Protein AF-0000000078031972 (afdb_homodimer)

Foldseek 3Di:
DDDDPDDDCPDPPPPPPPPPPPPPDPPPVPVPPAQQKAKEFWFQLLLQQFDALLPDDLVVLLVVLVVLCVVCVVLVVLLVVDVVVDPVPDDDDPLRVVLVVLQVVLQVLVVVCVVVLVVCVVPDDPVVSVVVVVVSVVVLVVSLPSQADPDQKAKDQLVVLPPPPPPLALEAAEEEEDPPDTPVCCRPPVQNLVCLQLVGIYMYGYDRDSHDVVSVVVLSSCLSNLQDDDPSLVVVLVVLVVQLPDPSHQAYEYEYAQSSVSSVQSSLVVCLVVDDLQSQQRYEYEYELYLHQARDHDHHQPPPPPPPPPDPPPPPRPRPPSHYAYEYEYEPSASSSVNHVVCNQPPVLSHHHGHMYMYGHDDDPPPPPDPPDPPDPPDPPCPPPPSPNDDRDPLSVCCQQPVCSNVVDDDDDDHSLQDQHHYDLVSNLSSLVSSLVSSVVVVVVVCVVPDDDDPPDPVCVPPVCDDPVCSSNVSSVVSSVVSVVVRVVSHRDGNCVVDPVNVSSVVSVVVVVVVVVVVVVVPPDPD/DDDDDPDDCPPPDDDPPPPPPPPPPPPPVPVPPAQQKAKEFWFQLLLQQFDALLPDDLVVLLVVLVVLCVVCVVLVVLLVVDVVVDPVPDDDDPLRVVLVVLQVVLQVLVVVCVVVLVVCVVPDDPVVSVVVVVVSVVVLVVSLPSQADPDQKAKDQLVVLPPPPPPLALEAAEEEEDPPDTPVCCRPPVQNLVCLQLVGIYMYGYDRDSHDVVSVVVLSSCLSNLQDDDPSLVVVLVVLVVQLPDPSHQAYEYEYAQSSVSSVQSSLVVCLVVDDLQSQQRYEYEYELYLHQARDHDHHQPPPPPPPPPDPPPPPRPRPPSHYAYEYEYEPSASSSVNHVVCNQPPVLSHHHGHMYMYGHDDDPPPPPDPPDPPDPPDPPVPVPPSPNPDRDPLSVCCQQPVCSNVVDDPPDDHSLQDQHHYDLVSNLSSLVSSLVSSVVVVVVVCVVPDDDDPPDPVCVPPVCDDPVCVSNVSSVVSSVVSVVVRVVSHRDGNCVVDPVNVSSVVSVVVVVVVVVVVVVVPPDPD

Nearest PDB structures (foldseek):
  3dea-assembly2_B  TM=5.973E-01  e=1.521E+00  Colletotrichum gloeosporioides
  3ble-assembly1_A-2  TM=3.979E-01  e=7.284E+00  Leptospira interrogans
  3dea-assembly2_B  TM=5.975E-01  e=1.465E+00  Colletotrichum gloeosporioides
  3ble-assembly1_A-2  TM=3.980E-01  e=7.095E+00  Leptospira interrogans

Radius of gyration: 35.37 Å; Cα contacts (8 Å, |Δi|>4): 1560; chains: 2; bounding box: 96×122×124 Å

pLDDT: mean 73.5, std 25.67, range [17.48, 98.44]

Organism: NCBI:txid1051616

Solvent-accessible surface area (backbone atoms only — not comparable to full-atom values): 57836 Å² total; per-residue (Å²): 142,83,83,84,78,82,86,79,87,74,81,76,81,78,71,74,69,78,71,77,77,67,78,73,67,76,68,74,71,59,76,72,72,74,52,44,25,38,37,31,67,49,64,55,37,32,38,59,21,49,46,61,68,80,69,49,58,50,68,60,42,42,50,52,49,52,51,51,49,61,72,39,41,65,55,47,48,47,39,50,50,34,65,68,53,57,67,94,75,71,77,71,51,72,68,54,48,52,50,50,51,52,41,50,53,42,34,52,52,47,52,53,47,64,68,41,49,60,60,42,37,40,68,31,28,32,51,58,36,50,50,51,49,50,54,51,48,49,51,44,50,57,59,24,51,75,53,38,62,92,61,50,65,45,76,37,74,34,72,84,54,73,78,64,72,79,63,80,64,36,58,46,39,36,37,29,49,29,81,92,56,40,48,63,52,41,65,70,44,52,41,51,50,49,11,63,53,57,69,39,47,31,37,31,39,43,57,81,57,65,27,63,66,53,43,54,52,51,50,51,51,43,70,39,34,54,65,64,76,45,73,47,29,41,52,49,40,54,53,49,51,36,49,52,66,32,68,62,37,65,34,37,39,38,36,25,32,26,54,17,30,43,42,48,29,36,36,46,31,50,47,42,17,51,38,45,50,74,51,36,41,36,32,34,39,42,31,43,23,27,40,31,49,52,31,53,60,55,43,51,80,69,74,71,78,68,74,83,70,84,71,80,67,82,68,72,76,73,68,76,76,50,48,57,46,43,41,37,37,32,38,82,71,13,56,51,13,46,66,0,44,49,32,23,58,74,68,36,39,45,38,32,49,56,33,26,38,40,36,45,51,81,75,74,81,78,77,75,72,77,78,68,87,72,70,81,85,65,85,72,67,75,72,65,71,73,79,72,51,59,56,70,49,69,67,50,54,45,43,45,58,38,33,55,77,66,59,74,66,63,89,74,61,76,31,51,33,74,37,53,36,40,67,43,55,62,55,46,50,51,31,35,51,36,11,37,52,41,33,51,54,41,46,53,61,55,44,60,77,71,63,77,78,79,77,78,60,82,76,61,61,65,66,73,53,43,78,46,76,36,41,44,59,44,29,22,50,51,23,42,49,50,51,51,50,52,46,58,70,50,52,76,37,32,36,49,78,69,40,68,71,51,54,48,41,53,56,45,51,51,51,52,47,44,48,49,47,44,50,59,63,61,60,70,64,87,121,138,88,76,85,77,86,77,79,87,74,80,77,77,81,82,77,76,78,71,76,76,67,79,72,66,76,69,72,73,60,76,71,72,74,54,43,25,37,36,31,69,50,64,54,39,31,36,60,21,50,43,61,68,80,69,49,58,51,69,58,43,43,50,52,48,51,53,51,48,61,70,39,41,67,54,46,48,45,37,50,50,32,64,68,54,57,66,94,77,70,79,71,51,72,68,54,47,51,50,50,52,51,42,50,53,41,33,53,51,49,53,52,47,63,68,41,49,59,59,42,37,41,68,30,28,33,50,56,36,49,51,52,50,51,52,53,49,50,51,45,49,56,58,24,50,76,54,39,61,91,61,49,66,46,75,38,75,34,73,84,54,73,78,66,70,81,64,78,64,36,56,46,39,36,35,29,48,31,80,91,54,41,48,63,50,40,65,71,44,51,40,51,50,48,10,64,53,56,71,40,48,30,37,32,38,43,56,81,58,64,27,61,67,54,42,54,52,50,51,52,50,42,69,38,36,53,67,64,76,47,73,48,30,41,52,49,40,54,52,49,51,35,48,51,66,32,68,63,38,66,35,37,40,39,37,24,32,24,54,18,31,43,44,49,30,35,35,45,32,49,48,41,16,50,39,44,51,73,50,36,41,35,33,34,40,42,32,42,22,28,42,31,50,54,31,54,59,56,44,51,79,66,76,71,78,68,74,83,71,82,70,82,66,81,68,72,74,72,68,75,75,49,48,57,47,43,41,35,38,31,39,81,71,13,57,50,13,46,66,1,42,48,32,22,58,73,67,36,38,46,38,32,50,55,33,26,38,40,36,46,51,80,75,73,80,78,78,75,72,76,79,66,87,72,72,81,88,66,84,74,69,75,71,65,72,75,79,73,51,58,57,70,51,70,67,50,53,44,44,44,59,38,30,56,77,67,60,77,66,62,89,73,62,76,31,49,32,74,36,51,36,39,69,44,54,64,54,46,50,48,31,35,50,36,11,36,51,40,33,53,53,41,45,54,61,56,44,59,77,70,64,77,78,80,79,76,59,83,74,61,62,67,65,73,57,39,80,47,77,40,40,44,57,43,30,22,50,49,26,42,51,50,48,52,50,51,47,58,71,49,53,76,36,32,38,49,78,69,40,68,71,52,54,47,41,52,56,45,53,52,52,52,49,45,47,52,46,44,51,58,62,61,60,70,64,86,124

Sequence (1054 aa):
MPWLSRTPSYQASPLQSPRPSSPRLPSSTGKQACPPVTYIPALIDGACGTLPLAQKPIVDLMRENLEDLWAMAPDLWAALRGGLIRRPGERMSGAQMKDAVVQTCLSVIEVGMLLSVVPIWLFMPGIVFASWAAMSLTVVFGLSWLLNEDSVTISCDGSDSWATDSETHDERWFFVSGIGTTAHHLAHHTLPLMARLFTHPITGIHTPTYGLPFDIILTMLHRAMPSMQTAASRALYMELRAALLDSHITRVAVLSHTTGAIPLSSVLTRLSADLQPEKLSKLEIFTFGAAVREFATPLGETKKASPASSTPRFEEPIVEDRGPHIEHFAFPSDPLAQLGVLRAVQKDHTARFCGSVFLIHVQPPTHAMSASAMPSPSSTSGNRGALRRPPGHLADYLAALFPASMDGTTPGKSSILDYVMSIDRDTAEKRELAAMASYAECKKRSGRFGRDGKRTSWTGLGATVGGGATNGVMDGVVGLEMARRGCRECDGHRGREVSRLADYVRNSNIIIRRDSSVVDALGVGRTMPWLSRTPSYQASPLQSPRPSSPRLPSSTGKQACPPVTYIPALIDGACGTLPLAQKPIVDLMRENLEDLWAMAPDLWAALRGGLIRRPGERMSGAQMKDAVVQTCLSVIEVGMLLSVVPIWLFMPGIVFASWAAMSLTVVFGLSWLLNEDSVTISCDGSDSWATDSETHDERWFFVSGIGTTAHHLAHHTLPLMARLFTHPITGIHTPTYGLPFDIILTMLHRAMPSMQTAASRALYMELRAALLDSHITRVAVLSHTTGAIPLSSVLTRLSADLQPEKLSKLEIFTFGAAVREFATPLGETKKASPASSTPRFEEPIVEDRGPHIEHFAFPSDPLAQLGVLRAVQKDHTARFCGSVFLIHVQPPTHAMSASAMPSPSSTSGNRGALRRPPGHLADYLAALFPASMDGTTPGKSSILDYVMSIDRDTAEKRELAAMASYAECKKRSGRFGRDGKRTSWTGLGATVGGGATNGVMDGVVGLEMARRGCRECDGHRGREVSRLADYVRNSNIIIRRDSSVVDALGVGRT

Secondary structure (DSSP, 8-state):
-----------------------------------SEEEEPPP--TT---B-GGGS-HHHHHHHHHHHHHHHHHHHHHHHHHHHS--TT----HHHHHHHHHHHHHHHHHHHHHHHHHHHHHHSBHHHHHHHHHHHHHHHHHHHHTT--S-SEEEE--TTSS-------SEEEEEE--TT--HHHIIIIIHHHHHHHHTS-EEEEPPP-S-HHHHHHHHHHHHH-TT---HHHHHHHHHHHHHHH-TT--EEEEEEEGGGHHHHHHHHHHHHHHS-HHHHTTEEEEEES---S-B---BS---------SS-----------S-EEEEEE-TT-HHHHHTHHIIIII-TTB-B-SEEEEE----------S-----S-------------S-SHHHHHHHH-HHHHHSS-TTPPPGGGSBPEE-HHHHHHHHHHHHHHHHHHHHHHHTTT-SS----TTTTTTTTSTTHHHHHHHHHHHHHHHHHHHHHHTT-BHHHH-SHHHHHHHHHHHHHHHHHHHHHTT----/-----------------------------------SEEEEPPP--TT---B-GGGS-HHHHHHHHHHHHHHHHHHHHHHHHHHHS--TT----HHHHHHHHHHHHHHHHHHHHHHHHHHHHHHSBHHHHHHHHHHHHHHHHHHHHTT--S-SEEEE--TTSS-------SEEEEEE--TT--HHHIIIIIHHHHHHHHTS-EEEEPPP-S-HHHHHHHHHHHHH-TT---HHHHHHHHHHHHHHH-TT--EEEEEEEGGGHHHHHHHHHHHHHHB-HHHHTTEEEEEES---S-B----S---------SS-----------S-EEEEEE-TT-HHHHHTHHIIIII-TTB-B-SEEEEE----------S-----S-------------S-SHHHHHHHH-HHHHHSS-TTPPPGGGSBPEE-HHHHHHHHHHHHHHHHHHHHHHHTTT-SS----TTTTTTTTSTTHHHHHHHHHHHHHHHHHHHHHHTT-BHHHH-SHHHHHHHHHHHHHHHHHHHHHTT----

Structure (mmCIF, N/CA/C/O backbone):
data_AF-0000000078031972-model_v1
#
loop_
_entity.id
_entity.type
_entity.pdbx_description
1 polymer 'Fungal lipase-like domain-containing protein'
#
loop_
_atom_site.group_PDB
_atom_site.id
_atom_site.type_symbol
_atom_site.label_atom_id
_atom_site.label_alt_id
_atom_site.label_comp_id
_atom_site.label_asym_id
_atom_site.label_entity_id
_atom_site.label_seq_id
_atom_site.pdbx_PDB_ins_code
_atom_site.Cartn_x
_atom_site.Cartn_y
_atom_site.Cartn_z
_atom_site.occupancy
_atom_site.B_iso_or_equiv
_atom_site.auth_seq_id
_atom_site.auth_comp_id
_atom_site.auth_asym_id
_atom_site.auth_atom_id
_atom_site.pdbx_PDB_model_num
ATOM 1 N N . MET A 1 1 ? 47.125 38.25 -44.875 1 17.48 1 MET A N 1
ATOM 2 C CA . MET A 1 1 ? 47.938 37.344 -45.719 1 17.48 1 MET A CA 1
ATOM 3 C C . MET A 1 1 ? 47.062 36.562 -46.688 1 17.48 1 MET A C 1
ATOM 5 O O . MET A 1 1 ? 45.875 36.438 -46.469 1 17.48 1 MET A O 1
ATOM 9 N N . PRO A 1 2 ? 47.719 35.656 -47.656 1 18.17 2 PRO A N 1
ATOM 10 C CA . PRO A 1 2 ? 47.75 34.875 -48.906 1 18.17 2 PRO A CA 1
ATOM 11 C C . PRO A 1 2 ? 47.062 33.5 -48.781 1 18.17 2 PRO A C 1
ATOM 13 O O . PRO A 1 2 ? 47.219 32.656 -49.625 1 18.17 2 PRO A O 1
ATOM 16 N N . TRP A 1 3 ? 46.531 33.094 -47.656 1 20.97 3 TRP A N 1
ATOM 17 C CA . TRP A 1 3 ? 46.406 31.656 -47.438 1 20.97 3 TRP A CA 1
ATOM 18 C C . TRP A 1 3 ? 45.656 30.969 -48.562 1 20.97 3 TRP A C 1
ATOM 20 O O . TRP A 1 3 ? 44.75 31.562 -49.156 1 20.97 3 TRP A O 1
ATOM 30 N N . LEU A 1 4 ? 45.969 29.672 -48.875 1 18.98 4 LEU A N 1
ATOM 31 C CA . LEU A 1 4 ? 46.219 28.734 -49.969 1 18.98 4 LEU A CA 1
ATOM 32 C C . LEU A 1 4 ? 44.906 28.094 -50.469 1 18.98 4 LEU A C 1
ATOM 34 O O . LEU A 1 4 ? 44.156 27.531 -49.656 1 18.98 4 LEU A O 1
ATOM 38 N N . SER A 1 5 ? 44.375 28.297 -51.656 1 19.16 5 SER A N 1
ATOM 39 C CA . SER A 1 5 ? 43.25 28.156 -52.562 1 19.16 5 SER A CA 1
ATOM 40 C C . SER A 1 5 ? 43.156 26.734 -53.094 1 19.16 5 SER A C 1
ATOM 42 O O . SER A 1 5 ? 42.312 26.453 -53.938 1 19.16 5 SER A O 1
ATOM 44 N N . ARG A 1 6 ? 44.125 25.766 -52.688 1 19.45 6 ARG A N 1
ATOM 45 C CA . ARG A 1 6 ? 44.344 24.938 -53.875 1 19.45 6 ARG A CA 1
ATOM 46 C C . ARG A 1 6 ? 43.031 24.25 -54.281 1 19.45 6 ARG A C 1
ATOM 48 O O . ARG A 1 6 ? 42.156 24.062 -53.438 1 19.45 6 ARG A O 1
ATOM 55 N N . THR A 1 7 ? 43.062 23.531 -55.531 1 19.66 7 THR A N 1
ATOM 56 C CA . THR A 1 7 ? 42.375 23.172 -56.781 1 19.66 7 THR A CA 1
ATOM 57 C C . THR A 1 7 ? 41.594 21.875 -56.594 1 19.66 7 THR A C 1
ATOM 59 O O . THR A 1 7 ? 41.906 21.062 -55.719 1 19.66 7 THR A O 1
ATOM 62 N N . PRO A 1 8 ? 40.688 21.391 -57.594 1 21.03 8 PRO A N 1
ATOM 63 C CA . PRO A 1 8 ? 39.406 20.781 -57.906 1 21.03 8 PRO A CA 1
ATOM 64 C C . PRO A 1 8 ? 39.5 19.266 -58.094 1 21.03 8 PRO A C 1
ATOM 66 O O . PRO A 1 8 ? 38.5 18.578 -58.219 1 21.03 8 PRO A O 1
ATOM 69 N N . SER A 1 9 ? 40.688 18.438 -58.094 1 19.91 9 SER A N 1
ATOM 70 C CA . SER A 1 9 ? 40.781 17.453 -59.188 1 19.91 9 SER A CA 1
ATOM 71 C C . SER A 1 9 ? 39.875 16.25 -58.906 1 19.91 9 SER A C 1
ATOM 73 O O . SER A 1 9 ? 40.062 15.555 -57.906 1 19.91 9 SER A O 1
ATOM 75 N N . TYR A 1 10 ? 38.656 16.078 -59.469 1 21 10 TYR A N 1
ATOM 76 C CA . TYR A 1 10 ? 37.5 15.211 -59.375 1 21 10 TYR A CA 1
ATOM 77 C C . TYR A 1 10 ? 37.75 13.867 -60.031 1 21 10 TYR A C 1
ATOM 79 O O . TYR A 1 10 ? 36.938 13.398 -60.844 1 21 10 TYR A O 1
ATOM 87 N N . GLN A 1 11 ? 39 13.305 -60.062 1 19.03 11 GLN A N 1
ATOM 88 C CA . GLN A 1 11 ? 39.219 12.242 -61.031 1 19.03 11 GLN A CA 1
ATOM 89 C C . GLN A 1 11 ? 38.25 11.086 -60.812 1 19.03 11 GLN A C 1
ATOM 91 O O . GLN A 1 11 ? 38.031 10.68 -59.656 1 19.03 11 GLN A O 1
ATOM 96 N N . ALA A 1 12 ? 37.531 10.555 -61.969 1 23.08 12 ALA A N 1
ATOM 97 C CA . ALA A 1 12 ? 36.469 9.68 -62.406 1 23.08 12 ALA A CA 1
ATOM 98 C C . ALA A 1 12 ? 36.844 8.211 -62.25 1 23.08 12 ALA A C 1
ATOM 100 O O . ALA A 1 12 ? 37.125 7.523 -63.25 1 23.08 12 ALA A O 1
ATOM 101 N N . SER A 1 13 ? 37.531 7.758 -61.219 1 20.55 13 SER A N 1
ATOM 102 C CA . SER A 1 13 ? 38.062 6.414 -61.406 1 20.55 13 SER A CA 1
ATOM 103 C C . SER A 1 13 ? 36.969 5.434 -61.812 1 20.55 13 SER A C 1
ATOM 105 O O . SER A 1 13 ? 35.812 5.543 -61.344 1 20.55 13 SER A O 1
ATOM 107 N N . PRO A 1 14 ? 37.188 4.633 -62.906 1 24.23 14 PRO A N 1
ATOM 108 C CA . PRO A 1 14 ? 36.406 3.764 -63.781 1 24.23 14 PRO A CA 1
ATOM 109 C C . PRO A 1 14 ? 35.844 2.535 -63.062 1 24.23 14 PRO A C 1
ATOM 111 O O . PRO A 1 14 ? 35.281 1.652 -63.719 1 24.23 14 PRO A O 1
ATOM 114 N N . LEU A 1 15 ? 36.094 2.352 -61.844 1 21.55 15 LEU A N 1
ATOM 115 C CA . LEU A 1 15 ? 36.344 0.982 -61.406 1 21.55 15 LEU A CA 1
ATOM 116 C C . LEU A 1 15 ? 35.062 0.152 -61.5 1 21.55 15 LEU A C 1
ATOM 118 O O . LEU A 1 15 ? 35.031 -1.023 -61.125 1 21.55 15 LEU A O 1
ATOM 122 N N . GLN A 1 16 ? 33.875 0.688 -61.812 1 20.7 16 GLN A N 1
ATOM 123 C CA . GLN A 1 16 ? 32.812 -0.096 -61.156 1 20.7 16 GLN A CA 1
ATOM 124 C C . GLN A 1 16 ? 32.469 -1.34 -61.969 1 20.7 16 GLN A C 1
ATOM 126 O O . GLN A 1 16 ? 31.875 -1.24 -63.031 1 20.7 16 GLN A O 1
ATOM 131 N N . SER A 1 17 ? 33.438 -2.152 -62.344 1 23.22 17 SER A N 1
ATOM 132 C CA . SER A 1 17 ? 33 -3.234 -63.219 1 23.22 17 SER A CA 1
ATOM 133 C C . SER A 1 17 ? 31.75 -3.93 -62.656 1 23.22 17 SER A C 1
ATOM 135 O O . SER A 1 17 ? 31.625 -4.109 -61.438 1 23.22 17 SER A O 1
ATOM 137 N N . PRO A 1 18 ? 30.688 -3.932 -63.469 1 24.16 18 PRO A N 1
ATOM 138 C CA . PRO A 1 18 ? 29.359 -4.43 -63.094 1 24.16 18 PRO A CA 1
ATOM 139 C C . PRO A 1 18 ? 29.344 -5.934 -62.812 1 24.16 18 PRO A C 1
ATOM 141 O O . PRO A 1 18 ? 29.703 -6.719 -63.688 1 24.16 18 PRO A O 1
ATOM 144 N N . ARG A 1 19 ? 29.984 -6.434 -61.781 1 26.92 19 ARG A N 1
ATOM 145 C CA . ARG A 1 19 ? 29.984 -7.883 -61.656 1 26.92 19 ARG A CA 1
ATOM 146 C C . ARG A 1 19 ? 28.578 -8.461 -61.875 1 26.92 19 ARG A C 1
ATOM 148 O O . ARG A 1 19 ? 27.594 -7.887 -61.406 1 26.92 19 ARG A O 1
ATOM 155 N N . PRO A 1 20 ? 28.469 -9.344 -62.844 1 26 20 PRO A N 1
ATOM 156 C CA . PRO A 1 20 ? 27.203 -9.953 -63.281 1 26 20 PRO A CA 1
ATOM 157 C C . PRO A 1 20 ? 26.375 -10.492 -62.094 1 26 20 PRO A C 1
ATOM 159 O O . PRO A 1 20 ? 26.938 -10.891 -61.062 1 26 20 PRO A O 1
ATOM 162 N N . SER A 1 21 ? 25.219 -9.883 -61.906 1 25.3 21 SER A N 1
ATOM 163 C CA . SER A 1 21 ? 24.219 -10.219 -60.875 1 25.3 21 SER A CA 1
ATOM 164 C C . SER A 1 21 ? 23.844 -11.695 -60.938 1 25.3 21 SER A C 1
ATOM 166 O O . SER A 1 21 ? 23.359 -12.18 -61.938 1 25.3 21 SER A O 1
ATOM 168 N N . SER A 1 22 ? 24.781 -12.602 -60.531 1 27 22 SER A N 1
ATOM 169 C CA . SER A 1 22 ? 24.344 -13.992 -60.531 1 27 22 SER A CA 1
ATOM 170 C C . SER A 1 22 ? 22.906 -14.125 -60.031 1 27 22 SER A C 1
ATOM 172 O O . SER A 1 22 ? 22.469 -13.375 -59.156 1 27 22 SER A O 1
ATOM 174 N N . PRO A 1 23 ? 22.047 -14.68 -60.875 1 28.33 23 PRO A N 1
ATOM 175 C CA . PRO A 1 23 ? 20.641 -14.805 -60.5 1 28.33 23 PRO A CA 1
ATOM 176 C C . PRO A 1 23 ? 20.453 -15.383 -59.094 1 28.33 23 PRO A C 1
ATOM 178 O O . PRO A 1 23 ? 21.094 -16.375 -58.75 1 28.33 23 PRO A O 1
ATOM 181 N N . ARG A 1 24 ? 20.328 -14.508 -58.031 1 28 24 ARG A N 1
ATOM 182 C CA . ARG A 1 24 ? 20 -15 -56.688 1 28 24 ARG A CA 1
ATOM 183 C C . ARG A 1 24 ? 18.875 -16.016 -56.75 1 28 24 ARG A C 1
ATOM 185 O O . ARG A 1 24 ? 17.828 -15.766 -57.344 1 28 24 ARG A O 1
ATOM 192 N N . LEU A 1 25 ? 19.219 -17.281 -56.844 1 30.14 25 LEU A N 1
ATOM 193 C CA . LEU A 1 25 ? 18.219 -18.328 -56.688 1 30.14 25 LEU A CA 1
ATOM 194 C C . LEU A 1 25 ? 17.156 -17.906 -55.656 1 30.14 25 LEU A C 1
ATOM 196 O O . LEU A 1 25 ? 17.484 -17.219 -54.688 1 30.14 25 LEU A O 1
ATOM 200 N N . PRO A 1 26 ? 15.906 -17.828 -56.125 1 29.61 26 PRO A N 1
ATOM 201 C CA . PRO A 1 26 ? 14.859 -17.453 -55.156 1 29.61 26 PRO A CA 1
ATOM 202 C C . PRO A 1 26 ? 15.008 -18.172 -53.812 1 29.61 26 PRO A C 1
ATOM 204 O O . PRO A 1 26 ? 15.172 -19.391 -53.781 1 29.61 26 PRO A O 1
ATOM 207 N N . SER A 1 27 ? 15.867 -17.625 -52.969 1 30.84 27 SER A N 1
ATOM 208 C CA . SER A 1 27 ? 15.828 -18.188 -51.625 1 30.84 27 SER A CA 1
ATOM 209 C C . SER A 1 27 ? 14.406 -18.531 -51.219 1 30.84 27 SER A C 1
ATOM 211 O O . SER A 1 27 ? 13.5 -17.688 -51.312 1 30.84 27 SER A O 1
ATOM 213 N N . SER A 1 28 ? 13.945 -19.688 -51.625 1 31.31 28 SER A N 1
ATOM 214 C CA . SER A 1 28 ? 12.703 -20.125 -51 1 31.31 28 SER A CA 1
ATOM 215 C C . SER A 1 28 ? 12.555 -19.562 -49.594 1 31.31 28 SER A C 1
ATOM 217 O O . SER A 1 28 ? 13.422 -19.766 -48.719 1 31.31 28 SER A O 1
ATOM 219 N N . THR A 1 29 ? 12.164 -18.312 -49.562 1 34.44 29 THR A N 1
ATOM 220 C CA . THR A 1 29 ? 11.742 -17.719 -48.312 1 34.44 29 THR A CA 1
ATOM 221 C C . THR A 1 29 ? 11.055 -18.75 -47.406 1 34.44 29 THR A C 1
ATOM 223 O O . THR A 1 29 ? 9.867 -19.047 -47.594 1 34.44 29 THR A O 1
ATOM 226 N N . GLY A 1 30 ? 11.625 -19.891 -47.281 1 33.94 30 GLY A N 1
ATOM 227 C CA . GLY A 1 30 ? 11.031 -20.672 -46.219 1 33.94 30 GLY A CA 1
ATOM 228 C C . GLY A 1 30 ? 10.5 -19.828 -45.062 1 33.94 30 GLY A C 1
ATOM 229 O O . GLY A 1 30 ? 11.148 -18.859 -44.656 1 33.94 30 GLY A O 1
ATOM 230 N N . LYS A 1 31 ? 9.227 -19.719 -45.031 1 39.16 31 LYS A N 1
ATOM 231 C CA . LYS A 1 31 ? 8.562 -19.078 -43.906 1 39.16 31 LYS A CA 1
ATOM 232 C C . LYS A 1 31 ? 9.352 -19.312 -42.625 1 39.16 31 LYS A C 1
ATOM 234 O O . LYS A 1 31 ? 9.492 -20.453 -42.156 1 39.16 31 LYS A O 1
ATOM 239 N N . GLN A 1 32 ? 10.375 -18.672 -42.469 1 39.59 32 GLN A N 1
ATOM 240 C CA . GLN A 1 32 ? 11.125 -18.688 -41.219 1 39.59 32 GLN A CA 1
ATOM 241 C C . GLN A 1 32 ? 10.188 -18.844 -40.031 1 39.59 32 GLN A C 1
ATOM 243 O O . GLN A 1 32 ? 9.266 -18.047 -39.844 1 39.59 32 GLN A O 1
ATOM 248 N N . ALA A 1 33 ? 9.883 -20.047 -39.594 1 47.66 33 ALA A N 1
ATOM 249 C CA . ALA A 1 33 ? 9.125 -20.5 -38.438 1 47.66 33 ALA A CA 1
ATOM 250 C C . ALA A 1 33 ? 9.305 -19.531 -37.281 1 47.66 33 ALA A C 1
ATOM 252 O O . ALA A 1 33 ? 10.422 -19.078 -36.969 1 47.66 33 ALA A O 1
ATOM 253 N N . CYS A 1 34 ? 8.305 -18.656 -37.062 1 55.09 34 CYS A N 1
ATOM 254 C CA . CYS A 1 34 ? 8.281 -17.734 -35.938 1 55.09 34 CYS A CA 1
ATOM 255 C C . CYS A 1 34 ? 8.977 -18.359 -34.719 1 55.09 34 CYS A C 1
ATOM 257 O O . CYS A 1 34 ? 8.75 -19.531 -34.406 1 55.09 34 CYS A O 1
ATOM 259 N N . PRO A 1 35 ? 10.023 -17.688 -34.25 1 68.38 35 PRO A N 1
ATOM 260 C CA . PRO A 1 35 ? 10.695 -18.219 -33.062 1 68.38 35 PRO A CA 1
ATOM 261 C C . PRO A 1 35 ? 9.734 -18.547 -31.938 1 68.38 35 PRO A C 1
ATOM 263 O O . PRO A 1 35 ? 8.695 -17.891 -31.797 1 68.38 35 PRO A O 1
ATOM 266 N N . PRO A 1 36 ? 9.969 -19.562 -31.375 1 85.31 36 PRO A N 1
ATOM 267 C CA . PRO A 1 36 ? 9.055 -20.094 -30.344 1 85.31 36 PRO A CA 1
ATOM 268 C C . PRO A 1 36 ? 8.953 -19.188 -29.125 1 85.31 36 PRO A C 1
ATOM 270 O O . PRO A 1 36 ? 7.996 -19.266 -28.359 1 85.31 36 PRO A O 1
ATOM 273 N N . VAL A 1 37 ? 9.953 -18.219 -29.047 1 93.31 37 VAL A N 1
ATOM 274 C CA . VAL A 1 37 ? 9.906 -17.359 -27.875 1 93.31 37 VAL A CA 1
ATOM 275 C C . VAL A 1 37 ? 10.156 -15.914 -28.281 1 93.31 37 VAL A C 1
ATOM 277 O O . VAL A 1 37 ? 11.078 -15.625 -29.031 1 93.31 37 VAL A O 1
ATOM 280 N N . THR A 1 38 ? 9.289 -15.031 -27.891 1 95.31 38 THR A N 1
ATOM 281 C CA . THR A 1 38 ? 9.469 -13.586 -28.031 1 95.31 38 THR A CA 1
ATOM 282 C C . THR A 1 38 ? 9.844 -12.953 -26.688 1 95.31 38 THR A C 1
ATOM 284 O O . THR A 1 38 ? 9.211 -13.234 -25.672 1 95.31 38 THR A O 1
ATOM 287 N N . TYR A 1 39 ? 10.906 -12.164 -26.719 1 95.88 39 TYR A N 1
ATOM 288 C CA . TYR A 1 39 ? 11.43 -11.578 -25.5 1 95.88 39 TYR A CA 1
ATOM 289 C C . TYR A 1 39 ? 11.188 -10.07 -25.469 1 95.88 39 TYR A C 1
ATOM 291 O O . TYR A 1 39 ? 11.461 -9.375 -26.453 1 95.88 39 TYR A O 1
ATOM 299 N N . ILE A 1 40 ? 10.633 -9.594 -24.391 1 95.56 40 ILE A N 1
ATOM 300 C CA . ILE A 1 40 ? 10.469 -8.172 -24.109 1 95.56 40 ILE A CA 1
ATOM 301 C C . ILE A 1 40 ? 11.336 -7.777 -22.922 1 95.56 40 ILE A C 1
ATOM 303 O O . ILE A 1 40 ? 11.094 -8.219 -21.797 1 95.56 40 ILE A O 1
ATOM 307 N N . PRO A 1 41 ? 12.281 -6.934 -23.078 1 94 41 PRO A N 1
ATOM 308 C CA . PRO A 1 41 ? 13.164 -6.547 -21.969 1 94 41 PRO A CA 1
ATOM 309 C C . PRO A 1 41 ? 12.43 -5.766 -20.875 1 94 41 PRO A C 1
ATOM 311 O O . PRO A 1 41 ? 11.328 -5.262 -21.109 1 94 41 PRO A O 1
ATOM 314 N N . ALA A 1 42 ? 13.086 -5.715 -19.734 1 93.19 42 ALA A N 1
ATOM 315 C CA . ALA A 1 42 ? 12.508 -5.062 -18.562 1 93.19 42 ALA A CA 1
ATOM 316 C C . ALA A 1 42 ? 12.383 -3.557 -18.781 1 93.19 42 ALA A C 1
ATOM 318 O O . ALA A 1 42 ? 13.203 -2.953 -19.469 1 93.19 42 ALA A O 1
ATOM 319 N N . LEU A 1 43 ? 11.352 -3.014 -18.188 1 92 43 LEU A N 1
ATOM 320 C CA . LEU A 1 43 ? 11.133 -1.572 -18.219 1 92 43 LEU A CA 1
ATOM 321 C C . LEU A 1 43 ? 12.227 -0.842 -17.453 1 92 43 LEU A C 1
ATOM 323 O O . LEU A 1 43 ? 12.555 -1.214 -16.328 1 92 43 LEU A O 1
ATOM 327 N N . ILE A 1 44 ? 12.828 0.118 -18.016 1 89.5 44 ILE A N 1
ATOM 328 C CA . ILE A 1 44 ? 13.875 0.911 -17.375 1 89.5 44 ILE A CA 1
ATOM 329 C C . ILE A 1 44 ? 13.25 2.145 -16.734 1 89.5 44 ILE A C 1
ATOM 331 O O . ILE A 1 44 ? 13.555 2.463 -15.578 1 89.5 44 ILE A O 1
ATOM 335 N N . ASP A 1 45 ? 12.32 2.77 -17.406 1 90.12 45 ASP A N 1
ATOM 336 C CA . ASP A 1 45 ? 11.633 3.977 -16.969 1 90.12 45 ASP A CA 1
ATOM 337 C C . ASP A 1 45 ? 12.633 5.031 -16.484 1 90.12 45 ASP A C 1
ATOM 339 O O . ASP A 1 45 ? 12.539 5.516 -15.359 1 90.12 45 ASP A O 1
ATOM 343 N N . GLY A 1 46 ? 13.484 5.492 -17.312 1 82.62 46 GLY A N 1
ATOM 344 C CA . GLY A 1 46 ? 14.492 6.488 -16.984 1 82.62 46 GLY A CA 1
ATOM 345 C C . GLY A 1 46 ? 13.898 7.789 -16.484 1 82.62 46 GLY A C 1
ATOM 346 O O . GLY A 1 46 ? 14.469 8.445 -15.602 1 82.62 46 GLY A O 1
ATOM 347 N N . ALA A 1 47 ? 12.742 8.109 -17 1 81.88 47 ALA A N 1
ATOM 348 C CA . ALA A 1 47 ? 12.094 9.367 -16.609 1 81.88 47 ALA A CA 1
ATOM 349 C C . ALA A 1 47 ? 11.289 9.195 -15.328 1 81.88 47 ALA A C 1
ATOM 351 O O . ALA A 1 47 ? 10.852 10.18 -14.727 1 81.88 47 ALA A O 1
ATOM 352 N N . CYS A 1 48 ? 11.094 7.965 -14.867 1 85.62 48 CYS A N 1
ATOM 353 C CA . CYS A 1 48 ? 10.234 7.672 -13.727 1 85.62 48 CYS A CA 1
ATOM 354 C C . CYS A 1 48 ? 8.836 8.227 -13.945 1 85.62 48 CYS A C 1
ATOM 356 O O . CYS A 1 48 ? 8.258 8.844 -13.047 1 85.62 48 CYS A O 1
ATOM 358 N N . GLY A 1 49 ? 8.328 7.977 -15.148 1 86.31 49 GLY A N 1
ATOM 359 C CA . GLY A 1 49 ? 7.055 8.562 -15.523 1 86.31 49 GLY A CA 1
ATOM 360 C C . GLY A 1 49 ? 5.887 7.613 -15.352 1 86.31 49 GLY A C 1
ATOM 361 O O . GLY A 1 49 ? 4.73 8.039 -15.32 1 86.31 49 GLY A O 1
ATOM 362 N N . THR A 1 50 ? 6.129 6.355 -15.141 1 88.69 50 THR A N 1
ATOM 363 C CA . THR A 1 50 ? 5.043 5.387 -15.039 1 88.69 50 THR A CA 1
ATOM 364 C C . THR A 1 50 ? 4.312 5.543 -13.703 1 88.69 50 THR A C 1
ATOM 366 O O . THR A 1 50 ? 4.93 5.844 -12.68 1 88.69 50 THR A O 1
ATOM 369 N N . LEU A 1 51 ? 2.98 5.434 -13.82 1 85.75 51 LEU A N 1
ATOM 370 C CA . LEU A 1 51 ? 2.139 5.582 -12.641 1 85.75 51 LEU A CA 1
ATOM 371 C C . LEU A 1 51 ? 1.593 4.234 -12.188 1 85.75 51 LEU A C 1
ATOM 373 O O . LEU A 1 51 ? 1.213 3.402 -13.016 1 85.75 51 LEU A O 1
ATOM 377 N N . PRO A 1 52 ? 1.625 4.051 -10.93 1 86.06 52 PRO A N 1
ATOM 378 C CA . PRO A 1 52 ? 1.003 2.828 -10.422 1 86.06 52 PRO A CA 1
ATOM 379 C C . PRO A 1 52 ? -0.516 2.826 -10.586 1 86.06 52 PRO A C 1
ATOM 381 O O . PRO A 1 52 ? -1.154 3.875 -10.469 1 86.06 52 PRO A O 1
ATOM 384 N N . LEU A 1 53 ? -1.048 1.706 -10.867 1 84.12 53 LEU A N 1
ATOM 385 C CA . LEU A 1 53 ? -2.484 1.55 -11.078 1 84.12 53 LEU A CA 1
ATOM 386 C C . LEU A 1 53 ? -3.252 1.836 -9.789 1 84.12 53 LEU A C 1
ATOM 388 O O . LEU A 1 53 ? -4.438 2.168 -9.828 1 84.12 53 LEU A O 1
ATOM 392 N N . ALA A 1 54 ? -2.549 1.678 -8.68 1 75.38 54 ALA A N 1
ATOM 393 C CA . ALA A 1 54 ? -3.182 1.878 -7.383 1 75.38 54 ALA A CA 1
ATOM 394 C C . ALA A 1 54 ? -3.656 3.318 -7.219 1 75.38 54 ALA A C 1
ATOM 396 O O . ALA A 1 54 ? -4.461 3.617 -6.332 1 75.38 54 ALA A O 1
ATOM 397 N N . GLN A 1 55 ? -3.246 4.242 -8.117 1 80.75 55 GLN A N 1
ATOM 398 C CA . GLN A 1 55 ? -3.621 5.648 -8.008 1 80.75 55 GLN A CA 1
ATOM 399 C C . GLN A 1 55 ? -4.91 5.934 -8.773 1 80.75 55 GLN A C 1
ATOM 401 O O . GLN A 1 55 ? -5.5 7.004 -8.633 1 80.75 55 GLN A O 1
ATOM 406 N N . LYS A 1 56 ? -5.371 4.938 -9.469 1 85.38 56 LYS A N 1
ATOM 407 C CA . LYS A 1 56 ? -6.684 5.062 -10.094 1 85.38 56 LYS A CA 1
ATOM 408 C C . LYS A 1 56 ? -7.797 4.719 -9.109 1 85.38 56 LYS A C 1
ATOM 410 O O . LYS A 1 56 ? -7.621 3.873 -8.234 1 85.38 56 LYS A O 1
ATOM 415 N N . PRO A 1 57 ? -8.914 5.41 -9.312 1 87.19 57 PRO A N 1
ATOM 416 C CA . PRO A 1 57 ? -10.023 5.07 -8.422 1 87.19 57 PRO A CA 1
ATOM 417 C C . PRO A 1 57 ? -10.477 3.621 -8.562 1 87.19 57 PRO A C 1
ATOM 419 O O . PRO A 1 57 ? -10.469 3.074 -9.672 1 87.19 57 PRO A O 1
ATOM 422 N N . ILE A 1 58 ? -10.906 3.057 -7.508 1 87.12 58 ILE A N 1
ATOM 423 C CA . ILE A 1 58 ? -11.281 1.65 -7.426 1 87.12 58 ILE A CA 1
ATOM 424 C C . ILE A 1 58 ? -12.453 1.373 -8.367 1 87.12 58 ILE A C 1
ATOM 426 O O . ILE A 1 58 ? -12.523 0.312 -8.984 1 87.12 58 ILE A O 1
ATOM 430 N N . VAL A 1 59 ? -13.352 2.32 -8.508 1 89.25 59 VAL A N 1
ATOM 431 C CA . VAL A 1 59 ? -14.547 2.115 -9.32 1 89.25 59 VAL A CA 1
ATOM 432 C C . VAL A 1 59 ? -14.156 1.999 -10.789 1 89.25 59 VAL A C 1
ATOM 434 O O . VAL A 1 59 ? -14.727 1.19 -11.531 1 89.25 59 VAL A O 1
ATOM 437 N N . ASP A 1 60 ? -13.195 2.744 -11.172 1 91.19 60 ASP A N 1
ATOM 438 C CA . ASP A 1 60 ? -12.719 2.666 -12.547 1 91.19 60 ASP A CA 1
ATOM 439 C C . ASP A 1 60 ? -11.977 1.358 -12.805 1 91.19 60 ASP A C 1
ATOM 441 O O . ASP A 1 60 ? -12.148 0.735 -13.859 1 91.19 60 ASP A O 1
ATOM 445 N N . LEU A 1 61 ? -11.227 0.989 -11.859 1 89.31 61 LEU A N 1
ATOM 446 C CA . LEU A 1 61 ? -10.484 -0.26 -12 1 89.31 61 LEU A CA 1
ATOM 447 C C . LEU A 1 61 ? -11.43 -1.454 -12.031 1 89.31 61 LEU A C 1
ATOM 449 O O . LEU A 1 61 ? -11.227 -2.393 -12.805 1 89.31 61 LEU A O 1
ATOM 453 N N . MET A 1 62 ? -12.477 -1.39 -11.25 1 90.94 62 MET A N 1
ATOM 454 C CA . MET A 1 62 ? -13.461 -2.465 -11.234 1 90.94 62 MET A CA 1
ATOM 455 C C . MET A 1 62 ? -14.219 -2.535 -12.555 1 90.94 62 MET A C 1
ATOM 457 O O . MET A 1 62 ? -14.484 -3.625 -13.07 1 90.94 62 MET A O 1
ATOM 461 N N . ARG A 1 63 ? -14.523 -1.41 -13.031 1 92.88 63 ARG A N 1
ATOM 462 C CA . ARG A 1 63 ? -15.211 -1.366 -14.32 1 92.88 63 ARG A CA 1
ATOM 463 C C . ARG A 1 63 ? -14.336 -1.945 -15.43 1 92.88 63 ARG A C 1
ATOM 465 O O . ARG A 1 63 ? -14.805 -2.75 -16.234 1 92.88 63 ARG A O 1
ATOM 472 N N . GLU A 1 64 ? -13.109 -1.595 -15.461 1 90.12 64 GLU A N 1
ATOM 473 C CA . GLU A 1 64 ? -12.188 -2.115 -16.453 1 90.12 64 GLU A CA 1
ATOM 474 C C . GLU A 1 64 ? -12.016 -3.627 -16.328 1 90.12 64 GLU A C 1
ATOM 476 O O . GLU A 1 64 ? -11.992 -4.344 -17.328 1 90.12 64 GLU A O 1
ATOM 481 N N . ASN A 1 65 ? -11.953 -4.059 -15.117 1 89.25 65 ASN A N 1
ATOM 482 C CA . ASN A 1 65 ? -11.805 -5.488 -14.867 1 89.25 65 ASN A CA 1
ATOM 483 C C . ASN A 1 65 ? -13.031 -6.266 -15.336 1 89.25 65 ASN A C 1
ATOM 485 O O . ASN A 1 65 ? -12.898 -7.352 -15.906 1 89.25 65 ASN A O 1
ATOM 489 N N . LEU A 1 66 ? -14.156 -5.688 -15.07 1 89.56 66 LEU A N 1
ATOM 490 C CA . LEU A 1 66 ? -15.391 -6.359 -15.477 1 89.56 66 LEU A CA 1
ATOM 491 C C . LEU A 1 66 ? -15.516 -6.402 -17 1 89.56 66 LEU A C 1
ATOM 493 O O . LEU A 1 66 ? -15.953 -7.406 -17.562 1 89.56 66 LEU A O 1
ATOM 497 N N . GLU A 1 67 ? -15.102 -5.387 -17.562 1 91 67 GLU A N 1
ATOM 498 C CA . GLU A 1 67 ? -15.109 -5.359 -19.031 1 91 67 GLU A CA 1
ATOM 499 C C . GLU A 1 67 ? -14.141 -6.387 -19.609 1 91 67 GLU A C 1
ATOM 501 O O . GLU A 1 67 ? -14.469 -7.094 -20.562 1 91 67 GLU A O 1
ATOM 506 N N . ASP A 1 68 ? -13.008 -6.48 -19.031 1 88.06 68 ASP A N 1
ATOM 507 C CA . ASP A 1 68 ? -12.008 -7.449 -19.484 1 88.06 68 ASP A CA 1
ATOM 508 C C . ASP A 1 68 ? -12.492 -8.883 -19.234 1 88.06 68 ASP A C 1
ATOM 510 O O . ASP A 1 68 ? -12.289 -9.758 -20.078 1 88.06 68 ASP A O 1
ATOM 514 N N . LEU A 1 69 ? -13.078 -9.039 -18.109 1 86.31 69 LEU A N 1
ATOM 515 C CA . LEU A 1 69 ? -13.578 -10.367 -17.766 1 86.31 69 LEU A CA 1
ATOM 516 C C . LEU A 1 69 ? -14.688 -10.789 -18.734 1 86.31 69 LEU A C 1
ATOM 518 O O . LEU A 1 69 ? -14.734 -11.953 -19.156 1 86.31 69 LEU A O 1
ATOM 522 N N . TRP A 1 70 ? -15.484 -9.828 -19.062 1 88.88 70 TRP A N 1
ATOM 523 C CA . TRP A 1 70 ? -16.578 -10.109 -19.984 1 88.88 70 TRP A CA 1
ATOM 524 C C . TRP A 1 70 ? -16.047 -10.445 -21.375 1 88.88 70 TRP A C 1
ATOM 526 O O . TRP A 1 70 ? -16.547 -11.359 -22.031 1 88.88 70 TRP A O 1
ATOM 536 N N . ALA A 1 71 ? -15.047 -9.789 -21.75 1 86.44 71 ALA A N 1
ATOM 537 C CA . ALA A 1 71 ? -14.461 -10.016 -23.078 1 86.44 71 ALA A CA 1
ATOM 538 C C . ALA A 1 71 ? -13.758 -11.367 -23.141 1 86.44 71 ALA A C 1
ATOM 540 O O . ALA A 1 71 ? -13.742 -12.008 -24.188 1 86.44 71 ALA A O 1
ATOM 541 N N . MET A 1 72 ? -13.289 -11.781 -22.031 1 84.56 72 MET A N 1
ATOM 542 C CA . MET A 1 72 ? -12.492 -13 -22.047 1 84.56 72 MET A CA 1
ATOM 543 C C . MET A 1 72 ? -13.32 -14.188 -21.562 1 84.56 72 MET A C 1
ATOM 545 O O . MET A 1 72 ? -12.805 -15.305 -21.438 1 84.56 72 MET A O 1
ATOM 549 N N . ALA A 1 73 ? -14.539 -14.008 -21.297 1 85.81 73 ALA A N 1
ATOM 550 C CA . ALA A 1 73 ? -15.398 -15.023 -20.703 1 85.81 73 ALA A CA 1
ATOM 551 C C . ALA A 1 73 ? -15.445 -16.281 -21.562 1 85.81 73 ALA A C 1
ATOM 553 O O . ALA A 1 73 ? -15.312 -17.391 -21.062 1 85.81 73 ALA A O 1
ATOM 554 N N . PRO A 1 74 ? -15.492 -16.172 -22.859 1 84 74 PRO A N 1
ATOM 555 C CA . PRO A 1 74 ? -15.516 -17.391 -23.672 1 84 74 PRO A CA 1
ATOM 556 C C . PRO A 1 74 ? -14.211 -18.172 -23.594 1 84 74 PRO A C 1
ATOM 558 O O . PRO A 1 74 ? -14.227 -19.406 -23.547 1 84 74 PRO A O 1
ATOM 561 N N . ASP A 1 75 ? -13.125 -17.438 -23.531 1 81.81 75 ASP A N 1
ATOM 562 C CA . ASP A 1 75 ? -11.828 -18.109 -23.422 1 81.81 75 ASP A CA 1
ATOM 563 C C . ASP A 1 75 ? -11.656 -18.766 -22.062 1 81.81 75 ASP A C 1
ATOM 565 O O . ASP A 1 75 ? -11.086 -19.844 -21.953 1 81.81 75 ASP A O 1
ATOM 569 N N . LEU A 1 76 ? -12.188 -18.047 -21.094 1 80.31 76 LEU A N 1
ATOM 570 C CA . LEU A 1 76 ? -12.109 -18.609 -19.75 1 80.31 76 LEU A CA 1
ATOM 571 C C . LEU A 1 76 ? -12.969 -19.859 -19.625 1 80.31 76 LEU A C 1
ATOM 573 O O . LEU A 1 76 ? -12.562 -20.844 -19 1 80.31 76 LEU A O 1
ATOM 577 N N . TRP A 1 77 ? -14.055 -19.797 -20.297 1 80.12 77 TRP A N 1
ATOM 578 C CA . TRP A 1 77 ? -14.953 -20.953 -20.297 1 80.12 77 TRP A CA 1
ATOM 579 C C . TRP A 1 77 ? -14.336 -22.125 -21.062 1 80.12 77 TRP A C 1
ATOM 581 O O . TRP A 1 77 ? -14.438 -23.281 -20.625 1 80.12 77 TRP A O 1
ATOM 591 N N . ALA A 1 78 ? -13.664 -21.828 -22.094 1 77.38 78 ALA A N 1
ATOM 592 C CA . ALA A 1 78 ? -12.984 -22.859 -22.875 1 77.38 78 ALA A CA 1
ATOM 593 C C . ALA A 1 78 ? -11.867 -23.5 -22.047 1 77.38 78 ALA A C 1
ATOM 595 O O . ALA A 1 78 ? -11.68 -24.719 -22.094 1 77.38 78 ALA A O 1
ATOM 596 N N . ALA A 1 79 ? -11.188 -22.641 -21.344 1 72.81 79 ALA A N 1
ATOM 597 C CA . ALA A 1 79 ? -10.109 -23.141 -20.5 1 72.81 79 ALA A CA 1
ATOM 598 C C . ALA A 1 79 ? -10.656 -24.031 -19.391 1 72.81 79 ALA A C 1
ATOM 600 O O . ALA A 1 79 ? -10.07 -25.062 -19.062 1 72.81 79 ALA A O 1
ATOM 601 N N . LEU A 1 80 ? -11.773 -23.609 -18.812 1 72.88 80 LEU A N 1
ATOM 602 C CA . LEU A 1 80 ? -12.391 -24.375 -17.734 1 72.88 80 LEU A CA 1
ATOM 603 C C . LEU A 1 80 ? -12.945 -25.688 -18.234 1 72.88 80 LEU A C 1
ATOM 605 O O . LEU A 1 80 ? -12.797 -26.734 -17.578 1 72.88 80 LEU A O 1
ATOM 609 N N . ARG A 1 81 ? -13.594 -25.625 -19.344 1 70.19 81 ARG A N 1
ATOM 610 C CA . ARG A 1 81 ? -14.164 -26.828 -19.953 1 70.19 81 ARG A CA 1
ATOM 611 C C . ARG A 1 81 ? -13.07 -27.828 -20.328 1 70.19 81 ARG A C 1
ATOM 613 O O . ARG A 1 81 ? -13.227 -29.031 -20.125 1 70.19 81 ARG A O 1
ATOM 620 N N . GLY A 1 82 ? -12.031 -27.219 -20.859 1 64.5 82 GLY A N 1
ATOM 621 C CA . GLY A 1 82 ? -10.914 -28.078 -21.219 1 64.5 82 GLY A CA 1
ATOM 622 C C . GLY A 1 82 ? -10.266 -28.734 -20.016 1 64.5 82 GLY A C 1
ATOM 623 O O . GLY A 1 82 ? -9.797 -29.875 -20.094 1 64.5 82 GLY A O 1
ATOM 624 N N . GLY A 1 83 ? -10.219 -27.969 -18.922 1 62.31 83 GLY A N 1
ATOM 625 C CA . GLY A 1 83 ? -9.664 -28.531 -17.703 1 62.31 83 GLY A CA 1
ATOM 626 C C . GLY A 1 83 ? -10.516 -29.625 -17.109 1 62.31 83 GLY A C 1
ATOM 627 O O . GLY A 1 83 ? -10 -30.547 -16.469 1 62.31 83 GLY A O 1
ATOM 628 N N . LEU A 1 84 ? -11.797 -29.422 -17.312 1 58.5 84 LEU A N 1
ATOM 629 C CA . LEU A 1 84 ? -12.727 -30.406 -16.766 1 58.5 84 LEU A CA 1
ATOM 630 C C . LEU A 1 84 ? -12.75 -31.656 -17.641 1 58.5 84 LEU A C 1
ATOM 632 O O . LEU A 1 84 ? -12.945 -32.781 -17.156 1 58.5 84 LEU A O 1
ATOM 636 N N . ILE A 1 85 ? -12.609 -31.312 -19.047 1 48.25 85 ILE A N 1
ATOM 637 C CA . ILE A 1 85 ? -12.656 -32.438 -19.969 1 48.25 85 ILE A CA 1
ATOM 638 C C . ILE A 1 85 ? -11.273 -33.094 -20.062 1 48.25 85 ILE A C 1
ATOM 640 O O . ILE A 1 85 ? -10.328 -32.469 -20.562 1 48.25 85 ILE A O 1
ATOM 644 N N . ARG A 1 86 ? -10.852 -33.594 -19.031 1 52.41 86 ARG A N 1
ATOM 645 C CA . ARG A 1 86 ? -9.562 -34.25 -18.859 1 52.41 86 ARG A CA 1
ATOM 646 C C . ARG A 1 86 ? -9.25 -35.188 -20.031 1 52.41 86 ARG A C 1
ATOM 648 O O . ARG A 1 86 ? -10.164 -35.656 -20.703 1 52.41 86 ARG A O 1
ATOM 655 N N . ARG A 1 87 ? -7.941 -35.188 -20.453 1 48.16 87 ARG A N 1
ATOM 656 C CA . ARG A 1 87 ? -7.461 -36.125 -21.484 1 48.16 87 ARG A CA 1
ATOM 657 C C . ARG A 1 87 ? -7.98 -37.531 -21.25 1 48.16 87 ARG A C 1
ATOM 659 O O . ARG A 1 87 ? -8.094 -37.969 -20.094 1 48.16 87 ARG A O 1
ATOM 666 N N . PRO A 1 88 ? -8.539 -38.156 -22.219 1 40.75 88 PRO A N 1
ATOM 667 C CA . PRO A 1 88 ? -8.844 -39.594 -22.172 1 40.75 88 PRO A CA 1
ATOM 668 C C . PRO A 1 88 ? -7.648 -40.438 -21.719 1 40.75 88 PRO A C 1
ATOM 670 O O . PRO A 1 88 ? -6.551 -40.281 -22.266 1 40.75 88 PRO A O 1
ATOM 673 N N . GLY A 1 89 ? -7.555 -40.719 -20.344 1 47.34 89 GLY A N 1
ATOM 674 C CA . GLY A 1 89 ? -6.543 -41.625 -19.828 1 47.34 89 GLY A CA 1
ATOM 675 C C . GLY A 1 89 ? -6.02 -41.219 -18.469 1 47.34 89 GLY A C 1
ATOM 676 O O . GLY A 1 89 ? -5.262 -41.938 -17.828 1 47.34 89 GLY A O 1
ATOM 677 N N . GLU A 1 90 ? -6.051 -39.938 -18.203 1 55.66 90 GLU A N 1
ATOM 678 C CA . GLU A 1 90 ? -5.434 -39.625 -16.922 1 55.66 90 GLU A CA 1
ATOM 679 C C . GLU A 1 90 ? -6.371 -39.938 -15.758 1 55.66 90 GLU A C 1
ATOM 681 O O . GLU A 1 90 ? -7.492 -39.438 -15.703 1 55.66 90 GLU A O 1
ATOM 686 N N . ARG A 1 91 ? -6.238 -41.156 -15.188 1 57.84 91 ARG A N 1
ATOM 687 C CA . ARG A 1 91 ? -6.992 -41.594 -14.023 1 57.84 91 ARG A CA 1
ATOM 688 C C . ARG A 1 91 ? -6.895 -40.594 -12.883 1 57.84 91 ARG A C 1
ATOM 690 O O . ARG A 1 91 ? -5.801 -40.156 -12.531 1 57.84 91 ARG A O 1
ATOM 697 N N . MET A 1 92 ? -8.023 -39.906 -12.594 1 67.56 92 MET A N 1
ATOM 698 C CA . MET A 1 92 ? -8.055 -39.031 -11.43 1 67.56 92 MET A CA 1
ATOM 699 C C . MET A 1 92 ? -7.941 -39.844 -10.141 1 67.56 92 MET A C 1
ATOM 701 O O . MET A 1 92 ? -8.539 -40.938 -10.016 1 67.56 92 MET A O 1
ATOM 705 N N . SER A 1 93 ? -7.016 -39.438 -9.367 1 74.88 93 SER A N 1
ATOM 706 C CA . SER A 1 93 ? -6.957 -40.031 -8.031 1 74.88 93 SER A CA 1
ATOM 707 C C . SER A 1 93 ? -8.25 -39.781 -7.266 1 74.88 93 SER A C 1
ATOM 709 O O . SER A 1 93 ? -9.039 -38.906 -7.621 1 74.88 93 SER A O 1
ATOM 711 N N . GLY A 1 94 ? -8.641 -40.719 -6.438 1 77 94 GLY A N 1
ATOM 712 C CA . GLY A 1 94 ? -9.828 -40.594 -5.605 1 77 94 GLY A CA 1
ATOM 713 C C . GLY A 1 94 ? -9.961 -39.219 -4.949 1 77 94 GLY A C 1
ATOM 714 O O . GLY A 1 94 ? -11.047 -38.656 -4.914 1 77 94 GLY A O 1
ATOM 715 N N . ALA A 1 95 ? -8.891 -38.688 -4.5 1 78.5 95 ALA A N 1
ATOM 716 C CA . ALA A 1 95 ? -8.891 -37.406 -3.83 1 78.5 95 ALA A CA 1
ATOM 717 C C . ALA A 1 95 ? -9.219 -36.281 -4.809 1 78.5 95 ALA A C 1
ATOM 719 O O . ALA A 1 95 ? -9.945 -35.344 -4.473 1 78.5 95 ALA A O 1
ATOM 720 N N . GLN A 1 96 ? -8.781 -36.375 -5.977 1 77.94 96 GLN A N 1
ATOM 721 C CA . GLN A 1 96 ? -9.047 -35.375 -6.996 1 77.94 96 GLN A CA 1
ATOM 722 C C . GLN A 1 96 ? -10.523 -35.375 -7.406 1 77.94 96 GLN A C 1
ATOM 724 O O . GLN A 1 96 ? -11.102 -34.312 -7.656 1 77.94 96 GLN A O 1
ATOM 729 N N . MET A 1 97 ? -11.008 -36.531 -7.414 1 81.12 97 MET A N 1
ATOM 730 C CA . MET A 1 97 ? -12.414 -36.656 -7.773 1 81.12 97 MET A CA 1
ATOM 731 C C . MET A 1 97 ? -13.305 -36.031 -6.703 1 81.12 97 MET A C 1
ATOM 733 O O . MET A 1 97 ? -14.266 -35.344 -7.027 1 81.12 97 MET A O 1
ATOM 737 N N . LYS A 1 98 ? -12.961 -36.344 -5.504 1 85.56 98 LYS A N 1
ATOM 738 C CA . LYS A 1 98 ? -13.711 -35.75 -4.41 1 85.56 98 LYS A CA 1
ATOM 739 C C . LYS A 1 98 ? -13.648 -34.219 -4.484 1 85.56 98 LYS A C 1
ATOM 741 O O . LYS A 1 98 ? -14.672 -33.531 -4.332 1 85.56 98 LYS A O 1
ATOM 746 N N . ASP A 1 99 ? -12.523 -33.75 -4.711 1 83.75 99 ASP A N 1
ATOM 747 C CA . ASP A 1 99 ? -12.359 -32.281 -4.809 1 83.75 99 ASP A CA 1
ATOM 748 C C . ASP A 1 99 ? -13.18 -31.719 -5.965 1 83.75 99 ASP A C 1
ATOM 750 O O . ASP A 1 99 ? -13.773 -30.656 -5.84 1 83.75 99 ASP A O 1
ATOM 754 N N . ALA A 1 100 ? -13.18 -32.438 -7.039 1 82.19 100 ALA A N 1
ATOM 755 C CA . ALA A 1 100 ? -13.922 -31.969 -8.211 1 82.19 100 ALA A CA 1
ATOM 756 C C . ALA A 1 100 ? -15.422 -31.953 -7.941 1 82.19 100 ALA A C 1
ATOM 758 O O . ALA A 1 100 ? -16.125 -31.031 -8.367 1 82.19 100 ALA A O 1
ATOM 759 N N . VAL A 1 101 ? -15.883 -32.938 -7.23 1 87.06 101 VAL A N 1
ATOM 760 C CA . VAL A 1 101 ? -17.297 -33.031 -6.91 1 87.06 101 VAL A CA 1
ATOM 761 C C . VAL A 1 101 ? -17.688 -31.875 -5.969 1 87.06 101 VAL A C 1
ATOM 763 O O . VAL A 1 101 ? -18.719 -31.219 -6.176 1 87.06 101 VAL A O 1
ATOM 766 N N . VAL A 1 102 ? -16.906 -31.672 -5.02 1 89.19 102 VAL A N 1
ATOM 767 C CA . VAL A 1 102 ? -17.188 -30.625 -4.051 1 89.19 102 VAL A CA 1
ATOM 768 C C . VAL A 1 102 ? -17.156 -29.266 -4.746 1 89.19 102 VAL A C 1
ATOM 770 O O . VAL A 1 102 ? -18.031 -28.422 -4.508 1 89.19 102 VAL A O 1
ATOM 773 N N . GLN A 1 103 ? -16.234 -29.125 -5.574 1 86.62 103 GLN A N 1
ATOM 774 C CA . GLN A 1 103 ? -16.125 -27.859 -6.293 1 86.62 103 GLN A CA 1
ATOM 775 C C . GLN A 1 103 ? -17.328 -27.625 -7.195 1 86.62 103 GLN A C 1
ATOM 777 O O . GLN A 1 103 ? -17.828 -26.5 -7.297 1 86.62 103 GLN A O 1
ATOM 782 N N . THR A 1 104 ? -17.781 -28.656 -7.805 1 87.69 104 THR A N 1
ATOM 783 C CA . THR A 1 104 ? -18.938 -28.531 -8.688 1 87.69 104 THR A CA 1
ATOM 784 C C . THR A 1 104 ? -20.203 -28.219 -7.887 1 87.69 104 THR A C 1
ATOM 786 O O . THR A 1 104 ? -20.969 -27.344 -8.258 1 87.69 104 THR A O 1
ATOM 789 N N . CYS A 1 105 ? -20.359 -28.922 -6.824 1 92.19 105 CYS A N 1
ATOM 790 C CA . CYS A 1 105 ? -21.5 -28.656 -5.957 1 92.19 105 CYS A CA 1
ATOM 791 C C . CYS A 1 105 ? -21.469 -27.234 -5.426 1 92.19 105 CYS A C 1
ATOM 793 O O . CYS A 1 105 ? -22.484 -26.531 -5.438 1 92.19 105 CYS A O 1
ATOM 795 N N . LEU A 1 106 ? -20.328 -26.844 -5.012 1 92.88 106 LEU A N 1
ATOM 796 C CA . LEU A 1 106 ? -20.141 -25.484 -4.504 1 92.88 106 LEU A CA 1
ATOM 797 C C . LEU A 1 106 ? -20.469 -24.453 -5.582 1 92.88 106 LEU A C 1
ATOM 799 O O . LEU A 1 106 ? -21.125 -23.453 -5.309 1 92.88 106 LEU A O 1
ATOM 803 N N . SER A 1 107 ? -20.062 -24.734 -6.75 1 90.94 107 SER A N 1
ATOM 804 C CA . SER A 1 107 ? -20.297 -23.797 -7.844 1 90.94 107 SER A CA 1
ATOM 805 C C . SER A 1 107 ? -21.781 -23.656 -8.148 1 90.94 107 SER A C 1
ATOM 807 O O . SER A 1 107 ? -22.281 -22.547 -8.383 1 90.94 107 SER A O 1
ATOM 809 N N . VAL A 1 108 ? -22.438 -24.719 -8.07 1 93.31 108 VAL A N 1
ATOM 810 C CA . VAL A 1 108 ? -23.859 -24.703 -8.352 1 93.31 108 VAL A CA 1
ATOM 811 C C . VAL A 1 108 ? -24.609 -23.922 -7.266 1 93.31 108 VAL A C 1
ATOM 813 O O . VAL A 1 108 ? -25.438 -23.062 -7.562 1 93.31 108 VAL A O 1
ATOM 816 N N . ILE A 1 109 ? -24.25 -24.172 -6.086 1 95.5 109 ILE A N 1
ATOM 817 C CA . ILE A 1 109 ? -24.875 -23.5 -4.953 1 95.5 109 ILE A CA 1
ATOM 818 C C . ILE A 1 109 ? -24.594 -22 -5.023 1 95.5 109 ILE A C 1
ATOM 820 O O . ILE A 1 109 ? -25.484 -21.172 -4.809 1 95.5 109 ILE A O 1
ATOM 824 N N . GLU A 1 110 ? -23.438 -21.672 -5.367 1 96.5 110 GLU A N 1
ATOM 825 C CA . GLU A 1 110 ? -23.031 -20.266 -5.406 1 96.5 110 GLU A CA 1
ATOM 826 C C . GLU A 1 110 ? -23.75 -19.531 -6.531 1 96.5 110 GLU A C 1
ATOM 828 O O . GLU A 1 110 ? -24.125 -18.359 -6.371 1 96.5 110 GLU A O 1
ATOM 833 N N . VAL A 1 111 ? -23.891 -20.172 -7.613 1 94.56 111 VAL A N 1
ATOM 834 C CA . VAL A 1 111 ? -24.625 -19.531 -8.711 1 94.56 111 VAL A CA 1
ATOM 835 C C . VAL A 1 111 ? -26.062 -19.281 -8.289 1 94.56 111 VAL A C 1
ATOM 837 O O . VAL A 1 111 ? -26.625 -18.219 -8.562 1 94.56 111 VAL A O 1
ATOM 840 N N . GLY A 1 112 ? -26.609 -20.219 -7.621 1 96.06 112 GLY A N 1
ATOM 841 C CA . GLY A 1 112 ? -27.938 -20.016 -7.082 1 96.06 112 GLY A CA 1
ATOM 842 C C . GLY A 1 112 ? -28.031 -18.875 -6.098 1 96.06 112 GLY A C 1
ATOM 843 O O . GLY A 1 112 ? -28.984 -18.078 -6.133 1 96.06 112 GLY A O 1
ATOM 844 N N . MET A 1 113 ? -27.047 -18.797 -5.289 1 96.88 113 MET A N 1
ATOM 845 C CA . MET A 1 113 ? -26.984 -17.719 -4.312 1 96.88 113 MET A CA 1
ATOM 846 C C . MET A 1 113 ? -26.875 -16.359 -5.004 1 96.88 113 MET A C 1
ATOM 848 O O . MET A 1 113 ? -27.562 -15.398 -4.621 1 96.88 113 MET A O 1
ATOM 852 N N . LEU A 1 114 ? -26.047 -16.266 -6.016 1 95.25 114 LEU A N 1
ATOM 853 C CA . LEU A 1 114 ? -25.812 -15.016 -6.719 1 95.25 114 LEU A CA 1
ATOM 854 C C . LEU A 1 114 ? -27.062 -14.562 -7.461 1 95.25 114 LEU A C 1
ATOM 856 O O . LEU A 1 114 ? -27.344 -13.367 -7.535 1 95.25 114 LEU A O 1
ATOM 860 N N . LEU A 1 115 ? -27.859 -15.461 -7.914 1 96.06 115 LEU A N 1
ATOM 861 C CA . LEU A 1 115 ? -29.094 -15.141 -8.641 1 96.06 115 LEU A CA 1
ATOM 862 C C . LEU A 1 115 ? -30.188 -14.703 -7.676 1 96.06 115 LEU A C 1
ATOM 864 O O . LEU A 1 115 ? -31.047 -13.898 -8.039 1 96.06 115 LEU A O 1
ATOM 868 N N . SER A 1 116 ? -30.078 -15.164 -6.496 1 97.19 116 SER A N 1
ATOM 869 C CA . SER A 1 116 ? -31.172 -14.938 -5.555 1 97.19 116 SER A CA 1
ATOM 870 C C . SER A 1 116 ? -30.891 -13.742 -4.652 1 97.19 116 SER A C 1
ATOM 872 O O . SER A 1 116 ? -31.797 -13.195 -4.027 1 97.19 116 SER A O 1
ATOM 874 N N . VAL A 1 117 ? -29.688 -13.352 -4.555 1 96.75 117 VAL A N 1
ATOM 875 C CA . VAL A 1 117 ? -29.281 -12.352 -3.57 1 96.75 117 VAL A CA 1
ATOM 876 C C . VAL A 1 117 ? -30.016 -11.039 -3.846 1 96.75 117 VAL A C 1
ATOM 878 O O . VAL A 1 117 ? -30.516 -10.398 -2.922 1 96.75 117 VAL A O 1
ATOM 881 N N . VAL A 1 118 ? -30.125 -10.633 -5.066 1 95.69 118 VAL A N 1
ATOM 882 C CA . VAL A 1 118 ? -30.703 -9.336 -5.41 1 95.69 118 VAL A CA 1
ATOM 883 C C . VAL A 1 118 ? -32.219 -9.359 -5.184 1 95.69 118 VAL A C 1
ATOM 885 O O . VAL A 1 118 ? -32.75 -8.523 -4.453 1 95.69 118 VAL A O 1
ATOM 888 N N . PRO A 1 119 ? -32.906 -10.344 -5.664 1 96.62 119 PRO A N 1
ATOM 889 C CA . PRO A 1 119 ? -34.375 -10.375 -5.438 1 96.62 119 PRO A CA 1
ATOM 890 C C . PRO A 1 119 ? -34.719 -10.516 -3.963 1 96.62 119 PRO A C 1
ATOM 892 O O . PRO A 1 119 ? -35.656 -9.883 -3.49 1 96.62 119 PRO A O 1
ATOM 895 N N . ILE A 1 120 ? -33.969 -11.336 -3.27 1 97 120 ILE A N 1
ATOM 896 C CA . ILE A 1 120 ? -34.312 -11.523 -1.858 1 97 120 ILE A CA 1
ATOM 897 C C . ILE A 1 120 ? -34.031 -10.234 -1.091 1 97 120 ILE A C 1
ATOM 899 O O . ILE A 1 120 ? -34.812 -9.844 -0.219 1 97 120 ILE A O 1
ATOM 903 N N . TRP A 1 121 ? -32.969 -9.539 -1.414 1 95.94 121 TRP A N 1
ATOM 904 C CA . TRP A 1 121 ? -32.656 -8.289 -0.744 1 95.94 121 TRP A CA 1
ATOM 905 C C . TRP A 1 121 ? -33.688 -7.219 -1.065 1 95.94 121 TRP A C 1
ATOM 907 O O . TRP A 1 121 ? -34.094 -6.461 -0.184 1 95.94 121 TRP A O 1
ATOM 917 N N . LEU A 1 122 ? -34.188 -7.156 -2.277 1 96.38 122 LEU A N 1
ATOM 918 C CA . LEU A 1 122 ? -35.094 -6.113 -2.73 1 96.38 122 LEU A CA 1
ATOM 919 C C . LEU A 1 122 ? -36.469 -6.277 -2.092 1 96.38 122 LEU A C 1
ATOM 921 O O . LEU A 1 122 ? -37.094 -5.289 -1.729 1 96.38 122 LEU A O 1
ATOM 925 N N . PHE A 1 123 ? -36.875 -7.52 -1.848 1 96.38 123 PHE A N 1
ATOM 926 C CA . PHE A 1 123 ? -38.281 -7.699 -1.559 1 96.38 123 PHE A CA 1
ATOM 927 C C . PHE A 1 123 ? -38.5 -8.219 -0.141 1 96.38 123 PHE A C 1
ATOM 929 O O . PHE A 1 123 ? -39.594 -8.18 0.388 1 96.38 123 PHE A O 1
ATOM 936 N N . MET A 1 124 ? -37.469 -8.703 0.497 1 96.56 124 MET A N 1
ATOM 937 C CA . MET A 1 124 ? -37.625 -9.242 1.845 1 96.56 124 MET A CA 1
ATOM 938 C C . MET A 1 124 ? -37.031 -8.289 2.881 1 96.56 124 MET A C 1
ATOM 940 O O . MET A 1 124 ? -36.125 -7.508 2.57 1 96.56 124 MET A O 1
ATOM 944 N N . PRO A 1 125 ? -37.594 -8.383 4.137 1 96.44 125 PRO A N 1
ATOM 945 C CA . PRO A 1 125 ? -36.969 -7.602 5.215 1 96.44 125 PRO A CA 1
ATOM 946 C C . PRO A 1 125 ? -35.531 -8 5.484 1 96.44 125 PRO A C 1
ATOM 948 O O . PRO A 1 125 ? -35.125 -9.141 5.215 1 96.44 125 PRO A O 1
ATOM 951 N N . GLY A 1 126 ? -34.75 -7.082 6.016 1 96.62 126 GLY A N 1
ATOM 952 C CA . GLY A 1 126 ? -33.344 -7.293 6.254 1 96.62 126 GLY A CA 1
ATOM 953 C C . GLY A 1 126 ? -33.062 -8.492 7.141 1 96.62 126 GLY A C 1
ATOM 954 O O . GLY A 1 126 ? -32.062 -9.195 6.941 1 96.62 126 GLY A O 1
ATOM 955 N N . ILE A 1 127 ? -33.906 -8.805 8.047 1 96.69 127 ILE A N 1
ATOM 956 C CA . ILE A 1 127 ? -33.688 -9.906 8.969 1 96.69 127 ILE A CA 1
ATOM 957 C C . ILE A 1 127 ? -33.812 -11.234 8.227 1 96.69 127 ILE A C 1
ATOM 959 O O . ILE A 1 127 ? -33.062 -12.18 8.516 1 96.69 127 ILE A O 1
ATOM 963 N N . VAL A 1 128 ? -34.719 -11.328 7.305 1 97.19 128 VAL A N 1
ATOM 964 C CA . VAL A 1 128 ? -34.906 -12.539 6.504 1 97.19 128 VAL A CA 1
ATOM 965 C C . VAL A 1 128 ? -33.719 -12.695 5.555 1 97.19 128 VAL A C 1
ATOM 967 O O . VAL A 1 128 ? -33.156 -13.789 5.402 1 97.19 128 VAL A O 1
ATOM 970 N N . PHE A 1 129 ? -33.406 -11.625 4.996 1 96.88 129 PHE A N 1
ATOM 971 C CA . PHE A 1 129 ? -32.25 -11.625 4.125 1 96.88 129 PHE A CA 1
ATOM 972 C C . PHE A 1 129 ? -31 -12.055 4.891 1 96.88 129 PHE A C 1
ATOM 974 O O . PHE A 1 129 ? -30.219 -12.883 4.406 1 96.88 129 PHE A O 1
ATOM 981 N N . ALA A 1 130 ? -30.766 -11.438 6.035 1 97.19 130 ALA A N 1
ATOM 982 C CA . ALA A 1 130 ? -29.609 -11.758 6.852 1 97.19 130 ALA A CA 1
ATOM 983 C C . ALA A 1 130 ? -29.594 -13.234 7.234 1 97.19 130 ALA A C 1
ATOM 985 O O . ALA A 1 130 ? -28.531 -13.875 7.219 1 97.19 130 ALA A O 1
ATOM 986 N N . SER A 1 131 ? -30.719 -13.758 7.559 1 97.56 131 SER A N 1
ATOM 987 C CA . SER A 1 131 ? -30.812 -15.172 7.902 1 97.56 131 SER A CA 1
ATOM 988 C C . SER A 1 131 ? -30.484 -16.062 6.703 1 97.56 131 SER A C 1
ATOM 990 O O . SER A 1 131 ? -29.75 -17.047 6.832 1 97.56 131 SER A O 1
ATOM 992 N N . TRP A 1 132 ? -31.031 -15.695 5.566 1 97.44 132 TRP A N 1
ATOM 993 C CA . TRP A 1 132 ? -30.75 -16.438 4.336 1 97.44 132 TRP A CA 1
ATOM 994 C C . TRP A 1 132 ? -29.266 -16.375 4 1 97.44 132 TRP A C 1
ATOM 996 O O . TRP A 1 132 ? -28.656 -17.391 3.645 1 97.44 132 TRP A O 1
ATOM 1006 N N . ALA A 1 133 ? -28.719 -15.188 4.082 1 96.88 133 ALA A N 1
ATOM 1007 C CA . ALA A 1 133 ? -27.312 -15 3.791 1 96.88 133 ALA A CA 1
ATOM 1008 C C . ALA A 1 133 ? -26.438 -15.805 4.758 1 96.88 133 ALA A C 1
ATOM 1010 O O . ALA A 1 133 ? -25.484 -16.469 4.34 1 96.88 133 ALA A O 1
ATOM 1011 N N . ALA A 1 134 ? -26.828 -15.797 6.027 1 97.38 134 ALA A N 1
ATOM 1012 C CA . ALA A 1 134 ? -26.062 -16.531 7.039 1 97.38 134 ALA A CA 1
ATOM 1013 C C . ALA A 1 134 ? -26.109 -18.031 6.773 1 97.38 134 ALA A C 1
ATOM 1015 O O . ALA A 1 134 ? -25.078 -18.719 6.848 1 97.38 134 ALA A O 1
ATOM 1016 N N . MET A 1 135 ? -27.219 -18.531 6.426 1 97.12 135 MET A N 1
ATOM 1017 C CA . MET A 1 135 ? -27.359 -19.953 6.129 1 97.12 135 MET A CA 1
ATOM 1018 C C . MET A 1 135 ? -26.578 -20.328 4.875 1 97.12 135 MET A C 1
ATOM 1020 O O . MET A 1 135 ? -25.906 -21.359 4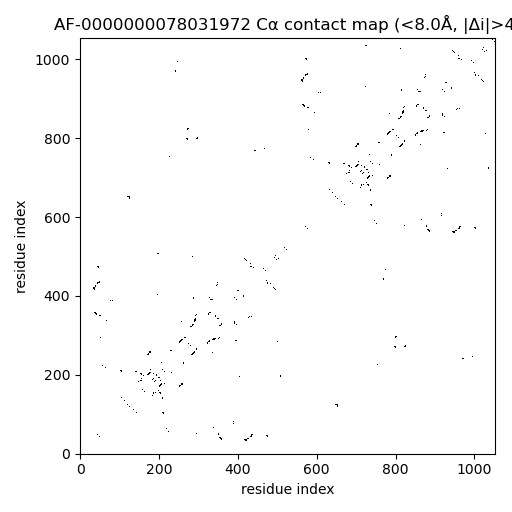.844 1 97.12 135 MET A O 1
ATOM 1024 N N . SER A 1 136 ? -26.719 -19.516 3.879 1 96.5 136 SER A N 1
ATOM 1025 C CA . SER A 1 136 ? -26.016 -19.766 2.627 1 96.5 136 SER A CA 1
ATOM 1026 C C . SER A 1 136 ? -24.5 -19.734 2.824 1 96.5 136 SER A C 1
ATOM 1028 O O . SER A 1 136 ? -23.781 -20.609 2.318 1 96.5 136 SER A O 1
ATOM 1030 N N . LEU A 1 137 ? -24.031 -18.766 3.572 1 95.44 137 LEU A N 1
ATOM 1031 C CA . LEU A 1 137 ? -22.609 -18.641 3.814 1 95.44 137 LEU A CA 1
ATOM 1032 C C . LEU A 1 137 ? -22.094 -19.797 4.668 1 95.44 137 LEU A C 1
ATOM 1034 O O . LEU A 1 137 ? -20.969 -20.25 4.488 1 95.44 137 LEU A O 1
ATOM 1038 N N . THR A 1 138 ? -22.938 -20.25 5.566 1 96.25 138 THR A N 1
ATOM 1039 C CA . THR A 1 138 ? -22.547 -21.406 6.387 1 96.25 138 THR A CA 1
ATOM 1040 C C . THR A 1 138 ? -22.359 -22.641 5.523 1 96.25 138 THR A C 1
ATOM 1042 O O . THR A 1 138 ? -21.422 -23.406 5.738 1 96.25 138 THR A O 1
ATOM 1045 N N . VAL A 1 139 ? -23.188 -22.797 4.551 1 95.56 139 VAL A N 1
ATOM 1046 C CA . VAL A 1 139 ? -23.062 -23.938 3.641 1 95.56 139 VAL A CA 1
ATOM 1047 C C . VAL A 1 139 ? -21.797 -23.797 2.803 1 95.56 139 VAL A C 1
ATOM 1049 O O . VAL A 1 139 ? -21.047 -24.766 2.645 1 95.56 139 VAL A O 1
ATOM 1052 N N . VAL A 1 140 ? -21.547 -22.641 2.32 1 95.19 140 VAL A N 1
ATOM 1053 C CA . VAL A 1 140 ? -20.359 -22.391 1.504 1 95.19 140 VAL A CA 1
ATOM 1054 C C . VAL A 1 140 ? -19.094 -22.625 2.338 1 95.19 140 VAL A C 1
ATOM 1056 O O . VAL A 1 140 ? -18.156 -23.281 1.889 1 95.19 140 VAL A O 1
ATOM 1059 N N . PHE A 1 141 ? -19.156 -22.141 3.568 1 93.31 141 PHE A N 1
ATOM 1060 C CA . PHE A 1 141 ? -18 -22.297 4.438 1 93.31 141 PHE A CA 1
ATOM 1061 C C . PHE A 1 141 ? -17.797 -23.766 4.809 1 93.31 141 PHE A C 1
ATOM 1063 O O . PHE A 1 141 ? -16.656 -24.25 4.871 1 93.31 141 PHE A O 1
ATOM 1070 N N . GLY A 1 142 ? -18.828 -24.406 5.051 1 93.44 142 GLY A N 1
ATOM 1071 C CA . GLY A 1 142 ? -18.734 -25.812 5.371 1 93.44 142 GLY A CA 1
ATOM 1072 C C . GLY A 1 142 ? -18.172 -26.656 4.234 1 93.44 142 GLY A C 1
ATOM 1073 O O . GLY A 1 142 ? -17.266 -27.469 4.445 1 93.44 142 GLY A O 1
ATOM 1074 N N . LEU A 1 143 ? -18.641 -26.422 3.053 1 92.5 143 LEU A N 1
ATOM 1075 C CA . LEU A 1 143 ? -18.172 -27.188 1.893 1 92.5 143 LEU A CA 1
ATOM 1076 C C . LEU A 1 143 ? -16.734 -26.781 1.528 1 92.5 143 LEU A C 1
ATOM 1078 O O . LEU A 1 143 ? -15.945 -27.641 1.118 1 92.5 143 LEU A O 1
ATOM 1082 N N . SER A 1 144 ? -16.422 -25.516 1.632 1 91.69 144 SER A N 1
ATOM 1083 C CA . SER A 1 144 ? -15.086 -25.062 1.3 1 91.69 144 SER A CA 1
ATOM 1084 C C . SER A 1 144 ? -14.055 -25.578 2.299 1 91.69 144 SER A C 1
ATOM 1086 O O . SER A 1 144 ? -12.875 -25.719 1.97 1 91.69 144 SER A O 1
ATOM 1088 N N . TRP A 1 145 ? -14.516 -25.844 3.49 1 90.12 145 TRP A N 1
ATOM 1089 C CA . TRP A 1 145 ? -13.625 -26.375 4.512 1 90.12 145 TRP A CA 1
ATOM 1090 C C . TRP A 1 145 ? -13.078 -27.734 4.086 1 90.12 145 TRP A C 1
ATOM 1092 O O . TRP A 1 145 ? -11.961 -28.109 4.457 1 90.12 145 TRP A O 1
ATOM 1102 N N . LEU A 1 146 ? -13.781 -28.438 3.291 1 86.88 146 LEU A N 1
ATOM 1103 C CA . LEU A 1 146 ? -13.352 -29.734 2.797 1 86.88 146 LEU A CA 1
ATOM 1104 C C . LEU A 1 146 ? -12.234 -29.594 1.769 1 86.88 146 LEU A C 1
ATOM 1106 O O . LEU A 1 146 ? -11.461 -30.516 1.546 1 86.88 146 LEU A O 1
ATOM 1110 N N . LEU A 1 147 ? -12.188 -28.469 1.153 1 85.75 147 LEU A N 1
ATOM 1111 C CA . LEU A 1 147 ? -11.219 -28.25 0.082 1 85.75 147 LEU A CA 1
ATOM 1112 C C . LEU A 1 147 ? -9.969 -27.562 0.612 1 85.75 147 LEU A C 1
ATOM 1114 O O . LEU A 1 147 ? -8.914 -27.594 -0.035 1 85.75 147 LEU A O 1
ATOM 1118 N N . ASN A 1 148 ? -10.125 -26.906 1.753 1 86.56 148 ASN A N 1
ATOM 1119 C CA . ASN A 1 148 ? -9.039 -26.078 2.27 1 86.56 148 ASN A CA 1
ATOM 1120 C C . ASN A 1 148 ? -8.344 -26.734 3.459 1 86.56 148 ASN A C 1
ATOM 1122 O O . ASN A 1 148 ? -8.906 -27.625 4.094 1 86.56 148 ASN A O 1
ATOM 1126 N N . GLU A 1 149 ? -7.09 -26.391 3.578 1 82 149 GLU A N 1
ATOM 1127 C CA . GLU A 1 149 ? -6.332 -26.828 4.75 1 82 149 GLU A CA 1
ATOM 1128 C C . GLU A 1 149 ? -6.215 -25.703 5.777 1 82 149 GLU A C 1
ATOM 1130 O O . GLU A 1 149 ? -6.469 -24.531 5.461 1 82 149 GLU A O 1
ATOM 1135 N N . ASP A 1 150 ? -5.84 -26.062 6.922 1 77.94 150 ASP A N 1
ATOM 1136 C CA . ASP A 1 150 ? -5.777 -25.094 8.016 1 77.94 150 ASP A CA 1
ATOM 1137 C C . ASP A 1 150 ? -4.566 -24.172 7.871 1 77.94 150 ASP A C 1
ATOM 1139 O O . ASP A 1 150 ? -4.656 -22.969 8.148 1 77.94 150 ASP A O 1
ATOM 1143 N N . SER A 1 151 ? -3.586 -24.734 7.332 1 81.5 151 SER A N 1
ATOM 1144 C CA . SER A 1 151 ? -2.398 -23.891 7.25 1 81.5 151 SER A CA 1
ATOM 1145 C C . SER A 1 151 ? -2.26 -23.266 5.867 1 81.5 151 SER A C 1
ATOM 1147 O O . SER A 1 151 ? -2.502 -23.938 4.855 1 81.5 151 SER A O 1
ATOM 1149 N N . VAL A 1 152 ? -1.971 -22.016 5.934 1 85 152 VAL A N 1
ATOM 1150 C CA . VAL A 1 152 ? -1.768 -21.266 4.691 1 85 152 VAL A CA 1
ATOM 1151 C C . VAL A 1 152 ? -0.397 -21.609 4.109 1 85 152 VAL A C 1
ATOM 1153 O O . VAL A 1 152 ? -0.192 -21.516 2.896 1 85 152 VAL A O 1
ATOM 1156 N N . THR A 1 153 ? 0.508 -21.984 4.898 1 87.31 153 THR A N 1
ATOM 1157 C CA . THR A 1 153 ? 1.857 -22.312 4.457 1 87.31 153 THR A CA 1
ATOM 1158 C C . THR A 1 153 ? 2.08 -23.828 4.484 1 87.31 153 THR A C 1
ATOM 1160 O O . THR A 1 153 ? 1.744 -24.5 5.465 1 87.31 153 THR A O 1
ATOM 1163 N N . ILE A 1 154 ? 2.531 -24.312 3.369 1 87.5 154 ILE A N 1
ATOM 1164 C CA . ILE A 1 154 ? 2.838 -25.734 3.229 1 87.5 154 ILE A CA 1
ATOM 1165 C C . ILE A 1 154 ? 4.301 -25.906 2.824 1 87.5 154 ILE A C 1
ATOM 1167 O O . ILE A 1 154 ? 4.766 -25.281 1.871 1 87.5 154 ILE A O 1
ATOM 1171 N N . SER A 1 155 ? 5.004 -26.641 3.584 1 87.31 155 SER A N 1
ATOM 1172 C CA . SER A 1 155 ? 6.414 -26.844 3.27 1 87.31 155 SER A CA 1
ATOM 1173 C C . SER A 1 155 ? 6.668 -28.234 2.717 1 87.31 155 SER A C 1
ATOM 1175 O O . SER A 1 155 ? 6.008 -29.203 3.121 1 87.31 155 SER A O 1
ATOM 1177 N N . CYS A 1 156 ? 7.473 -28.25 1.71 1 85.56 156 CYS A N 1
ATOM 1178 C CA . CYS A 1 156 ? 7.934 -29.5 1.131 1 85.56 156 CYS A CA 1
ATOM 1179 C C . CYS A 1 156 ? 9.453 -29.609 1.199 1 85.56 156 CYS A C 1
ATOM 1181 O O . CYS A 1 156 ? 10.164 -28.781 0.626 1 85.56 156 CYS A O 1
ATOM 1183 N N . ASP A 1 157 ? 10.086 -30.516 2.09 1 75.38 157 ASP A N 1
ATOM 1184 C CA . ASP A 1 157 ? 11.516 -30.656 2.318 1 75.38 157 ASP A CA 1
ATOM 1185 C C . ASP A 1 157 ? 12.18 -31.422 1.177 1 75.38 157 ASP A C 1
ATOM 1187 O O . ASP A 1 157 ? 13.406 -31.375 1.023 1 75.38 157 ASP A O 1
ATOM 1191 N N . GLY A 1 158 ? 11.688 -31.578 0.123 1 61.66 158 GLY A N 1
ATOM 1192 C CA . GLY A 1 158 ? 12.305 -32.281 -0.991 1 61.66 158 GLY A CA 1
ATOM 1193 C C . GLY A 1 158 ? 12.898 -33.625 -0.597 1 61.66 158 GLY A C 1
ATOM 1194 O O . GLY A 1 158 ? 14.039 -33.906 -0.95 1 61.66 158 GLY A O 1
ATOM 1195 N N . SER A 1 159 ? 12.719 -34.25 0.497 1 52.66 159 SER A N 1
ATOM 1196 C CA . SER A 1 159 ? 13.359 -35.469 0.994 1 52.66 159 SER A CA 1
ATOM 1197 C C . SER A 1 159 ? 13.836 -36.344 -0.155 1 52.66 159 SER A C 1
ATOM 1199 O O . SER A 1 159 ? 14.812 -37.094 -0.011 1 52.66 159 SER A O 1
ATOM 1201 N N . ASP A 1 160 ? 13.133 -36.594 -1.192 1 45.72 160 ASP A N 1
ATOM 1202 C CA . ASP A 1 160 ? 13.711 -37.562 -2.127 1 45.72 160 ASP A CA 1
ATOM 1203 C C . ASP A 1 160 ? 14.984 -37 -2.762 1 45.72 160 ASP A C 1
ATOM 1205 O O . ASP A 1 160 ? 15.641 -37.688 -3.547 1 45.72 160 ASP A O 1
ATOM 1209 N N . SER A 1 161 ? 15.117 -35.844 -2.871 1 42.12 161 SER A N 1
ATOM 1210 C CA . SER A 1 161 ? 16.406 -35.406 -3.373 1 42.12 161 SER A CA 1
ATOM 1211 C C . SER A 1 161 ? 17.516 -35.625 -2.348 1 42.12 161 SER A C 1
ATOM 1213 O O . SER A 1 161 ? 17.328 -35.375 -1.157 1 42.12 161 SER A O 1
ATOM 1215 N N . TRP A 1 162 ? 18.312 -36.656 -2.514 1 37.22 162 TRP A N 1
ATOM 1216 C CA . TRP A 1 162 ? 19.469 -37.156 -1.796 1 37.22 162 TRP A CA 1
ATOM 1217 C C . TRP A 1 162 ? 20.266 -36.031 -1.15 1 37.22 162 TRP A C 1
ATOM 1219 O O . TRP A 1 162 ? 21.234 -36.312 -0.442 1 37.22 162 TRP A O 1
ATOM 1229 N N . ALA A 1 163 ? 20.312 -34.938 -1.805 1 38.53 163 ALA A N 1
ATOM 1230 C CA . ALA A 1 163 ? 21.297 -34.094 -1.15 1 38.53 163 ALA A CA 1
ATOM 1231 C C . ALA A 1 163 ? 20.906 -33.781 0.293 1 38.53 163 ALA A C 1
ATOM 1233 O O . ALA A 1 163 ? 20.016 -32.969 0.546 1 38.53 163 ALA A O 1
ATOM 1234 N N . THR A 1 164 ? 20.766 -34.688 1.141 1 37.12 164 THR A N 1
ATOM 1235 C CA . THR A 1 164 ? 20.734 -34.781 2.596 1 37.12 164 THR A CA 1
ATOM 1236 C C . THR A 1 164 ? 21.531 -33.656 3.221 1 37.12 164 THR A C 1
ATOM 1238 O O . THR A 1 164 ? 21.703 -33.594 4.441 1 37.12 164 THR A O 1
ATOM 1241 N N . ASP A 1 165 ? 22.641 -33.219 2.619 1 38.12 165 ASP A N 1
ATOM 1242 C CA . ASP A 1 165 ? 23.484 -32.406 3.473 1 38.12 165 ASP A CA 1
ATOM 1243 C C . ASP A 1 165 ? 22.703 -31.234 4.086 1 38.12 165 ASP A C 1
ATOM 1245 O O . ASP A 1 165 ? 22.031 -30.484 3.371 1 38.12 165 ASP A O 1
ATOM 1249 N N . SER A 1 166 ? 22.156 -31.344 5.238 1 38.09 166 SER A N 1
ATOM 1250 C CA . SER A 1 166 ? 21.766 -30.391 6.266 1 38.09 166 SER A CA 1
ATOM 1251 C C . SER A 1 166 ? 22.406 -29.031 6.016 1 38.09 166 SER A C 1
ATOM 1253 O O . SER A 1 166 ? 22.453 -28.188 6.914 1 38.09 166 SER A O 1
ATOM 1255 N N . GLU A 1 167 ? 23.281 -28.891 5.051 1 41.91 167 GLU A N 1
ATOM 1256 C CA . GLU A 1 167 ? 24 -27.625 4.898 1 41.91 167 GLU A CA 1
ATOM 1257 C C . GLU A 1 167 ? 23.031 -26.453 4.758 1 41.91 167 GLU A C 1
ATOM 1259 O O . GLU A 1 167 ? 21.969 -26.594 4.152 1 41.91 167 GLU A O 1
ATOM 1264 N N . THR A 1 168 ? 23.031 -25.547 5.715 1 49.59 168 THR A N 1
ATOM 1265 C CA . THR A 1 168 ? 22.516 -24.188 5.836 1 49.59 168 THR A CA 1
ATOM 1266 C C . THR A 1 168 ? 22.188 -23.609 4.465 1 49.59 168 THR A C 1
ATOM 1268 O O . THR A 1 168 ? 23.078 -23.266 3.697 1 49.59 168 THR A O 1
ATOM 1271 N N . HIS A 1 169 ? 21.047 -24.031 3.775 1 62.22 169 HIS A N 1
ATOM 1272 C CA . HIS A 1 169 ? 20.75 -23.531 2.439 1 62.22 169 HIS A CA 1
ATOM 1273 C C . HIS A 1 169 ? 20.797 -22 2.402 1 62.22 169 HIS A C 1
ATOM 1275 O O . HIS A 1 169 ? 20.125 -21.344 3.205 1 62.22 169 HIS A O 1
ATOM 1281 N N . ASP A 1 170 ? 21.734 -21.516 1.776 1 83.31 170 ASP A N 1
ATOM 1282 C CA . ASP A 1 170 ? 21.922 -20.094 1.536 1 83.31 170 ASP A CA 1
ATOM 1283 C C . ASP A 1 170 ? 20.844 -19.547 0.6 1 83.31 170 ASP A C 1
ATOM 1285 O O . ASP A 1 170 ? 20.844 -18.344 0.279 1 83.31 170 ASP A O 1
ATOM 1289 N N . GLU A 1 171 ? 19.859 -20.625 0.278 1 91.06 171 GLU A N 1
ATOM 1290 C CA . GLU A 1 171 ? 18.781 -20.156 -0.589 1 91.06 171 GLU A CA 1
ATOM 1291 C C . GLU A 1 171 ? 17.422 -20.547 -0.026 1 91.06 171 GLU A C 1
ATOM 1293 O O . GLU A 1 171 ? 17.281 -21.594 0.633 1 91.06 171 GLU A O 1
ATOM 1298 N N . ARG A 1 172 ? 16.469 -19.766 -0.244 1 92.88 172 ARG A N 1
ATOM 1299 C CA . ARG A 1 172 ? 15.086 -20.031 0.12 1 92.88 172 ARG A CA 1
ATOM 1300 C C . ARG A 1 172 ? 14.172 -19.906 -1.091 1 92.88 172 ARG A C 1
ATOM 1302 O O . ARG A 1 172 ? 14.297 -18.969 -1.883 1 92.88 172 ARG A O 1
ATOM 1309 N N . TRP A 1 173 ? 13.281 -20.953 -1.213 1 94.69 173 TRP A N 1
ATOM 1310 C CA . TRP A 1 173 ? 12.367 -20.984 -2.35 1 94.69 173 TRP A CA 1
ATOM 1311 C C . TRP A 1 173 ? 10.914 -20.938 -1.88 1 94.69 173 TRP A C 1
ATOM 1313 O O . TRP A 1 173 ? 10.555 -21.594 -0.9 1 94.69 173 TRP A O 1
ATOM 1323 N N . PHE A 1 174 ? 10.133 -20.141 -2.553 1 96.5 174 PHE A N 1
ATOM 1324 C CA . PHE A 1 174 ? 8.719 -20 -2.254 1 96.5 174 PHE A CA 1
ATOM 1325 C C . PHE A 1 174 ? 7.879 -20.188 -3.514 1 96.5 174 PHE A C 1
ATOM 1327 O O . PHE A 1 174 ? 8.312 -19.844 -4.613 1 96.5 174 PHE A O 1
ATOM 1334 N N . PHE A 1 175 ? 6.719 -20.828 -3.373 1 96.94 175 PHE A N 1
ATOM 1335 C CA . PHE A 1 175 ? 5.758 -20.969 -4.461 1 96.94 175 PHE A CA 1
ATOM 1336 C C . PHE A 1 175 ? 4.387 -20.453 -4.039 1 96.94 175 PHE A C 1
ATOM 1338 O O . PHE A 1 175 ? 3.852 -20.875 -3.01 1 96.94 175 PHE A O 1
ATOM 1345 N N . VAL A 1 176 ? 3.852 -19.484 -4.801 1 96.69 176 VAL A N 1
ATOM 1346 C CA . VAL A 1 176 ? 2.514 -18.953 -4.551 1 96.69 176 VAL A CA 1
ATOM 1347 C C . VAL A 1 176 ? 1.534 -19.516 -5.578 1 96.69 176 VAL A C 1
ATOM 1349 O O . VAL A 1 176 ? 1.656 -19.25 -6.773 1 96.69 176 VAL A O 1
ATOM 1352 N N . SER A 1 177 ? 0.563 -20.172 -5.125 1 93.12 177 SER A N 1
ATOM 1353 C CA . SER A 1 177 ? -0.367 -20.875 -6.008 1 93.12 177 SER A CA 1
ATOM 1354 C C . SER A 1 177 ? -1.453 -19.938 -6.52 1 93.12 177 SER A C 1
ATOM 1356 O O . SER A 1 177 ? -1.729 -18.906 -5.906 1 93.12 177 SER A O 1
ATOM 1358 N N . GLY A 1 178 ? -2.043 -20.281 -7.594 1 89.25 178 GLY A N 1
ATOM 1359 C CA . GLY A 1 178 ? -3.109 -19.5 -8.195 1 89.25 178 GLY A CA 1
ATOM 1360 C C . GLY A 1 178 ? -4.488 -20.078 -7.949 1 89.25 178 GLY A C 1
ATOM 1361 O O . GLY A 1 178 ? -4.645 -21.016 -7.164 1 89.25 178 GLY A O 1
ATOM 1362 N N . ILE A 1 179 ? -5.422 -19.516 -8.633 1 85 179 ILE A N 1
ATOM 1363 C CA . ILE A 1 179 ? -6.824 -19.906 -8.508 1 85 179 ILE A CA 1
ATOM 1364 C C . ILE A 1 179 ? -7.004 -21.344 -8.977 1 85 179 ILE A C 1
ATOM 1366 O O . ILE A 1 179 ? -6.359 -21.781 -9.93 1 85 179 ILE A O 1
ATOM 1370 N N . GLY A 1 180 ? -7.785 -22.141 -8.32 1 79.25 180 GLY A N 1
ATOM 1371 C CA . GLY A 1 180 ? -8.141 -23.484 -8.742 1 79.25 180 GLY A CA 1
ATOM 1372 C C . GLY A 1 180 ? -7.242 -24.562 -8.148 1 79.25 180 GLY A C 1
ATOM 1373 O O . GLY A 1 180 ? -7.504 -25.75 -8.305 1 79.25 180 GLY A O 1
ATOM 1374 N N . THR A 1 181 ? -6.191 -24.172 -7.543 1 83.5 181 THR A N 1
ATOM 1375 C CA . THR A 1 181 ? -5.309 -25.156 -6.926 1 83.5 181 THR A CA 1
ATOM 1376 C C . THR A 1 181 ? -5.738 -25.438 -5.488 1 83.5 181 THR A C 1
ATOM 1378 O O . THR A 1 181 ? -5.789 -24.531 -4.66 1 83.5 181 THR A O 1
ATOM 1381 N N . THR A 1 182 ? -6.047 -26.641 -5.27 1 83.19 182 THR A N 1
ATOM 1382 C CA . THR A 1 182 ? -6.418 -27.047 -3.914 1 83.19 182 THR A CA 1
ATOM 1383 C C . THR A 1 182 ? -5.176 -27.266 -3.055 1 83.19 182 THR A C 1
ATOM 1385 O O . THR A 1 182 ? -4.082 -27.469 -3.58 1 83.19 182 THR A O 1
ATOM 1388 N N . ALA A 1 183 ? -5.41 -27.188 -1.769 1 86.12 183 ALA A N 1
ATOM 1389 C CA . ALA A 1 183 ? -4.305 -27.391 -0.839 1 86.12 183 ALA A CA 1
ATOM 1390 C C . ALA A 1 183 ? -3.695 -28.781 -1.021 1 86.12 183 ALA A C 1
ATOM 1392 O O . ALA A 1 183 ? -2.475 -28.938 -0.944 1 86.12 183 ALA A O 1
ATOM 1393 N N . HIS A 1 184 ? -4.523 -29.719 -1.262 1 84.44 184 HIS A N 1
ATOM 1394 C CA . HIS A 1 184 ? -4.051 -31.094 -1.442 1 84.44 184 HIS A CA 1
ATOM 1395 C C . HIS A 1 184 ? -3.189 -31.219 -2.693 1 84.44 184 HIS A C 1
ATOM 1397 O O . HIS A 1 184 ? -2.131 -31.859 -2.662 1 84.44 184 HIS A O 1
ATOM 1403 N N . HIS A 1 185 ? -3.633 -30.688 -3.725 1 84.75 185 HIS A N 1
ATOM 1404 C CA . HIS A 1 185 ? -2.873 -30.734 -4.969 1 84.75 185 HIS A CA 1
ATOM 1405 C C . HIS A 1 185 ? -1.551 -29.984 -4.84 1 84.75 185 HIS A C 1
ATOM 1407 O O . HIS A 1 185 ? -0.529 -30.422 -5.375 1 84.75 185 HIS A O 1
ATOM 1413 N N . LEU A 1 186 ? -1.586 -28.906 -4.152 1 89.31 186 LEU A N 1
ATOM 1414 C CA . LEU A 1 186 ? -0.372 -28.141 -3.916 1 89.31 186 LEU A CA 1
ATOM 1415 C C . LEU A 1 186 ? 0.637 -28.938 -3.105 1 89.31 186 LEU A C 1
ATOM 1417 O O . LEU A 1 186 ? 1.809 -29.031 -3.48 1 89.31 186 LEU A O 1
ATOM 1421 N N . ALA A 1 187 ? 0.217 -29.594 -2.115 1 88.31 187 ALA A N 1
ATOM 1422 C CA . ALA A 1 187 ? 1.091 -30.297 -1.175 1 88.31 187 ALA A CA 1
ATOM 1423 C C . ALA A 1 187 ? 1.651 -31.562 -1.79 1 88.31 187 ALA A C 1
ATOM 1425 O O . ALA A 1 187 ? 2.812 -31.922 -1.562 1 88.31 187 ALA A O 1
ATOM 1426 N N . HIS A 1 188 ? 0.909 -32.219 -2.621 1 87.19 188 HIS A N 1
ATOM 1427 C CA . HIS A 1 188 ? 1.296 -33.562 -2.992 1 87.19 188 HIS A CA 1
ATOM 1428 C C . HIS A 1 188 ? 1.725 -33.656 -4.453 1 87.19 188 HIS A C 1
ATOM 1430 O O . HIS A 1 188 ? 2.301 -34.656 -4.887 1 87.19 188 HIS A O 1
ATOM 1436 N N . HIS A 1 189 ? 1.458 -32.594 -5.148 1 86.56 189 HIS A N 1
ATOM 1437 C CA . HIS A 1 189 ? 1.821 -32.688 -6.559 1 86.56 189 HIS A CA 1
ATOM 1438 C C . HIS A 1 189 ? 2.707 -31.5 -6.957 1 86.56 189 HIS A C 1
ATOM 1440 O O . HIS A 1 189 ? 3.855 -31.688 -7.367 1 86.56 189 HIS A O 1
ATOM 1446 N N . THR A 1 190 ? 2.236 -30.312 -6.75 1 90.81 190 THR A N 1
ATOM 1447 C CA . THR A 1 190 ? 2.922 -29.125 -7.262 1 90.81 190 THR A CA 1
ATOM 1448 C C . THR A 1 190 ? 4.238 -28.906 -6.523 1 90.81 190 THR A C 1
ATOM 1450 O O . THR A 1 190 ? 5.285 -28.734 -7.152 1 90.81 190 THR A O 1
ATOM 1453 N N . LEU A 1 191 ? 4.188 -28.922 -5.234 1 93.31 191 LEU A N 1
ATOM 1454 C CA . LEU A 1 191 ? 5.375 -28.609 -4.449 1 93.31 191 LEU A CA 1
ATOM 1455 C C . LEU A 1 191 ? 6.445 -29.672 -4.617 1 93.31 191 LEU A C 1
ATOM 1457 O O . LEU A 1 191 ? 7.617 -29.359 -4.816 1 93.31 191 LEU A O 1
ATOM 1461 N N . PRO A 1 192 ? 6.09 -30.984 -4.566 1 90.44 192 PRO A N 1
ATOM 1462 C CA . PRO A 1 192 ? 7.117 -32 -4.809 1 90.44 192 PRO A CA 1
ATOM 1463 C C . PRO A 1 192 ? 7.723 -31.906 -6.207 1 90.44 192 PRO A C 1
ATOM 1465 O O . P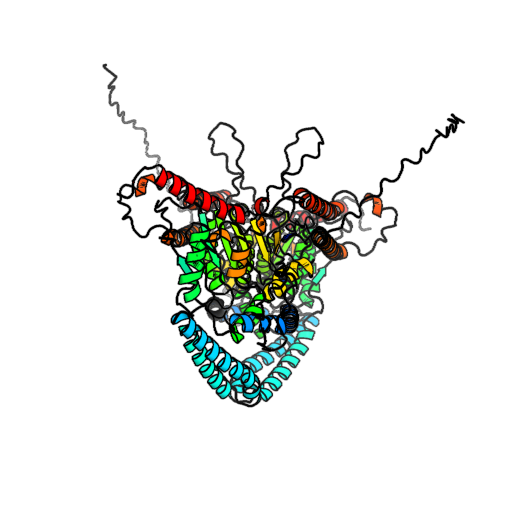RO A 1 192 ? 8.93 -32.125 -6.379 1 90.44 192 PRO A O 1
ATOM 1468 N N . LEU A 1 193 ? 6.906 -31.609 -7.152 1 88.69 193 LEU A N 1
ATOM 1469 C CA . LEU A 1 193 ? 7.402 -31.438 -8.508 1 88.69 193 LEU A CA 1
ATOM 1470 C C . LEU A 1 193 ? 8.398 -30.281 -8.578 1 88.69 193 LEU A C 1
ATOM 1472 O O . LEU A 1 193 ? 9.469 -30.406 -9.18 1 88.69 193 LEU A O 1
ATOM 1476 N N . MET A 1 194 ? 8.07 -29.172 -7.969 1 90.94 194 MET A N 1
ATOM 1477 C CA . MET A 1 194 ? 8.938 -28 -7.984 1 90.94 194 MET A CA 1
ATOM 1478 C C . MET A 1 194 ? 10.219 -28.266 -7.195 1 90.94 194 MET A C 1
ATOM 1480 O O . MET A 1 194 ? 11.297 -27.828 -7.594 1 90.94 194 MET A O 1
ATOM 1484 N N . ALA A 1 195 ? 10.055 -28.906 -6.094 1 90.19 195 ALA A N 1
ATOM 1485 C CA . ALA A 1 195 ? 11.219 -29.219 -5.277 1 90.19 195 ALA A CA 1
ATOM 1486 C C . ALA A 1 195 ? 12.203 -30.109 -6.043 1 90.19 195 ALA A C 1
ATOM 1488 O O . ALA A 1 195 ? 13.414 -29.938 -5.934 1 90.19 195 ALA A O 1
ATOM 1489 N N . ARG A 1 196 ? 11.68 -31.047 -6.832 1 85.75 196 ARG A N 1
ATOM 1490 C CA . ARG A 1 196 ? 12.516 -31.922 -7.652 1 85.75 196 ARG A CA 1
ATOM 1491 C C . ARG A 1 196 ? 13.148 -31.141 -8.805 1 85.75 196 ARG A C 1
ATOM 1493 O O . ARG A 1 196 ? 14.328 -31.328 -9.109 1 85.75 196 ARG A O 1
ATOM 1500 N N . LEU A 1 197 ? 12.398 -30.328 -9.375 1 87.5 197 LEU A N 1
ATOM 1501 C CA . LEU A 1 197 ? 12.844 -29.578 -10.547 1 87.5 197 LEU A CA 1
ATOM 1502 C C . LEU A 1 197 ? 13.969 -28.625 -10.18 1 87.5 197 LEU A C 1
ATOM 1504 O O . LEU A 1 197 ? 14.953 -28.5 -10.914 1 87.5 197 LEU A O 1
ATOM 1508 N N . PHE A 1 198 ? 13.836 -27.953 -9.062 1 89.06 198 PHE A N 1
ATOM 1509 C CA . PHE A 1 198 ? 14.805 -26.922 -8.695 1 89.06 198 PHE A CA 1
ATOM 1510 C C . PHE A 1 198 ? 15.758 -27.438 -7.621 1 89.06 198 PHE A C 1
ATOM 1512 O O . PHE A 1 198 ? 16.703 -26.734 -7.234 1 89.06 198 PHE A O 1
ATOM 1519 N N . THR A 1 199 ? 15.586 -28.594 -7.051 1 84.19 199 THR A N 1
ATOM 1520 C CA . THR A 1 199 ? 16.453 -29.328 -6.141 1 84.19 199 THR A CA 1
ATOM 1521 C C . THR A 1 199 ? 16.625 -28.578 -4.824 1 84.19 199 THR A C 1
ATOM 1523 O O . THR A 1 199 ? 17.734 -28.5 -4.285 1 84.19 199 THR A O 1
ATOM 1526 N N . HIS A 1 200 ? 15.633 -27.891 -4.445 1 86.81 200 HIS A N 1
ATOM 1527 C CA . HIS A 1 200 ? 15.602 -27.156 -3.189 1 86.81 200 HIS A CA 1
ATOM 1528 C C . HIS A 1 200 ? 14.258 -27.328 -2.48 1 86.81 200 HIS A C 1
ATOM 1530 O O . HIS A 1 200 ? 13.234 -27.547 -3.129 1 86.81 200 HIS A O 1
ATOM 1536 N N . PRO A 1 201 ? 14.344 -27.312 -1.14 1 89.12 201 PRO A N 1
ATOM 1537 C CA . PRO A 1 201 ? 13.055 -27.25 -0.449 1 89.12 201 PRO A CA 1
ATOM 1538 C C . PRO A 1 201 ? 12.242 -26.016 -0.808 1 89.12 201 PRO A C 1
ATOM 1540 O O . PRO A 1 201 ? 12.82 -24.938 -1.016 1 89.12 201 PRO A O 1
ATOM 1543 N N . ILE A 1 202 ? 10.984 -26.219 -0.913 1 93.19 202 ILE A N 1
ATOM 1544 C CA . ILE A 1 202 ? 10.141 -25.109 -1.34 1 93.19 202 ILE A CA 1
ATOM 1545 C C . ILE A 1 202 ? 8.961 -24.953 -0.38 1 93.19 202 ILE A C 1
ATOM 1547 O O . ILE A 1 202 ? 8.375 -25.953 0.053 1 93.19 202 ILE A O 1
ATOM 1551 N N . THR A 1 203 ? 8.711 -23.719 0.035 1 93.38 203 THR A N 1
ATOM 1552 C CA . THR A 1 203 ? 7.547 -23.391 0.846 1 93.38 203 THR A CA 1
ATOM 1553 C C . THR A 1 203 ? 6.422 -22.844 -0.027 1 93.38 203 THR A C 1
ATOM 1555 O O . THR A 1 203 ? 6.621 -21.906 -0.796 1 93.38 203 THR A O 1
ATOM 1558 N N . GLY A 1 204 ? 5.285 -23.5 0.1 1 94.75 204 GLY A N 1
ATOM 1559 C CA . GLY A 1 204 ? 4.141 -23.078 -0.69 1 94.75 204 GLY A CA 1
ATOM 1560 C C . GLY A 1 204 ? 3.148 -22.234 0.094 1 94.75 204 GLY A C 1
ATOM 1561 O O . GLY A 1 204 ? 2.908 -22.5 1.276 1 94.75 204 GLY A O 1
ATOM 1562 N N . ILE A 1 205 ? 2.668 -21.188 -0.536 1 94.25 205 ILE A N 1
ATOM 1563 C CA . ILE A 1 205 ? 1.601 -20.359 0.018 1 94.25 205 ILE A CA 1
ATOM 1564 C C . ILE A 1 205 ? 0.295 -20.641 -0.724 1 94.25 205 ILE A C 1
ATOM 1566 O O . ILE A 1 205 ? 0.224 -20.5 -1.945 1 94.25 205 ILE A O 1
ATOM 1570 N N . HIS A 1 206 ? -0.641 -21.078 0.031 1 90.31 206 HIS A N 1
ATOM 1571 C CA . HIS A 1 206 ? -1.922 -21.453 -0.559 1 90.31 206 HIS A CA 1
ATOM 1572 C C . HIS A 1 206 ? -2.98 -20.391 -0.3 1 90.31 206 HIS A C 1
ATOM 1574 O O . HIS A 1 206 ? -3.057 -19.844 0.801 1 90.31 206 HIS A O 1
ATOM 1580 N N . THR A 1 207 ? -3.732 -20.047 -1.306 1 88.06 207 THR A N 1
ATOM 1581 C CA . THR A 1 207 ? -4.914 -19.203 -1.154 1 88.06 207 THR A CA 1
ATOM 1582 C C . THR A 1 207 ? -6.172 -20.062 -1.022 1 88.06 207 THR A C 1
ATOM 1584 O O . THR A 1 207 ? -6.5 -20.828 -1.924 1 88.06 207 THR A O 1
ATOM 1587 N N . PRO A 1 208 ? -6.836 -19.875 0.045 1 87.56 208 PRO A N 1
ATOM 1588 C CA . PRO A 1 208 ? -8.047 -20.688 0.226 1 87.56 208 PRO A CA 1
ATOM 1589 C C . PRO A 1 208 ? -9.078 -20.453 -0.876 1 87.56 208 PRO A C 1
ATOM 1591 O O . PRO A 1 208 ? -9.18 -19.344 -1.411 1 87.56 208 PRO A O 1
ATOM 1594 N N . THR A 1 209 ? -9.797 -21.5 -1.172 1 88.5 209 THR A N 1
ATOM 1595 C CA . THR A 1 209 ? -10.852 -21.422 -2.18 1 88.5 209 THR A CA 1
ATOM 1596 C C . THR A 1 209 ? -12.227 -21.422 -1.522 1 88.5 209 THR A C 1
ATOM 1598 O O . THR A 1 209 ? -12.438 -22.094 -0.512 1 88.5 209 THR A O 1
ATOM 1601 N N . TYR A 1 210 ? -13.18 -20.672 -2.043 1 90.62 210 TYR A N 1
ATOM 1602 C CA . TYR A 1 210 ? -14.57 -20.641 -1.598 1 90.62 210 TYR A CA 1
ATOM 1603 C C . TYR A 1 210 ? -15.516 -21.031 -2.729 1 90.62 210 TYR A C 1
ATOM 1605 O O . TYR A 1 210 ? -16.703 -20.719 -2.688 1 90.62 210 TYR A O 1
ATOM 1613 N N . GLY A 1 211 ? -14.922 -21.656 -3.676 1 88.88 211 GLY A N 1
ATOM 1614 C CA . GLY A 1 211 ? -15.672 -21.984 -4.875 1 88.88 211 GLY A CA 1
ATOM 1615 C C . GLY A 1 211 ? -15.312 -21.125 -6.066 1 88.88 211 GLY A C 1
ATOM 1616 O O . GLY A 1 211 ? -14.977 -19.953 -5.906 1 88.88 211 GLY A O 1
ATOM 1617 N N . LEU A 1 212 ? -15.469 -21.656 -7.18 1 86.12 212 LEU A N 1
ATOM 1618 C CA . LEU A 1 212 ? -14.953 -21.031 -8.391 1 86.12 212 LEU A CA 1
ATOM 1619 C C . LEU A 1 212 ? -15.617 -19.672 -8.609 1 86.12 212 LEU A C 1
ATOM 1621 O O . LEU A 1 212 ? -14.938 -18.672 -8.836 1 86.12 212 LEU A O 1
ATOM 1625 N N . PRO A 1 213 ? -16.984 -19.516 -8.516 1 89.62 213 PRO A N 1
ATOM 1626 C CA . PRO A 1 213 ? -17.594 -18.203 -8.742 1 89.62 213 PRO A CA 1
ATOM 1627 C C . PRO A 1 213 ? -17.125 -17.156 -7.734 1 89.62 213 PRO A C 1
ATOM 1629 O O . PRO A 1 213 ? -16.797 -16.031 -8.117 1 89.62 213 PRO A O 1
ATOM 1632 N N . PHE A 1 214 ? -17.062 -17.516 -6.508 1 92.81 214 PHE A N 1
ATOM 1633 C CA . PHE A 1 214 ? -16.609 -16.578 -5.484 1 92.81 214 PHE A CA 1
ATOM 1634 C C . PHE A 1 214 ? -15.125 -16.281 -5.637 1 92.81 214 PHE A C 1
ATOM 1636 O O . PHE A 1 214 ? -14.68 -15.164 -5.383 1 92.81 214 PHE A O 1
ATOM 1643 N N . ASP A 1 215 ? -14.352 -17.281 -6.066 1 90.56 215 ASP A N 1
ATOM 1644 C CA . ASP A 1 215 ? -12.93 -17.062 -6.293 1 90.56 215 ASP A CA 1
ATOM 1645 C C . ASP A 1 215 ? -12.695 -16.047 -7.414 1 90.56 215 ASP A C 1
ATOM 1647 O O . ASP A 1 215 ? -11.805 -15.203 -7.32 1 90.56 215 ASP A O 1
ATOM 1651 N N . ILE A 1 216 ? -13.484 -16.172 -8.406 1 87.69 216 ILE A N 1
ATOM 1652 C CA . ILE A 1 216 ? -13.359 -15.242 -9.523 1 87.69 216 ILE A CA 1
ATOM 1653 C C . ILE A 1 216 ? -13.711 -13.828 -9.055 1 87.69 216 ILE A C 1
ATOM 1655 O O . ILE A 1 216 ? -13 -12.867 -9.367 1 87.69 216 ILE A O 1
ATOM 1659 N N . ILE A 1 217 ? -14.727 -13.68 -8.266 1 90.38 217 ILE A N 1
ATOM 1660 C CA . ILE A 1 217 ? -15.156 -12.383 -7.762 1 90.38 217 ILE A CA 1
ATOM 1661 C C . ILE A 1 217 ? -14.086 -11.812 -6.836 1 90.38 217 ILE A C 1
ATOM 1663 O O . ILE A 1 217 ? -13.727 -10.633 -6.945 1 90.38 217 ILE A O 1
ATOM 1667 N N . LEU A 1 218 ? -13.586 -12.625 -6 1 91.06 218 LEU A N 1
ATOM 1668 C CA . LEU A 1 218 ? -12.555 -12.188 -5.066 1 91.06 218 LEU A CA 1
ATOM 1669 C C . LEU A 1 218 ? -11.281 -11.789 -5.809 1 91.06 218 LEU A C 1
ATOM 1671 O O . LEU A 1 218 ? -10.609 -10.828 -5.43 1 91.06 218 LEU A O 1
ATOM 1675 N N . THR A 1 219 ? -10.969 -12.539 -6.812 1 90.25 219 THR A N 1
ATOM 1676 C CA . THR A 1 219 ? -9.797 -12.211 -7.613 1 90.25 219 THR A CA 1
ATOM 1677 C C . THR A 1 219 ? -9.953 -10.852 -8.281 1 90.25 219 THR A C 1
ATOM 1679 O O . THR A 1 219 ? -9.016 -10.055 -8.305 1 90.25 219 THR A O 1
ATOM 1682 N N . MET A 1 220 ? -11.109 -10.531 -8.766 1 90 220 MET A N 1
ATOM 1683 C CA . MET A 1 220 ? -11.367 -9.242 -9.406 1 90 220 MET A CA 1
ATOM 1684 C C . MET A 1 220 ? -11.297 -8.102 -8.391 1 90 220 MET A C 1
ATOM 1686 O O . MET A 1 220 ? -10.797 -7.02 -8.703 1 90 220 MET A O 1
ATOM 1690 N N . LEU A 1 221 ? -11.75 -8.414 -7.23 1 90.44 221 LEU A N 1
ATOM 1691 C CA . LEU A 1 221 ? -11.703 -7.414 -6.168 1 90.44 221 LEU A CA 1
ATOM 1692 C C . LEU A 1 221 ? -10.258 -7.129 -5.758 1 90.44 221 LEU A C 1
ATOM 1694 O O . LEU A 1 221 ? -9.867 -5.973 -5.605 1 90.44 221 LEU A O 1
ATOM 1698 N N . HIS A 1 222 ? -9.492 -8.164 -5.684 1 90.5 222 HIS A N 1
ATOM 1699 C CA . HIS A 1 222 ? -8.102 -8.008 -5.285 1 90.5 222 HIS A CA 1
ATOM 1700 C C . HIS A 1 222 ? -7.289 -7.316 -6.379 1 90.5 222 HIS A C 1
ATOM 1702 O O . HIS A 1 222 ? -6.359 -6.562 -6.086 1 90.5 222 HIS A O 1
ATOM 1708 N N . ARG A 1 223 ? -7.652 -7.57 -7.586 1 90.44 223 ARG A N 1
ATOM 1709 C CA . ARG A 1 223 ? -6.984 -6.914 -8.703 1 90.44 223 ARG A CA 1
ATOM 1710 C C . ARG A 1 223 ? -7.266 -5.414 -8.703 1 90.44 223 ARG A C 1
ATOM 1712 O O . ARG A 1 223 ? -6.418 -4.617 -9.102 1 90.44 223 ARG A O 1
ATOM 1719 N N . ALA A 1 224 ? -8.438 -5.066 -8.219 1 89.44 224 ALA A N 1
ATOM 1720 C CA . ALA A 1 224 ? -8.836 -3.66 -8.203 1 89.44 224 ALA A CA 1
ATOM 1721 C C . ALA A 1 224 ? -8.297 -2.951 -6.961 1 89.44 224 ALA A C 1
ATOM 1723 O O . ALA A 1 224 ? -8.219 -1.721 -6.93 1 89.44 224 ALA A O 1
ATOM 1724 N N . MET A 1 225 ? -8 -3.766 -5.961 1 87.75 225 MET A N 1
ATOM 1725 C CA . MET A 1 225 ? -7.461 -3.221 -4.719 1 87.75 225 MET A CA 1
ATOM 1726 C C . MET A 1 225 ? -6.164 -3.926 -4.336 1 87.75 225 MET A C 1
ATOM 1728 O O . MET A 1 225 ? -6.125 -4.66 -3.348 1 87.75 225 MET A O 1
ATOM 1732 N N . PRO A 1 226 ? -5.152 -3.57 -4.992 1 77.19 226 PRO A N 1
ATOM 1733 C CA . PRO A 1 226 ? -3.904 -4.301 -4.773 1 77.19 226 PRO A CA 1
ATOM 1734 C C . PRO A 1 226 ? -3.35 -4.117 -3.363 1 77.19 226 PRO A C 1
ATOM 1736 O O . PRO A 1 226 ? -2.578 -4.953 -2.883 1 77.19 226 PRO A O 1
ATOM 1739 N N . SER A 1 227 ? -3.773 -3.129 -2.666 1 76.38 227 SER A N 1
ATOM 1740 C CA . SER A 1 227 ? -3.219 -2.854 -1.345 1 76.38 227 SER A CA 1
ATOM 1741 C C . SER A 1 227 ? -3.988 -3.596 -0.258 1 76.38 227 SER A C 1
ATOM 1743 O O . SER A 1 227 ? -3.578 -3.607 0.905 1 76.38 227 SER A O 1
ATOM 1745 N N . MET A 1 228 ? -5.035 -4.277 -0.671 1 82.69 228 MET A N 1
ATOM 1746 C CA . MET A 1 228 ? -5.793 -5.039 0.32 1 82.69 228 MET A CA 1
ATOM 1747 C C . MET A 1 228 ? -5.062 -6.32 0.697 1 82.69 228 MET A C 1
ATOM 1749 O O . MET A 1 228 ? -4.738 -7.133 -0.171 1 82.69 228 MET A O 1
ATOM 1753 N N . GLN A 1 229 ? -4.914 -6.512 1.95 1 86.31 229 GLN A N 1
ATOM 1754 C CA . GLN A 1 229 ? -4.145 -7.66 2.426 1 86.31 229 GLN A CA 1
ATOM 1755 C C . GLN A 1 229 ? -5.051 -8.859 2.676 1 86.31 229 GLN A C 1
ATOM 1757 O O . GLN A 1 229 ? -6.156 -8.711 3.201 1 86.31 229 GLN A O 1
ATOM 1762 N N . THR A 1 230 ? -4.602 -9.953 2.174 1 88 230 THR A N 1
ATOM 1763 C CA . THR A 1 230 ? -5.23 -11.242 2.443 1 88 230 THR A CA 1
ATOM 1764 C C . THR A 1 230 ? -4.355 -12.086 3.363 1 88 230 THR A C 1
ATOM 1766 O O . THR A 1 230 ? -3.221 -11.711 3.672 1 88 230 THR A O 1
ATOM 1769 N N . ALA A 1 231 ? -4.898 -13.18 3.85 1 87.56 231 ALA A N 1
ATOM 1770 C CA . ALA A 1 231 ? -4.109 -14.086 4.68 1 87.56 231 ALA A CA 1
ATOM 1771 C C . ALA A 1 231 ? -2.893 -14.602 3.922 1 87.56 231 ALA A C 1
ATOM 1773 O O . ALA A 1 231 ? -1.806 -14.734 4.492 1 87.56 231 ALA A O 1
ATOM 1774 N N . ALA A 1 232 ? -3.08 -14.891 2.65 1 89.56 232 ALA A N 1
ATOM 1775 C CA . ALA A 1 232 ? -1.981 -15.383 1.824 1 89.56 232 ALA A CA 1
ATOM 1776 C C . ALA A 1 232 ? -0.902 -14.32 1.656 1 89.56 232 ALA A C 1
ATOM 1778 O O . ALA A 1 232 ? 0.291 -14.609 1.761 1 89.56 232 ALA A O 1
ATOM 1779 N N . SER A 1 233 ? -1.312 -13.086 1.397 1 92.69 233 SER A N 1
ATOM 1780 C CA . SER A 1 233 ? -0.338 -12.016 1.22 1 92.69 233 SER A CA 1
ATOM 1781 C C . SER A 1 233 ? 0.408 -11.727 2.518 1 92.69 233 SER A C 1
ATOM 1783 O O . SER A 1 233 ? 1.606 -11.438 2.498 1 92.69 233 SER A O 1
ATOM 1785 N N . ARG A 1 234 ? -0.281 -11.805 3.635 1 92 234 ARG A N 1
ATOM 1786 C CA . ARG A 1 234 ? 0.364 -11.57 4.926 1 92 234 ARG A CA 1
ATOM 1787 C C . ARG A 1 234 ? 1.394 -12.656 5.219 1 92 234 ARG A C 1
ATOM 1789 O O . ARG A 1 234 ? 2.504 -12.359 5.668 1 92 234 ARG A O 1
ATOM 1796 N N . ALA A 1 235 ? 0.995 -13.875 5.008 1 91.88 235 ALA A N 1
ATOM 1797 C CA . ALA A 1 235 ? 1.922 -14.984 5.219 1 91.88 235 ALA A CA 1
ATOM 1798 C C . ALA A 1 235 ? 3.141 -14.859 4.309 1 91.88 235 ALA A C 1
ATOM 1800 O O . ALA A 1 235 ? 4.273 -15.062 4.754 1 91.88 235 ALA A O 1
ATOM 1801 N N . LEU A 1 236 ? 2.854 -14.578 3.088 1 94.75 236 LEU A N 1
ATOM 1802 C CA . LEU A 1 236 ? 3.951 -14.406 2.141 1 94.75 236 LEU A CA 1
ATOM 1803 C C . LEU A 1 236 ? 4.871 -13.273 2.574 1 94.75 236 LEU A C 1
ATOM 1805 O O . LEU A 1 236 ? 6.098 -13.406 2.514 1 94.75 236 LEU A O 1
ATOM 1809 N N . TYR A 1 237 ? 4.309 -12.164 2.988 1 94.88 237 TYR A N 1
ATOM 1810 C CA . TYR A 1 237 ? 5.094 -11.023 3.445 1 94.88 237 TYR A CA 1
ATOM 1811 C C . TYR A 1 237 ? 6 -11.414 4.605 1 94.88 237 TYR A C 1
ATOM 1813 O O . TYR A 1 237 ? 7.191 -11.094 4.609 1 94.88 237 TYR A O 1
ATOM 1821 N N . MET A 1 238 ? 5.473 -12.062 5.547 1 91.56 238 MET A N 1
ATOM 1822 C CA . MET A 1 238 ? 6.234 -12.445 6.734 1 91.56 238 MET A CA 1
ATOM 1823 C C . MET A 1 238 ? 7.355 -13.414 6.371 1 91.56 238 MET A C 1
ATOM 1825 O O . MET A 1 238 ? 8.477 -13.281 6.863 1 91.56 238 MET A O 1
ATOM 1829 N N . GLU A 1 239 ? 7.09 -14.336 5.488 1 92.94 239 GLU A N 1
ATOM 1830 C CA . GLU A 1 239 ? 8.094 -15.312 5.086 1 92.94 239 GLU A CA 1
ATOM 1831 C C . GLU A 1 239 ? 9.203 -14.664 4.266 1 92.94 239 GLU A C 1
ATOM 1833 O O . GLU A 1 239 ? 10.391 -14.93 4.496 1 92.94 239 GLU A O 1
ATOM 1838 N N . LEU A 1 240 ? 8.828 -13.844 3.354 1 95.06 240 LEU A N 1
ATOM 1839 C CA . LEU A 1 240 ? 9.82 -13.188 2.514 1 95.06 240 LEU A CA 1
ATOM 1840 C C . LEU A 1 240 ? 10.664 -12.219 3.33 1 95.06 240 LEU A C 1
ATOM 1842 O O . LEU A 1 240 ? 11.883 -12.148 3.152 1 95.06 240 LEU A O 1
ATOM 1846 N N . ARG A 1 241 ? 9.984 -11.469 4.141 1 92.75 241 ARG A N 1
ATOM 1847 C CA . ARG A 1 241 ? 10.711 -10.523 4.984 1 92.75 241 ARG A CA 1
ATOM 1848 C C . ARG A 1 241 ? 11.727 -11.25 5.863 1 92.75 241 ARG A C 1
ATOM 1850 O O . ARG A 1 241 ? 12.875 -10.805 5.98 1 92.75 241 ARG A O 1
ATOM 1857 N N . ALA A 1 242 ? 11.328 -12.336 6.48 1 90.5 242 ALA A N 1
ATOM 1858 C CA . ALA A 1 242 ? 12.219 -13.117 7.324 1 90.5 242 ALA A CA 1
ATOM 1859 C C . ALA A 1 242 ? 13.414 -13.633 6.527 1 90.5 242 ALA A C 1
ATOM 1861 O O . ALA A 1 242 ? 14.555 -13.57 6.992 1 90.5 242 ALA A O 1
ATOM 1862 N N . ALA A 1 243 ? 13.211 -14.086 5.34 1 92.12 243 ALA A N 1
ATOM 1863 C CA . ALA A 1 243 ? 14.273 -14.625 4.492 1 92.12 243 ALA A CA 1
ATOM 1864 C C . ALA A 1 243 ? 15.219 -13.523 4.027 1 92.12 243 ALA A C 1
ATOM 1866 O O . ALA A 1 243 ? 16.438 -13.719 3.986 1 92.12 243 ALA A O 1
ATOM 1867 N N . LEU A 1 244 ? 14.703 -12.375 3.693 1 92.25 244 LEU A N 1
ATOM 1868 C CA . LEU A 1 244 ? 15.492 -11.281 3.148 1 92.25 244 LEU A CA 1
ATOM 1869 C C . LEU A 1 244 ? 16.344 -10.633 4.234 1 92.25 244 LEU A C 1
ATOM 1871 O O . LEU A 1 244 ? 17.406 -10.086 3.947 1 92.25 244 LEU A O 1
ATOM 1875 N N . LEU A 1 245 ? 15.852 -10.688 5.449 1 87.94 245 LEU A N 1
ATOM 1876 C CA . LEU A 1 245 ? 16.578 -10.062 6.555 1 87.94 245 LEU A CA 1
ATOM 1877 C C . LEU A 1 245 ? 17.609 -11.016 7.133 1 87.94 245 LEU A C 1
ATOM 1879 O O . LEU A 1 245 ? 18.484 -10.594 7.895 1 87.94 245 LEU A O 1
ATOM 1883 N N . ASP A 1 246 ? 17.516 -12.266 6.746 1 85.44 246 ASP A N 1
ATOM 1884 C CA . ASP A 1 246 ? 18.5 -13.242 7.203 1 85.44 246 ASP A CA 1
ATOM 1885 C C . ASP A 1 246 ? 19.812 -13.109 6.434 1 85.44 246 ASP A C 1
ATOM 1887 O O . ASP A 1 246 ? 19.859 -13.352 5.223 1 85.44 246 ASP A O 1
ATOM 1891 N N . SER A 1 247 ? 20.828 -12.781 7.105 1 81.38 247 SER A N 1
ATOM 1892 C CA . SER A 1 247 ? 22.125 -12.539 6.48 1 81.38 247 SER A CA 1
ATOM 1893 C C . SER A 1 247 ? 22.734 -13.836 5.945 1 81.38 247 SER A C 1
ATOM 1895 O O . SER A 1 247 ? 23.609 -13.805 5.078 1 81.38 247 SER A O 1
ATOM 1897 N N . HIS A 1 248 ? 22.25 -14.977 6.406 1 82.31 248 HIS A N 1
ATOM 1898 C CA . HIS A 1 248 ? 22.766 -16.266 5.945 1 82.31 248 HIS A CA 1
ATOM 1899 C C . HIS A 1 248 ? 22.188 -16.641 4.586 1 82.31 248 HIS A C 1
ATOM 1901 O O . HIS A 1 248 ? 22.734 -17.484 3.885 1 82.31 248 HIS A O 1
ATOM 1907 N N . ILE A 1 249 ? 21.125 -15.992 4.316 1 88.81 249 ILE A N 1
ATOM 1908 C CA . ILE A 1 249 ? 20.469 -16.297 3.047 1 88.81 249 ILE A CA 1
ATOM 1909 C C . ILE A 1 249 ? 21 -15.367 1.958 1 88.81 249 ILE A C 1
ATOM 1911 O O . ILE A 1 249 ? 20.969 -14.148 2.113 1 88.81 249 ILE A O 1
ATOM 1915 N N . THR A 1 250 ? 21.453 -15.898 0.92 1 89.94 250 THR A N 1
ATOM 1916 C CA . THR A 1 250 ? 22.047 -15.109 -0.147 1 89.94 250 THR A CA 1
ATOM 1917 C C . THR A 1 250 ? 21.062 -14.898 -1.288 1 89.94 250 THR A C 1
ATOM 1919 O O . THR A 1 250 ? 21.203 -13.969 -2.082 1 89.94 250 THR A O 1
ATOM 1922 N N . ARG A 1 251 ? 20.125 -15.836 -1.332 1 93.5 251 ARG A N 1
ATOM 1923 C CA . ARG A 1 251 ? 19.156 -15.734 -2.432 1 93.5 251 ARG A CA 1
ATOM 1924 C C . ARG A 1 251 ? 17.781 -16.188 -1.995 1 93.5 251 ARG A C 1
ATOM 1926 O O . ARG A 1 251 ? 17.641 -17.188 -1.273 1 93.5 251 ARG A O 1
ATOM 1933 N N . VAL A 1 252 ? 16.859 -15.43 -2.414 1 96.44 252 VAL A N 1
ATOM 1934 C CA . VAL A 1 252 ? 15.453 -15.758 -2.162 1 96.44 252 VAL A CA 1
ATOM 1935 C C . VAL A 1 252 ? 14.688 -15.82 -3.484 1 96.44 252 VAL A C 1
ATOM 1937 O O . VAL A 1 252 ? 14.586 -14.812 -4.195 1 96.44 252 VAL A O 1
ATOM 1940 N N . ALA A 1 253 ? 14.195 -17.016 -3.875 1 96.94 253 ALA A N 1
ATOM 1941 C CA . ALA A 1 253 ? 13.469 -17.203 -5.129 1 96.94 253 ALA A CA 1
ATOM 1942 C C . ALA A 1 253 ? 11.984 -17.422 -4.879 1 96.94 253 ALA A C 1
ATOM 1944 O O . ALA A 1 253 ? 11.602 -18.234 -4.035 1 96.94 253 ALA A O 1
ATOM 1945 N N . VAL A 1 254 ? 11.164 -16.672 -5.605 1 98.12 254 VAL A N 1
ATOM 1946 C CA . VAL A 1 254 ? 9.719 -16.797 -5.48 1 98.12 254 VAL A CA 1
ATOM 1947 C C . VAL A 1 254 ? 9.109 -17.141 -6.836 1 98.12 254 VAL A C 1
ATOM 1949 O O . VAL A 1 254 ? 9.352 -16.453 -7.828 1 98.12 254 VAL A O 1
ATOM 1952 N N . LEU A 1 255 ? 8.367 -18.219 -6.91 1 97.81 255 LEU A N 1
ATOM 1953 C CA . LEU A 1 255 ? 7.617 -18.641 -8.086 1 97.81 255 LEU A CA 1
ATOM 1954 C C . LEU A 1 255 ? 6.121 -18.422 -7.887 1 97.81 255 LEU A C 1
ATOM 1956 O O . LEU A 1 255 ? 5.605 -18.594 -6.781 1 97.81 255 LEU A O 1
ATOM 1960 N N . SER A 1 256 ? 5.492 -17.984 -8.875 1 97.81 256 SER A N 1
ATOM 1961 C CA . SER A 1 256 ? 4.051 -17.766 -8.766 1 97.81 256 SER A CA 1
ATOM 1962 C C . SER A 1 256 ? 3.338 -18.156 -10.055 1 97.81 256 SER A C 1
ATOM 1964 O O . SER A 1 256 ? 3.908 -18.062 -11.141 1 97.81 256 SER A O 1
ATOM 1966 N N . HIS A 1 257 ? 2.166 -18.641 -9.883 1 95.94 257 HIS A N 1
ATOM 1967 C CA . HIS A 1 257 ? 1.358 -19.047 -11.023 1 95.94 257 HIS A CA 1
ATOM 1968 C C . HIS A 1 257 ? 0.046 -18.266 -11.078 1 95.94 257 HIS A C 1
ATOM 1970 O O . HIS A 1 257 ? -0.661 -18.172 -10.07 1 95.94 257 HIS A O 1
ATOM 1976 N N . THR A 1 258 ? -0.287 -17.672 -12.211 1 94.25 258 THR A N 1
ATOM 1977 C CA . THR A 1 258 ? -1.531 -17 -12.57 1 94.25 258 THR A CA 1
ATOM 1978 C C . THR A 1 258 ? -1.915 -15.969 -11.516 1 94.25 258 THR A C 1
ATOM 1980 O O . THR A 1 258 ? -1.276 -14.922 -11.398 1 94.25 258 THR A O 1
ATOM 1983 N N . THR A 1 259 ? -3.066 -16.312 -10.664 1 94 259 THR A N 1
ATOM 1984 C CA . THR A 1 259 ? -3.588 -15.336 -9.711 1 94 259 THR A CA 1
ATOM 1985 C C . THR A 1 259 ? -2.695 -15.258 -8.477 1 94 259 THR A C 1
ATOM 1987 O O . THR A 1 259 ? -2.807 -14.32 -7.688 1 94 259 THR A O 1
ATOM 1990 N N . GLY A 1 260 ? -1.76 -16.172 -8.375 1 95.19 260 GLY A N 1
ATOM 1991 C CA . GLY A 1 260 ? -0.794 -16.078 -7.289 1 95.19 260 GLY A CA 1
ATOM 1992 C C . GLY A 1 260 ? 0.107 -14.867 -7.391 1 95.19 260 GLY A C 1
ATOM 1993 O O . GLY A 1 260 ? 0.737 -14.469 -6.41 1 95.19 260 GLY A O 1
ATOM 1994 N N . ALA A 1 261 ? 0.136 -14.25 -8.547 1 96.69 261 ALA A N 1
ATOM 1995 C CA . ALA A 1 261 ? 0.972 -13.078 -8.773 1 96.69 261 ALA A CA 1
ATOM 1996 C C . ALA A 1 261 ? 0.365 -11.836 -8.125 1 96.69 261 ALA A C 1
ATOM 1998 O O . ALA A 1 261 ? 1.051 -10.828 -7.93 1 96.69 261 ALA A O 1
ATOM 1999 N N . ILE A 1 262 ? -0.899 -11.891 -7.766 1 94.94 262 ILE A N 1
ATOM 2000 C CA . ILE A 1 262 ? -1.583 -10.742 -7.191 1 94.94 262 ILE A CA 1
ATOM 2001 C C . ILE A 1 262 ? -1.041 -10.461 -5.789 1 94.94 262 ILE A C 1
ATOM 2003 O O . ILE A 1 262 ? -0.53 -9.375 -5.52 1 94.94 262 ILE A O 1
ATOM 2007 N N . PRO A 1 263 ? -1.098 -11.469 -4.902 1 94.56 263 PRO A N 1
ATOM 2008 C CA . PRO A 1 263 ? -0.488 -11.195 -3.598 1 94.56 263 PRO A CA 1
ATOM 2009 C C . PRO A 1 263 ? 1.013 -10.938 -3.691 1 94.56 263 PRO A C 1
ATOM 2011 O O . PRO A 1 263 ? 1.556 -10.148 -2.91 1 94.56 263 PRO A O 1
ATOM 2014 N N . LEU A 1 264 ? 1.654 -11.57 -4.617 1 96.75 264 LEU A N 1
ATOM 2015 C CA . LEU A 1 264 ? 3.094 -11.391 -4.77 1 96.75 264 LEU A CA 1
ATOM 2016 C C . LEU A 1 264 ? 3.422 -9.945 -5.152 1 96.75 264 LEU A C 1
ATOM 2018 O O . LEU A 1 264 ? 4.344 -9.352 -4.598 1 96.75 264 LEU A O 1
ATOM 2022 N N . SER A 1 265 ? 2.721 -9.438 -6.117 1 95.44 265 SER A N 1
ATOM 2023 C CA . SER A 1 265 ? 2.938 -8.055 -6.539 1 95.44 265 SER A CA 1
ATOM 2024 C C . SER A 1 265 ? 2.691 -7.078 -5.395 1 95.44 265 SER A C 1
ATOM 2026 O O . SER A 1 265 ? 3.445 -6.121 -5.215 1 95.44 265 SER A O 1
ATOM 2028 N N . SER A 1 266 ? 1.649 -7.297 -4.648 1 93.12 266 SER A N 1
ATOM 2029 C CA . SER A 1 266 ? 1.33 -6.445 -3.504 1 93.12 266 SER A CA 1
ATOM 2030 C C . SER A 1 266 ? 2.428 -6.504 -2.447 1 93.12 266 SER A C 1
ATOM 2032 O O . SER A 1 266 ? 2.824 -5.477 -1.898 1 93.12 266 SER A O 1
ATOM 2034 N N . VAL A 1 267 ? 2.883 -7.691 -2.18 1 95.19 267 VAL A N 1
ATOM 2035 C CA . VAL A 1 267 ? 3.916 -7.883 -1.168 1 95.19 267 VAL A CA 1
ATOM 2036 C C . VAL A 1 267 ? 5.223 -7.246 -1.637 1 95.19 267 VAL A C 1
ATOM 2038 O O . VAL A 1 267 ? 5.957 -6.66 -0.838 1 95.19 267 VAL A O 1
ATOM 2041 N N . LEU A 1 268 ? 5.504 -7.383 -2.908 1 95.75 268 LEU A N 1
ATOM 2042 C CA . LEU A 1 268 ? 6.707 -6.77 -3.451 1 95.75 268 LEU A CA 1
ATOM 2043 C C . LEU A 1 268 ? 6.684 -5.258 -3.252 1 95.75 268 LEU A C 1
ATOM 2045 O O . LEU A 1 268 ? 7.688 -4.664 -2.85 1 95.75 268 LEU A O 1
ATOM 2049 N N . THR A 1 269 ? 5.57 -4.676 -3.531 1 92.81 269 THR A N 1
ATOM 2050 C CA . THR A 1 269 ? 5.422 -3.238 -3.348 1 92.81 269 THR A CA 1
ATOM 2051 C C . THR A 1 269 ? 5.621 -2.857 -1.883 1 92.81 269 THR A C 1
ATOM 2053 O O . THR A 1 269 ? 6.312 -1.886 -1.577 1 92.81 269 THR A O 1
ATOM 2056 N N . ARG A 1 270 ? 5.035 -3.592 -1.047 1 92.81 270 ARG A N 1
ATOM 2057 C CA . ARG A 1 270 ? 5.152 -3.301 0.378 1 92.81 270 ARG A CA 1
ATOM 2058 C C . ARG A 1 270 ? 6.582 -3.51 0.864 1 92.81 270 ARG A C 1
ATOM 2060 O O . ARG A 1 270 ? 7.098 -2.717 1.657 1 92.81 270 ARG A O 1
ATOM 2067 N N . LEU A 1 271 ? 7.227 -4.59 0.433 1 93.94 271 LEU A N 1
ATOM 2068 C CA . LEU A 1 271 ? 8.609 -4.848 0.816 1 93.94 271 LEU A CA 1
ATOM 2069 C C . LEU A 1 271 ? 9.523 -3.727 0.33 1 93.94 271 LEU A C 1
ATOM 2071 O O . LEU A 1 271 ? 10.461 -3.336 1.031 1 93.94 271 LEU A O 1
ATOM 2075 N N . SER A 1 272 ? 9.227 -3.193 -0.835 1 92.69 272 SER A N 1
ATOM 2076 C CA . SER A 1 272 ? 10.016 -2.096 -1.385 1 92.69 272 SER A CA 1
ATOM 2077 C C . SER A 1 272 ? 9.867 -0.832 -0.545 1 92.69 272 SER A C 1
ATOM 2079 O O . SER A 1 272 ? 10.766 0.009 -0.513 1 92.69 272 SER A O 1
ATOM 2081 N N . ALA A 1 273 ? 8.75 -0.746 0.086 1 91.25 273 ALA A N 1
ATOM 2082 C CA . ALA A 1 273 ? 8.484 0.416 0.932 1 91.25 273 ALA A CA 1
ATOM 2083 C C . ALA A 1 273 ? 9.109 0.24 2.312 1 91.25 273 ALA A C 1
ATOM 2085 O O . ALA A 1 273 ? 9.398 1.222 3.004 1 91.25 273 ALA A O 1
ATOM 2086 N N . ASP A 1 274 ? 9.336 -0.988 2.709 1 90.94 274 ASP A N 1
ATOM 2087 C CA . ASP A 1 274 ? 9.711 -1.249 4.094 1 90.94 274 ASP A CA 1
ATOM 2088 C C . ASP A 1 274 ? 11.203 -1.55 4.211 1 90.94 274 ASP A C 1
ATOM 2090 O O . ASP A 1 274 ? 11.805 -1.331 5.262 1 90.94 274 ASP A O 1
ATOM 2094 N N . LEU A 1 275 ? 11.797 -2.084 3.166 1 90.25 275 LEU A N 1
ATOM 2095 C CA . LEU A 1 275 ? 13.18 -2.539 3.236 1 90.25 275 LEU A CA 1
ATOM 2096 C C . LEU A 1 275 ? 14.078 -1.701 2.332 1 90.25 275 LEU A C 1
ATOM 2098 O O . LEU A 1 275 ? 13.609 -1.136 1.341 1 90.25 275 LEU A O 1
ATOM 2102 N N . GLN A 1 276 ? 15.297 -1.679 2.711 1 87.5 276 GLN A N 1
ATOM 2103 C CA . GLN A 1 276 ? 16.281 -1.017 1.868 1 87.5 276 GLN A CA 1
ATOM 2104 C C . GLN A 1 276 ? 16.516 -1.796 0.578 1 87.5 276 GLN A C 1
ATOM 2106 O O . GLN A 1 276 ? 16.453 -3.027 0.568 1 87.5 276 GLN A O 1
ATOM 2111 N N . PRO A 1 277 ? 16.828 -1.146 -0.484 1 85.75 277 PRO A N 1
ATOM 2112 C CA . PRO A 1 277 ? 17 -1.796 -1.783 1 85.75 277 PRO A CA 1
ATOM 2113 C C . PRO A 1 277 ? 18.094 -2.867 -1.76 1 85.75 277 PRO A C 1
ATOM 2115 O O . PRO A 1 277 ? 18.031 -3.838 -2.518 1 85.75 277 PRO A O 1
ATOM 2118 N N . GLU A 1 278 ? 19.062 -2.752 -0.936 1 84 278 GLU A N 1
ATOM 2119 C CA . GLU A 1 278 ? 20.156 -3.723 -0.859 1 84 278 GLU A CA 1
ATOM 2120 C C . GLU A 1 278 ? 19.641 -5.094 -0.43 1 84 278 GLU A C 1
ATOM 2122 O O . GLU A 1 278 ? 20.156 -6.121 -0.873 1 84 278 GLU A O 1
ATOM 2127 N N . LYS A 1 279 ? 18.703 -5.059 0.431 1 87.75 279 LYS A N 1
ATOM 2128 C CA . LYS A 1 279 ? 18.125 -6.316 0.894 1 87.75 279 LYS A CA 1
ATOM 2129 C C . LYS A 1 279 ? 17.234 -6.945 -0.177 1 87.75 279 LYS A C 1
ATOM 2131 O O . LYS A 1 279 ? 17.078 -8.164 -0.219 1 87.75 279 LYS A O 1
ATOM 2136 N N . LEU A 1 280 ? 16.719 -6.141 -1.045 1 92.06 280 LEU A N 1
ATOM 2137 C CA . LEU A 1 280 ? 15.812 -6.613 -2.09 1 92.06 280 LEU A CA 1
ATOM 2138 C C . LEU A 1 280 ? 16.594 -7.203 -3.258 1 92.06 280 LEU A C 1
ATOM 2140 O O . LEU A 1 280 ? 16.031 -7.91 -4.098 1 92.06 280 LEU A O 1
ATOM 2144 N N . SER A 1 281 ? 17.875 -6.965 -3.309 1 89.94 281 SER A N 1
ATOM 2145 C CA . SER A 1 281 ? 18.688 -7.426 -4.426 1 89.94 281 SER A CA 1
ATOM 2146 C C . SER A 1 281 ? 18.812 -8.945 -4.43 1 89.94 281 SER A C 1
ATOM 2148 O O . SER A 1 281 ? 19.109 -9.547 -5.465 1 89.94 281 SER A O 1
ATOM 2150 N N . LYS A 1 282 ? 18.562 -9.602 -3.285 1 92.75 282 LYS A N 1
ATOM 2151 C CA . LYS A 1 282 ? 18.625 -11.055 -3.164 1 92.75 282 LYS A CA 1
ATOM 2152 C C . LYS A 1 282 ? 17.359 -11.703 -3.734 1 92.75 282 LYS A C 1
ATOM 2154 O O . LYS A 1 282 ? 17.328 -12.914 -3.941 1 92.75 282 LYS A O 1
ATOM 2159 N N . LEU A 1 283 ? 16.406 -10.914 -3.984 1 96.81 283 LEU A N 1
ATOM 2160 C CA . LEU A 1 283 ? 15.094 -11.43 -4.348 1 96.81 283 LEU A CA 1
ATOM 2161 C C . LEU A 1 283 ? 15.008 -11.688 -5.848 1 96.81 283 LEU A C 1
ATOM 2163 O O . LEU A 1 283 ? 15.375 -10.828 -6.652 1 96.81 283 LEU A O 1
ATOM 2167 N N . GLU A 1 284 ? 14.656 -12.859 -6.246 1 97.19 284 GLU A N 1
ATOM 2168 C CA . GLU A 1 284 ? 14.375 -13.242 -7.629 1 97.19 284 GLU A CA 1
ATOM 2169 C C . GLU A 1 284 ? 12.945 -13.742 -7.785 1 97.19 284 GLU A C 1
ATOM 2171 O O . GLU A 1 284 ? 12.516 -14.656 -7.07 1 97.19 284 GLU A O 1
ATOM 2176 N N . ILE A 1 285 ? 12.234 -13.156 -8.719 1 98.44 285 ILE A N 1
ATOM 2177 C CA . ILE A 1 285 ? 10.82 -13.492 -8.891 1 98.44 285 ILE A CA 1
ATOM 2178 C C . ILE A 1 285 ? 10.602 -14.062 -10.289 1 98.44 285 ILE A C 1
ATOM 2180 O O . ILE A 1 285 ? 11.055 -13.492 -11.281 1 98.44 285 ILE A O 1
ATOM 2184 N N . PHE A 1 286 ? 9.922 -15.219 -10.383 1 98.19 286 PHE A N 1
ATOM 2185 C CA . PHE A 1 286 ? 9.539 -15.859 -11.633 1 98.19 286 PHE A CA 1
ATOM 2186 C C . PHE A 1 286 ? 8.039 -16.125 -11.664 1 98.19 286 PHE A C 1
ATOM 2188 O O . PHE A 1 286 ? 7.516 -16.875 -10.828 1 98.19 286 PHE A O 1
ATOM 2195 N N . THR A 1 287 ? 7.336 -15.516 -12.578 1 98.38 287 THR A N 1
ATOM 2196 C CA . THR A 1 287 ? 5.895 -15.719 -12.648 1 98.38 287 THR A CA 1
ATOM 2197 C C . THR A 1 287 ? 5.508 -16.453 -13.93 1 98.38 287 THR A C 1
ATOM 2199 O O . THR A 1 287 ? 6.145 -16.266 -14.969 1 98.38 287 THR A O 1
ATOM 2202 N N . PHE A 1 288 ? 4.504 -17.312 -13.867 1 97.62 288 PHE A N 1
ATOM 2203 C CA . PHE A 1 288 ? 3.945 -18.062 -14.992 1 97.62 288 PHE A CA 1
ATOM 2204 C C . PHE A 1 288 ? 2.504 -17.641 -15.25 1 97.62 288 PHE A C 1
ATOM 2206 O O . PHE A 1 288 ? 1.599 -18 -14.5 1 97.62 288 PHE A O 1
ATOM 2213 N N . GLY A 1 289 ? 2.291 -16.891 -16.25 1 96.75 289 GLY A N 1
ATOM 2214 C CA . GLY A 1 289 ? 0.949 -16.438 -16.578 1 96.75 289 GLY A CA 1
ATOM 2215 C C . GLY A 1 289 ? 0.387 -15.477 -15.547 1 96.75 289 GLY A C 1
ATOM 2216 O O . GLY A 1 289 ? -0.76 -15.617 -15.117 1 96.75 289 GLY A O 1
ATOM 2217 N N . ALA A 1 290 ? 1.094 -14.469 -15.195 1 97.12 290 ALA A N 1
ATOM 2218 C CA . ALA A 1 290 ? 0.716 -13.539 -14.133 1 97.12 290 ALA A CA 1
ATOM 2219 C C . ALA A 1 290 ? -0.578 -12.805 -14.477 1 97.12 290 ALA A C 1
ATOM 2221 O O . ALA A 1 290 ? -0.665 -12.141 -15.508 1 97.12 290 ALA A O 1
ATOM 2222 N N . ALA A 1 291 ? -1.534 -12.875 -13.57 1 94.81 291 ALA A N 1
ATOM 2223 C CA . ALA A 1 291 ? -2.84 -12.258 -13.781 1 94.81 291 ALA A CA 1
ATOM 2224 C C . ALA A 1 291 ? -2.904 -10.883 -13.133 1 94.81 291 ALA A C 1
ATOM 2226 O O . ALA A 1 291 ? -3.945 -10.484 -12.602 1 94.81 291 ALA A O 1
ATOM 2227 N N . VAL A 1 292 ? -1.839 -10.219 -13.078 1 94.19 292 VAL A N 1
ATOM 2228 C CA . VAL A 1 292 ? -1.776 -8.906 -12.453 1 94.19 292 VAL A CA 1
ATOM 2229 C C . VAL A 1 292 ? -1.343 -7.863 -13.477 1 94.19 292 VAL A C 1
ATOM 2231 O O . VAL A 1 292 ? -0.536 -8.148 -14.359 1 94.19 292 VAL A O 1
ATOM 2234 N N . ARG A 1 293 ? -1.773 -6.641 -13.297 1 92.81 293 ARG A N 1
ATOM 2235 C CA . ARG A 1 293 ? -1.493 -5.574 -14.258 1 92.81 293 ARG A CA 1
ATOM 2236 C C . ARG A 1 293 ? -0.414 -4.637 -13.727 1 92.81 293 ARG A C 1
ATOM 2238 O O . ARG A 1 293 ? 0.001 -3.705 -14.422 1 92.81 293 ARG A O 1
ATOM 2245 N N . GLU A 1 294 ? -0.071 -4.828 -12.539 1 92.38 294 GLU A N 1
ATOM 2246 C CA . GLU A 1 294 ? 0.948 -3.973 -11.93 1 92.38 294 GLU A CA 1
ATOM 2247 C C . GLU A 1 294 ? 1.994 -4.801 -11.188 1 92.38 294 GLU A C 1
ATOM 2249 O O . GLU A 1 294 ? 1.651 -5.734 -10.461 1 92.38 294 GLU A O 1
ATOM 2254 N N . PHE A 1 295 ? 3.174 -4.531 -11.484 1 94.19 295 PHE A N 1
ATOM 2255 C CA . PHE A 1 295 ? 4.336 -5.121 -10.828 1 94.19 295 PHE A CA 1
ATOM 2256 C C . PHE A 1 295 ? 5.426 -4.082 -10.617 1 94.19 295 PHE A C 1
ATOM 2258 O O . PHE A 1 295 ? 6.301 -3.904 -11.469 1 94.19 295 PHE A O 1
ATOM 2265 N N . ALA A 1 296 ? 5.328 -3.459 -9.414 1 91.38 296 ALA A N 1
ATOM 2266 C CA . ALA A 1 296 ? 6.086 -2.221 -9.25 1 91.38 296 ALA A CA 1
ATOM 2267 C C . ALA A 1 296 ? 7.293 -2.434 -8.344 1 91.38 296 ALA A C 1
ATOM 2269 O O . ALA A 1 296 ? 7.207 -3.145 -7.34 1 91.38 296 ALA A O 1
ATOM 2270 N N . THR A 1 297 ? 8.414 -1.922 -8.711 1 89.56 297 THR A N 1
ATOM 2271 C CA . THR A 1 297 ? 9.648 -1.74 -7.953 1 89.56 297 THR A CA 1
ATOM 2272 C C . THR A 1 297 ? 10.242 -0.356 -8.203 1 89.56 297 THR A C 1
ATOM 2274 O O . THR A 1 297 ? 9.914 0.29 -9.203 1 89.56 297 THR A O 1
ATOM 2277 N N . PRO A 1 298 ? 10.883 0.143 -7.219 1 85.81 298 PRO A N 1
ATOM 2278 C CA . PRO A 1 298 ? 11.469 1.466 -7.461 1 85.81 298 PRO A CA 1
ATOM 2279 C C . PRO A 1 298 ? 12.398 1.489 -8.664 1 85.81 298 PRO A C 1
ATOM 2281 O O . PRO A 1 298 ? 13.18 0.553 -8.867 1 85.81 298 PRO A O 1
ATOM 2284 N N . LEU A 1 299 ? 12.133 2.453 -9.594 1 77.31 299 LEU A N 1
ATOM 2285 C CA . LEU A 1 299 ? 12.945 2.59 -10.797 1 77.31 299 LEU A CA 1
ATOM 2286 C C . LEU A 1 299 ? 13.641 3.945 -10.828 1 77.31 299 LEU A C 1
ATOM 2288 O O . LEU A 1 299 ? 13.305 4.84 -10.047 1 77.31 299 LEU A O 1
ATOM 2292 N N . GLY A 1 300 ? 14.766 4.156 -11.594 1 61.97 300 GLY A N 1
ATOM 2293 C CA . GLY A 1 300 ? 15.469 5.41 -11.828 1 61.97 300 GLY A CA 1
ATOM 2294 C C . GLY A 1 300 ? 16.969 5.285 -11.695 1 61.97 300 GLY A C 1
ATOM 2295 O O . GLY A 1 300 ? 17.484 4.234 -11.305 1 61.97 300 GLY A O 1
ATOM 2296 N N . GLU A 1 301 ? 17.781 6.273 -12.281 1 56.72 301 GLU A N 1
ATOM 2297 C CA . GLU A 1 301 ? 19.234 6.258 -12.445 1 56.72 301 GLU A CA 1
ATOM 2298 C C . GLU A 1 301 ? 19.938 6.359 -11.102 1 56.72 301 GLU A C 1
ATOM 2300 O O . GLU A 1 301 ? 19.578 7.191 -10.266 1 56.72 301 GLU A O 1
ATOM 2305 N N . THR A 1 302 ? 20.359 5.297 -10.469 1 51.12 302 THR A N 1
ATOM 2306 C CA . THR A 1 302 ? 21.328 5.523 -9.398 1 51.12 302 THR A CA 1
ATOM 2307 C C . THR A 1 302 ? 22.594 6.191 -9.938 1 51.12 302 THR A C 1
ATOM 2309 O O . THR A 1 302 ? 23.297 5.621 -10.773 1 51.12 302 THR A O 1
ATOM 2312 N N . LYS A 1 303 ? 22.672 7.461 -10.094 1 43.31 303 LYS A N 1
ATOM 2313 C CA . LYS A 1 303 ? 23.938 8.109 -10.453 1 43.31 303 LYS A CA 1
ATOM 2314 C C . LYS A 1 303 ? 25.062 7.629 -9.555 1 43.31 303 LYS A C 1
ATOM 2316 O O . LYS A 1 303 ? 25.078 7.91 -8.352 1 43.31 303 LYS A O 1
ATOM 2321 N N . LYS A 1 304 ? 25.719 6.598 -9.445 1 38.75 304 LYS A N 1
ATOM 2322 C CA . LYS A 1 304 ? 27.016 6.688 -8.781 1 38.75 304 LYS A CA 1
ATOM 2323 C C . LYS A 1 304 ? 27.906 7.719 -9.461 1 38.75 304 LYS A C 1
ATOM 2325 O O . LYS A 1 304 ? 28.125 7.652 -10.672 1 38.75 304 LYS A O 1
ATOM 2330 N N . ALA A 1 305 ? 28.125 8.875 -8.852 1 34.5 305 ALA A N 1
ATOM 2331 C CA . ALA A 1 305 ? 29.266 9.719 -9.203 1 34.5 305 ALA A CA 1
ATOM 2332 C C . ALA A 1 305 ? 30.531 8.883 -9.438 1 34.5 305 ALA A C 1
ATOM 2334 O O . ALA A 1 305 ? 31 8.203 -8.531 1 34.5 305 ALA A O 1
ATOM 2335 N N . SER A 1 306 ? 30.75 8.211 -10.547 1 32.5 306 SER A N 1
ATOM 2336 C CA . SER A 1 306 ? 32.125 7.766 -10.703 1 32.5 306 SER A CA 1
ATOM 2337 C C . SER A 1 306 ? 33.094 8.82 -10.188 1 32.5 306 SER A C 1
ATOM 2339 O O . SER A 1 306 ? 32.906 10.016 -10.43 1 32.5 306 SER A O 1
ATOM 2341 N N . PRO A 1 307 ? 33.938 8.578 -9.211 1 30.36 307 PRO A N 1
ATOM 2342 C CA . PRO A 1 307 ? 35 9.555 -9.039 1 30.36 307 PRO A CA 1
ATOM 2343 C C . PRO A 1 307 ? 35.531 10.109 -10.367 1 30.36 307 PRO A C 1
ATOM 2345 O O . PRO A 1 307 ? 35.375 9.469 -11.406 1 30.36 307 PRO A O 1
ATOM 2348 N N . ALA A 1 308 ? 36.125 11.375 -10.344 1 30.2 308 ALA A N 1
ATOM 2349 C CA . ALA A 1 308 ? 36.812 12.188 -11.352 1 30.2 308 ALA A CA 1
ATOM 2350 C C . ALA A 1 308 ? 37.781 11.352 -12.156 1 30.2 308 ALA A C 1
ATOM 2352 O O . ALA A 1 308 ? 38.969 11.273 -11.82 1 30.2 308 ALA A O 1
ATOM 2353 N N . SER A 1 309 ? 37.875 10.125 -12.414 1 29.55 309 SER A N 1
ATOM 2354 C CA . SER A 1 309 ? 38.938 10.016 -13.391 1 29.55 309 SER A CA 1
ATOM 2355 C C . SER A 1 309 ? 38.719 10.945 -14.57 1 29.55 309 SER A C 1
ATOM 2357 O O . SER A 1 309 ? 37.562 11.266 -14.906 1 29.55 309 SER A O 1
ATOM 2359 N N . SER A 1 310 ? 39.719 11.82 -15.164 1 31.06 310 SER A N 1
ATOM 2360 C CA . SER A 1 310 ? 39.969 12.836 -16.188 1 31.06 310 SER A CA 1
ATOM 2361 C C . SER A 1 310 ? 39.188 12.555 -17.453 1 31.06 310 SER A C 1
ATOM 2363 O O . SER A 1 310 ? 38.906 13.469 -18.234 1 31.06 310 SER A O 1
ATOM 2365 N N . THR A 1 311 ? 39.438 11.414 -18.188 1 31.2 311 THR A N 1
ATOM 2366 C CA . THR A 1 311 ? 39.062 11.391 -19.594 1 31.2 311 THR A CA 1
ATOM 2367 C C . THR A 1 311 ? 37.531 11.289 -19.719 1 31.2 311 THR A C 1
ATOM 2369 O O . THR A 1 311 ? 36.906 10.484 -19.031 1 31.2 311 THR A O 1
ATOM 2372 N N . PRO A 1 312 ? 36.844 12.242 -20.297 1 33.34 312 PRO A N 1
ATOM 2373 C CA . PRO A 1 312 ? 35.438 12.312 -20.688 1 33.34 312 PRO A CA 1
ATOM 2374 C C . PRO A 1 312 ? 34.906 10.977 -21.203 1 33.34 312 PRO A C 1
ATOM 2376 O O . PRO A 1 312 ? 33.969 10.945 -22 1 33.34 312 PRO A O 1
ATOM 2379 N N . ARG A 1 313 ? 35.75 9.953 -21.344 1 30.58 313 ARG A N 1
ATOM 2380 C CA . ARG A 1 313 ? 35.125 8.828 -22.016 1 30.58 313 ARG A CA 1
ATOM 2381 C C . ARG A 1 313 ? 33.812 8.453 -21.344 1 30.58 313 ARG A C 1
ATOM 2383 O O . ARG A 1 313 ? 33.688 8.578 -20.109 1 30.58 313 ARG A O 1
ATOM 2390 N N . PHE A 1 314 ? 32.656 8.375 -22.078 1 32.56 314 PHE A N 1
ATOM 2391 C CA . PHE A 1 314 ? 31.344 7.809 -21.875 1 32.56 314 PHE A CA 1
ATOM 2392 C C . PHE A 1 314 ? 31.391 6.582 -20.969 1 32.56 314 PHE A C 1
ATOM 2394 O O . PHE A 1 314 ? 31.641 5.473 -21.438 1 32.56 314 PHE A O 1
ATOM 2401 N N . GLU A 1 315 ? 32.156 6.531 -20.031 1 34.84 315 GLU A N 1
ATOM 2402 C CA . GLU A 1 315 ? 32.125 5.332 -19.188 1 34.84 315 GLU A CA 1
ATOM 2403 C C . GLU A 1 315 ? 30.688 4.969 -18.812 1 34.84 315 GLU A C 1
ATOM 2405 O O . GLU A 1 315 ? 29.906 5.836 -18.438 1 34.84 315 GLU A O 1
ATOM 2410 N N . GLU A 1 316 ? 30.188 3.885 -19.406 1 37.56 316 GLU A N 1
ATOM 2411 C CA . GLU A 1 316 ? 28.891 3.234 -19.25 1 37.56 316 GLU A CA 1
ATOM 2412 C C . GLU A 1 316 ? 28.422 3.23 -17.797 1 37.56 316 GLU A C 1
ATOM 2414 O O . GLU A 1 316 ? 29.156 2.781 -16.906 1 37.56 316 GLU A O 1
ATOM 2419 N N . PRO A 1 317 ? 27.719 4.148 -17.422 1 40.19 317 PRO A N 1
ATOM 2420 C CA . PRO A 1 317 ? 27.188 4.09 -16.047 1 40.19 317 PRO A CA 1
ATOM 2421 C C . PRO A 1 317 ? 26.844 2.666 -15.617 1 40.19 317 PRO A C 1
ATOM 2423 O O . PRO A 1 317 ? 26.234 1.915 -16.375 1 40.19 317 PRO A O 1
ATOM 2426 N N . ILE A 1 318 ? 27.75 1.935 -15.023 1 39.03 318 ILE A N 1
ATOM 2427 C CA . ILE A 1 318 ? 27.375 0.658 -14.422 1 39.03 318 ILE A CA 1
ATOM 2428 C C . ILE A 1 318 ? 26.109 0.826 -13.594 1 39.03 318 ILE A C 1
ATOM 2430 O O . ILE A 1 318 ? 26.109 1.535 -12.586 1 39.03 318 ILE A O 1
ATOM 2434 N N . VAL A 1 319 ? 25.016 0.895 -14.18 1 44.06 319 VAL A N 1
ATOM 2435 C CA . VAL A 1 319 ? 23.734 0.84 -13.492 1 44.06 319 VAL A CA 1
ATOM 2436 C C . VAL A 1 319 ? 23.75 -0.302 -12.477 1 44.06 319 VAL A C 1
ATOM 2438 O O . VAL A 1 319 ? 23.891 -1.469 -12.844 1 44.06 319 VAL A O 1
ATOM 2441 N N . GLU A 1 320 ? 24.422 -0.195 -11.328 1 47.03 320 GLU A N 1
ATOM 2442 C CA . GLU A 1 320 ? 24.281 -1.203 -10.281 1 47.03 320 GLU A CA 1
ATOM 2443 C C . GLU A 1 320 ? 22.812 -1.508 -10.008 1 47.03 320 GLU A C 1
ATOM 2445 O O . GLU A 1 320 ? 22.031 -0.603 -9.703 1 47.03 320 GLU A O 1
ATOM 2450 N N . ASP A 1 321 ? 22.297 -2.521 -10.602 1 56.12 321 ASP A N 1
ATOM 2451 C CA . ASP A 1 321 ? 20.922 -2.996 -10.461 1 56.12 321 ASP A CA 1
ATOM 2452 C C . ASP A 1 321 ? 20.625 -3.389 -9.016 1 56.12 321 ASP A C 1
ATOM 2454 O O . ASP A 1 321 ? 20.922 -4.508 -8.594 1 56.12 321 ASP A O 1
ATOM 2458 N N . ARG A 1 322 ? 20.375 -2.502 -8.117 1 64.75 322 ARG A N 1
ATOM 2459 C CA . ARG A 1 322 ? 20.172 -2.738 -6.691 1 64.75 322 ARG A CA 1
ATOM 2460 C C . ARG A 1 322 ? 18.75 -3.232 -6.418 1 64.75 322 ARG A C 1
ATOM 2462 O O . ARG A 1 322 ? 18.328 -3.301 -5.262 1 64.75 322 ARG A O 1
ATOM 2469 N N . GLY A 1 323 ? 17.953 -3.758 -7.43 1 82.56 323 GLY A N 1
ATOM 2470 C CA . GLY A 1 323 ? 16.609 -4.227 -7.145 1 82.56 323 GLY A CA 1
ATOM 2471 C C . GLY A 1 323 ? 16.422 -5.707 -7.422 1 82.56 323 GLY A C 1
ATOM 2472 O O . GLY A 1 323 ? 17.391 -6.422 -7.688 1 82.56 323 GLY A O 1
ATOM 2473 N N . PRO A 1 324 ? 15.289 -6.18 -7.207 1 93.25 324 PRO A N 1
ATOM 2474 C CA . PRO A 1 324 ? 14.984 -7.594 -7.434 1 93.25 324 PRO A CA 1
ATOM 2475 C C . PRO A 1 324 ? 15.016 -7.973 -8.914 1 93.25 324 PRO A C 1
ATOM 2477 O O . PRO A 1 324 ? 14.797 -7.117 -9.781 1 93.25 324 PRO A O 1
ATOM 2480 N N . HIS A 1 325 ? 15.398 -9.234 -9.164 1 95 325 HIS A N 1
ATOM 2481 C CA . HIS A 1 325 ? 15.32 -9.789 -10.508 1 95 325 HIS A CA 1
ATOM 2482 C C . HIS A 1 325 ? 13.938 -10.375 -10.781 1 95 325 HIS A C 1
ATOM 2484 O O . HIS A 1 325 ? 13.438 -11.195 -10 1 95 325 HIS A O 1
ATOM 2490 N N . ILE A 1 326 ? 13.312 -9.953 -11.891 1 97.5 326 ILE A N 1
ATOM 2491 C CA . ILE A 1 326 ? 11.938 -10.375 -12.156 1 97.5 326 ILE A CA 1
ATOM 2492 C C . ILE A 1 326 ? 11.82 -10.891 -13.586 1 97.5 326 ILE A C 1
ATOM 2494 O O . ILE A 1 326 ? 12.242 -10.211 -14.531 1 97.5 326 ILE A O 1
ATOM 2498 N N . GLU A 1 327 ? 11.328 -12.094 -13.781 1 97.94 327 GLU A N 1
ATOM 2499 C CA . GLU A 1 327 ? 11.031 -12.68 -15.086 1 97.94 327 GLU A CA 1
ATOM 2500 C C . GLU A 1 327 ? 9.594 -13.18 -15.156 1 97.94 327 GLU A C 1
ATOM 2502 O O . GLU A 1 327 ? 9.125 -13.867 -14.25 1 97.94 327 GLU A O 1
ATOM 2507 N N . HIS A 1 328 ? 8.875 -12.828 -16.203 1 98.31 328 HIS A N 1
ATOM 2508 C CA . HIS A 1 328 ? 7.512 -13.281 -16.422 1 98.31 328 HIS A CA 1
ATOM 2509 C C . HIS A 1 328 ? 7.422 -14.164 -17.672 1 98.31 328 HIS A C 1
ATOM 2511 O O . HIS A 1 328 ? 7.957 -13.812 -18.719 1 98.31 328 HIS A O 1
ATOM 2517 N N . PHE A 1 329 ? 6.828 -15.297 -17.562 1 97.81 329 PHE A N 1
ATOM 2518 C CA . PHE A 1 329 ? 6.543 -16.203 -18.688 1 97.81 329 PHE A CA 1
ATOM 2519 C C . PHE A 1 329 ? 5.051 -16.219 -18.984 1 97.81 329 PHE A C 1
ATOM 2521 O O . PHE A 1 329 ? 4.227 -16.344 -18.078 1 97.81 329 PHE A O 1
ATOM 2528 N N . ALA A 1 330 ? 4.684 -16.094 -20.234 1 97.25 330 ALA A N 1
ATOM 2529 C CA . ALA A 1 330 ? 3.258 -16.031 -20.562 1 97.25 330 ALA A CA 1
ATOM 2530 C C . ALA A 1 330 ? 2.98 -16.688 -21.922 1 97.25 330 ALA A C 1
ATOM 2532 O O . ALA A 1 330 ? 3.742 -16.5 -22.875 1 97.25 330 ALA A O 1
ATOM 2533 N N . PHE A 1 331 ? 1.94 -17.484 -21.953 1 94.62 331 PHE A N 1
ATOM 2534 C CA . PHE A 1 331 ? 1.35 -17.922 -23.203 1 94.62 331 PHE A CA 1
ATOM 2535 C C . PHE A 1 331 ? 0.388 -16.875 -23.75 1 94.62 331 PHE A C 1
ATOM 2537 O O . PHE A 1 331 ? -0.527 -16.438 -23.047 1 94.62 331 PHE A O 1
ATOM 2544 N N . PRO A 1 332 ? 0.551 -16.469 -24.953 1 91.81 332 PRO A N 1
ATOM 2545 C CA . PRO A 1 332 ? -0.378 -15.477 -25.5 1 91.81 332 PRO A CA 1
ATOM 2546 C C . PRO A 1 332 ? -1.822 -15.969 -25.516 1 91.81 332 PRO A C 1
ATOM 2548 O O . PRO A 1 332 ? -2.754 -15.164 -25.531 1 91.81 332 PRO A O 1
ATOM 2551 N N . SER A 1 333 ? -2.01 -17.266 -25.453 1 88.62 333 SER A N 1
ATOM 2552 C CA . SER A 1 333 ? -3.355 -17.812 -25.531 1 88.62 333 SER A CA 1
ATOM 2553 C C . SER A 1 333 ? -3.938 -18.031 -24.141 1 88.62 333 SER A C 1
ATOM 2555 O O . SER A 1 333 ? -5.105 -18.406 -24 1 88.62 333 SER A O 1
ATOM 2557 N N . ASP A 1 334 ? -3.16 -17.891 -23.094 1 90.75 334 ASP A N 1
ATOM 2558 C CA . ASP A 1 334 ? -3.639 -18.016 -21.719 1 90.75 334 ASP A CA 1
ATOM 2559 C C . ASP A 1 334 ? -4.543 -16.844 -21.344 1 90.75 334 ASP A C 1
ATOM 2561 O O . ASP A 1 334 ? -4.094 -15.695 -21.297 1 90.75 334 ASP A O 1
ATOM 2565 N N . PRO A 1 335 ? -5.766 -17.109 -21.062 1 89.75 335 PRO A N 1
ATOM 2566 C CA . PRO A 1 335 ? -6.707 -16.016 -20.797 1 89.75 335 PRO A CA 1
ATOM 2567 C C . PRO A 1 335 ? -6.324 -15.195 -19.562 1 89.75 335 PRO A C 1
ATOM 2569 O O . PRO A 1 335 ? -6.531 -13.977 -19.547 1 89.75 335 PRO A O 1
ATOM 2572 N N . LEU A 1 336 ? -5.824 -15.812 -18.547 1 91.38 336 LEU A N 1
ATOM 2573 C CA . LEU A 1 336 ? -5.461 -15.078 -17.344 1 91.38 336 LEU A CA 1
ATOM 2574 C C . LEU A 1 336 ? -4.215 -14.234 -17.578 1 91.38 336 LEU A C 1
ATOM 2576 O O . LEU A 1 336 ? -4.078 -13.148 -17.016 1 91.38 336 LEU A O 1
ATOM 2580 N N . ALA A 1 337 ? -3.312 -14.734 -18.375 1 94.19 337 ALA A N 1
ATOM 2581 C CA . ALA A 1 337 ? -2.154 -13.93 -18.766 1 94.19 337 ALA A CA 1
ATOM 2582 C C . ALA A 1 337 ? -2.576 -12.734 -19.609 1 94.19 337 ALA A C 1
ATOM 2584 O O . ALA A 1 337 ? -1.983 -11.656 -19.5 1 94.19 337 ALA A O 1
ATOM 2585 N N . GLN A 1 338 ? -3.576 -12.906 -20.391 1 92.62 338 GLN A N 1
ATOM 2586 C CA . GLN A 1 338 ? -4.086 -11.828 -21.234 1 92.62 338 GLN A CA 1
ATOM 2587 C C . GLN A 1 338 ? -4.707 -10.719 -20.391 1 92.62 338 GLN A C 1
ATOM 2589 O O . GLN A 1 338 ? -4.617 -9.539 -20.734 1 92.62 338 GLN A O 1
ATOM 2594 N N . LEU A 1 339 ? -5.215 -11.156 -19.281 1 91.06 339 LEU A N 1
ATOM 2595 C CA . LEU A 1 339 ? -5.855 -10.203 -18.391 1 91.06 339 LEU A CA 1
ATOM 2596 C C . LEU A 1 339 ? -4.816 -9.477 -17.531 1 91.06 339 LEU A C 1
ATOM 2598 O O . LEU A 1 339 ? -5.102 -8.43 -16.953 1 91.06 339 LEU A O 1
ATOM 2602 N N . GLY A 1 340 ? -3.701 -9.984 -17.453 1 94.12 340 GLY A N 1
ATOM 2603 C CA . GLY A 1 340 ? -2.719 -9.461 -16.516 1 94.12 340 GLY A CA 1
ATOM 2604 C C . GLY A 1 340 ? -1.472 -8.93 -17.203 1 94.12 340 GLY A C 1
ATOM 2605 O O . GLY A 1 340 ? -1.467 -7.805 -17.703 1 94.12 340 GLY A O 1
ATOM 2606 N N . VAL A 1 341 ? -0.478 -9.812 -17.328 1 96.38 341 VAL A N 1
ATOM 2607 C CA . VAL A 1 341 ? 0.854 -9.43 -17.781 1 96.38 341 VAL A CA 1
ATOM 2608 C C . VAL A 1 341 ? 0.779 -8.93 -19.219 1 96.38 341 VAL A C 1
ATOM 2610 O O . VAL A 1 341 ? 1.384 -7.906 -19.562 1 96.38 341 VAL A O 1
ATOM 2613 N N . LEU A 1 342 ? 0.067 -9.547 -20.078 1 94.62 342 LEU A N 1
ATOM 2614 C CA . LEU A 1 342 ? 0.035 -9.18 -21.5 1 94.62 342 LEU A CA 1
ATOM 2615 C C . LEU A 1 342 ? -0.708 -7.863 -21.703 1 94.62 342 LEU A C 1
ATOM 2617 O O . LEU A 1 342 ? -0.317 -7.047 -22.531 1 94.62 342 LEU A O 1
ATOM 2621 N N . ARG A 1 343 ? -1.708 -7.684 -20.922 1 92.88 343 ARG A N 1
ATOM 2622 C CA . ARG A 1 343 ? -2.414 -6.41 -20.969 1 92.88 343 ARG A CA 1
ATOM 2623 C C . ARG A 1 343 ? -1.525 -5.27 -20.484 1 92.88 343 ARG A C 1
ATOM 2625 O O . ARG A 1 343 ? -1.5 -4.195 -21.094 1 92.88 343 ARG A O 1
ATOM 2632 N N . ALA A 1 344 ? -0.826 -5.484 -19.453 1 93.06 344 ALA A N 1
ATOM 2633 C CA . ALA A 1 344 ? 0.02 -4.469 -18.844 1 93.06 344 ALA A CA 1
ATOM 2634 C C . ALA A 1 344 ? 1.16 -4.062 -19.766 1 93.06 344 ALA A C 1
ATOM 2636 O O . ALA A 1 344 ? 1.516 -2.883 -19.844 1 93.06 344 ALA A O 1
ATOM 2637 N N . VAL A 1 345 ? 1.692 -5 -20.484 1 94.12 345 VAL A N 1
ATOM 2638 C CA . VAL A 1 345 ? 2.906 -4.754 -21.25 1 94.12 345 VAL A CA 1
ATOM 2639 C C . VAL A 1 345 ? 2.539 -4.336 -22.672 1 94.12 345 VAL A C 1
ATOM 2641 O O . VAL A 1 345 ? 3.174 -3.451 -23.25 1 94.12 345 VAL A O 1
ATOM 2644 N N . GLN A 1 346 ? 1.516 -4.84 -23.234 1 91.75 346 GLN A N 1
ATOM 2645 C CA . GLN A 1 346 ? 1.252 -4.645 -24.656 1 91.75 346 GLN A CA 1
ATOM 2646 C C . GLN A 1 346 ? 0.162 -3.6 -24.875 1 91.75 346 GLN A C 1
ATOM 2648 O O . GLN A 1 346 ? 0.141 -2.922 -25.906 1 91.75 346 GLN A O 1
ATOM 2653 N N . LYS A 1 347 ? -0.712 -3.439 -23.922 1 88.75 347 LYS A N 1
ATOM 2654 C CA . LYS A 1 347 ? -1.837 -2.539 -24.156 1 88.75 347 LYS A CA 1
ATOM 2655 C C . LYS A 1 347 ? -1.727 -1.289 -23.281 1 88.75 347 LYS A C 1
ATOM 2657 O O . LYS A 1 347 ? -1.91 -0.171 -23.766 1 88.75 347 LYS A O 1
ATOM 2662 N N . ASP A 1 348 ? -1.448 -1.504 -22.031 1 88.75 348 ASP A N 1
ATOM 2663 C CA . ASP A 1 348 ? -1.342 -0.385 -21.094 1 88.75 348 ASP A CA 1
ATOM 2664 C C . ASP A 1 348 ? 0.116 0.023 -20.891 1 88.75 348 ASP A C 1
ATOM 2666 O O . ASP A 1 348 ? 0.708 -0.268 -19.859 1 88.75 348 ASP A O 1
ATOM 2670 N N . HIS A 1 349 ? 0.63 0.866 -21.734 1 87.94 349 HIS A N 1
ATOM 2671 C CA . HIS A 1 349 ? 2.053 1.188 -21.719 1 87.94 349 HIS A CA 1
ATOM 2672 C C . HIS A 1 349 ? 2.389 2.152 -20.578 1 87.94 349 HIS A C 1
ATOM 2674 O O . HIS A 1 349 ? 3.561 2.324 -20.234 1 87.94 349 HIS A O 1
ATOM 2680 N N . THR A 1 350 ? 1.36 2.676 -19.938 1 84.25 350 THR A N 1
ATOM 2681 C CA . THR A 1 350 ? 1.623 3.629 -18.875 1 84.25 350 THR A CA 1
ATOM 2682 C C . THR A 1 350 ? 1.697 2.92 -17.516 1 84.25 350 THR A C 1
ATOM 2684 O O . THR A 1 350 ? 2.119 3.512 -16.516 1 84.25 350 THR A O 1
ATOM 2687 N N . ALA A 1 351 ? 1.329 1.668 -17.562 1 85.81 351 ALA A N 1
ATOM 2688 C CA . ALA A 1 351 ? 1.337 0.909 -16.312 1 85.81 351 ALA A CA 1
ATOM 2689 C C . ALA A 1 351 ? 2.762 0.552 -15.898 1 85.81 351 ALA A C 1
ATOM 2691 O O . ALA A 1 351 ? 3.613 0.28 -16.75 1 85.81 351 ALA A O 1
ATOM 2692 N N . ARG A 1 352 ? 2.975 0.616 -14.68 1 91.31 352 ARG A N 1
ATOM 2693 C CA . ARG A 1 352 ? 4.281 0.23 -14.156 1 91.31 352 ARG A CA 1
ATOM 2694 C C . ARG A 1 352 ? 4.387 -1.284 -14 1 91.31 352 ARG A C 1
ATOM 2696 O O . ARG A 1 352 ? 3.928 -1.843 -13 1 91.31 352 ARG A O 1
ATOM 2703 N N . PHE A 1 353 ? 4.863 -1.906 -14.961 1 94.44 353 PHE A N 1
ATOM 2704 C CA . PHE A 1 353 ? 5.07 -3.35 -14.938 1 94.44 353 PHE A CA 1
ATOM 2705 C C . PHE A 1 353 ? 6.539 -3.688 -15.148 1 94.44 353 PHE A C 1
ATOM 2707 O O . PHE A 1 353 ? 7.02 -3.695 -16.281 1 94.44 353 PHE A O 1
ATOM 2714 N N . CYS A 1 354 ? 7.18 -4.031 -14.016 1 94.12 354 CYS A N 1
ATOM 2715 C CA . CYS A 1 354 ? 8.617 -4.258 -14.031 1 94.12 354 CYS A CA 1
ATOM 2716 C C . CYS A 1 354 ? 8.938 -5.727 -14.289 1 94.12 354 CYS A C 1
ATOM 2718 O O . CYS A 1 354 ? 8.133 -6.605 -13.977 1 94.12 354 CYS A O 1
ATOM 2720 N N . GLY A 1 355 ? 10.117 -5.945 -14.883 1 94.69 355 GLY A N 1
ATOM 2721 C CA . GLY A 1 355 ? 10.57 -7.293 -15.188 1 94.69 355 GLY A CA 1
ATOM 2722 C C . GLY A 1 355 ? 10.562 -7.605 -16.672 1 94.69 355 GLY A C 1
ATOM 2723 O O . GLY A 1 355 ? 9.938 -6.891 -17.453 1 94.69 355 GLY A O 1
ATOM 2724 N N . SER A 1 356 ? 11.297 -8.625 -17.047 1 96.44 356 SER A N 1
ATOM 2725 C CA . SER A 1 356 ? 11.305 -9.086 -18.438 1 96.44 356 SER A CA 1
ATOM 2726 C C . SER A 1 356 ? 10.172 -10.078 -18.688 1 96.44 356 SER A C 1
ATOM 2728 O O . SER A 1 356 ? 9.719 -10.758 -17.766 1 96.44 356 SER A O 1
ATOM 2730 N N . VAL A 1 357 ? 9.742 -10.078 -19.938 1 97.31 357 VAL A N 1
ATOM 2731 C CA . VAL A 1 357 ? 8.617 -10.945 -20.281 1 97.31 357 VAL A CA 1
ATOM 2732 C C . VAL A 1 357 ? 9.023 -11.883 -21.406 1 97.31 357 VAL A C 1
ATOM 2734 O O . VAL A 1 357 ? 9.555 -11.445 -22.438 1 97.31 357 VAL A O 1
ATOM 2737 N N . PHE A 1 358 ? 8.875 -13.172 -21.219 1 97.06 358 PHE A N 1
ATOM 2738 C CA . PHE A 1 358 ? 9.062 -14.203 -22.219 1 97.06 358 PHE A CA 1
ATOM 2739 C C . PHE A 1 358 ? 7.723 -14.703 -22.75 1 97.06 358 PHE A C 1
ATOM 2741 O O . PHE A 1 358 ? 6.953 -15.328 -22.016 1 97.06 358 PHE A O 1
ATOM 2748 N N . LEU A 1 359 ? 7.441 -14.438 -23.984 1 96.44 359 LEU A N 1
ATOM 2749 C CA . LEU A 1 359 ? 6.223 -14.922 -24.625 1 96.44 359 LEU A CA 1
ATOM 2750 C C . LEU A 1 359 ? 6.469 -16.266 -25.297 1 96.44 359 LEU A C 1
ATOM 2752 O O . LEU A 1 359 ? 7.34 -16.375 -26.172 1 96.44 359 LEU A O 1
ATOM 2756 N N . ILE A 1 360 ? 5.703 -17.219 -24.938 1 94.5 360 ILE A N 1
ATOM 2757 C CA . ILE A 1 360 ? 5.863 -18.578 -25.453 1 94.5 360 ILE A CA 1
ATOM 2758 C C . ILE A 1 360 ? 4.816 -18.844 -26.531 1 94.5 360 ILE A C 1
ATOM 2760 O O . ILE A 1 360 ? 3.613 -18.844 -26.25 1 94.5 360 ILE A O 1
ATOM 2764 N N . HIS A 1 361 ? 5.336 -19.078 -27.719 1 89.31 361 HIS A N 1
ATOM 2765 C CA . HIS A 1 361 ? 4.434 -19.359 -28.828 1 89.31 361 HIS A CA 1
ATOM 2766 C C . HIS A 1 361 ? 4.398 -20.844 -29.156 1 89.31 361 HIS A C 1
ATOM 2768 O O . HIS A 1 361 ? 5.449 -21.484 -29.297 1 89.31 361 HIS A O 1
ATOM 2774 N N . VAL A 1 362 ? 3.451 -21.562 -28.781 1 73.12 362 VAL A N 1
ATOM 2775 C CA . VAL A 1 362 ? 3.361 -22.984 -29.078 1 73.12 362 VAL A CA 1
ATOM 2776 C C . VAL A 1 362 ? 2.842 -23.188 -30.5 1 73.12 362 VAL A C 1
ATOM 2778 O O . VAL A 1 362 ? 1.834 -22.594 -30.891 1 73.12 362 VAL A O 1
ATOM 2781 N N . GLN A 1 363 ? 3.807 -23.672 -31.453 1 56.44 363 GLN A N 1
ATOM 2782 C CA . GLN A 1 363 ? 3.393 -24 -32.812 1 56.44 363 GLN A CA 1
ATOM 2783 C C . GLN A 1 363 ? 2.467 -25.203 -32.844 1 56.44 363 GLN A C 1
ATOM 2785 O O . GLN A 1 363 ? 2.662 -26.156 -32.062 1 56.44 363 GLN A O 1
ATOM 2790 N N . PRO A 1 364 ? 1.336 -25.125 -33.344 1 47.47 364 PRO A N 1
ATOM 2791 C CA . PRO A 1 364 ? 0.542 -26.344 -33.531 1 47.47 364 PRO A CA 1
ATOM 2792 C C . PRO A 1 364 ? 1.34 -27.484 -34.188 1 47.47 364 PRO A C 1
ATOM 2794 O O . PRO A 1 364 ? 2.295 -27.234 -34.906 1 47.47 364 PRO A O 1
ATOM 2797 N N . PRO A 1 365 ? 1.361 -28.719 -33.688 1 37.25 365 PRO A N 1
ATOM 2798 C CA . PRO A 1 365 ? 2.072 -29.812 -34.375 1 37.25 365 PRO A CA 1
ATOM 2799 C C . PRO A 1 365 ? 1.888 -29.797 -35.875 1 37.25 365 PRO A C 1
ATOM 2801 O O . PRO A 1 365 ? 0.778 -29.562 -36.375 1 37.25 365 PRO A O 1
ATOM 2804 N N . THR A 1 366 ? 2.869 -29.422 -36.656 1 34.5 366 THR A N 1
ATOM 2805 C CA . THR A 1 366 ? 2.832 -29.641 -38.125 1 34.5 366 THR A CA 1
ATOM 2806 C C . THR A 1 366 ? 2.484 -31.094 -38.438 1 34.5 366 THR A C 1
ATOM 2808 O O . THR A 1 366 ? 3.248 -32 -38.094 1 34.5 366 THR A O 1
ATOM 2811 N N . HIS A 1 367 ? 1.29 -31.719 -38.344 1 31.75 367 HIS A N 1
ATOM 2812 C CA . HIS A 1 367 ? 1.006 -32.938 -39.094 1 31.75 367 HIS A CA 1
ATOM 2813 C C . HIS A 1 367 ? 1.442 -32.812 -40.531 1 31.75 367 HIS A C 1
ATOM 2815 O O . HIS A 1 367 ? 0.768 -32.156 -41.344 1 31.75 367 HIS A O 1
ATOM 2821 N N . ALA A 1 368 ? 2.658 -32.969 -40.906 1 32.06 368 ALA A N 1
ATOM 2822 C CA . ALA A 1 368 ? 3.016 -33.406 -42.281 1 32.06 368 ALA A CA 1
ATOM 2823 C C . ALA A 1 368 ? 2.502 -34.812 -42.562 1 32.06 368 ALA A C 1
ATOM 2825 O O . ALA A 1 368 ? 3.266 -35.781 -42.5 1 32.06 368 ALA A O 1
ATOM 2826 N N . MET A 1 369 ? 1.494 -35.5 -42 1 28.5 369 MET A N 1
ATOM 2827 C CA . MET A 1 369 ? 1.168 -36.688 -42.75 1 28.5 369 MET A CA 1
ATOM 2828 C C . MET A 1 369 ? 0.898 -36.375 -44.219 1 28.5 369 MET A C 1
ATOM 2830 O O . MET A 1 369 ? 0.141 -35.469 -44.531 1 28.5 369 MET A O 1
ATOM 2834 N N . SER A 1 370 ? 1.778 -36.781 -45.031 1 26.64 370 SER A N 1
ATOM 2835 C CA . SER A 1 370 ? 1.646 -36.938 -46.469 1 26.64 370 SER A CA 1
ATOM 2836 C C . SER A 1 370 ? 0.311 -37.594 -46.844 1 26.64 370 SER A C 1
ATOM 2838 O O . SER A 1 370 ? -0.126 -38.531 -46.156 1 26.64 370 SER A O 1
ATOM 2840 N N . ALA A 1 371 ? -0.564 -37 -47.594 1 29.45 371 ALA A N 1
ATOM 2841 C CA . ALA A 1 371 ? -1.822 -37.344 -48.281 1 29.45 371 ALA A CA 1
ATOM 2842 C C . ALA A 1 371 ? -1.715 -38.656 -49.031 1 29.45 371 ALA A C 1
ATOM 2844 O O . ALA A 1 371 ? -2.592 -39 -49.812 1 29.45 371 ALA A O 1
ATOM 2845 N N . SER A 1 372 ? -0.664 -39.438 -49 1 27.42 372 SER A N 1
ATOM 2846 C CA . SER A 1 372 ? -0.94 -40.406 -50.062 1 27.42 372 SER A CA 1
ATOM 2847 C C . SER A 1 372 ? -2.174 -41.219 -49.719 1 27.42 372 SER A C 1
ATOM 2849 O O . SER A 1 372 ? -2.99 -41.5 -50.625 1 27.42 372 SER A O 1
ATOM 2851 N N . ALA A 1 373 ? -2.061 -42.344 -48.938 1 28.39 373 ALA A N 1
ATOM 2852 C CA . ALA A 1 373 ? -3.023 -43.406 -49.156 1 28.39 373 ALA A CA 1
ATOM 2853 C C . ALA A 1 373 ? -4.398 -43.031 -48.625 1 28.39 373 ALA A C 1
ATOM 2855 O O . ALA A 1 373 ? -4.555 -42.781 -47.438 1 28.39 373 ALA A O 1
ATOM 2856 N N . MET A 1 374 ? -5.262 -42.406 -49.469 1 24.45 374 MET A N 1
ATOM 2857 C CA . MET A 1 374 ? -6.691 -42.156 -49.375 1 24.45 374 MET A CA 1
ATOM 2858 C C . MET A 1 374 ? -7.445 -43.375 -48.906 1 24.45 374 MET A C 1
ATOM 2860 O O . MET A 1 374 ? -7.637 -44.344 -49.656 1 24.45 374 MET A O 1
ATOM 2864 N N . PRO A 1 375 ? -7.117 -44.094 -47.781 1 26.19 375 PRO A N 1
ATOM 2865 C CA . PRO A 1 375 ? -8.102 -45.188 -47.781 1 26.19 375 PRO A CA 1
ATOM 2866 C C . PRO A 1 375 ? -9.531 -44.688 -47.969 1 26.19 375 PRO A C 1
ATOM 2868 O O . PRO A 1 375 ? -9.797 -43.5 -47.812 1 26.19 375 PRO A O 1
ATOM 2871 N N . SER A 1 376 ? -10.477 -45.625 -48.375 1 26.73 376 SER A N 1
ATOM 2872 C CA . SER A 1 376 ? -11.906 -45.531 -48.656 1 26.73 376 SER A CA 1
ATOM 2873 C C . SER A 1 376 ? -12.648 -44.781 -47.562 1 26.73 376 SER A C 1
ATOM 2875 O O . SER A 1 376 ? -12.195 -44.719 -46.406 1 26.73 376 SER A O 1
ATOM 2877 N N . PRO A 1 377 ? -13.781 -43.938 -47.969 1 28.78 377 PRO A N 1
ATOM 2878 C CA . PRO A 1 377 ? -14.664 -42.969 -47.312 1 28.78 377 PRO A CA 1
ATOM 2879 C C . PRO A 1 377 ? -15.25 -43.469 -46 1 28.78 377 PRO A C 1
ATOM 2881 O O . PRO A 1 377 ? -16.078 -42.812 -45.406 1 28.78 377 PRO A O 1
ATOM 2884 N N . SER A 1 378 ? -15.242 -44.844 -45.812 1 26.03 378 SER A N 1
ATOM 2885 C CA . SER A 1 378 ? -16.375 -45.219 -44.969 1 26.03 378 SER A CA 1
ATOM 2886 C C . SER A 1 378 ? -16.344 -44.5 -43.625 1 26.03 378 SER A C 1
ATOM 2888 O O . SER A 1 378 ? -17.359 -43.969 -43.156 1 26.03 378 SER A O 1
ATOM 2890 N N . SER A 1 379 ? -15.648 -45.156 -42.656 1 27.31 379 SER A N 1
ATOM 2891 C CA . SER A 1 379 ? -16.125 -44.938 -41.281 1 27.31 379 SER A CA 1
ATOM 2892 C C . SER A 1 379 ? -15.766 -43.562 -40.781 1 27.31 379 SER A C 1
ATOM 2894 O O . SER A 1 379 ? -14.594 -43.156 -40.812 1 27.31 379 SER A O 1
ATOM 2896 N N . THR A 1 380 ? -16.609 -42.531 -41.031 1 28.8 380 THR A N 1
ATOM 2897 C CA . THR A 1 380 ? -16.734 -41.188 -40.469 1 28.8 380 THR A CA 1
ATOM 2898 C C . THR A 1 380 ? -16.297 -41.156 -39 1 28.8 380 THR A C 1
ATOM 2900 O O . THR A 1 380 ? -17.109 -41.375 -38.094 1 28.8 380 THR A O 1
ATOM 2903 N N . SER A 1 381 ? -15.578 -42.094 -38.562 1 28.3 381 SER A N 1
ATOM 2904 C CA . SER A 1 381 ? -15.297 -41.875 -37.156 1 28.3 381 SER A CA 1
ATOM 2905 C C . SER A 1 381 ? -14.812 -40.469 -36.906 1 28.3 381 SER A C 1
ATOM 2907 O O . SER A 1 381 ? -13.93 -39.969 -37.594 1 28.3 381 SER A O 1
ATOM 2909 N N . GLY A 1 382 ? -15.789 -39.531 -36.625 1 29.98 382 GLY A N 1
ATOM 2910 C CA . GLY A 1 382 ? -15.688 -38.188 -36.094 1 29.98 382 GLY A CA 1
ATOM 2911 C C . GLY A 1 382 ? -14.406 -37.938 -35.344 1 29.98 382 GLY A C 1
ATOM 2912 O O . GLY A 1 382 ? -14.266 -38.375 -34.188 1 29.98 382 GLY A O 1
ATOM 2913 N N . ASN A 1 383 ? -13.359 -38.219 -35.906 1 28.73 383 ASN A N 1
ATOM 2914 C CA . ASN A 1 383 ? -12.148 -37.719 -35.25 1 28.73 383 ASN A CA 1
ATOM 2915 C C . ASN A 1 383 ? -12.336 -36.312 -34.688 1 28.73 383 ASN A C 1
ATOM 2917 O O . ASN A 1 383 ? -12.352 -35.344 -35.438 1 28.73 383 ASN A O 1
ATOM 2921 N N . ARG A 1 384 ? -13.422 -36.125 -33.938 1 33.28 384 ARG A N 1
ATOM 2922 C CA . ARG A 1 384 ? -13.594 -34.906 -33.125 1 33.28 384 ARG A CA 1
ATOM 2923 C C . ARG A 1 384 ? -12.25 -34.25 -32.812 1 33.28 384 ARG A C 1
ATOM 2925 O O . ARG A 1 384 ? -11.312 -34.938 -32.375 1 33.28 384 ARG A O 1
ATOM 2932 N N . GLY A 1 385 ? -11.836 -33.406 -33.625 1 34.75 385 GLY A N 1
ATOM 2933 C CA . GLY A 1 385 ? -10.734 -32.469 -33.375 1 34.75 385 GLY A CA 1
ATOM 2934 C C . GLY A 1 385 ? -10.453 -32.281 -31.906 1 34.75 385 GLY A C 1
ATOM 2935 O O . GLY A 1 385 ? -11.375 -31.984 -31.141 1 34.75 385 GLY A O 1
ATOM 2936 N N . ALA A 1 386 ? -9.68 -33.031 -31.312 1 36.56 386 ALA A N 1
ATOM 2937 C CA . ALA A 1 386 ? -9.164 -32.906 -29.938 1 36.56 386 ALA A CA 1
ATOM 2938 C C . ALA A 1 386 ? -9.195 -31.453 -29.484 1 36.56 386 ALA A C 1
ATOM 2940 O O . ALA A 1 386 ? -8.547 -30.594 -30.078 1 36.56 386 ALA A O 1
ATOM 2941 N N . LEU A 1 387 ? -10.273 -30.875 -29.203 1 41.59 387 LEU A N 1
ATOM 2942 C CA . LEU A 1 387 ? -10.453 -29.594 -28.531 1 41.59 387 LEU A CA 1
ATOM 2943 C C . LEU A 1 387 ? -9.258 -29.266 -27.641 1 41.59 387 LEU A C 1
ATOM 2945 O O . LEU A 1 387 ? -9.102 -29.859 -26.562 1 41.59 387 LEU A O 1
ATOM 2949 N N . ARG A 1 388 ? -8.102 -28.969 -28.219 1 52.88 388 ARG A N 1
ATOM 2950 C CA . ARG A 1 388 ? -6.832 -28.641 -27.562 1 52.88 388 ARG A CA 1
ATOM 2951 C C . ARG A 1 388 ? -7.004 -27.516 -26.547 1 52.88 388 ARG A C 1
ATOM 2953 O O . ARG A 1 388 ? -7.5 -26.438 -26.891 1 52.88 388 ARG A O 1
ATOM 2960 N N . ARG A 1 389 ? -7.145 -27.766 -25.297 1 64.31 389 ARG A N 1
ATOM 2961 C CA . ARG A 1 389 ? -7.16 -26.812 -24.188 1 64.31 389 ARG A CA 1
ATOM 2962 C C . ARG A 1 389 ? -6.039 -25.797 -24.312 1 64.31 389 ARG A C 1
ATOM 2964 O O . ARG A 1 389 ? -4.902 -26.141 -24.641 1 64.31 389 ARG A O 1
ATOM 2971 N N . PRO A 1 390 ? -6.551 -24.5 -24.391 1 71.94 390 PRO A N 1
ATOM 2972 C CA . PRO A 1 390 ? -5.473 -23.516 -24.344 1 71.94 390 PRO A CA 1
ATOM 2973 C C . PRO A 1 390 ? -4.512 -23.734 -23.172 1 71.94 390 PRO A C 1
ATOM 2975 O O . PRO A 1 390 ? -4.938 -24.141 -22.094 1 71.94 390 PRO A O 1
ATOM 2978 N N . PRO A 1 391 ? -3.221 -23.656 -23.562 1 77.12 391 PRO A N 1
ATOM 2979 C CA . PRO A 1 391 ? -2.262 -23.812 -22.469 1 77.12 391 PRO A CA 1
ATOM 2980 C C . PRO A 1 391 ? -2.389 -22.734 -21.391 1 77.12 391 PRO A C 1
ATOM 2982 O O . PRO A 1 391 ? -2.674 -21.578 -21.719 1 77.12 391 PRO A O 1
ATOM 2985 N N . GLY A 1 392 ? -2.467 -23.062 -20.125 1 81.56 392 GLY A N 1
ATOM 2986 C CA . GLY A 1 392 ? -2.576 -22.094 -19.047 1 81.56 392 GLY A CA 1
ATOM 2987 C C . GLY A 1 392 ? -2.266 -22.672 -17.688 1 81.56 392 GLY A C 1
ATOM 2988 O O . GLY A 1 392 ? -2.008 -21.938 -16.734 1 81.56 392 GLY A O 1
ATOM 2989 N N . HIS A 1 393 ? -2.135 -23.953 -17.688 1 86.81 393 HIS A N 1
ATOM 2990 C CA . HIS A 1 393 ? -1.805 -24.609 -16.422 1 86.81 393 HIS A CA 1
ATOM 2991 C C . HIS A 1 393 ? -0.304 -24.562 -16.156 1 86.81 393 HIS A C 1
ATOM 2993 O O . HIS A 1 393 ? 0.492 -24.391 -17.078 1 86.81 393 HIS A O 1
ATOM 2999 N N . LEU A 1 394 ? -0.032 -24.719 -14.898 1 90.25 394 LEU A N 1
ATOM 3000 C CA . LEU A 1 394 ? 1.375 -24.688 -14.516 1 90.25 394 LEU A CA 1
ATOM 3001 C C . LEU A 1 394 ? 2.172 -25.75 -15.25 1 90.25 394 LEU A C 1
ATOM 3003 O O . LEU A 1 394 ? 3.297 -25.516 -15.688 1 90.25 394 LEU A O 1
ATOM 3007 N N . ALA A 1 395 ? 1.569 -26.906 -15.422 1 85.56 395 ALA A N 1
ATOM 3008 C CA . ALA A 1 395 ? 2.232 -28.016 -16.094 1 85.56 395 ALA A CA 1
ATOM 3009 C C . ALA A 1 395 ? 2.576 -27.656 -17.531 1 85.56 395 ALA A C 1
ATOM 3011 O O . ALA A 1 395 ? 3.604 -28.094 -18.062 1 85.56 395 ALA A O 1
ATOM 3012 N N . ASP A 1 396 ? 1.74 -26.875 -18.172 1 88.75 396 ASP A N 1
ATOM 3013 C CA . ASP A 1 396 ? 2.004 -26.438 -19.547 1 88.75 396 ASP A CA 1
ATOM 3014 C C . ASP A 1 396 ? 3.244 -25.547 -19.609 1 88.75 396 ASP A C 1
ATOM 3016 O O . ASP A 1 396 ? 4.066 -25.688 -20.516 1 88.75 396 ASP A O 1
ATOM 3020 N N . TYR A 1 397 ? 3.326 -24.672 -18.688 1 93.12 397 TYR A N 1
ATOM 3021 C CA . TYR A 1 397 ? 4.48 -23.797 -18.641 1 93.12 397 TYR A CA 1
ATOM 3022 C C . TYR A 1 397 ? 5.762 -24.578 -18.375 1 93.12 397 TYR A C 1
ATOM 3024 O O . TYR A 1 397 ? 6.77 -24.375 -19.062 1 93.12 397 TYR A O 1
ATOM 3032 N N . LEU A 1 398 ? 5.727 -25.453 -17.453 1 90.88 398 LEU A N 1
ATOM 3033 C CA . LEU A 1 398 ? 6.914 -26.234 -17.094 1 90.88 398 LEU A CA 1
ATOM 3034 C C . LEU A 1 398 ? 7.301 -27.172 -18.219 1 90.88 398 LEU A C 1
ATOM 3036 O O . LEU A 1 398 ? 8.492 -27.406 -18.453 1 90.88 398 LEU A O 1
ATOM 3040 N N . ALA A 1 399 ? 6.285 -27.719 -18.906 1 87.62 399 ALA A N 1
ATOM 3041 C CA . ALA A 1 399 ? 6.562 -28.609 -20.031 1 87.62 399 ALA A CA 1
ATOM 3042 C C . ALA A 1 399 ? 7.223 -27.844 -21.188 1 87.62 399 ALA A C 1
ATOM 3044 O O . ALA A 1 399 ? 8.055 -28.406 -21.906 1 87.62 399 ALA A O 1
ATOM 3045 N N . ALA A 1 400 ? 6.852 -26.625 -21.297 1 89.75 400 ALA A N 1
ATOM 3046 C CA . ALA A 1 400 ? 7.434 -25.812 -22.359 1 89.75 400 ALA A CA 1
ATOM 3047 C C . ALA A 1 400 ? 8.852 -25.375 -22 1 89.75 400 ALA A C 1
ATOM 3049 O O . ALA A 1 400 ? 9.734 -25.359 -22.859 1 89.75 400 ALA A O 1
ATOM 3050 N N . LEU A 1 401 ? 9.078 -25.109 -20.781 1 91.31 401 LEU A N 1
ATOM 3051 C CA . LEU A 1 401 ? 10.367 -24.562 -20.344 1 91.31 401 LEU A CA 1
ATOM 3052 C C . LEU A 1 401 ? 11.359 -25.672 -20.047 1 91.31 401 LEU A C 1
ATOM 3054 O O . LEU A 1 401 ? 12.547 -25.547 -20.344 1 91.31 401 LEU A O 1
ATOM 3058 N N . PHE A 1 402 ? 10.797 -26.797 -19.469 1 89.25 402 PHE A N 1
ATOM 3059 C CA . PHE A 1 402 ? 11.672 -27.875 -19.031 1 89.25 402 PHE A CA 1
ATOM 3060 C C . PHE A 1 402 ? 11.094 -29.219 -19.422 1 89.25 402 PHE A C 1
ATOM 3062 O O . PHE A 1 402 ? 10.82 -30.062 -18.562 1 89.25 402 PHE A O 1
ATOM 3069 N N . PRO A 1 403 ? 11.062 -29.547 -20.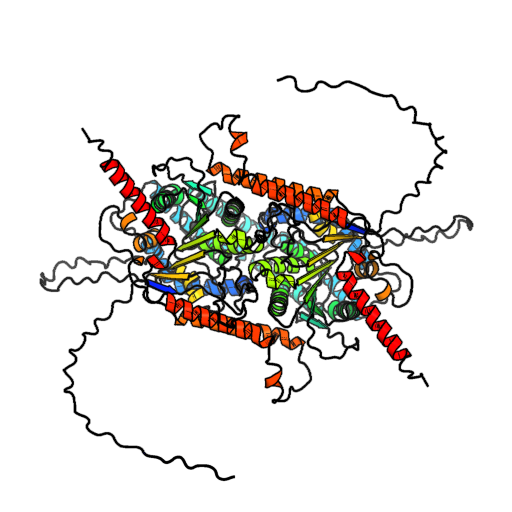672 1 84.62 403 PRO A N 1
ATOM 3070 C CA . PRO A 1 403 ? 10.461 -30.812 -21.094 1 84.62 403 PRO A CA 1
ATOM 3071 C C . PRO A 1 403 ? 11.25 -32.031 -20.609 1 84.62 403 PRO A C 1
ATOM 3073 O O . PRO A 1 403 ? 10.664 -33.062 -20.281 1 84.62 403 PRO A O 1
ATOM 3076 N N . ALA A 1 404 ? 12.555 -31.984 -20.531 1 75.88 404 ALA A N 1
ATOM 3077 C CA . ALA A 1 404 ? 13.398 -33.125 -20.156 1 75.88 404 ALA A CA 1
ATOM 3078 C C . ALA A 1 404 ? 13.125 -33.531 -18.703 1 75.88 404 ALA A C 1
ATOM 3080 O O . ALA A 1 404 ? 13.133 -34.719 -18.391 1 75.88 404 ALA A O 1
ATOM 3081 N N . SER A 1 405 ? 12.883 -32.594 -17.922 1 73.94 405 SER A N 1
ATOM 3082 C CA . SER A 1 405 ? 12.688 -32.875 -16.5 1 73.94 405 SER A CA 1
ATOM 3083 C C . SER A 1 405 ? 11.258 -33.312 -16.219 1 73.94 405 SER A C 1
ATOM 3085 O O . SER A 1 405 ? 11 -34 -15.227 1 73.94 405 SER A O 1
ATOM 3087 N N . MET A 1 406 ? 10.398 -32.969 -17.094 1 72.56 406 MET A N 1
ATOM 3088 C CA . MET A 1 406 ? 8.992 -33.312 -16.859 1 72.56 406 MET A CA 1
ATOM 3089 C C . MET A 1 406 ? 8.656 -34.688 -17.406 1 72.56 406 MET A C 1
ATOM 3091 O O . MET A 1 406 ? 7.871 -35.438 -16.812 1 72.56 406 MET A O 1
ATOM 3095 N N . ASP A 1 407 ? 9.047 -35.094 -18.625 1 60.62 407 ASP A N 1
ATOM 3096 C CA . ASP A 1 407 ? 8.695 -36.375 -19.234 1 60.62 407 ASP A CA 1
ATOM 3097 C C . ASP A 1 407 ? 9.758 -37.438 -18.922 1 60.62 407 ASP A C 1
ATOM 3099 O O . ASP A 1 407 ? 9.547 -38.625 -19.172 1 60.62 407 ASP A O 1
ATOM 3103 N N . GLY A 1 408 ? 10.586 -37.375 -17.828 1 53.03 408 GLY A N 1
ATOM 3104 C CA . GLY A 1 408 ? 11.594 -38.375 -17.531 1 53.03 408 GLY A CA 1
ATOM 3105 C C . GLY A 1 408 ? 12.219 -39 -18.766 1 53.03 408 GLY A C 1
ATOM 3106 O O . GLY A 1 408 ? 13.227 -39.688 -18.672 1 53.03 408 GLY A O 1
ATOM 3107 N N . THR A 1 409 ? 11.445 -39.469 -19.734 1 44.34 409 THR A N 1
ATOM 3108 C CA . THR A 1 409 ? 11.789 -40.5 -20.703 1 44.34 409 THR A CA 1
ATOM 3109 C C . THR A 1 409 ? 12.445 -39.875 -21.938 1 44.34 409 THR A C 1
ATOM 3111 O O . THR A 1 409 ? 13.172 -40.562 -22.656 1 44.34 409 THR A O 1
ATOM 3114 N N . THR A 1 410 ? 11.828 -38.938 -22.688 1 43.91 410 THR A N 1
ATOM 3115 C CA . THR A 1 410 ? 12.25 -38.812 -24.078 1 43.91 410 THR A CA 1
ATOM 3116 C C . THR A 1 410 ? 13.422 -37.844 -24.203 1 43.91 410 THR A C 1
ATOM 3118 O O . THR A 1 410 ? 13.258 -36.656 -24.031 1 43.91 410 THR A O 1
ATOM 3121 N N . PRO A 1 411 ? 14.578 -38.344 -24.156 1 46.62 411 PRO A N 1
ATOM 3122 C CA . PRO A 1 411 ? 15.828 -37.688 -24.516 1 46.62 411 PRO A CA 1
ATOM 3123 C C . PRO A 1 411 ? 15.766 -36.969 -25.859 1 46.62 411 PRO A C 1
ATOM 3125 O O . PRO A 1 411 ? 15.43 -37.594 -26.875 1 46.62 411 PRO A O 1
ATOM 3128 N N . GLY A 1 412 ? 15.258 -35.719 -26.016 1 50.81 412 GLY A N 1
ATOM 3129 C CA . GLY A 1 412 ? 15.359 -35.062 -27.297 1 50.81 412 GLY A CA 1
ATOM 3130 C C . GLY A 1 412 ? 14.438 -33.844 -27.422 1 50.81 412 GLY A C 1
ATOM 3131 O O . GLY A 1 412 ? 14.461 -33.125 -28.422 1 50.81 412 GLY A O 1
ATOM 3132 N N . LYS A 1 413 ? 13.43 -33.75 -26.578 1 62.38 413 LYS A N 1
ATOM 3133 C CA . LYS A 1 413 ? 12.594 -32.594 -26.875 1 62.38 413 LYS A CA 1
ATOM 3134 C C . LYS A 1 413 ? 13.258 -31.297 -26.406 1 62.38 413 LYS A C 1
ATOM 3136 O O . LYS A 1 413 ? 13.695 -31.203 -25.266 1 62.38 413 LYS A O 1
ATOM 3141 N N . SER A 1 414 ? 13.461 -30.5 -27.281 1 77.19 414 SER A N 1
ATOM 3142 C CA . SER A 1 414 ? 14.172 -29.234 -27.078 1 77.19 414 SER A CA 1
ATOM 3143 C C . SER A 1 414 ? 13.297 -28.219 -26.344 1 77.19 414 SER A C 1
ATOM 3145 O O . SER A 1 414 ? 12.086 -28.156 -26.562 1 77.19 414 SER A O 1
ATOM 3147 N N . SER A 1 415 ? 13.867 -27.641 -25.25 1 85.56 415 SER A N 1
ATOM 3148 C CA . SER A 1 415 ? 13.242 -26.547 -24.516 1 85.56 415 SER A CA 1
ATOM 3149 C C . SER A 1 415 ? 13.039 -25.328 -25.406 1 85.56 415 SER A C 1
ATOM 3151 O O . SER A 1 415 ? 13.828 -25.078 -26.312 1 85.56 415 SER A O 1
ATOM 3153 N N . ILE A 1 416 ? 12.023 -24.656 -25.188 1 86.88 416 ILE A N 1
ATOM 3154 C CA . ILE A 1 416 ? 11.766 -23.422 -25.938 1 86.88 416 ILE A CA 1
ATOM 3155 C C . ILE A 1 416 ? 12.883 -22.422 -25.688 1 86.88 416 ILE A C 1
ATOM 3157 O O . ILE A 1 416 ? 13.125 -21.531 -26.5 1 86.88 416 ILE A O 1
ATOM 3161 N N . LEU A 1 417 ? 13.539 -22.609 -24.531 1 89.69 417 LEU A N 1
ATOM 3162 C CA . LEU A 1 417 ? 14.602 -21.688 -24.156 1 89.69 417 LEU A CA 1
ATOM 3163 C C . LEU A 1 417 ? 15.891 -22 -24.906 1 89.69 417 LEU A C 1
ATOM 3165 O O . LEU A 1 417 ? 16.859 -21.234 -24.844 1 89.69 417 LEU A O 1
ATOM 3169 N N . ASP A 1 418 ? 15.906 -23.047 -25.703 1 88.19 418 ASP A N 1
ATOM 3170 C CA . ASP A 1 418 ? 17.094 -23.453 -26.453 1 88.19 418 ASP A CA 1
ATOM 3171 C C . ASP A 1 418 ? 17.094 -22.812 -27.844 1 88.19 418 ASP A C 1
ATOM 3173 O O . ASP A 1 418 ? 18.062 -22.953 -28.578 1 88.19 418 ASP A O 1
ATOM 3177 N N . TYR A 1 419 ? 16.109 -22.047 -28.141 1 88.69 419 TYR A N 1
ATOM 3178 C CA . TYR A 1 419 ? 16.016 -21.375 -29.438 1 88.69 419 TYR A CA 1
ATOM 3179 C C . TYR A 1 419 ? 16.375 -19.906 -29.328 1 88.69 419 TYR A C 1
ATOM 3181 O O . TYR A 1 419 ? 16.297 -19.328 -28.234 1 88.69 419 TYR A O 1
ATOM 3189 N N . VAL A 1 420 ? 16.797 -19.375 -30.438 1 91.62 420 VAL A N 1
ATOM 3190 C CA . VAL A 1 420 ? 17.094 -17.953 -30.484 1 91.62 420 VAL A CA 1
ATOM 3191 C C . VAL A 1 420 ? 15.797 -17.156 -30.375 1 91.62 420 VAL A C 1
ATOM 3193 O O . VAL A 1 420 ? 14.812 -17.453 -31.062 1 91.62 420 VAL A O 1
ATOM 3196 N N . MET A 1 421 ? 15.812 -16.234 -29.531 1 93.69 421 MET A N 1
ATOM 3197 C CA . MET A 1 421 ? 14.602 -15.477 -29.234 1 93.69 421 MET A CA 1
ATOM 3198 C C . MET A 1 421 ? 14.398 -14.352 -30.234 1 93.69 421 MET A C 1
ATOM 3200 O O . MET A 1 421 ? 15.359 -13.852 -30.828 1 93.69 421 MET A O 1
ATOM 3204 N N . SER A 1 422 ? 13.148 -14.047 -30.469 1 94.56 422 SER A N 1
ATOM 3205 C CA . SER A 1 422 ? 12.797 -12.812 -31.156 1 94.56 422 SER A CA 1
ATOM 3206 C C . SER A 1 422 ? 12.578 -11.672 -30.172 1 94.56 422 SER A C 1
ATOM 3208 O O . SER A 1 422 ? 11.891 -11.836 -29.156 1 94.56 422 SER A O 1
ATOM 3210 N N . ILE A 1 423 ? 13.203 -10.57 -30.406 1 95.5 423 ILE A N 1
ATOM 3211 C CA . ILE A 1 423 ? 13.117 -9.445 -29.469 1 95.5 423 ILE A CA 1
ATOM 3212 C C . ILE A 1 423 ? 12.016 -8.484 -29.922 1 95.5 423 ILE A C 1
ATOM 3214 O O . ILE A 1 423 ? 11.992 -8.062 -31.078 1 95.5 423 ILE A O 1
ATOM 3218 N N . ASP A 1 424 ? 11.109 -8.234 -29.078 1 95.31 424 ASP A N 1
ATOM 3219 C CA . ASP A 1 424 ? 10.07 -7.25 -29.344 1 95.31 424 ASP A CA 1
ATOM 3220 C C . ASP A 1 424 ? 10.531 -5.84 -29 1 95.31 424 ASP A C 1
ATOM 3222 O O . ASP A 1 424 ? 10.141 -5.289 -27.969 1 95.31 424 ASP A O 1
ATOM 3226 N N . ARG A 1 425 ? 11.172 -5.199 -29.828 1 94.75 425 ARG A N 1
ATOM 3227 C CA . ARG A 1 425 ? 11.75 -3.871 -29.656 1 94.75 425 ARG A CA 1
ATOM 3228 C C . ARG A 1 425 ? 10.672 -2.797 -29.641 1 94.75 425 ARG A C 1
ATOM 3230 O O . ARG A 1 425 ? 10.773 -1.821 -28.891 1 94.75 425 ARG A O 1
ATOM 3237 N N . ASP A 1 426 ? 9.703 -3.002 -30.375 1 94.88 426 ASP A N 1
ATOM 3238 C CA . ASP A 1 426 ? 8.633 -2.018 -30.484 1 94.88 426 ASP A CA 1
ATOM 3239 C C . ASP A 1 426 ? 7.941 -1.8 -29.141 1 94.88 426 ASP A C 1
ATOM 3241 O O . ASP A 1 426 ? 7.758 -0.661 -28.719 1 94.88 426 ASP A O 1
ATOM 3245 N N . THR A 1 427 ? 7.613 -2.877 -28.562 1 95.12 427 THR A N 1
ATOM 3246 C CA . THR A 1 427 ? 6.938 -2.783 -27.281 1 95.12 427 THR A CA 1
ATOM 3247 C C . THR A 1 427 ? 7.855 -2.16 -26.219 1 95.12 427 THR A C 1
ATOM 3249 O O . THR A 1 427 ? 7.414 -1.353 -25.406 1 95.12 427 THR A O 1
ATOM 3252 N N . ALA A 1 428 ? 9.078 -2.551 -26.234 1 94.5 428 ALA A N 1
ATOM 3253 C CA . ALA A 1 428 ? 10.047 -1.997 -25.297 1 94.5 428 ALA A CA 1
ATOM 3254 C C . ALA A 1 428 ? 10.164 -0.484 -25.453 1 94.5 428 ALA A C 1
ATOM 3256 O O . ALA A 1 428 ? 10.172 0.253 -24.469 1 94.5 428 ALA A O 1
ATOM 3257 N N . GLU A 1 429 ? 10.211 -0.031 -26.672 1 94.38 429 GLU A N 1
ATOM 3258 C CA . GLU A 1 429 ? 10.352 1.395 -26.953 1 94.38 429 GLU A CA 1
ATOM 3259 C C . GLU A 1 429 ? 9.07 2.15 -26.641 1 94.38 429 GLU A C 1
ATOM 3261 O O . GLU A 1 429 ? 9.109 3.262 -26.094 1 94.38 429 GLU A O 1
ATOM 3266 N N . LYS A 1 430 ? 7.977 1.566 -27.016 1 94.5 430 LYS A N 1
ATOM 3267 C CA . LYS A 1 430 ? 6.688 2.203 -26.75 1 94.5 430 LYS A CA 1
ATOM 3268 C C . LYS A 1 430 ? 6.488 2.432 -25.25 1 94.5 430 LYS A C 1
ATOM 3270 O O . LYS A 1 430 ? 5.941 3.459 -24.844 1 94.5 430 LYS A O 1
ATOM 3275 N N . ARG A 1 431 ? 6.879 1.523 -24.422 1 93.5 431 ARG A N 1
ATOM 3276 C CA . ARG A 1 431 ? 6.73 1.652 -22.984 1 93.5 431 ARG A CA 1
ATOM 3277 C C . ARG A 1 431 ? 7.586 2.793 -22.438 1 93.5 431 ARG A C 1
ATOM 3279 O O . ARG A 1 431 ? 7.152 3.541 -21.562 1 93.5 431 ARG A O 1
ATOM 3286 N N . GLU A 1 432 ? 8.812 2.93 -22.984 1 92.69 432 GLU A N 1
ATOM 3287 C CA . GLU A 1 432 ? 9.68 4.023 -22.562 1 92.69 432 GLU A CA 1
ATOM 3288 C C . GLU A 1 432 ? 9.133 5.371 -23.031 1 92.69 432 GLU A C 1
ATOM 3290 O O . GLU A 1 432 ? 9.188 6.355 -22.297 1 92.69 432 GLU A O 1
ATOM 3295 N N . LEU A 1 433 ? 8.609 5.359 -24.219 1 92.75 433 LEU A N 1
ATOM 3296 C CA . LEU A 1 433 ? 8.031 6.59 -24.75 1 92.75 433 LEU A CA 1
ATOM 3297 C C . LEU A 1 433 ? 6.797 6.996 -23.953 1 92.75 433 LEU A C 1
ATOM 3299 O O . LEU A 1 433 ? 6.582 8.188 -23.703 1 92.75 433 LEU A O 1
ATOM 3303 N N . ALA A 1 434 ? 6.043 6.031 -23.594 1 92.31 434 ALA A N 1
ATOM 3304 C CA . ALA A 1 434 ? 4.863 6.309 -22.781 1 92.31 434 ALA A CA 1
ATOM 3305 C C . ALA A 1 434 ? 5.262 6.867 -21.406 1 92.31 434 ALA A C 1
ATOM 3307 O O . ALA A 1 434 ? 4.602 7.762 -20.875 1 92.31 434 ALA A O 1
ATOM 3308 N N . ALA A 1 435 ? 6.266 6.312 -20.844 1 90.38 435 ALA A N 1
ATOM 3309 C CA . ALA A 1 435 ? 6.773 6.82 -19.578 1 90.38 435 ALA A CA 1
ATOM 3310 C C . ALA A 1 435 ? 7.215 8.273 -19.703 1 90.38 435 ALA A C 1
ATOM 3312 O O . ALA A 1 435 ? 6.949 9.094 -18.812 1 90.38 435 ALA A O 1
ATOM 3313 N N . MET A 1 436 ? 7.871 8.617 -20.766 1 89.44 436 MET A N 1
ATOM 3314 C CA . MET A 1 436 ? 8.32 9.984 -21.016 1 89.44 436 MET A CA 1
ATOM 3315 C C . MET A 1 436 ? 7.141 10.922 -21.188 1 89.44 436 MET A C 1
ATOM 3317 O O . MET A 1 436 ? 7.156 12.055 -20.688 1 89.44 436 MET A O 1
ATOM 3321 N N . ALA A 1 437 ? 6.18 10.43 -21.875 1 88.81 437 ALA A N 1
ATOM 3322 C CA . ALA A 1 437 ? 4.988 11.25 -22.078 1 88.81 437 ALA A CA 1
ATOM 3323 C C . ALA A 1 437 ? 4.273 11.523 -20.766 1 88.81 437 ALA A C 1
ATOM 3325 O O . ALA A 1 437 ? 3.82 12.648 -20.516 1 88.81 437 ALA A O 1
ATOM 3326 N N . SER A 1 438 ? 4.195 10.531 -19.969 1 86.38 438 SER A N 1
ATOM 3327 C CA . SER A 1 438 ? 3.566 10.695 -18.672 1 86.38 438 SER A CA 1
ATOM 3328 C C . SER A 1 438 ? 4.355 11.656 -17.781 1 86.38 438 SER A C 1
ATOM 3330 O O . SER A 1 438 ? 3.768 12.445 -17.047 1 86.38 438 SER A O 1
ATOM 3332 N N . TYR A 1 439 ? 5.605 11.547 -17.844 1 86.38 439 TYR A N 1
ATOM 3333 C CA . TYR A 1 439 ? 6.457 12.469 -17.109 1 86.38 439 TYR A CA 1
ATOM 3334 C C . TYR A 1 439 ? 6.223 13.906 -17.547 1 86.38 439 TYR A C 1
ATOM 3336 O O . TYR A 1 439 ? 6.148 14.812 -16.719 1 86.38 439 TYR A O 1
ATOM 3344 N N . ALA A 1 440 ? 6.125 14.086 -18.797 1 82.88 440 ALA A N 1
ATOM 3345 C CA . ALA A 1 440 ? 5.895 15.422 -19.344 1 82.88 440 ALA A CA 1
ATOM 3346 C C . ALA A 1 440 ? 4.555 15.984 -18.875 1 82.88 440 ALA A C 1
ATOM 3348 O O . ALA A 1 440 ? 4.445 17.172 -18.562 1 82.88 440 ALA A O 1
ATOM 3349 N N . GLU A 1 441 ? 3.621 15.156 -18.812 1 80.81 441 GLU A N 1
ATOM 3350 C CA . GLU A 1 441 ? 2.311 15.586 -18.328 1 80.81 441 GLU A CA 1
ATOM 3351 C C . GLU A 1 441 ? 2.361 15.969 -16.859 1 80.81 441 GLU A C 1
ATOM 3353 O O . GLU A 1 441 ? 1.708 16.922 -16.438 1 80.81 441 GLU A O 1
ATOM 3358 N N . CYS A 1 442 ? 3.059 15.164 -16.125 1 78.25 442 CYS A N 1
ATOM 3359 C CA . CYS A 1 442 ? 3.215 15.438 -14.703 1 78.25 442 CYS A CA 1
ATOM 3360 C C . CYS A 1 442 ? 3.912 16.766 -14.469 1 78.25 442 CYS A C 1
ATOM 3362 O O . CYS A 1 442 ? 3.516 17.547 -13.594 1 78.25 442 CYS A O 1
ATOM 3364 N N . LYS A 1 443 ? 4.875 17.062 -15.234 1 77.19 443 LYS A N 1
ATOM 3365 C CA . LYS A 1 443 ? 5.629 18.312 -15.109 1 77.19 443 LYS A CA 1
ATOM 3366 C C . LYS A 1 443 ? 4.766 19.516 -15.469 1 77.19 443 LYS A C 1
ATOM 3368 O O . LYS A 1 443 ? 4.887 20.578 -14.844 1 77.19 443 LYS A O 1
ATOM 3373 N N . LYS A 1 444 ? 3.992 19.344 -16.453 1 74.19 444 LYS A N 1
ATOM 3374 C CA . LYS A 1 444 ? 3.092 20.422 -16.828 1 74.19 444 LYS A CA 1
ATOM 3375 C C . LYS A 1 444 ? 2.146 20.781 -15.688 1 74.19 444 LYS A C 1
ATOM 3377 O O . LYS A 1 444 ? 1.846 21.953 -15.469 1 74.19 444 LYS A O 1
ATOM 3382 N N . ARG A 1 445 ? 1.809 19.844 -14.992 1 65.94 445 ARG A N 1
ATOM 3383 C CA . ARG A 1 445 ? 0.937 20.062 -13.844 1 65.94 445 ARG A CA 1
ATOM 3384 C C . ARG A 1 445 ? 1.671 20.797 -12.734 1 65.94 445 ARG A C 1
ATOM 3386 O O . ARG A 1 445 ? 1.094 21.672 -12.07 1 65.94 445 ARG A O 1
ATOM 3393 N N . SER A 1 446 ? 2.906 20.453 -12.547 1 62.16 446 SER A N 1
ATOM 3394 C CA . SER A 1 446 ? 3.707 21.094 -11.516 1 62.16 446 SER A CA 1
ATOM 3395 C C . SER A 1 446 ? 3.979 22.562 -11.859 1 62.16 446 SER A C 1
ATOM 3397 O O . SER A 1 446 ? 4.031 23.422 -10.977 1 62.16 446 SER A O 1
ATOM 3399 N N . GLY A 1 447 ? 4.301 22.844 -13.148 1 56.94 447 GLY A N 1
ATOM 3400 C CA . GLY A 1 447 ? 4.617 24.172 -13.602 1 56.94 447 GLY A CA 1
ATOM 3401 C C . GLY A 1 447 ? 3.443 25.125 -13.523 1 56.94 447 GLY A C 1
ATOM 3402 O O . GLY A 1 447 ? 3.621 26.359 -13.555 1 56.94 447 GLY A O 1
ATOM 3403 N N . ARG A 1 448 ? 2.279 24.734 -13.719 1 49.75 448 ARG A N 1
ATOM 3404 C CA . ARG A 1 448 ? 1.142 25.641 -13.602 1 49.75 448 ARG A CA 1
ATOM 3405 C C . ARG A 1 448 ? 1.196 26.438 -12.297 1 49.75 448 ARG A C 1
ATOM 3407 O O . ARG A 1 448 ? 0.722 27.562 -12.234 1 49.75 448 ARG A O 1
ATOM 3414 N N . PHE A 1 449 ? 1.772 25.984 -11.391 1 46.69 449 PHE A N 1
ATOM 3415 C CA . PHE A 1 449 ? 1.857 26.766 -10.156 1 46.69 449 PHE A CA 1
ATOM 3416 C C . PHE A 1 449 ? 2.859 27.891 -10.312 1 46.69 449 PHE A C 1
ATOM 3418 O O . PHE A 1 449 ? 2.777 28.906 -9.602 1 46.69 449 PHE A O 1
ATOM 3425 N N . GLY A 1 450 ? 3.859 27.75 -11.258 1 41.47 450 GLY A N 1
ATOM 3426 C CA . GLY A 1 450 ? 4.812 28.828 -11.445 1 41.47 450 GLY A CA 1
ATOM 3427 C C . GLY A 1 450 ? 4.332 29.891 -12.43 1 41.47 450 GLY A C 1
ATOM 3428 O O . GLY A 1 450 ? 4.805 31.031 -12.406 1 41.47 450 GLY A O 1
ATOM 3429 N N . ARG A 1 451 ? 3.826 29.641 -13.695 1 39.19 451 ARG A N 1
ATOM 3430 C CA . ARG A 1 451 ? 3.758 30.578 -14.812 1 39.19 451 ARG A CA 1
ATOM 3431 C C . ARG A 1 451 ? 2.441 31.344 -14.805 1 39.19 451 ARG A C 1
ATOM 3433 O O . ARG A 1 451 ? 1.541 31.062 -15.594 1 39.19 451 ARG A O 1
ATOM 3440 N N . ASP A 1 452 ? 1.69 31.75 -14.008 1 33.31 452 ASP A N 1
ATOM 3441 C CA . ASP A 1 452 ? 0.711 32.688 -14.562 1 33.31 452 ASP A CA 1
ATOM 3442 C C . ASP A 1 452 ? 1.361 33.625 -15.57 1 33.31 452 ASP A C 1
ATOM 3444 O O . ASP A 1 452 ? 0.819 33.875 -16.656 1 33.31 452 ASP A O 1
ATOM 3448 N N . GLY A 1 453 ? 1.894 35 -15.07 1 31.23 453 GLY A N 1
ATOM 3449 C CA . GLY A 1 453 ? 1.871 36.25 -15.836 1 31.23 453 GLY A CA 1
ATOM 3450 C C . GLY A 1 453 ? 2.773 36.219 -17.047 1 31.23 453 GLY A C 1
ATOM 3451 O O . GLY A 1 453 ? 2.732 37.125 -17.891 1 31.23 453 GLY A O 1
ATOM 3452 N N . LYS A 1 454 ? 4.215 36.219 -16.922 1 32.12 454 LYS A N 1
ATOM 3453 C CA . LYS A 1 454 ? 4.914 36.75 -18.078 1 32.12 454 LYS A CA 1
ATOM 3454 C C . LYS A 1 454 ? 4.785 35.844 -19.281 1 32.12 454 LYS A C 1
ATOM 3456 O O . LYS A 1 454 ? 4.938 34.625 -19.156 1 32.12 454 LYS A O 1
ATOM 3461 N N . ARG A 1 455 ? 4.125 36.281 -20.344 1 31.25 455 ARG A N 1
ATOM 3462 C CA . ARG A 1 455 ? 4.285 35.938 -21.75 1 31.25 455 ARG A CA 1
ATOM 3463 C C . ARG A 1 455 ? 5.715 35.5 -22.062 1 31.25 455 ARG A C 1
ATOM 3465 O O . ARG A 1 455 ? 6.625 36.344 -22.078 1 31.25 455 ARG A O 1
ATOM 3472 N N . THR A 1 456 ? 6.234 34.406 -21.656 1 28.75 456 THR A N 1
ATOM 3473 C CA . THR A 1 456 ? 7.559 34.031 -22.156 1 28.75 456 THR A CA 1
ATOM 3474 C C . THR A 1 456 ? 7.66 34.25 -23.656 1 28.75 456 THR A C 1
ATOM 3476 O O . THR A 1 456 ? 6.859 33.719 -24.422 1 28.75 456 THR A O 1
ATOM 3479 N N . SER A 1 457 ? 8.172 35.438 -24.094 1 25.8 457 SER A N 1
ATOM 3480 C CA . SER A 1 457 ? 8.664 35.719 -25.438 1 25.8 457 SER A CA 1
ATOM 3481 C C . SER A 1 457 ? 9.375 34.5 -26.016 1 25.8 457 SER A C 1
ATOM 3483 O O . SER A 1 457 ? 9.922 33.688 -25.266 1 25.8 457 SER A O 1
ATOM 3485 N N . TRP A 1 458 ? 9.164 34.062 -27.312 1 27.7 458 TRP A N 1
ATOM 3486 C CA . TRP A 1 458 ? 9.672 33 -28.188 1 27.7 458 TRP A CA 1
ATOM 3487 C C . TRP A 1 458 ? 11.164 32.812 -27.984 1 27.7 458 TRP A C 1
ATOM 3489 O O . TRP A 1 458 ? 11.695 31.719 -28.25 1 27.7 458 TRP A O 1
ATOM 3499 N N . THR A 1 459 ? 11.992 33.938 -27.859 1 29.38 459 THR A N 1
ATOM 3500 C CA . THR A 1 459 ? 13.445 33.906 -27.906 1 29.38 459 THR A CA 1
ATOM 3501 C C . THR A 1 459 ? 14 33.156 -26.688 1 29.38 459 THR A C 1
ATOM 3503 O O . THR A 1 459 ? 15.07 32.562 -26.766 1 29.38 459 THR A O 1
ATOM 3506 N N . GLY A 1 460 ? 13.492 33.406 -25.484 1 28.89 460 GLY A N 1
ATOM 3507 C CA . GLY A 1 460 ? 14.078 32.938 -24.25 1 28.89 460 GLY A CA 1
ATOM 3508 C C . GLY A 1 460 ? 13.727 31.484 -23.938 1 28.89 460 GLY A C 1
ATOM 3509 O O . GLY A 1 460 ? 14.062 30.969 -22.875 1 28.89 460 GLY A O 1
ATOM 3510 N N . LEU A 1 461 ? 12.859 30.812 -24.609 1 30.36 461 LEU A N 1
ATOM 3511 C CA . LEU A 1 461 ? 12.609 29.375 -24.609 1 30.36 461 LEU A CA 1
ATOM 3512 C C . LEU A 1 461 ? 13.883 28.594 -24.922 1 30.36 461 LEU A C 1
ATOM 3514 O O . LEU A 1 461 ? 13.977 27.406 -24.609 1 30.36 461 LEU A O 1
ATOM 3518 N N . GLY A 1 462 ? 14.797 29.078 -25.719 1 28.61 462 GLY A N 1
ATOM 3519 C CA . GLY A 1 462 ? 16.047 28.453 -26.078 1 28.61 462 GLY A CA 1
ATOM 3520 C C . GLY A 1 462 ? 17.016 28.328 -24.906 1 28.61 462 GLY A C 1
ATOM 3521 O O . GLY A 1 462 ? 17.75 27.344 -24.812 1 28.61 462 GLY A O 1
ATOM 3522 N N . ALA A 1 463 ? 17.328 29.406 -24.172 1 30.3 463 ALA A N 1
ATOM 3523 C CA . ALA A 1 463 ? 18.375 29.422 -23.172 1 30.3 463 ALA A CA 1
ATOM 3524 C C . ALA A 1 463 ? 17.953 28.672 -21.906 1 30.3 463 ALA A C 1
ATOM 3526 O O . ALA A 1 463 ? 18.797 28.141 -21.188 1 30.3 463 ALA A O 1
ATOM 3527 N N . THR A 1 464 ? 16.812 28.875 -21.297 1 31.34 464 THR A N 1
ATOM 3528 C CA . THR A 1 464 ? 16.406 28.25 -20.031 1 31.34 464 THR A CA 1
ATOM 3529 C C . THR A 1 464 ? 16.109 26.781 -20.234 1 31.34 464 THR A C 1
ATOM 3531 O O . THR A 1 464 ? 15.703 26.078 -19.297 1 31.34 464 THR A O 1
ATOM 3534 N N . VAL A 1 465 ? 15.891 26.266 -21.312 1 34.5 465 VAL A N 1
ATOM 3535 C CA . VAL A 1 465 ? 15.922 24.859 -21.703 1 34.5 465 VAL A CA 1
ATOM 3536 C C . VAL A 1 465 ? 17.234 24.219 -21.25 1 34.5 465 VAL A C 1
ATOM 3538 O O . VAL A 1 465 ? 17.531 23.078 -21.625 1 34.5 465 VAL A O 1
ATOM 3541 N N . GLY A 1 466 ? 18.141 24.984 -20.797 1 29.91 466 GLY A N 1
ATOM 3542 C CA . GLY A 1 466 ? 19.391 24.281 -20.547 1 29.91 466 GLY A CA 1
ATOM 3543 C C . GLY A 1 466 ? 19.25 23.125 -19.578 1 29.91 466 GLY A C 1
ATOM 3544 O O . GLY A 1 466 ? 18.688 22.094 -19.922 1 29.91 466 GLY A O 1
ATOM 3545 N N . GLY A 1 467 ? 20.016 23.297 -18.281 1 32.75 467 GLY A N 1
ATOM 3546 C CA . GLY A 1 467 ? 20.578 22.172 -17.562 1 32.75 467 GLY A CA 1
ATOM 3547 C C . GLY A 1 467 ? 19.531 21.344 -16.828 1 32.75 467 GLY A C 1
ATOM 3548 O O . GLY A 1 467 ? 19.594 20.109 -16.844 1 32.75 467 GLY A O 1
ATOM 3549 N N . GLY A 1 468 ? 18.531 21.922 -15.969 1 37.12 468 GLY A N 1
ATOM 3550 C CA . GLY A 1 468 ? 17.734 21.203 -14.984 1 37.12 468 GLY A CA 1
ATOM 3551 C C . GLY A 1 468 ? 16.484 20.578 -15.578 1 37.12 468 GLY A C 1
ATOM 3552 O O . GLY A 1 468 ? 16.031 19.531 -15.109 1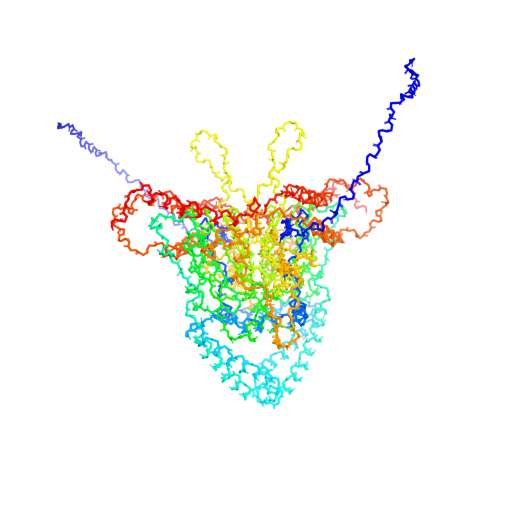 37.12 468 GLY A O 1
ATOM 3553 N N . ALA A 1 469 ? 15.492 21.328 -16.344 1 43.19 469 ALA A N 1
ATOM 3554 C CA . ALA A 1 469 ? 14.328 20.859 -17.094 1 43.19 469 ALA A CA 1
ATOM 3555 C C . ALA A 1 469 ? 14.703 19.719 -18.047 1 43.19 469 ALA A C 1
ATOM 3557 O O . ALA A 1 469 ? 13.898 18.828 -18.297 1 43.19 469 ALA A O 1
ATOM 3558 N N . THR A 1 470 ? 15.883 19.719 -18.609 1 47.44 470 THR A N 1
ATOM 3559 C CA . THR A 1 470 ? 16.594 18.859 -19.547 1 47.44 470 THR A CA 1
ATOM 3560 C C . THR A 1 470 ? 16.953 17.516 -18.906 1 47.44 470 THR A C 1
ATOM 3562 O O . THR A 1 470 ? 17.062 16.5 -19.594 1 47.44 470 THR A O 1
ATOM 3565 N N . ASN A 1 471 ? 16.781 17.547 -17.531 1 55.97 471 ASN A N 1
ATOM 3566 C CA . ASN A 1 471 ? 17.375 16.359 -16.922 1 55.97 471 ASN A CA 1
ATOM 3567 C C . ASN A 1 471 ? 16.391 15.188 -16.922 1 55.97 471 ASN A C 1
ATOM 3569 O O . ASN A 1 471 ? 16.766 14.055 -17.25 1 55.97 471 ASN A O 1
ATOM 3573 N N . GLY A 1 472 ? 15.055 15.562 -16.672 1 61.12 472 GLY A N 1
ATOM 3574 C CA . GLY A 1 472 ? 14.141 14.43 -16.719 1 61.12 472 GLY A CA 1
ATOM 3575 C C . GLY A 1 472 ? 13.914 13.898 -18.109 1 61.12 472 GLY A C 1
ATOM 3576 O O . GLY A 1 472 ? 13.883 12.68 -18.328 1 61.12 472 GLY A O 1
ATOM 3577 N N . VAL A 1 473 ? 13.766 14.852 -19 1 69.25 473 VAL A N 1
ATOM 3578 C CA . VAL A 1 473 ? 13.617 14.469 -20.391 1 69.25 473 VAL A CA 1
ATOM 3579 C C . VAL A 1 473 ? 14.883 13.75 -20.875 1 69.25 473 VAL A C 1
ATOM 3581 O O . VAL A 1 473 ? 14.805 12.734 -21.562 1 69.25 473 VAL A O 1
ATOM 3584 N N . MET A 1 474 ? 15.922 14.266 -20.312 1 78.25 474 MET A N 1
ATOM 3585 C CA . MET A 1 474 ? 17.172 13.617 -20.688 1 78.25 474 MET A CA 1
ATOM 3586 C C . MET A 1 474 ? 17.297 12.234 -20.062 1 78.25 474 MET A C 1
ATOM 3588 O O . MET A 1 474 ? 17.797 11.305 -20.688 1 78.25 474 MET A O 1
ATOM 3592 N N . ASP A 1 475 ? 16.781 12.219 -18.859 1 81.5 475 ASP A N 1
ATOM 3593 C CA . ASP A 1 475 ? 16.766 10.906 -18.219 1 81.5 475 ASP A CA 1
ATOM 3594 C C . ASP A 1 475 ? 15.875 9.93 -18.984 1 81.5 475 ASP A C 1
ATOM 3596 O O . ASP A 1 475 ? 16.188 8.734 -19.078 1 81.5 475 ASP A O 1
ATOM 3600 N N . GLY A 1 476 ? 14.789 10.477 -19.5 1 84.62 476 GLY A N 1
ATOM 3601 C CA . GLY A 1 476 ? 13.914 9.656 -20.312 1 84.62 476 GLY A CA 1
ATOM 3602 C C . GLY A 1 476 ? 14.57 9.188 -21.594 1 84.62 476 GLY A C 1
ATOM 3603 O O . GLY A 1 476 ? 14.406 8.031 -22 1 84.62 476 GLY A O 1
ATOM 3604 N N . VAL A 1 477 ? 15.305 10.062 -22.172 1 88.19 477 VAL A N 1
ATOM 3605 C CA . VAL A 1 477 ? 16 9.727 -23.406 1 88.19 477 VAL A CA 1
ATOM 3606 C C . VAL A 1 477 ? 17.078 8.688 -23.125 1 88.19 477 VAL A C 1
ATOM 3608 O O . VAL A 1 477 ? 17.266 7.738 -23.891 1 88.19 477 VAL A O 1
ATOM 3611 N N . VAL A 1 478 ? 17.734 8.875 -22.031 1 85.62 478 VAL A N 1
ATOM 3612 C CA . VAL A 1 478 ? 18.734 7.898 -21.625 1 85.62 478 VAL A CA 1
ATOM 3613 C C . VAL A 1 478 ? 18.078 6.539 -21.406 1 85.62 478 VAL A C 1
ATOM 3615 O O . VAL A 1 478 ? 18.625 5.508 -21.812 1 85.62 478 VAL A O 1
ATOM 3618 N N . GLY A 1 479 ? 16.938 6.621 -20.766 1 87.25 479 GLY A N 1
ATOM 3619 C CA . GLY A 1 479 ? 16.203 5.379 -20.578 1 87.25 479 GLY A CA 1
ATOM 3620 C C . GLY A 1 479 ? 15.836 4.699 -21.875 1 87.25 479 GLY A C 1
ATOM 3621 O O . GLY A 1 479 ? 15.914 3.475 -21.984 1 87.25 479 GLY A O 1
ATOM 3622 N N . LEU A 1 480 ? 15.422 5.449 -22.812 1 91.38 480 LEU A N 1
ATOM 3623 C CA . LEU A 1 480 ? 15.078 4.926 -24.125 1 91.38 480 LEU A CA 1
ATOM 3624 C C . LEU A 1 480 ? 16.297 4.309 -24.812 1 91.38 480 LEU A C 1
ATOM 3626 O O . LEU A 1 480 ? 16.203 3.227 -25.391 1 91.38 480 LEU A O 1
ATOM 3630 N N . GLU A 1 481 ? 17.391 4.941 -24.703 1 90.94 481 GLU A N 1
ATOM 3631 C CA . GLU A 1 481 ? 18.609 4.422 -25.297 1 90.94 481 GLU A CA 1
ATOM 3632 C C . GLU A 1 481 ? 19.062 3.137 -24.609 1 90.94 481 GLU A C 1
ATOM 3634 O O . GLU A 1 481 ? 19.562 2.219 -25.266 1 90.94 481 GLU A O 1
ATOM 3639 N N . MET A 1 482 ? 18.891 3.137 -23.375 1 89.56 482 MET A N 1
ATOM 3640 C CA . MET A 1 482 ? 19.25 1.929 -22.641 1 89.56 482 MET A CA 1
ATOM 3641 C C . MET A 1 482 ? 18.359 0.762 -23.047 1 89.56 482 MET A C 1
ATOM 3643 O O . MET A 1 482 ? 18.812 -0.377 -23.125 1 89.56 482 MET A O 1
ATOM 3647 N N . ALA A 1 483 ? 17.094 1.06 -23.234 1 91.19 483 ALA A N 1
ATOM 3648 C CA . ALA A 1 483 ? 16.172 0.024 -23.688 1 91.19 483 ALA A CA 1
ATOM 3649 C C . ALA A 1 483 ? 16.562 -0.496 -25.062 1 91.19 483 ALA A C 1
ATOM 3651 O O . ALA A 1 483 ? 16.516 -1.702 -25.328 1 91.19 483 ALA A O 1
ATOM 3652 N N . ARG A 1 484 ? 16.969 0.394 -25.922 1 92.56 484 ARG A N 1
ATOM 3653 C CA . ARG A 1 484 ? 17.391 0.007 -27.25 1 92.56 484 ARG A CA 1
ATOM 3654 C C . ARG A 1 484 ? 18.656 -0.838 -27.203 1 92.56 484 ARG A C 1
ATOM 3656 O O . ARG A 1 484 ? 18.781 -1.84 -27.906 1 92.56 484 ARG A O 1
ATOM 3663 N N . ARG A 1 485 ? 19.547 -0.389 -26.375 1 90 485 ARG A N 1
ATOM 3664 C CA . ARG A 1 485 ? 20.781 -1.148 -26.188 1 90 485 ARG A CA 1
ATOM 3665 C C . ARG A 1 485 ? 20.484 -2.539 -25.625 1 90 485 ARG A C 1
ATOM 3667 O O . ARG A 1 485 ? 21.109 -3.521 -26.047 1 90 485 ARG A O 1
ATOM 3674 N N . GLY A 1 486 ? 19.625 -2.555 -24.703 1 89.62 486 GLY A N 1
ATOM 3675 C CA . GLY A 1 486 ? 19.234 -3.84 -24.156 1 89.62 486 GLY A CA 1
ATOM 3676 C C . GLY A 1 486 ? 18.641 -4.785 -25.188 1 89.62 486 GLY A C 1
ATOM 3677 O O . GLY A 1 486 ? 18.922 -5.988 -25.156 1 89.62 486 GLY A O 1
ATOM 3678 N N . CYS A 1 487 ? 17.859 -4.312 -26.062 1 93 487 CYS A N 1
ATOM 3679 C CA . CYS A 1 487 ? 17.297 -5.109 -27.141 1 93 487 CYS A CA 1
ATOM 3680 C C . CYS A 1 487 ? 18.375 -5.625 -28.078 1 93 487 CYS A C 1
ATOM 3682 O O . CYS A 1 487 ? 18.359 -6.789 -28.484 1 93 487 CYS A O 1
ATOM 3684 N N . ARG A 1 488 ? 19.328 -4.789 -28.328 1 92.31 488 ARG A N 1
ATOM 3685 C CA . ARG A 1 488 ? 20.406 -5.172 -29.234 1 92.31 488 ARG A CA 1
ATOM 3686 C C . ARG A 1 488 ? 21.297 -6.23 -28.609 1 92.31 488 ARG A C 1
ATOM 3688 O O . ARG A 1 488 ? 21.734 -7.168 -29.281 1 92.31 488 ARG A O 1
ATOM 3695 N N . GLU A 1 489 ? 21.516 -6.078 -27.344 1 90.19 489 GLU A N 1
ATOM 3696 C CA . GLU A 1 489 ? 22.391 -7.004 -26.625 1 90.19 489 GLU A CA 1
ATOM 3697 C C . GLU A 1 489 ? 21.766 -8.391 -26.516 1 90.19 489 GLU A C 1
ATOM 3699 O O . GLU A 1 489 ? 22.469 -9.398 -26.453 1 90.19 489 GLU A O 1
ATOM 3704 N N . CYS A 1 490 ? 20.5 -8.383 -26.484 1 91.75 490 CYS A N 1
ATOM 3705 C CA . CYS A 1 490 ? 19.812 -9.664 -26.344 1 91.75 490 CYS A CA 1
ATOM 3706 C C . CYS A 1 490 ? 19.516 -10.281 -27.703 1 91.75 490 CYS A C 1
ATOM 3708 O O . CYS A 1 490 ? 19.172 -11.461 -27.781 1 91.75 490 CYS A O 1
ATOM 3710 N N . ASP A 1 491 ? 19.672 -9.492 -28.734 1 92.19 491 ASP A N 1
ATOM 3711 C CA . ASP A 1 491 ? 19.391 -9.992 -30.078 1 92.19 491 ASP A CA 1
ATOM 3712 C C . ASP A 1 491 ? 20.359 -11.109 -30.453 1 92.19 491 ASP A C 1
ATOM 3714 O O . ASP A 1 491 ? 21.562 -10.984 -30.266 1 92.19 491 ASP A O 1
ATOM 3718 N N . GLY A 1 492 ? 19.812 -12.305 -30.859 1 90.69 492 GLY A N 1
ATOM 3719 C CA . GLY A 1 492 ? 20.609 -13.438 -31.281 1 90.69 492 GLY A CA 1
ATOM 3720 C C . GLY A 1 492 ? 20.906 -14.414 -30.156 1 90.69 492 GLY A C 1
ATOM 3721 O O . GLY A 1 492 ? 21.531 -15.461 -30.375 1 90.69 492 GLY A O 1
ATOM 3722 N N . HIS A 1 493 ? 20.516 -14.086 -29.031 1 92.94 493 HIS A N 1
ATOM 3723 C CA . HIS A 1 493 ? 20.766 -14.977 -27.906 1 92.94 493 HIS A CA 1
ATOM 3724 C C . HIS A 1 493 ? 19.609 -15.953 -27.703 1 92.94 493 HIS A C 1
ATOM 3726 O O . HIS A 1 493 ? 18.453 -15.641 -28.031 1 92.94 493 HIS A O 1
ATOM 3732 N N . ARG A 1 494 ? 20.016 -17.094 -27.172 1 92.25 494 ARG A N 1
ATOM 3733 C CA . ARG A 1 494 ? 19 -18.078 -26.797 1 92.25 494 ARG A CA 1
ATOM 3734 C C . ARG A 1 494 ? 18.344 -17.719 -25.469 1 92.25 494 ARG A C 1
ATOM 3736 O O . ARG A 1 494 ? 18.938 -17 -24.656 1 92.25 494 ARG A O 1
ATOM 3743 N N . GLY A 1 495 ? 17.125 -18.156 -25.312 1 92.38 495 GLY A N 1
ATOM 3744 C CA . GLY A 1 495 ? 16.422 -17.875 -24.062 1 92.38 495 GLY A CA 1
ATOM 3745 C C . GLY A 1 495 ? 17.172 -18.328 -22.828 1 92.38 495 GLY A C 1
ATOM 3746 O O . GLY A 1 495 ? 17.172 -17.656 -21.812 1 92.38 495 GLY A O 1
ATOM 3747 N N . ARG A 1 496 ? 17.828 -19.438 -22.969 1 91.19 496 ARG A N 1
ATOM 3748 C CA . ARG A 1 496 ? 18.547 -20.016 -21.844 1 91.19 496 ARG A CA 1
ATOM 3749 C C . ARG A 1 496 ? 19.703 -19.125 -21.406 1 91.19 496 ARG A C 1
ATOM 3751 O O . ARG A 1 496 ? 20.125 -19.172 -20.25 1 91.19 496 ARG A O 1
ATOM 3758 N N . GLU A 1 497 ? 20.172 -18.344 -22.25 1 91 497 GLU A N 1
ATOM 3759 C CA . GLU A 1 497 ? 21.297 -17.453 -21.953 1 91 497 GLU A CA 1
ATOM 3760 C C . GLU A 1 497 ? 20.844 -16.188 -21.266 1 91 497 GLU A C 1
ATOM 3762 O O . GLU A 1 497 ? 21.641 -15.492 -20.625 1 91 497 GLU A O 1
ATOM 3767 N N . VAL A 1 498 ? 19.594 -15.93 -21.406 1 92.25 498 VAL A N 1
ATOM 3768 C CA . VAL A 1 498 ? 19.078 -14.672 -20.891 1 92.25 498 VAL A CA 1
ATOM 3769 C C . VAL A 1 498 ? 18.297 -14.922 -19.594 1 92.25 498 VAL A C 1
ATOM 3771 O O . VAL A 1 498 ? 18.391 -14.133 -18.656 1 92.25 498 VAL A O 1
ATOM 3774 N N . SER A 1 499 ? 17.641 -16.016 -19.484 1 94.25 499 SER A N 1
ATOM 3775 C CA . SER A 1 499 ? 16.797 -16.312 -18.328 1 94.25 499 SER A CA 1
ATOM 3776 C C . SER A 1 499 ? 17.625 -16.859 -17.172 1 94.25 499 SER A C 1
ATOM 3778 O O . SER A 1 499 ? 18.438 -17.781 -17.359 1 94.25 499 SER A O 1
ATOM 3780 N N . ARG A 1 500 ? 17.422 -16.344 -15.992 1 92.94 500 ARG A N 1
ATOM 3781 C CA . ARG A 1 500 ? 18.062 -16.844 -14.789 1 92.94 500 ARG A CA 1
ATOM 3782 C C . ARG A 1 500 ? 17.375 -18.125 -14.305 1 92.94 500 ARG A C 1
ATOM 3784 O O . ARG A 1 500 ? 18.016 -18.969 -13.664 1 92.94 500 ARG A O 1
ATOM 3791 N N . LEU A 1 501 ? 16.125 -18.219 -14.625 1 93.94 501 LEU A N 1
ATOM 3792 C CA . LEU A 1 501 ? 15.375 -19.406 -14.188 1 93.94 501 LEU A CA 1
ATOM 3793 C C . LEU A 1 501 ? 15.953 -20.672 -14.812 1 93.94 501 LEU A C 1
ATOM 3795 O O . LEU A 1 501 ? 16.031 -21.719 -14.148 1 93.94 501 LEU A O 1
ATOM 3799 N N . ALA A 1 502 ? 16.375 -20.594 -16.062 1 89.69 502 ALA A N 1
ATOM 3800 C CA . ALA A 1 502 ? 16.922 -21.75 -16.781 1 89.69 502 ALA A CA 1
ATOM 3801 C C . ALA A 1 502 ? 18.203 -22.234 -16.125 1 89.69 502 ALA A C 1
ATOM 3803 O O . ALA A 1 502 ? 18.531 -23.422 -16.188 1 89.69 502 ALA A O 1
ATOM 3804 N N . ASP A 1 503 ? 18.891 -21.344 -15.438 1 87.38 503 ASP A N 1
ATOM 3805 C CA . ASP A 1 503 ? 20.156 -21.688 -14.797 1 87.38 503 ASP A CA 1
ATOM 3806 C C . ASP A 1 503 ? 19.938 -22.609 -13.602 1 87.38 503 ASP A C 1
ATOM 3808 O O . ASP A 1 503 ? 20.828 -23.406 -13.25 1 87.38 503 ASP A O 1
ATOM 3812 N N . TYR A 1 504 ? 18.875 -22.531 -13.07 1 87.19 504 TYR A N 1
ATOM 3813 C CA . TYR A 1 504 ? 18.625 -23.297 -11.859 1 87.19 504 TYR A CA 1
ATOM 3814 C C . TYR A 1 504 ? 18.281 -24.75 -12.195 1 87.19 504 TYR A C 1
ATOM 3816 O O . TYR A 1 504 ? 18.406 -25.641 -11.352 1 87.19 504 TYR A O 1
ATOM 3824 N N . VAL A 1 505 ? 17.781 -25.031 -13.305 1 80.94 505 VAL A N 1
ATOM 3825 C CA . VAL A 1 505 ? 17.375 -26.391 -13.664 1 80.94 505 VAL A CA 1
ATOM 3826 C C . VAL A 1 505 ? 18.531 -27.109 -14.336 1 80.94 505 VAL A C 1
ATOM 3828 O O . VAL A 1 505 ? 18.688 -28.328 -14.203 1 80.94 505 VAL A O 1
ATOM 3831 N N . ARG A 1 506 ? 19.453 -26.422 -15.109 1 59.81 506 ARG A N 1
ATOM 3832 C CA . ARG A 1 506 ? 20.609 -27.047 -15.734 1 59.81 506 ARG A CA 1
ATOM 3833 C C . ARG A 1 506 ? 21.531 -27.656 -14.688 1 59.81 506 ARG A C 1
ATOM 3835 O O . ARG A 1 506 ? 22.031 -28.766 -14.875 1 59.81 506 ARG A O 1
ATOM 3842 N N . ASN A 1 507 ? 21.781 -26.844 -13.703 1 48.88 507 ASN A N 1
ATOM 3843 C CA . ASN A 1 507 ? 22.75 -27.266 -12.688 1 48.88 507 ASN A CA 1
ATOM 3844 C C . ASN A 1 507 ? 22.234 -28.469 -11.891 1 48.88 507 ASN A C 1
ATOM 3846 O O . ASN A 1 507 ? 23.016 -29.266 -11.375 1 48.88 507 ASN A O 1
ATOM 3850 N N . SER A 1 508 ? 20.984 -28.594 -11.891 1 47.12 508 SER A N 1
ATOM 3851 C CA . SER A 1 508 ? 20.438 -29.734 -11.195 1 47.12 508 SER A CA 1
ATOM 3852 C C . SER A 1 508 ? 20.625 -31.016 -12 1 47.12 508 SER A C 1
ATOM 3854 O O . SER A 1 508 ? 20.844 -32.094 -11.43 1 47.12 508 SER A O 1
ATOM 3856 N N . ASN A 1 509 ? 20.594 -30.875 -13.375 1 42.5 509 ASN A N 1
ATOM 3857 C CA . ASN A 1 509 ? 20.844 -32.062 -14.211 1 42.5 509 ASN A CA 1
ATOM 3858 C C . ASN A 1 509 ? 22.312 -32.438 -14.211 1 42.5 509 ASN A C 1
ATOM 3860 O O . ASN A 1 509 ? 22.656 -33.625 -14.352 1 42.5 509 ASN A O 1
ATOM 3864 N N . ILE A 1 510 ? 23.156 -31.422 -13.992 1 39.16 510 ILE A N 1
ATOM 3865 C CA . ILE A 1 510 ? 24.562 -31.766 -13.898 1 39.16 510 ILE A CA 1
ATOM 3866 C C . ILE A 1 510 ? 24.844 -32.469 -12.57 1 39.16 510 ILE A C 1
ATOM 3868 O O . ILE A 1 510 ? 25.625 -33.406 -12.516 1 39.16 510 ILE A O 1
ATOM 3872 N N . ILE A 1 511 ? 24.094 -32.062 -11.578 1 38.81 511 ILE A N 1
ATOM 3873 C CA . ILE A 1 511 ? 24.312 -32.719 -10.297 1 38.81 511 ILE A CA 1
ATOM 3874 C C . ILE A 1 511 ? 23.719 -34.125 -10.328 1 38.81 511 ILE A C 1
ATOM 3876 O O . ILE A 1 511 ? 24.328 -35.062 -9.844 1 38.81 511 ILE A O 1
ATOM 3880 N N . ILE A 1 512 ? 22.672 -34.312 -11.039 1 38.28 512 ILE A N 1
ATOM 3881 C CA . ILE A 1 512 ? 22.078 -35.625 -11.164 1 38.28 512 ILE A CA 1
ATOM 3882 C C . ILE A 1 512 ? 22.969 -36.5 -12.055 1 38.28 512 ILE A C 1
ATOM 3884 O O . ILE A 1 512 ? 23.203 -37.656 -11.758 1 38.28 512 ILE A O 1
ATOM 3888 N N . ARG A 1 513 ? 23.547 -35.969 -13.117 1 38.94 513 ARG A N 1
ATOM 3889 C CA . ARG A 1 513 ? 24.453 -36.781 -13.938 1 38.94 513 ARG A CA 1
ATOM 3890 C C . ARG A 1 513 ? 25.75 -37.062 -13.188 1 38.94 513 ARG A C 1
ATOM 3892 O O . ARG A 1 513 ? 26.375 -38.125 -13.414 1 38.94 513 ARG A O 1
ATOM 3899 N N . ARG A 1 514 ? 26.188 -36.156 -12.398 1 37.75 514 ARG A N 1
ATOM 3900 C CA . ARG A 1 514 ? 27.422 -36.438 -11.695 1 37.75 514 ARG A CA 1
ATOM 3901 C C . ARG A 1 514 ? 27.234 -37.594 -10.688 1 37.75 514 ARG A C 1
ATOM 3903 O O . ARG A 1 514 ? 28.109 -38.438 -10.523 1 37.75 514 ARG A O 1
ATOM 3910 N N . ASP A 1 515 ? 26.094 -37.562 -10.039 1 36.78 515 ASP A N 1
ATOM 3911 C CA . ASP A 1 515 ? 25.906 -38.656 -9.125 1 36.78 515 ASP A CA 1
ATOM 3912 C C . ASP A 1 515 ? 25.703 -39.969 -9.891 1 36.78 515 ASP A C 1
ATOM 3914 O O . ASP A 1 515 ? 26.094 -41.031 -9.414 1 36.78 515 ASP A O 1
ATOM 3918 N N . SER A 1 516 ? 25.109 -39.875 -11.031 1 36.34 516 SER A N 1
ATOM 3919 C CA . SER A 1 516 ? 25.016 -41.125 -11.766 1 36.34 516 SER A CA 1
ATOM 3920 C C . SER A 1 516 ? 26.391 -41.562 -12.281 1 36.34 516 SER A C 1
ATOM 3922 O O . SER A 1 516 ? 26.656 -42.75 -12.375 1 36.34 516 SER A O 1
ATOM 3924 N N . SER A 1 517 ? 27.156 -40.562 -12.656 1 35.47 517 SER A N 1
ATOM 3925 C CA . SER A 1 517 ? 28.5 -40.938 -13.062 1 35.47 517 SER A CA 1
ATOM 3926 C C . SER A 1 517 ? 29.344 -41.344 -11.859 1 35.47 517 SER A C 1
ATOM 3928 O O . SER A 1 517 ? 30.188 -42.25 -11.953 1 35.47 517 SER A O 1
ATOM 3930 N N . VAL A 1 518 ? 29.062 -40.656 -10.734 1 36.78 518 VAL A N 1
ATOM 3931 C CA . VAL A 1 518 ? 29.781 -41.094 -9.539 1 36.78 518 VAL A CA 1
ATOM 3932 C C . VAL A 1 518 ? 29.266 -42.469 -9.078 1 36.78 518 VAL A C 1
ATOM 3934 O O . VAL A 1 518 ? 30.031 -43.312 -8.656 1 36.78 518 VAL A O 1
ATOM 3937 N N . VAL A 1 519 ? 27.922 -42.625 -9.211 1 33.91 519 VAL A N 1
ATOM 3938 C CA . VAL A 1 519 ? 27.422 -43.969 -8.898 1 33.91 519 VAL A CA 1
ATOM 3939 C C . VAL A 1 519 ? 28 -44.969 -9.898 1 33.91 519 VAL A C 1
ATOM 3941 O O . VAL A 1 519 ? 28.375 -46.062 -9.523 1 33.91 519 VAL A O 1
ATOM 3944 N N . ASP A 1 520 ? 28.031 -44.5 -11.164 1 33 520 ASP A N 1
ATOM 3945 C CA . ASP A 1 520 ? 28.656 -45.406 -12.133 1 33 520 ASP A CA 1
ATOM 3946 C C . ASP A 1 520 ? 30.141 -45.531 -11.875 1 33 520 ASP A C 1
ATOM 3948 O O . ASP A 1 520 ? 30.719 -46.594 -12.117 1 33 520 ASP A O 1
ATOM 3952 N N . ALA A 1 521 ? 30.797 -44.469 -11.445 1 32.5 521 ALA A N 1
ATOM 3953 C CA . ALA A 1 521 ? 32.219 -44.594 -11.203 1 32.5 521 ALA A CA 1
ATOM 3954 C C . ALA A 1 521 ? 32.5 -45.375 -9.922 1 32.5 521 ALA A C 1
ATOM 3956 O O . ALA A 1 521 ? 33.594 -45.938 -9.742 1 32.5 521 ALA A O 1
ATOM 3957 N N . LEU A 1 522 ? 31.578 -45.094 -8.883 1 32.19 522 LEU A N 1
ATOM 3958 C CA . LEU A 1 522 ? 31.875 -45.844 -7.672 1 32.19 522 LEU A CA 1
ATOM 3959 C C . LEU A 1 522 ? 31.531 -47.344 -7.859 1 32.19 522 LEU A C 1
ATOM 3961 O O . LEU A 1 522 ? 31.672 -48.125 -6.926 1 32.19 522 LEU A O 1
ATOM 3965 N N . GLY A 1 523 ? 31.828 -48.031 -8.945 1 28.28 523 GLY A N 1
ATOM 3966 C CA . GLY A 1 523 ? 31.844 -49.438 -9.289 1 28.28 523 GLY A CA 1
ATOM 3967 C C . GLY A 1 523 ? 30.828 -50.25 -8.5 1 28.28 523 GLY A C 1
ATOM 3968 O O . GLY A 1 523 ? 30.969 -51.469 -8.375 1 28.28 523 GLY A O 1
ATOM 3969 N N . VAL A 1 524 ? 30.016 -49.656 -7.727 1 31.3 524 VAL A N 1
ATOM 3970 C CA . VAL A 1 524 ? 29.188 -50.625 -7.02 1 31.3 524 VAL A CA 1
ATOM 3971 C C . VAL A 1 524 ? 28.281 -51.375 -8.016 1 31.3 524 VAL A C 1
ATOM 3973 O O . VAL A 1 524 ? 27.438 -50.75 -8.656 1 31.3 524 VAL A O 1
ATOM 3976 N N . GLY A 1 525 ? 28.781 -52.344 -8.75 1 26.36 525 GLY A N 1
ATOM 3977 C CA . GLY A 1 525 ? 28.203 -53.406 -9.555 1 26.36 525 GLY A CA 1
ATOM 3978 C C . GLY A 1 525 ? 26.938 -54 -8.953 1 26.36 525 GLY A C 1
ATOM 3979 O O . GLY A 1 525 ? 26.828 -54.156 -7.734 1 26.36 525 GLY A O 1
ATOM 3980 N N . ARG A 1 526 ? 25.75 -53.656 -9.539 1 28.25 526 ARG A N 1
ATOM 3981 C CA . ARG A 1 526 ? 24.625 -54.594 -9.289 1 28.25 526 ARG A CA 1
ATOM 3982 C C . ARG A 1 526 ? 25.078 -56.031 -9.367 1 28.25 526 ARG A C 1
ATOM 3984 O O . ARG A 1 526 ? 25.578 -56.469 -10.406 1 28.25 526 ARG A O 1
ATOM 3991 N N . THR A 1 527 ? 25.75 -56.625 -8.281 1 21.2 527 THR A N 1
ATOM 3992 C CA . THR A 1 527 ? 25.516 -58.062 -8.195 1 21.2 527 THR A CA 1
ATOM 3993 C C . THR A 1 527 ? 24.016 -58.344 -8.039 1 21.2 527 THR A C 1
ATOM 3995 O O . THR A 1 527 ? 23.312 -57.594 -7.355 1 21.2 527 THR A O 1
ATOM 3998 N N . MET B 1 1 ? 57.312 -24.781 38.25 1 17.92 1 MET B N 1
ATOM 3999 C CA . MET B 1 1 ? 57.844 -24.391 39.562 1 17.92 1 MET B CA 1
ATOM 4000 C C . MET B 1 1 ? 57 -23.281 40.188 1 17.92 1 MET B C 1
ATOM 4002 O O . MET B 1 1 ? 56.25 -22.594 39.5 1 17.92 1 MET B O 1
ATOM 4006 N N . PRO B 1 2 ? 57.312 -22.875 41.594 1 19.73 2 PRO B N 1
ATOM 4007 C CA . PRO B 1 2 ? 56.75 -22.266 42.781 1 19.73 2 PRO B CA 1
ATOM 4008 C C . PRO B 1 2 ? 56.688 -20.75 42.719 1 19.73 2 PRO B C 1
ATOM 4010 O O . PRO B 1 2 ? 56.5 -20.078 43.719 1 19.73 2 PRO B O 1
ATOM 4013 N N . TRP B 1 3 ? 56.875 -20.125 41.594 1 19.14 3 TRP B N 1
ATOM 4014 C CA . TRP B 1 3 ? 57.281 -18.734 41.625 1 19.14 3 TRP B CA 1
ATOM 4015 C C . TRP B 1 3 ? 56.344 -17.906 42.5 1 19.14 3 TRP B C 1
ATOM 4017 O O . TRP B 1 3 ? 55.219 -18.297 42.75 1 19.14 3 TRP B O 1
ATOM 4027 N N . LEU B 1 4 ? 56.625 -16.562 42.656 1 18.88 4 LEU B N 1
ATOM 4028 C CA . LEU B 1 4 ? 56.906 -15.516 43.625 1 18.88 4 LEU B CA 1
ATOM 4029 C C . LEU B 1 4 ? 55.625 -14.852 44.125 1 18.88 4 LEU B C 1
ATOM 4031 O O . LEU B 1 4 ? 54.719 -14.609 43.344 1 18.88 4 LEU B O 1
ATOM 4035 N N . SER B 1 5 ? 55.406 -14.719 45.469 1 19.2 5 SER B N 1
ATOM 4036 C CA . SER B 1 5 ? 54.625 -14.406 46.656 1 19.2 5 SER B CA 1
ATOM 4037 C C . SER B 1 5 ? 54.375 -12.906 46.781 1 19.2 5 SER B C 1
ATOM 4039 O O . SER B 1 5 ? 54.688 -12.32 47.812 1 19.2 5 SER B O 1
ATOM 4041 N N . ARG B 1 6 ? 54.312 -12.102 45.656 1 20.77 6 ARG B N 1
ATOM 4042 C CA . ARG B 1 6 ? 54.5 -10.688 45.938 1 20.77 6 ARG B CA 1
ATOM 4043 C C . ARG B 1 6 ? 53.531 -10.234 47.031 1 20.77 6 ARG B C 1
ATOM 4045 O O . ARG B 1 6 ? 52.312 -10.5 46.938 1 20.77 6 ARG B O 1
ATOM 4052 N N . THR B 1 7 ? 54.062 -9.797 48.188 1 19.66 7 THR B N 1
ATOM 4053 C CA . THR B 1 7 ? 53.625 -9.469 49.531 1 19.66 7 THR B CA 1
ATOM 4054 C C . THR B 1 7 ? 52.656 -8.289 49.531 1 19.66 7 THR B C 1
ATOM 4056 O O . THR B 1 7 ? 52.688 -7.461 48.625 1 19.66 7 THR B O 1
ATOM 4059 N N . PRO B 1 8 ? 51.781 -8.008 50.688 1 20.62 8 PRO B N 1
ATOM 4060 C CA . PRO B 1 8 ? 50.5 -7.508 51.156 1 20.62 8 PRO B CA 1
ATOM 4061 C C . PRO B 1 8 ? 50.5 -6.012 51.438 1 20.62 8 PRO B C 1
ATOM 4063 O O . PRO B 1 8 ? 49.469 -5.441 51.812 1 20.62 8 PRO B O 1
ATOM 4066 N N . SER B 1 9 ? 51.594 -5.156 51.219 1 19.64 9 SER B N 1
ATOM 4067 C CA . SER B 1 9 ? 51.75 -4.164 52.281 1 19.64 9 SER B CA 1
ATOM 4068 C C . SER B 1 9 ? 50.656 -3.107 52.219 1 19.64 9 SER B C 1
ATOM 4070 O O . SER B 1 9 ? 50.562 -2.381 51.219 1 19.64 9 SER B O 1
ATOM 4072 N N . TYR B 1 10 ? 49.5 -3.18 52.938 1 20.36 10 TYR B N 1
ATOM 4073 C CA . TYR B 1 10 ? 48.25 -2.455 53.062 1 20.36 10 TYR B CA 1
ATOM 4074 C C . TYR B 1 10 ? 48.438 -1.134 53.781 1 20.36 10 TYR B C 1
ATOM 4076 O O . TYR B 1 10 ? 48.031 -1.008 54.938 1 20.36 10 TYR B O 1
ATOM 4084 N N . GLN B 1 11 ? 49.594 -0.414 53.562 1 18.86 11 GLN B N 1
ATOM 4085 C CA . GLN B 1 11 ? 49.781 0.66 54.531 1 18.86 11 GLN B CA 1
ATOM 4086 C C . GLN B 1 11 ? 48.562 1.584 54.594 1 18.86 11 GLN B C 1
ATOM 4088 O O . GLN B 1 11 ? 48.031 1.983 53.531 1 18.86 11 GLN B O 1
ATOM 4093 N N . ALA B 1 12 ? 48 1.862 55.875 1 21.33 12 ALA B N 1
ATOM 4094 C CA . ALA B 1 12 ? 46.875 2.463 56.562 1 21.33 12 ALA B CA 1
ATOM 4095 C C . ALA B 1 12 ? 46.906 3.986 56.5 1 21.33 12 ALA B C 1
ATOM 4097 O O . ALA B 1 12 ? 47.75 4.617 57.156 1 21.33 12 ALA B O 1
ATOM 4098 N N . SER B 1 13 ? 47.219 4.578 55.375 1 20.55 13 SER B N 1
ATOM 4099 C CA . SER B 1 13 ? 47.438 6.012 55.531 1 20.55 13 SER B CA 1
ATOM 4100 C C . SER B 1 13 ? 46.312 6.684 56.281 1 20.55 13 SER B C 1
ATOM 4102 O O . SER B 1 13 ? 45.156 6.297 56.156 1 20.55 13 SER B O 1
ATOM 4104 N N . PRO B 1 14 ? 46.719 7.574 57.281 1 20.91 14 PRO B N 1
ATOM 4105 C CA . PRO B 1 14 ? 46.094 8.156 58.469 1 20.91 14 PRO B CA 1
ATOM 4106 C C . PRO B 1 14 ? 44.781 8.891 58.156 1 20.91 14 PRO B C 1
ATOM 4108 O O . PRO B 1 14 ? 44.438 9.047 56.969 1 20.91 14 PRO B O 1
ATOM 4111 N N . LEU B 1 15 ? 44.844 10.25 58.562 1 21.47 15 LEU B N 1
ATOM 4112 C CA . LEU B 1 15 ? 44.031 11.117 59.438 1 21.47 15 LEU B CA 1
ATOM 4113 C C . LEU B 1 15 ? 42.844 11.703 58.656 1 21.47 15 LEU B C 1
ATOM 4115 O O . LEU B 1 15 ? 43.031 12.195 57.531 1 21.47 15 LEU B O 1
ATOM 4119 N N . GLN B 1 16 ? 41.594 11.383 59.031 1 20.7 16 GLN B N 1
ATOM 4120 C CA . GLN B 1 16 ? 40.219 11.641 58.625 1 20.7 16 GLN B CA 1
ATOM 4121 C C . GLN B 1 16 ? 39.812 13.086 58.906 1 20.7 16 GLN B C 1
ATOM 4123 O O . GLN B 1 16 ? 39.344 13.398 60 1 20.7 16 GLN B O 1
ATOM 4128 N N . SER B 1 17 ? 40.688 14.078 58.719 1 23.3 17 SER B N 1
ATOM 4129 C CA . SER B 1 17 ? 40.188 15.289 59.375 1 23.3 17 SER B CA 1
ATOM 4130 C C . SER B 1 17 ? 38.781 15.625 58.906 1 23.3 17 SER B C 1
ATOM 4132 O O . SER B 1 17 ? 38.438 15.445 57.75 1 23.3 17 SER B O 1
ATOM 4134 N N . PRO B 1 18 ? 37.844 15.719 59.938 1 24.5 18 PRO B N 1
ATOM 4135 C CA . PRO B 1 18 ? 36.406 15.891 59.75 1 24.5 18 PRO B CA 1
ATOM 4136 C C . PRO B 1 18 ? 36.062 17.219 59.062 1 24.5 18 PRO B C 1
ATOM 4138 O O . PRO B 1 18 ? 36.406 18.281 59.562 1 24.5 18 PRO B O 1
ATOM 4141 N N . ARG B 1 19 ? 36.438 17.5 57.844 1 26.14 19 ARG B N 1
ATOM 4142 C CA . ARG B 1 19 ? 36.125 18.844 57.375 1 26.14 19 ARG B CA 1
ATOM 4143 C C . ARG B 1 19 ? 34.656 19.188 57.656 1 26.14 19 ARG B C 1
ATOM 4145 O O . ARG B 1 19 ? 33.75 18.359 57.469 1 26.14 19 ARG B O 1
ATOM 4152 N N . PRO B 1 20 ? 34.438 20.219 58.5 1 26.36 20 PRO B N 1
ATOM 4153 C CA . PRO B 1 20 ? 33.094 20.656 58.938 1 26.36 20 PRO B CA 1
ATOM 4154 C C . PRO B 1 20 ? 32.094 20.781 57.812 1 26.36 20 PRO B C 1
ATOM 4156 O O . PRO B 1 20 ? 32.469 21.109 56.688 1 26.36 20 PRO B O 1
ATOM 4159 N N . SER B 1 21 ? 31.125 19.875 57.844 1 24.83 21 SER B N 1
ATOM 4160 C CA . SER B 1 21 ? 30.062 19.812 56.844 1 24.83 21 SER B CA 1
ATOM 4161 C C . SER B 1 21 ? 29.344 21.156 56.719 1 24.83 21 SER B C 1
ATOM 4163 O O . SER B 1 21 ? 28.828 21.672 57.719 1 24.83 21 SER B O 1
ATOM 4165 N N . SER B 1 22 ? 30.016 22.141 56.094 1 26.92 22 SER B N 1
ATOM 4166 C CA . SER B 1 22 ? 29.266 23.375 55.906 1 26.92 22 SER B CA 1
ATOM 4167 C C . SER B 1 22 ? 27.797 23.094 55.594 1 26.92 22 SER B C 1
ATOM 4169 O O . SER B 1 22 ? 27.469 22.109 54.938 1 26.92 22 SER B O 1
ATOM 4171 N N . PRO B 1 23 ? 26.906 23.562 56.469 1 27.67 23 PRO B N 1
ATOM 4172 C CA . PRO B 1 23 ? 25.484 23.312 56.281 1 27.67 23 PRO B CA 1
ATOM 4173 C C . PRO B 1 23 ? 25.031 23.547 54.844 1 27.67 23 PRO B C 1
ATOM 4175 O O . PRO B 1 23 ? 25.375 24.562 54.25 1 27.67 23 PRO B O 1
ATOM 4178 N N . ARG B 1 24 ? 25.078 22.484 53.969 1 27.92 24 ARG B N 1
ATOM 4179 C CA . ARG B 1 24 ? 24.484 22.625 52.656 1 27.92 24 ARG B CA 1
ATOM 4180 C C . ARG B 1 24 ? 23.125 23.312 52.719 1 27.92 24 ARG B C 1
ATOM 4182 O O . ARG B 1 24 ? 22.25 22.891 53.5 1 27.92 24 ARG B O 1
ATOM 4189 N N . LEU B 1 25 ? 23.156 24.609 52.688 1 29.66 25 LEU B N 1
ATOM 4190 C CA . LEU B 1 25 ? 21.875 25.312 52.531 1 29.66 25 LEU B CA 1
ATOM 4191 C C . LEU B 1 25 ? 20.891 24.469 51.719 1 29.66 25 LEU B C 1
ATOM 4193 O O . LEU B 1 25 ? 21.281 23.766 50.781 1 29.66 25 LEU B O 1
ATOM 4197 N N . PRO B 1 26 ? 19.812 24.031 52.406 1 29.52 26 PRO B N 1
ATOM 4198 C CA . PRO B 1 26 ? 18.812 23.266 51.625 1 29.52 26 PRO B CA 1
ATOM 4199 C C . PRO B 1 26 ? 18.609 23.812 50.219 1 29.52 26 PRO B C 1
ATOM 4201 O O . PRO B 1 26 ? 18.406 25.016 50.062 1 29.52 26 PRO B O 1
ATOM 4204 N N . SER B 1 27 ? 19.516 23.406 49.312 1 30.81 27 SER B N 1
ATOM 4205 C CA . SER B 1 27 ? 19.141 23.75 47.969 1 30.81 27 SER B CA 1
ATOM 4206 C C . SER B 1 27 ? 17.641 23.641 47.75 1 30.81 27 SER B C 1
ATOM 4208 O O . SER B 1 27 ? 17.047 22.594 48.031 1 30.81 27 SER B O 1
ATOM 4210 N N . SER B 1 28 ? 16.922 24.609 48.219 1 30.94 28 SER B N 1
ATOM 4211 C CA . SER B 1 28 ? 15.531 24.625 47.781 1 30.94 28 SER B CA 1
ATOM 4212 C C . SER B 1 28 ? 15.383 23.953 46.406 1 30.94 28 SER B C 1
ATOM 4214 O O . SER B 1 28 ? 15.992 24.391 45.438 1 30.94 28 SER B O 1
ATOM 4216 N N . THR B 1 29 ? 15.477 22.641 46.469 1 34.59 29 THR B N 1
ATOM 4217 C CA . THR B 1 29 ? 15.07 21.875 45.281 1 34.59 29 THR B CA 1
ATOM 4218 C C . THR B 1 29 ? 13.93 22.578 44.562 1 34.59 29 THR B C 1
ATOM 4220 O O . THR B 1 29 ? 12.766 22.453 44.938 1 34.59 29 THR B O 1
ATOM 4223 N N . GLY B 1 30 ? 14.062 23.828 44.344 1 34 30 GLY B N 1
ATOM 4224 C CA . GLY B 1 30 ? 13.07 24.344 43.438 1 34 30 GLY B CA 1
ATOM 4225 C C . GLY B 1 30 ? 12.656 23.328 42.375 1 34 30 GLY B C 1
ATOM 4226 O O . GLY B 1 30 ? 13.5 22.625 41.812 1 34 30 GLY B O 1
ATOM 4227 N N . LYS B 1 31 ? 11.531 22.797 42.594 1 39.16 31 LYS B N 1
ATOM 4228 C CA . LYS B 1 31 ? 10.914 21.953 41.594 1 39.16 31 LYS B CA 1
ATOM 4229 C C . LYS B 1 31 ? 11.32 22.391 40.188 1 39.16 31 LYS B C 1
ATOM 4231 O O . LYS B 1 31 ? 10.992 23.5 39.75 1 39.16 31 LYS B O 1
ATOM 4236 N N . GLN B 1 32 ? 12.43 22.125 39.844 1 39.78 32 GLN B N 1
ATOM 4237 C CA . GLN B 1 32 ? 12.867 22.359 38.469 1 39.78 32 GLN B CA 1
ATOM 4238 C C . GLN B 1 32 ? 11.719 22.172 37.469 1 39.78 32 GLN B C 1
ATOM 4240 O O . GLN B 1 32 ? 11.086 21.109 37.438 1 39.78 32 GLN B O 1
ATOM 4245 N N . ALA B 1 33 ? 10.977 23.203 37.156 1 47.56 33 ALA B N 1
ATOM 4246 C CA . ALA B 1 33 ? 9.906 23.359 36.188 1 47.56 33 ALA B CA 1
ATOM 4247 C C . ALA B 1 33 ? 10.156 22.453 34.969 1 47.56 33 ALA B C 1
ATOM 4249 O O . ALA B 1 33 ? 11.273 22.391 34.469 1 47.56 33 ALA B O 1
ATOM 4250 N N . CYS B 1 34 ? 9.477 21.297 34.938 1 54.66 34 CYS B N 1
ATOM 4251 C CA . CYS B 1 34 ? 9.516 20.391 33.781 1 54.66 34 CYS B CA 1
ATOM 4252 C C . CYS B 1 34 ? 9.719 21.172 32.5 1 54.66 34 CYS B C 1
ATOM 4254 O O . CYS B 1 34 ? 9.07 22.203 32.281 1 54.66 34 CYS B O 1
ATOM 4256 N N . PRO B 1 35 ? 10.805 20.859 31.812 1 68.12 35 PRO B N 1
ATOM 4257 C CA . PRO B 1 35 ? 11.023 21.562 30.547 1 68.12 35 PRO B CA 1
ATOM 4258 C C . PRO B 1 35 ? 9.797 21.531 29.641 1 68.12 35 PRO B C 1
ATOM 4260 O O . PRO B 1 35 ? 9.016 20.578 29.672 1 68.12 35 PRO B O 1
ATOM 4263 N N . PRO B 1 36 ? 9.57 22.562 29.078 1 85.12 36 PRO B N 1
ATOM 4264 C CA . PRO B 1 36 ? 8.359 22.734 28.266 1 85.12 36 PRO B CA 1
ATOM 4265 C C . PRO B 1 36 ? 8.297 21.797 27.062 1 85.12 36 PRO B C 1
ATOM 4267 O O . PRO B 1 36 ? 7.223 21.562 26.516 1 85.12 36 PRO B O 1
ATOM 4270 N N . VAL B 1 37 ? 9.516 21.188 26.766 1 93.31 37 VAL B N 1
ATOM 4271 C CA . VAL B 1 37 ? 9.508 20.328 25.594 1 93.31 37 VAL B CA 1
ATOM 4272 C C . VAL B 1 37 ? 10.266 19.031 25.891 1 93.31 37 VAL B C 1
ATOM 4274 O O . VAL B 1 37 ? 11.367 19.078 26.438 1 93.31 37 VAL B O 1
ATOM 4277 N N . THR B 1 38 ? 9.656 17.922 25.641 1 95.25 38 THR B N 1
ATOM 4278 C CA . THR B 1 38 ? 10.305 16.609 25.703 1 95.25 38 THR B CA 1
ATOM 4279 C C . THR B 1 38 ? 10.57 16.078 24.297 1 95.25 38 THR B C 1
ATOM 4281 O O . THR B 1 38 ? 9.688 16.125 23.422 1 95.25 38 THR B O 1
ATOM 4284 N N . TYR B 1 39 ? 11.812 15.648 24.094 1 95.94 39 TYR B N 1
ATOM 4285 C CA . TYR B 1 39 ? 12.234 15.211 22.766 1 95.94 39 TYR B CA 1
ATOM 4286 C C . TYR B 1 39 ? 12.469 13.703 22.75 1 95.94 39 TYR B C 1
ATOM 4288 O O . TYR B 1 39 ? 13.133 13.156 23.625 1 95.94 39 TYR B O 1
ATOM 4296 N N . ILE B 1 40 ? 11.867 13.047 21.781 1 95.5 40 ILE B N 1
ATOM 4297 C CA . ILE B 1 40 ? 12.102 11.633 21.5 1 95.5 40 ILE B CA 1
ATOM 4298 C C . ILE B 1 40 ? 12.789 11.484 20.141 1 95.5 40 ILE B C 1
ATOM 4300 O O . ILE B 1 40 ? 12.203 11.789 19.094 1 95.5 40 ILE B O 1
ATOM 4304 N N . PRO B 1 41 ? 13.961 10.977 20.062 1 94 41 PRO B N 1
ATOM 4305 C CA . PRO B 1 41 ? 14.664 10.844 18.797 1 94 41 PRO B CA 1
ATOM 4306 C C . PRO B 1 41 ? 14.008 9.844 17.859 1 94 41 PRO B C 1
ATOM 4308 O O . PRO B 1 41 ? 13.18 9.031 18.281 1 94 41 PRO B O 1
ATOM 4311 N N . ALA B 1 42 ? 14.398 9.945 16.594 1 93.19 42 ALA B N 1
ATOM 4312 C CA . ALA B 1 42 ? 13.828 9.109 15.547 1 93.19 42 ALA B CA 1
ATOM 4313 C C . ALA B 1 42 ? 14.219 7.645 15.742 1 93.19 42 ALA B C 1
ATOM 4315 O O . ALA B 1 42 ? 15.312 7.352 16.234 1 93.19 42 ALA B O 1
ATOM 4316 N N . LEU B 1 43 ? 13.312 6.801 15.352 1 92.06 43 LEU B N 1
ATOM 4317 C CA . LEU B 1 43 ? 13.562 5.363 15.375 1 92.06 43 LEU B CA 1
ATOM 4318 C C . LEU B 1 43 ? 14.648 4.984 14.375 1 92.06 43 LEU B C 1
ATOM 4320 O O . LEU B 1 43 ? 14.609 5.402 13.219 1 92.06 43 LEU B O 1
ATOM 4324 N N . ILE B 1 44 ? 15.625 4.277 14.789 1 89.31 44 ILE B N 1
ATOM 4325 C CA . ILE B 1 44 ? 16.703 3.828 13.922 1 89.31 44 ILE B CA 1
ATOM 4326 C C . ILE B 1 44 ? 16.391 2.443 13.367 1 89.31 44 ILE B C 1
ATOM 4328 O O . ILE B 1 44 ? 16.531 2.199 12.164 1 89.31 44 ILE B O 1
ATOM 4332 N N . ASP B 1 45 ? 15.852 1.576 14.203 1 89.94 45 ASP B N 1
ATOM 4333 C CA . ASP B 1 45 ? 15.492 0.204 13.867 1 89.94 45 ASP B CA 1
ATOM 4334 C C . ASP B 1 45 ? 16.641 -0.506 13.156 1 89.94 45 ASP B C 1
ATOM 4336 O O . ASP B 1 45 ? 16.484 -1.027 12.055 1 89.94 45 ASP B O 1
ATOM 4340 N N . GLY B 1 46 ? 17.75 -0.651 13.781 1 82.44 46 GLY B N 1
ATOM 4341 C CA . GLY B 1 46 ? 18.922 -1.3 13.211 1 82.44 46 GLY B CA 1
ATOM 4342 C C . GLY B 1 46 ? 18.672 -2.738 12.805 1 82.44 46 GLY B C 1
ATOM 4343 O O . GLY B 1 46 ? 19.219 -3.213 11.812 1 82.44 46 GLY B O 1
ATOM 4344 N N . ALA B 1 47 ? 17.797 -3.383 13.539 1 81.81 47 ALA B N 1
ATOM 4345 C CA . ALA B 1 47 ? 17.5 -4.785 13.266 1 81.81 47 ALA B CA 1
ATOM 4346 C C . ALA B 1 47 ? 16.438 -4.918 12.18 1 81.81 47 ALA B C 1
ATOM 4348 O O . ALA B 1 47 ? 16.219 -6.012 11.656 1 81.81 47 ALA B O 1
ATOM 4349 N N . CYS B 1 48 ? 15.789 -3.828 11.797 1 85.44 48 CYS B N 1
ATOM 4350 C CA . CYS B 1 48 ? 14.664 -3.857 10.867 1 85.44 48 CYS B CA 1
ATOM 4351 C C . CYS B 1 48 ? 13.586 -4.812 11.352 1 85.44 48 CYS B C 1
ATOM 4353 O O . CYS B 1 48 ? 13.062 -5.609 10.57 1 85.44 48 CYS B O 1
ATOM 4355 N N . GLY B 1 49 ? 13.297 -4.688 12.633 1 86.12 49 GLY B N 1
ATOM 4356 C CA . GLY B 1 49 ? 12.367 -5.629 13.242 1 86.12 49 GLY B CA 1
ATOM 4357 C C . GLY B 1 49 ? 10.953 -5.09 13.344 1 86.12 49 GLY B C 1
ATOM 4358 O O . GLY B 1 49 ? 10.008 -5.852 13.531 1 86.12 49 GLY B O 1
ATOM 4359 N N . THR B 1 50 ? 10.75 -3.816 13.133 1 88.56 50 THR B N 1
ATOM 4360 C CA . THR B 1 50 ? 9.414 -3.238 13.281 1 88.56 50 THR B CA 1
ATOM 4361 C C . THR B 1 50 ? 8.516 -3.662 12.125 1 88.56 50 THR B C 1
ATOM 4363 O O . THR B 1 50 ? 8.969 -3.795 10.984 1 88.56 50 THR B O 1
ATOM 4366 N N . LEU B 1 51 ? 7.27 -3.973 12.508 1 85.56 51 LEU B N 1
ATOM 4367 C CA . LEU B 1 51 ? 6.289 -4.414 11.523 1 85.56 51 LEU B 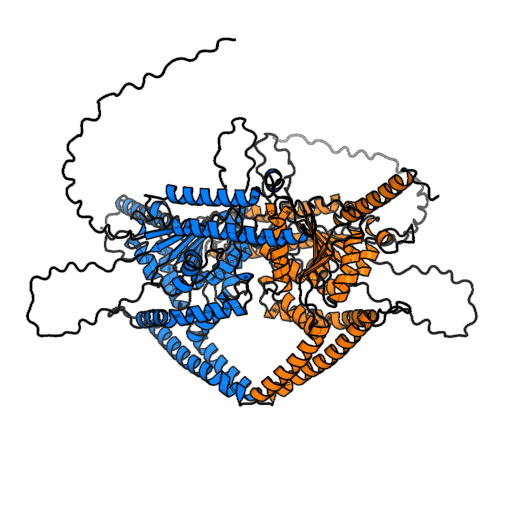CA 1
ATOM 4368 C C . LEU B 1 51 ? 5.273 -3.312 11.234 1 85.56 51 LEU B C 1
ATOM 4370 O O . LEU B 1 51 ? 4.832 -2.615 12.148 1 85.56 51 LEU B O 1
ATOM 4374 N N . PRO B 1 52 ? 4.996 -3.158 10.008 1 85.94 52 PRO B N 1
ATOM 4375 C CA . PRO B 1 52 ? 3.938 -2.201 9.672 1 85.94 52 PRO B CA 1
ATOM 4376 C C . PRO B 1 52 ? 2.559 -2.664 10.141 1 85.94 52 PRO B C 1
ATOM 4378 O O . PRO B 1 52 ? 2.262 -3.861 10.117 1 85.94 52 PRO B O 1
ATOM 4381 N N . LEU B 1 53 ? 1.777 -1.769 10.586 1 83.94 53 LEU B N 1
ATOM 4382 C CA . LEU B 1 53 ? 0.438 -2.061 11.086 1 83.94 53 LEU B CA 1
ATOM 4383 C C . LEU B 1 53 ? -0.452 -2.598 9.969 1 83.94 53 LEU B C 1
ATOM 4385 O O . LEU B 1 53 ? -1.445 -3.277 10.234 1 83.94 53 LEU B O 1
ATOM 4389 N N . ALA B 1 54 ? -0.077 -2.254 8.742 1 75.69 54 ALA B N 1
ATOM 4390 C CA . ALA B 1 54 ? -0.87 -2.674 7.594 1 75.69 54 ALA B CA 1
ATOM 4391 C C . ALA B 1 54 ? -0.899 -4.195 7.473 1 75.69 54 ALA B C 1
ATOM 4393 O O . ALA B 1 54 ? -1.735 -4.754 6.758 1 75.69 54 ALA B O 1
ATOM 4394 N N . GLN B 1 55 ? -0.053 -4.918 8.234 1 81 55 GLN B N 1
ATOM 4395 C CA . GLN B 1 55 ? 0.012 -6.371 8.148 1 81 55 GLN B CA 1
ATOM 4396 C C . GLN B 1 55 ? -0.941 -7.023 9.148 1 81 55 GLN B C 1
ATOM 4398 O O . GLN B 1 55 ? -1.184 -8.227 9.086 1 81 55 GLN B O 1
ATOM 4403 N N . LYS B 1 56 ? -1.528 -6.207 9.961 1 85.5 56 LYS B N 1
ATOM 4404 C CA . LYS B 1 56 ? -2.582 -6.715 10.836 1 85.5 56 LYS B CA 1
ATOM 4405 C C . LYS B 1 56 ? -3.922 -6.766 10.109 1 85.5 56 LYS B C 1
ATOM 4407 O O . LYS B 1 56 ? -4.195 -5.934 9.242 1 85.5 56 LYS B O 1
ATOM 4412 N N . PRO B 1 57 ? -4.711 -7.758 10.5 1 87.44 57 PRO B N 1
ATOM 4413 C CA . PRO B 1 57 ? -6.027 -7.809 9.867 1 87.44 57 PRO B CA 1
ATOM 4414 C C . PRO B 1 57 ? -6.867 -6.562 10.148 1 87.44 57 PRO B C 1
ATOM 4416 O O . PRO B 1 57 ? -6.805 -6.008 11.242 1 87.44 57 PRO B O 1
ATOM 4419 N N . ILE B 1 58 ? -7.645 -6.195 9.219 1 87.31 58 ILE B N 1
ATOM 4420 C CA . ILE B 1 58 ? -8.445 -4.973 9.258 1 87.31 58 ILE B CA 1
ATOM 4421 C C . ILE B 1 58 ? -9.43 -5.039 10.43 1 87.31 58 ILE B C 1
ATOM 4423 O O . ILE B 1 58 ? -9.688 -4.031 11.086 1 87.31 58 ILE B O 1
ATOM 4427 N N . VAL B 1 59 ? -9.945 -6.215 10.719 1 89.38 59 VAL B N 1
ATOM 4428 C CA . VAL B 1 59 ? -10.961 -6.363 11.766 1 89.38 59 VAL B CA 1
ATOM 4429 C C . VAL B 1 59 ? -10.336 -6.086 13.133 1 89.38 59 VAL B C 1
ATOM 4431 O O . VAL B 1 59 ? -10.961 -5.469 13.992 1 89.38 59 VAL B O 1
ATOM 4434 N N . ASP B 1 60 ? -9.125 -6.48 13.281 1 91.31 60 ASP B N 1
ATOM 4435 C CA . ASP B 1 60 ? -8.438 -6.223 14.547 1 91.31 60 ASP B CA 1
ATOM 4436 C C . ASP B 1 60 ? -8.094 -4.742 14.688 1 91.31 60 ASP B C 1
ATOM 4438 O O . ASP B 1 60 ? -8.227 -4.172 15.773 1 91.31 60 ASP B O 1
ATOM 4442 N N . LEU B 1 61 ? -7.707 -4.191 13.617 1 89.5 61 LEU B N 1
ATOM 4443 C CA . LEU B 1 61 ? -7.371 -2.77 13.648 1 89.5 61 LEU B CA 1
ATOM 4444 C C . LEU B 1 61 ? -8.617 -1.924 13.914 1 89.5 61 LEU B C 1
ATOM 4446 O O . LEU B 1 61 ? -8.555 -0.945 14.656 1 89.5 61 LEU B O 1
ATOM 4450 N N . MET B 1 62 ? -9.727 -2.328 13.352 1 91.06 62 MET B N 1
ATOM 4451 C CA . MET B 1 62 ? -10.977 -1.61 13.57 1 91.06 62 MET B CA 1
ATOM 4452 C C . MET B 1 62 ? -11.438 -1.736 15.023 1 91.06 62 MET B C 1
ATOM 4454 O O . MET B 1 62 ? -11.914 -0.766 15.609 1 91.06 62 MET B O 1
ATOM 4458 N N . ARG B 1 63 ? -11.266 -2.879 15.516 1 93 63 ARG B N 1
ATOM 4459 C CA . ARG B 1 63 ? -11.625 -3.094 16.906 1 93 63 ARG B CA 1
ATOM 4460 C C . ARG B 1 63 ? -10.773 -2.24 17.844 1 93 63 ARG B C 1
ATOM 4462 O O . ARG B 1 63 ? -11.289 -1.597 18.75 1 93 63 ARG B O 1
ATOM 4469 N N . GLU B 1 64 ? -9.523 -2.201 17.609 1 90.25 64 GLU B N 1
ATOM 4470 C CA . GLU B 1 64 ? -8.617 -1.39 18.422 1 90.25 64 GLU B CA 1
ATOM 4471 C C . GLU B 1 64 ? -8.953 0.094 18.297 1 90.25 64 GLU B C 1
ATOM 4473 O O . GLU B 1 64 ? -8.945 0.818 19.297 1 90.25 64 GLU B O 1
ATOM 4478 N N . ASN B 1 65 ? -9.273 0.474 17.125 1 89.44 65 ASN B N 1
ATOM 4479 C CA . ASN B 1 65 ? -9.625 1.872 16.891 1 89.44 65 ASN B CA 1
ATOM 4480 C C . ASN B 1 65 ? -10.906 2.25 17.641 1 89.44 65 ASN B C 1
ATOM 4482 O O . ASN B 1 65 ? -11 3.338 18.203 1 89.44 65 ASN B O 1
ATOM 4486 N N . LEU B 1 66 ? -11.828 1.356 17.594 1 89.62 66 LEU B N 1
ATOM 4487 C CA . LEU B 1 66 ? -13.094 1.626 18.25 1 89.62 66 LEU B CA 1
ATOM 4488 C C . LEU B 1 66 ? -12.914 1.677 19.766 1 89.62 66 LEU B C 1
ATOM 4490 O O . LEU B 1 66 ? -13.523 2.514 20.438 1 89.62 66 LEU B O 1
ATOM 4494 N N . GLU B 1 67 ? -12.094 0.854 20.219 1 91.12 67 GLU B N 1
ATOM 4495 C CA . GLU B 1 67 ? -11.797 0.873 21.641 1 91.12 67 GLU B CA 1
ATOM 4496 C C . GLU B 1 67 ? -11.094 2.168 22.047 1 91.12 67 GLU B C 1
ATOM 4498 O O . GLU B 1 67 ? -11.422 2.768 23.062 1 91.12 67 GLU B O 1
ATOM 4503 N N . ASP B 1 68 ? -10.188 2.594 21.25 1 88.25 68 ASP B N 1
ATOM 4504 C CA . ASP B 1 68 ? -9.469 3.838 21.516 1 88.25 68 ASP B CA 1
ATOM 4505 C C . ASP B 1 68 ? -10.406 5.039 21.422 1 88.25 68 ASP B C 1
ATOM 4507 O O . ASP B 1 68 ? -10.32 5.969 22.234 1 88.25 68 ASP B O 1
ATOM 4511 N N . LEU B 1 69 ? -11.242 4.965 20.453 1 86.38 69 LEU B N 1
ATOM 4512 C CA . LEU B 1 69 ? -12.188 6.062 20.266 1 86.38 69 LEU B CA 1
ATOM 4513 C C . LEU B 1 69 ? -13.148 6.156 21.438 1 86.38 69 LEU B C 1
ATOM 4515 O O . LEU B 1 69 ? -13.469 7.254 21.906 1 86.38 69 LEU B O 1
ATOM 4519 N N . TRP B 1 70 ? -13.523 5.008 21.891 1 89.06 70 TRP B N 1
ATOM 4520 C CA . TRP B 1 70 ? -14.438 4.969 23.031 1 89.06 70 TRP B CA 1
ATOM 4521 C C . TRP B 1 70 ? -13.758 5.5 24.297 1 89.06 70 TRP B C 1
ATOM 4523 O O . TRP B 1 70 ? -14.375 6.234 25.078 1 89.06 70 TRP B O 1
ATOM 4533 N N . ALA B 1 71 ? -12.555 5.203 24.438 1 86.62 71 ALA B N 1
ATOM 4534 C CA . ALA B 1 71 ? -11.812 5.637 25.625 1 86.62 71 ALA B CA 1
ATOM 4535 C C . ALA B 1 71 ? -11.562 7.141 25.578 1 86.62 71 ALA B C 1
ATOM 4537 O O . ALA B 1 71 ? -11.523 7.793 26.625 1 86.62 71 ALA B O 1
ATOM 4538 N N . MET B 1 72 ? -11.492 7.637 24.406 1 85 72 MET B N 1
ATOM 4539 C CA . MET B 1 72 ? -11.125 9.047 24.297 1 85 72 MET B CA 1
ATOM 4540 C C . MET B 1 72 ? -12.359 9.906 24.031 1 85 72 MET B C 1
ATOM 4542 O O . MET B 1 72 ? -12.25 11.117 23.844 1 85 72 MET B O 1
ATOM 4546 N N . ALA B 1 73 ? -13.492 9.344 24.047 1 86 73 ALA B N 1
ATOM 4547 C CA . ALA B 1 73 ? -14.727 10.023 23.672 1 86 73 ALA B CA 1
ATOM 4548 C C . ALA B 1 73 ? -14.977 11.234 24.562 1 86 73 ALA B C 1
ATOM 4550 O O . ALA B 1 73 ? -15.305 12.32 24.078 1 86 73 ALA B O 1
ATOM 4551 N N . PRO B 1 74 ? -14.719 11.164 25.828 1 83.94 74 PRO B N 1
ATOM 4552 C CA . PRO B 1 74 ? -14.945 12.344 26.688 1 83.94 74 PRO B CA 1
ATOM 4553 C C . PRO B 1 74 ? -14 13.492 26.359 1 83.94 74 PRO B C 1
ATOM 4555 O O . PRO B 1 74 ? -14.406 14.656 26.375 1 83.94 74 PRO B O 1
ATOM 4558 N N . ASP B 1 75 ? -12.766 13.109 26.047 1 82 75 ASP B N 1
ATOM 4559 C CA . ASP B 1 75 ? -11.797 14.141 25.703 1 82 75 ASP B CA 1
ATOM 4560 C C . ASP B 1 75 ? -12.125 14.773 24.344 1 82 75 ASP B C 1
ATOM 4562 O O . ASP B 1 75 ? -11.945 15.977 24.156 1 82 75 ASP B O 1
ATOM 4566 N N . LEU B 1 76 ? -12.594 13.906 23.5 1 80.56 76 LEU B N 1
ATOM 4567 C CA . LEU B 1 76 ? -12.969 14.414 22.188 1 80.56 76 LEU B CA 1
ATOM 4568 C C . LEU B 1 76 ? -14.18 15.336 22.281 1 80.56 76 LEU B C 1
ATOM 4570 O O . LEU B 1 76 ? -14.234 16.375 21.609 1 80.56 76 LEU B O 1
ATOM 4574 N N . TRP B 1 77 ? -15.031 14.961 23.156 1 80.38 77 TRP B N 1
ATOM 4575 C CA . TRP B 1 77 ? -16.219 15.773 23.375 1 80.38 77 TRP B CA 1
ATOM 4576 C C . TRP B 1 77 ? -15.859 17.109 24.031 1 80.38 77 TRP B C 1
ATOM 4578 O O . TRP B 1 77 ? -16.406 18.156 23.656 1 80.38 77 TRP B O 1
ATOM 4588 N N . ALA B 1 78 ? -14.93 17.062 24.891 1 77.44 78 ALA B N 1
ATOM 4589 C CA . ALA B 1 78 ? -14.461 18.281 25.547 1 77.44 78 ALA B CA 1
ATOM 4590 C C . ALA B 1 78 ? -13.781 19.219 24.531 1 77.44 78 ALA B C 1
ATOM 4592 O O . ALA B 1 78 ? -13.984 20.438 24.562 1 77.44 78 ALA B O 1
ATOM 4593 N N . ALA B 1 79 ? -13.031 18.578 23.672 1 73 79 ALA B N 1
ATOM 4594 C CA . ALA B 1 79 ? -12.359 19.375 22.641 1 73 79 ALA B CA 1
ATOM 4595 C C . ALA B 1 79 ? -13.367 20 21.688 1 73 79 ALA B C 1
ATOM 4597 O O . ALA B 1 79 ? -13.219 21.156 21.297 1 73 79 ALA B O 1
ATOM 4598 N N . LEU B 1 80 ? -14.391 19.25 21.359 1 72.94 80 LEU B N 1
ATOM 4599 C CA . LEU B 1 80 ? -15.422 19.75 20.438 1 72.94 80 LEU B CA 1
ATOM 4600 C C . LEU B 1 80 ? -16.25 20.844 21.094 1 72.94 80 LEU B C 1
ATOM 4602 O O . LEU B 1 80 ? -16.562 21.859 20.469 1 72.94 80 LEU B O 1
ATOM 4606 N N . ARG B 1 81 ? -16.609 20.609 22.312 1 70.31 81 ARG B N 1
ATOM 4607 C CA . ARG B 1 81 ? -17.375 21.594 23.062 1 70.31 81 ARG B CA 1
ATOM 4608 C C . ARG B 1 81 ? -16.594 22.891 23.25 1 70.31 81 ARG B C 1
ATOM 4610 O O . ARG B 1 81 ? -17.156 23.984 23.125 1 70.31 81 ARG B O 1
ATOM 4617 N N . GLY B 1 82 ? -15.32 22.641 23.531 1 64.81 82 GLY B N 1
ATOM 4618 C CA . GLY B 1 82 ? -14.477 23.828 23.672 1 64.81 82 GLY B CA 1
ATOM 4619 C C . GLY B 1 82 ? -14.32 24.609 22.391 1 64.81 82 GLY B C 1
ATOM 4620 O O . GLY B 1 82 ? -14.211 25.844 22.422 1 64.81 82 GLY B O 1
ATOM 4621 N N . GLY B 1 83 ? -14.273 23.859 21.281 1 62.5 83 GLY B N 1
ATOM 4622 C CA . GLY B 1 83 ? -14.18 24.516 20 1 62.5 83 GLY B CA 1
ATOM 4623 C C . GLY B 1 83 ? -15.438 25.297 19.625 1 62.5 83 GLY B C 1
ATOM 4624 O O . GLY B 1 83 ? -15.367 26.297 18.922 1 62.5 83 GLY B O 1
ATOM 4625 N N . LEU B 1 84 ? -16.516 24.688 20.078 1 58.59 84 LEU B N 1
ATOM 4626 C CA . LEU B 1 84 ? -17.797 25.328 19.781 1 58.59 84 LEU B CA 1
ATOM 4627 C C . LEU B 1 84 ? -18.031 26.547 20.688 1 58.59 84 LEU B C 1
ATOM 4629 O O . LEU B 1 84 ? -18.672 27.516 20.281 1 58.59 84 LEU B O 1
ATOM 4633 N N . ILE B 1 85 ? -17.5 26.297 22.016 1 48.12 85 ILE B N 1
ATOM 4634 C CA . ILE B 1 85 ? -17.703 27.391 22.969 1 48.12 85 ILE B CA 1
ATOM 4635 C C . ILE B 1 85 ? -16.609 28.438 22.797 1 48.12 85 ILE B C 1
ATOM 4637 O O . ILE B 1 85 ? -15.43 28.172 23.062 1 48.12 85 ILE B O 1
ATOM 4641 N N . ARG B 1 86 ? -16.609 29.031 21.703 1 52.44 86 ARG B N 1
ATOM 4642 C CA . ARG B 1 86 ? -15.656 30.062 21.297 1 52.44 86 ARG B CA 1
ATOM 4643 C C . ARG B 1 86 ? -15.391 31.047 22.438 1 52.44 86 ARG B C 1
ATOM 4645 O O . ARG B 1 86 ? -16.234 31.234 23.312 1 52.44 86 ARG B O 1
ATOM 4652 N N . ARG B 1 87 ? -14.086 31.5 22.562 1 48.22 87 ARG B N 1
ATOM 4653 C CA . ARG B 1 87 ? -13.711 32.531 23.516 1 48.22 87 ARG B CA 1
ATOM 4654 C C . ARG B 1 87 ? -14.672 33.719 23.438 1 48.22 87 ARG B C 1
ATOM 4656 O O . ARG B 1 87 ? -15.164 34.062 22.359 1 48.22 87 ARG B O 1
ATOM 4663 N N . PRO B 1 88 ? -15.188 34.156 24.547 1 40.69 88 PRO B N 1
ATOM 4664 C CA . PRO B 1 88 ? -15.906 35.438 24.609 1 40.69 88 PRO B CA 1
ATOM 4665 C C . PRO B 1 88 ? -15.148 36.594 23.938 1 40.69 88 PRO B C 1
ATOM 4667 O O . PRO B 1 88 ? -13.961 36.781 24.219 1 40.69 88 PRO B O 1
ATOM 4670 N N . GLY B 1 89 ? -15.461 36.875 22.609 1 47.25 89 GLY B N 1
ATOM 4671 C CA . GLY B 1 89 ? -14.906 38.031 21.906 1 47.25 89 GLY B CA 1
ATOM 4672 C C . GLY B 1 89 ? -14.578 37.75 20.453 1 47.25 89 GLY B C 1
ATOM 4673 O O . GLY B 1 89 ? -14.242 38.656 19.703 1 47.25 89 GLY B O 1
ATOM 4674 N N . GLU B 1 90 ? -14.266 36.5 20.156 1 55.91 90 GLU B N 1
ATOM 4675 C CA . GLU B 1 90 ? -13.852 36.344 18.766 1 55.91 90 GLU B CA 1
ATOM 4676 C C . GLU B 1 90 ? -15.055 36.312 17.828 1 55.91 90 GLU B C 1
ATOM 4678 O O . GLU B 1 90 ? -15.961 35.5 18 1 55.91 90 GLU B O 1
ATOM 4683 N N . ARG B 1 91 ? -15.422 37.5 17.297 1 58.16 91 ARG B N 1
ATOM 4684 C CA . ARG B 1 91 ? -16.5 37.656 16.328 1 58.16 91 ARG B CA 1
ATOM 4685 C C . ARG B 1 91 ? -16.328 36.719 15.148 1 58.16 91 ARG B C 1
ATOM 4687 O O . ARG B 1 91 ? -15.25 36.625 14.57 1 58.16 91 ARG B O 1
ATOM 4694 N N . MET B 1 92 ? -17.234 35.688 15.07 1 67.88 92 MET B N 1
ATOM 4695 C CA . MET B 1 92 ? -17.219 34.812 13.906 1 67.88 92 MET B CA 1
ATOM 4696 C C . MET B 1 92 ? -17.625 35.594 12.648 1 67.88 92 MET B C 1
ATOM 4698 O O . MET B 1 92 ? -18.531 36.406 12.688 1 67.88 92 MET B O 1
ATOM 4702 N N . SER B 1 93 ? -16.812 35.438 11.664 1 75 93 SER B N 1
ATOM 4703 C CA . SER B 1 93 ? -17.203 36 10.375 1 75 93 SER B CA 1
ATOM 4704 C C . SER B 1 93 ? -18.5 35.312 9.875 1 75 93 SER B C 1
ATOM 4706 O O . SER B 1 93 ? -18.875 34.25 10.359 1 75 93 SER B O 1
ATOM 4708 N N . GLY B 1 94 ? -19.312 36.062 9.172 1 77 94 GLY B N 1
ATOM 4709 C CA . GLY B 1 94 ? -20.547 35.531 8.594 1 77 94 GLY B CA 1
ATOM 4710 C C . GLY B 1 94 ? -20.375 34.188 7.934 1 77 94 GLY B C 1
ATOM 4711 O O . GLY B 1 94 ? -21.219 33.281 8.102 1 77 94 GLY B O 1
ATOM 4712 N N . ALA B 1 95 ? -19.312 34 7.254 1 78.44 95 ALA B N 1
ATOM 4713 C CA . ALA B 1 95 ? -19.047 32.75 6.559 1 78.44 95 ALA B CA 1
ATOM 4714 C C . ALA B 1 95 ? -18.797 31.609 7.551 1 78.44 95 ALA B C 1
ATOM 4716 O O . ALA B 1 95 ? -19.25 30.469 7.336 1 78.44 95 ALA B O 1
ATOM 4717 N N . GLN B 1 96 ? -18.188 31.875 8.602 1 77.88 96 GLN B N 1
ATOM 4718 C CA . GLN B 1 96 ? -17.906 30.875 9.617 1 77.88 96 GLN B CA 1
ATOM 4719 C C . GLN B 1 96 ? -19.203 30.438 10.312 1 77.88 96 GLN B C 1
ATOM 4721 O O . GLN B 1 96 ? -19.359 29.266 10.648 1 77.88 96 GLN B O 1
ATOM 4726 N N . MET B 1 97 ? -20 31.391 10.469 1 81.25 97 MET B N 1
ATOM 4727 C CA . MET B 1 97 ? -21.281 31.078 11.109 1 81.25 97 MET B CA 1
ATOM 4728 C C . MET B 1 97 ? -22.125 30.172 10.219 1 81.25 97 MET B C 1
ATOM 4730 O O . MET B 1 97 ? -22.734 29.219 10.703 1 81.25 97 MET B O 1
ATOM 4734 N N . LYS B 1 98 ? -22.156 30.547 8.992 1 85.56 98 LYS B N 1
ATOM 4735 C CA . LYS B 1 98 ? -22.875 29.703 8.055 1 85.56 98 LYS B CA 1
ATOM 4736 C C . LYS B 1 98 ? -22.344 28.281 8.07 1 85.56 98 LYS B C 1
ATOM 4738 O O . LYS B 1 98 ? -23.109 27.312 8.102 1 85.56 98 LYS B O 1
ATOM 4743 N N . ASP B 1 99 ? -21.109 28.172 8.031 1 83.75 99 ASP B N 1
ATOM 4744 C CA . ASP B 1 99 ? -20.484 26.859 8.047 1 83.75 99 ASP B CA 1
ATOM 4745 C C . ASP B 1 99 ? -20.828 26.094 9.328 1 83.75 99 ASP B C 1
ATOM 4747 O O . ASP B 1 99 ? -21.078 24.891 9.289 1 83.75 99 ASP B O 1
ATOM 4751 N N . ALA B 1 100 ? -20.828 26.797 10.406 1 82.19 100 ALA B N 1
ATOM 4752 C CA . ALA B 1 100 ? -21.141 26.172 11.688 1 82.19 100 ALA B CA 1
ATOM 4753 C C . ALA B 1 100 ? -22.578 25.688 11.719 1 82.19 100 ALA B C 1
ATOM 4755 O O . ALA B 1 100 ? -22.859 24.609 12.25 1 82.19 100 ALA B O 1
ATOM 4756 N N . VAL B 1 101 ? -23.453 26.453 11.156 1 87 101 VAL B N 1
ATOM 4757 C CA . VAL B 1 101 ? -24.859 26.094 11.141 1 87 101 VAL B CA 1
ATOM 4758 C C . VAL B 1 101 ? -25.062 24.859 10.258 1 87 101 VAL B C 1
ATOM 4760 O O . VAL B 1 101 ? -25.766 23.922 10.648 1 87 101 VAL B O 1
ATOM 4763 N N . VAL B 1 102 ? -24.469 24.875 9.164 1 89.25 102 VAL B N 1
ATOM 4764 C CA . VAL B 1 102 ? -24.609 23.75 8.242 1 89.25 102 VAL B CA 1
ATOM 4765 C C . VAL B 1 102 ? -24.016 22.484 8.867 1 89.25 102 VAL B C 1
ATOM 4767 O O . VAL B 1 102 ? -24.609 21.406 8.781 1 89.25 102 VAL B O 1
ATOM 4770 N N . GLN B 1 103 ? -22.938 22.656 9.484 1 86.75 103 GLN B N 1
ATOM 4771 C CA . GLN B 1 103 ? -22.297 21.516 10.125 1 86.75 103 GLN B CA 1
ATOM 4772 C C . GLN B 1 103 ? -23.172 20.953 11.242 1 86.75 103 GLN B C 1
ATOM 4774 O O . GLN B 1 103 ? -23.25 19.734 11.406 1 86.75 103 GLN B O 1
ATOM 4779 N N . THR B 1 104 ? -23.781 21.812 11.969 1 87.75 104 THR B N 1
ATOM 4780 C CA . THR B 1 104 ? -24.625 21.375 13.062 1 87.75 104 THR B CA 1
ATOM 4781 C C . THR B 1 104 ? -25.875 20.656 12.523 1 87.75 104 THR B C 1
ATOM 4783 O O . THR B 1 104 ? -26.25 19.594 13.023 1 87.75 104 THR B O 1
ATOM 4786 N N . CYS B 1 105 ? -26.453 21.234 11.539 1 92.12 105 CYS B N 1
ATOM 4787 C CA . CYS B 1 105 ? -27.609 20.594 10.906 1 92.12 105 CYS B CA 1
ATOM 4788 C C . CYS B 1 105 ? -27.234 19.234 10.336 1 92.12 105 CYS B C 1
ATOM 4790 O O . CYS B 1 105 ? -27.969 18.266 10.539 1 92.12 105 CYS B O 1
ATOM 4792 N N . LEU B 1 106 ? -26.141 19.203 9.688 1 92.94 106 LEU B N 1
ATOM 4793 C CA . LEU B 1 106 ? -25.641 17.953 9.109 1 92.94 106 LEU B CA 1
ATOM 4794 C C . LEU B 1 106 ? -25.406 16.906 10.195 1 92.94 106 LEU B C 1
ATOM 4796 O O . LEU B 1 106 ? -25.766 15.742 10.031 1 92.94 106 LEU B O 1
ATOM 4800 N N . SER B 1 107 ? -24.891 17.344 11.258 1 90.94 107 SER B N 1
ATOM 4801 C CA . SER B 1 107 ? -24.594 16.422 12.352 1 90.94 107 SER B CA 1
ATOM 4802 C C . SER B 1 107 ? -25.875 15.836 12.945 1 90.94 107 SER B C 1
ATOM 4804 O O . SER B 1 107 ? -25.938 14.641 13.234 1 90.94 107 SER B O 1
ATOM 4806 N N . VAL B 1 108 ? -26.828 16.641 13.047 1 93.31 108 VAL B N 1
ATOM 4807 C CA . VAL B 1 108 ? -28.094 16.188 13.617 1 93.31 108 VAL B CA 1
ATOM 4808 C C . VAL B 1 108 ? -28.75 15.195 12.68 1 93.31 108 VAL B C 1
ATOM 4810 O O . VAL B 1 108 ? -29.203 14.133 13.109 1 93.31 108 VAL B O 1
ATOM 4813 N N . ILE B 1 109 ? -28.734 15.492 11.453 1 95.56 109 ILE B N 1
ATOM 4814 C CA . ILE B 1 109 ? -29.344 14.625 10.453 1 95.56 109 ILE B CA 1
ATOM 4815 C C . ILE B 1 109 ? -28.609 13.289 10.414 1 95.56 109 ILE B C 1
ATOM 4817 O O . ILE B 1 109 ? -29.234 12.227 10.367 1 95.56 109 ILE B O 1
ATOM 4821 N N . GLU B 1 110 ? -27.359 13.344 10.492 1 96.5 110 GLU B N 1
ATOM 4822 C CA . GLU B 1 110 ? -26.547 12.141 10.406 1 96.5 110 GLU B CA 1
ATOM 4823 C C . GLU B 1 110 ? -26.75 11.25 11.633 1 96.5 110 GLU B C 1
ATOM 4825 O O . GLU B 1 110 ? -26.766 10.023 11.516 1 96.5 110 GLU B O 1
ATOM 4830 N N . VAL B 1 111 ? -26.844 11.859 12.742 1 94.62 111 VAL B N 1
ATOM 4831 C CA . VAL B 1 111 ? -27.109 11.07 13.945 1 94.62 111 VAL B CA 1
ATOM 4832 C C . VAL B 1 111 ? -28.453 10.375 13.82 1 94.62 111 VAL B C 1
ATOM 4834 O O . VAL B 1 111 ? -28.594 9.195 14.172 1 94.62 111 VAL B O 1
ATOM 4837 N N . GLY B 1 112 ? -29.391 11.062 13.312 1 96.19 112 GLY B N 1
ATOM 4838 C CA . GLY B 1 112 ? -30.688 10.445 13.047 1 96.19 112 GLY B CA 1
ATOM 4839 C C . GLY B 1 112 ? -30.609 9.289 12.07 1 96.19 112 GLY B C 1
ATOM 4840 O O . GLY B 1 112 ? -31.25 8.25 12.273 1 96.19 112 GLY B O 1
ATOM 4841 N N . MET B 1 113 ? -29.844 9.5 11.07 1 96.94 113 MET B N 1
ATOM 4842 C CA . MET B 1 113 ? -29.656 8.461 10.07 1 96.94 113 MET B CA 1
ATOM 4843 C C . MET B 1 113 ? -28.984 7.23 10.68 1 96.94 113 MET B C 1
ATOM 4845 O O . MET B 1 113 ? -29.406 6.098 10.406 1 96.94 113 MET B O 1
ATOM 4849 N N . LEU B 1 114 ? -27.984 7.441 11.492 1 95.31 114 LEU B N 1
ATOM 4850 C CA . LEU B 1 114 ? -27.234 6.34 12.086 1 95.31 114 LEU B CA 1
ATOM 4851 C C . LEU B 1 114 ? -28.109 5.551 13.055 1 95.31 114 LEU B C 1
ATOM 4853 O O . LEU B 1 114 ? -27.984 4.324 13.148 1 95.31 114 LEU B O 1
ATOM 4857 N N . LEU B 1 115 ? -29.031 6.18 13.695 1 96 115 LEU B N 1
ATOM 4858 C CA . LEU B 1 115 ? -29.922 5.52 14.648 1 96 115 LEU B CA 1
ATOM 4859 C C . LEU B 1 115 ? -31 4.734 13.914 1 96 115 LEU B C 1
ATOM 4861 O O . LEU B 1 115 ? -31.484 3.715 14.414 1 96 115 LEU B O 1
ATOM 4865 N N . SER B 1 116 ? -31.297 5.172 12.758 1 97.19 116 SER B N 1
ATOM 4866 C CA . SER B 1 116 ? -32.438 4.59 12.055 1 97.19 116 SER B CA 1
ATOM 4867 C C . SER B 1 116 ? -31.984 3.516 11.07 1 97.19 116 SER B C 1
ATOM 4869 O O . SER B 1 116 ? -32.781 2.691 10.633 1 97.19 116 SER B O 1
ATOM 4871 N N . VAL B 1 117 ? -30.766 3.514 10.703 1 96.75 117 VAL B N 1
ATOM 4872 C CA . VAL B 1 117 ? -30.297 2.656 9.625 1 96.75 117 VAL B CA 1
ATOM 4873 C C . VAL B 1 117 ? -30.5 1.19 9.992 1 96.75 117 VAL B C 1
ATOM 4875 O O . VAL B 1 117 ? -30.969 0.397 9.172 1 96.75 117 VAL B O 1
ATOM 4878 N N . VAL B 1 118 ? -30.234 0.807 11.195 1 95.75 118 VAL B N 1
ATOM 4879 C CA . VAL B 1 118 ? -30.281 -0.595 11.602 1 95.75 118 VAL B CA 1
ATOM 4880 C C . VAL B 1 118 ? -31.734 -1.053 11.695 1 95.75 118 VAL B C 1
ATOM 4882 O O . VAL B 1 118 ? -32.125 -2.037 11.062 1 95.75 118 VAL B O 1
ATOM 4885 N N . PRO B 1 119 ? -32.594 -0.324 12.344 1 96.62 119 PRO B N 1
ATOM 4886 C CA . PRO B 1 119 ? -34 -0.752 12.422 1 96.62 119 PRO B CA 1
ATOM 4887 C C . PRO B 1 119 ? -34.688 -0.771 11.055 1 96.62 119 PRO B C 1
ATOM 4889 O O . PRO B 1 119 ? -35.469 -1.686 10.766 1 96.62 119 PRO B O 1
ATOM 4892 N N . ILE B 1 120 ? -34.406 0.211 10.266 1 97 120 ILE B N 1
ATOM 4893 C CA . ILE B 1 120 ? -35.031 0.252 8.961 1 97 120 ILE B CA 1
ATOM 4894 C C . ILE B 1 120 ? -34.562 -0.916 8.109 1 97 120 ILE B C 1
ATOM 4896 O O . ILE B 1 120 ? -35.344 -1.55 7.402 1 97 120 ILE B O 1
ATOM 4900 N N . TRP B 1 121 ? -33.281 -1.231 8.172 1 95.94 121 TRP B N 1
ATOM 4901 C CA . TRP B 1 121 ? -32.75 -2.348 7.41 1 95.94 121 TRP B CA 1
ATOM 4902 C C . TRP B 1 121 ? -33.312 -3.674 7.898 1 95.94 121 TRP B C 1
ATOM 4904 O O . TRP B 1 121 ? -33.625 -4.547 7.094 1 95.94 121 TRP B O 1
ATOM 4914 N N . LEU B 1 122 ? -33.5 -3.846 9.18 1 96.31 122 LEU B N 1
ATOM 4915 C CA . LEU B 1 122 ? -33.938 -5.105 9.773 1 96.31 122 LEU B CA 1
ATOM 4916 C C . LEU B 1 122 ? -35.375 -5.395 9.438 1 96.31 122 LEU B C 1
ATOM 4918 O O . LEU B 1 122 ? -35.75 -6.543 9.188 1 96.31 122 LEU B O 1
ATOM 4922 N N . PHE B 1 123 ? -36.188 -4.344 9.32 1 96.38 123 PHE B N 1
ATOM 4923 C CA . PHE B 1 123 ? -37.625 -4.617 9.336 1 96.38 123 PHE B CA 1
ATOM 4924 C C . PHE B 1 123 ? -38.25 -4.23 8.008 1 96.38 123 PHE B C 1
ATOM 4926 O O . PHE B 1 123 ? -39.406 -4.625 7.719 1 96.38 123 PHE B O 1
ATOM 4933 N N . MET B 1 124 ? -37.594 -3.471 7.188 1 96.56 124 MET B N 1
ATOM 4934 C CA . MET B 1 124 ? -38.156 -3.047 5.918 1 96.56 124 MET B CA 1
ATOM 4935 C C . MET B 1 124 ? -37.531 -3.805 4.754 1 96.56 124 MET B C 1
ATOM 4937 O O . MET B 1 124 ? -36.406 -4.262 4.848 1 96.56 124 MET B O 1
ATOM 4941 N N . PRO B 1 125 ? -38.344 -3.941 3.646 1 96.44 125 PRO B N 1
ATOM 4942 C CA . PRO B 1 125 ? -37.75 -4.531 2.445 1 96.44 125 PRO B CA 1
ATOM 4943 C C . PRO B 1 125 ? -36.594 -3.717 1.901 1 96.44 125 PRO B C 1
ATOM 4945 O O . PRO B 1 125 ? -36.531 -2.504 2.119 1 96.44 125 PRO B O 1
ATOM 4948 N N . GLY B 1 126 ? -35.688 -4.371 1.197 1 96.62 126 GLY B N 1
ATOM 4949 C CA . GLY B 1 126 ? -34.469 -3.742 0.681 1 96.62 126 GLY B CA 1
ATOM 4950 C C . GLY B 1 126 ? -34.781 -2.545 -0.206 1 96.62 126 GLY B C 1
ATOM 4951 O O . GLY B 1 126 ? -34.031 -1.563 -0.193 1 96.62 126 GLY B O 1
ATOM 4952 N N . ILE B 1 127 ? -35.875 -2.553 -0.903 1 96.75 127 ILE B N 1
ATOM 4953 C CA . ILE B 1 127 ? -36.188 -1.463 -1.82 1 96.75 127 ILE B CA 1
ATOM 4954 C C . ILE B 1 127 ? -36.531 -0.21 -1.027 1 96.75 127 ILE B C 1
ATOM 4956 O O . ILE B 1 127 ? -36.219 0.906 -1.43 1 96.75 127 ILE B O 1
ATOM 4960 N N . VAL B 1 128 ? -37.25 -0.381 0.068 1 97.25 128 VAL B N 1
ATOM 4961 C CA . VAL B 1 128 ? -37.594 0.747 0.921 1 97.25 128 VAL B CA 1
ATOM 4962 C C . VAL B 1 128 ? -36.344 1.291 1.614 1 97.25 128 VAL B C 1
ATOM 4964 O O . VAL B 1 128 ? -36.156 2.506 1.686 1 97.25 128 VAL B O 1
ATOM 4967 N N . PHE B 1 129 ? -35.656 0.386 2.076 1 97 129 PHE B N 1
ATOM 4968 C CA . PHE B 1 129 ? -34.375 0.777 2.691 1 97 129 PHE B CA 1
ATOM 4969 C C . PHE B 1 129 ? -33.5 1.544 1.703 1 97 129 PHE B C 1
ATOM 4971 O O . PHE B 1 129 ? -32.938 2.588 2.041 1 97 129 PHE B O 1
ATOM 4978 N N . ALA B 1 130 ? -33.344 0.992 0.507 1 97.25 130 ALA B N 1
ATOM 4979 C CA . ALA B 1 130 ? -32.531 1.631 -0.519 1 97.25 130 ALA B CA 1
ATOM 4980 C C . ALA B 1 130 ? -33.031 3.027 -0.848 1 97.25 130 ALA B C 1
ATOM 4982 O O . ALA B 1 130 ? -32.25 3.963 -1.028 1 97.25 130 ALA B O 1
ATOM 4983 N N . SER B 1 131 ? -34.312 3.17 -0.914 1 97.56 131 SER B N 1
ATOM 4984 C CA . SER B 1 131 ? -34.906 4.477 -1.189 1 97.56 131 SER B CA 1
ATOM 4985 C C . SER B 1 131 ? -34.625 5.457 -0.054 1 97.56 131 SER B C 1
ATOM 4987 O O . SER B 1 131 ? -34.281 6.617 -0.297 1 97.56 131 SER B O 1
ATOM 4989 N N . TRP B 1 132 ? -34.812 4.977 1.165 1 97.5 132 TRP B N 1
ATOM 4990 C CA . TRP B 1 132 ? -34.531 5.805 2.332 1 97.5 132 TRP B CA 1
ATOM 4991 C C . TRP B 1 132 ? -33.062 6.219 2.363 1 97.5 132 TRP B C 1
ATOM 4993 O O . TRP B 1 132 ? -32.75 7.383 2.617 1 97.5 132 TRP B O 1
ATOM 5003 N N . ALA B 1 133 ? -32.219 5.254 2.117 1 96.88 133 ALA B N 1
ATOM 5004 C CA . ALA B 1 133 ? -30.766 5.527 2.107 1 96.88 133 ALA B CA 1
ATOM 5005 C C . ALA B 1 133 ? -30.406 6.527 1.013 1 96.88 133 ALA B C 1
ATOM 5007 O O . ALA B 1 133 ? -29.641 7.461 1.246 1 96.88 133 ALA B O 1
ATOM 5008 N N . ALA B 1 134 ? -31.016 6.359 -0.14 1 97.44 134 ALA B N 1
ATOM 5009 C CA . ALA B 1 134 ? -30.75 7.258 -1.261 1 97.44 134 ALA B CA 1
ATOM 5010 C C . ALA B 1 134 ? -31.203 8.68 -0.946 1 97.44 134 ALA B C 1
ATOM 5012 O O . ALA B 1 134 ? -30.469 9.641 -1.205 1 97.44 134 ALA B O 1
ATOM 5013 N N . MET B 1 135 ? -32.312 8.82 -0.356 1 97.12 135 MET B N 1
ATOM 5014 C CA . MET B 1 135 ? -32.812 10.133 0.009 1 97.12 135 MET B CA 1
ATOM 5015 C C . MET B 1 135 ? -31.969 10.773 1.09 1 97.12 135 MET B C 1
ATOM 5017 O O . MET B 1 135 ? -31.641 11.969 1.012 1 97.12 135 MET B O 1
ATOM 5021 N N . SER B 1 136 ? -31.625 9.992 2.062 1 96.5 136 SER B N 1
ATOM 5022 C CA . SER B 1 136 ? -30.797 10.5 3.152 1 96.5 136 SER B CA 1
ATOM 5023 C C . SER B 1 136 ? -29.422 10.93 2.648 1 96.5 136 SER B C 1
ATOM 5025 O O . SER B 1 136 ? -28.922 11.992 3.025 1 96.5 136 SER B O 1
ATOM 5027 N N . LEU B 1 137 ? -28.844 10.117 1.791 1 95.5 137 LEU B N 1
ATOM 5028 C CA . LEU B 1 137 ? -27.531 10.43 1.256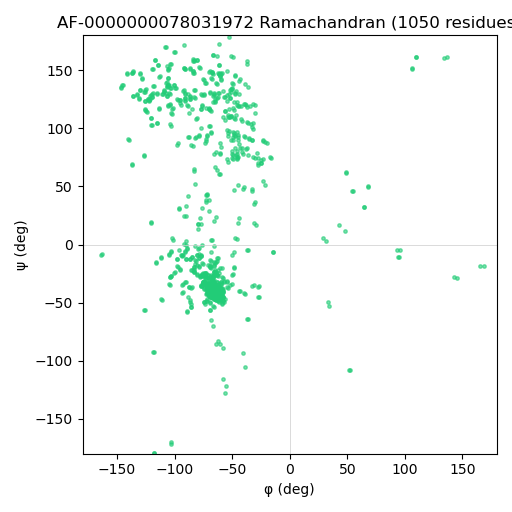 1 95.5 137 LEU B CA 1
ATOM 5029 C C . LEU B 1 137 ? -27.578 11.656 0.352 1 95.5 137 LEU B C 1
ATOM 5031 O O . LEU B 1 137 ? -26.641 12.453 0.314 1 95.5 137 LEU B O 1
ATOM 5035 N N . THR B 1 138 ? -28.688 11.82 -0.343 1 96.19 138 THR B N 1
ATOM 5036 C CA . THR B 1 138 ? -28.859 13 -1.186 1 96.19 138 THR B CA 1
ATOM 5037 C C . THR B 1 138 ? -28.875 14.266 -0.34 1 96.19 138 THR B C 1
ATOM 5039 O O . THR B 1 138 ? -28.281 15.281 -0.713 1 96.19 138 THR B O 1
ATOM 5042 N N . VAL B 1 139 ? -29.5 14.188 0.794 1 95.62 139 VAL B N 1
ATOM 5043 C CA . VAL B 1 139 ? -29.562 15.336 1.697 1 95.62 139 VAL B CA 1
ATOM 5044 C C . VAL B 1 139 ? -28.172 15.625 2.256 1 95.62 139 VAL B C 1
ATOM 5046 O O . VAL B 1 139 ? -27.734 16.781 2.293 1 95.62 139 VAL B O 1
ATOM 5049 N N . VAL B 1 140 ? -27.469 14.617 2.637 1 95.31 140 VAL B N 1
ATOM 5050 C CA . VAL B 1 140 ? -26.125 14.773 3.189 1 95.31 140 VAL B CA 1
ATOM 5051 C C . VAL B 1 140 ? -25.188 15.344 2.125 1 95.31 140 VAL B C 1
ATOM 5053 O O . VAL B 1 140 ? -24.422 16.281 2.398 1 95.31 140 VAL B O 1
ATOM 5056 N N . PHE B 1 141 ? -25.359 14.836 0.921 1 93.31 141 PHE B N 1
ATOM 5057 C CA . PHE B 1 141 ? -24.5 15.32 -0.158 1 93.31 141 PHE B CA 1
ATOM 5058 C C . PHE B 1 141 ? -24.844 16.766 -0.515 1 93.31 141 PHE B C 1
ATOM 5060 O O . PHE B 1 141 ? -23.953 17.562 -0.793 1 93.31 141 PHE B O 1
ATOM 5067 N N . GLY B 1 142 ? -26.047 17.047 -0.527 1 93.5 142 GLY B N 1
ATOM 5068 C CA . GLY B 1 142 ? -26.453 18.406 -0.807 1 93.5 142 GLY B CA 1
ATOM 5069 C C . GLY B 1 142 ? -25.953 19.406 0.217 1 93.5 142 GLY B C 1
ATOM 5070 O O . GLY B 1 142 ? -25.406 20.453 -0.144 1 93.5 142 GLY B O 1
ATOM 5071 N N . LEU B 1 143 ? -26.078 19.078 1.456 1 92.56 143 LEU B N 1
ATOM 5072 C CA . LEU B 1 143 ? -25.641 19.969 2.521 1 92.56 143 LEU B CA 1
ATOM 5073 C C . LEU B 1 143 ? -24.125 20.047 2.572 1 92.56 143 LEU B C 1
ATOM 5075 O O . LEU B 1 143 ? -23.562 21.109 2.84 1 92.56 143 LEU B O 1
ATOM 5079 N N . SER B 1 144 ? -23.453 18.938 2.367 1 91.81 144 SER B N 1
ATOM 5080 C CA . SER B 1 144 ? -22 18.922 2.402 1 91.81 144 SER B CA 1
ATOM 5081 C C . SER B 1 144 ? -21.422 19.703 1.234 1 91.81 144 SER B C 1
ATOM 5083 O O . SER B 1 144 ? -20.297 20.219 1.319 1 91.81 144 SER B O 1
ATOM 5085 N N . TRP B 1 145 ? -22.156 19.781 0.172 1 90.19 145 TRP B N 1
ATOM 5086 C CA . TRP B 1 145 ? -21.703 20.531 -0.99 1 90.19 145 TRP B CA 1
ATOM 5087 C C . TRP B 1 145 ? -21.547 22.016 -0.643 1 90.19 145 TRP B C 1
ATOM 5089 O O . TRP B 1 145 ? -20.688 22.688 -1.22 1 90.19 145 TRP B O 1
ATOM 5099 N N . LEU B 1 146 ? -22.25 22.469 0.302 1 86.88 146 LEU B N 1
ATOM 5100 C CA . LEU B 1 146 ? -22.156 23.859 0.741 1 86.88 146 LEU B CA 1
ATOM 5101 C C . LEU B 1 146 ? -20.859 24.094 1.519 1 86.88 146 LEU B C 1
ATOM 5103 O O . LEU B 1 146 ? -20.391 25.234 1.615 1 86.88 146 LEU B O 1
ATOM 5107 N N . LEU B 1 147 ? -20.344 23.078 2.064 1 85.94 147 LEU B N 1
ATOM 5108 C CA . LEU B 1 147 ? -19.156 23.203 2.908 1 85.94 147 LEU B CA 1
ATOM 5109 C C . LEU B 1 147 ? -17.891 22.922 2.111 1 85.94 147 LEU B C 1
ATOM 5111 O O . LEU B 1 147 ? -16.797 23.297 2.529 1 85.94 147 LEU B O 1
ATOM 5115 N N . ASN B 1 148 ? -18.062 22.203 1.006 1 86.75 148 ASN B N 1
ATOM 5116 C CA . ASN B 1 148 ? -16.906 21.734 0.251 1 86.75 148 ASN B CA 1
ATOM 5117 C C . ASN B 1 148 ? -16.719 22.531 -1.034 1 86.75 148 ASN B C 1
ATOM 5119 O O . ASN B 1 148 ? -17.656 23.172 -1.521 1 86.75 148 ASN B O 1
ATOM 5123 N N . GLU B 1 149 ? -15.477 22.609 -1.402 1 82 149 GLU B N 1
ATOM 5124 C CA . GLU B 1 149 ? -15.148 23.203 -2.691 1 82 149 GLU B CA 1
ATOM 5125 C C . GLU B 1 149 ? -14.898 22.141 -3.752 1 82 149 GLU B C 1
ATOM 5127 O O . GLU B 1 149 ? -14.711 20.969 -3.426 1 82 149 GLU B O 1
ATOM 5132 N N . ASP B 1 150 ? -14.891 22.547 -4.938 1 78 150 ASP B N 1
ATOM 5133 C CA . ASP B 1 150 ? -14.766 21.609 -6.051 1 78 150 ASP B CA 1
ATOM 5134 C C . ASP B 1 150 ? -13.328 21.109 -6.184 1 78 150 ASP B C 1
ATOM 5136 O O . ASP B 1 150 ? -13.102 19.938 -6.484 1 78 150 ASP B O 1
ATOM 5140 N N . SER B 1 151 ? -12.477 21.969 -5.848 1 81.56 151 SER B N 1
ATOM 5141 C CA . SER B 1 151 ? -11.102 21.531 -6.035 1 81.56 151 SER B CA 1
ATOM 5142 C C . SER B 1 151 ? -10.492 21.047 -4.73 1 81.56 151 SER B C 1
ATOM 5144 O O . SER B 1 151 ? -10.719 21.625 -3.67 1 81.56 151 SER B O 1
ATOM 5146 N N . VAL B 1 152 ? -9.844 19.922 -4.891 1 85.5 152 VAL B N 1
ATOM 5147 C CA . VAL B 1 152 ? -9.172 19.328 -3.74 1 85.5 152 VAL B CA 1
ATOM 5148 C C . VAL B 1 152 ? -7.879 20.094 -3.445 1 85.5 152 VAL B C 1
ATOM 5150 O O . VAL B 1 152 ? -7.41 20.109 -2.305 1 85.5 152 VAL B O 1
ATOM 5153 N N . THR B 1 153 ? -7.328 20.703 -4.395 1 87.56 153 THR B N 1
ATOM 5154 C CA . THR B 1 153 ? -6.082 21.453 -4.23 1 87.56 153 THR B CA 1
ATOM 5155 C C . THR B 1 153 ? -6.348 22.953 -4.254 1 87.56 153 THR B C 1
ATOM 5157 O O . THR B 1 153 ? -7.062 23.453 -5.129 1 87.56 153 THR B O 1
ATOM 5160 N N . ILE B 1 154 ? -5.852 23.609 -3.24 1 87.69 154 ILE B N 1
ATOM 5161 C CA . ILE B 1 154 ? -5.977 25.047 -3.123 1 87.69 154 ILE B CA 1
ATOM 5162 C C . ILE B 1 154 ? -4.594 25.688 -3.021 1 87.69 154 ILE B C 1
ATOM 5164 O O . ILE B 1 154 ? -3.771 25.266 -2.199 1 87.69 154 ILE B O 1
ATOM 5168 N N . SER B 1 155 ? -4.316 26.562 -3.891 1 87.38 155 SER B N 1
ATOM 5169 C CA . SER B 1 155 ? -3.004 27.203 -3.867 1 87.38 155 SER B CA 1
ATOM 5170 C C . SER B 1 155 ? -3.094 28.625 -3.326 1 87.38 155 SER B C 1
ATOM 5172 O O . SER B 1 155 ? -4.086 29.312 -3.553 1 87.38 155 SER B O 1
ATOM 5174 N N . CYS B 1 156 ? -2.154 28.922 -2.506 1 85.44 156 CYS B N 1
ATOM 5175 C CA . CYS B 1 156 ? -2 30.281 -1.988 1 85.44 156 CYS B CA 1
ATOM 5176 C C . CYS B 1 156 ? -0.637 30.844 -2.357 1 85.44 156 CYS B C 1
ATOM 5178 O O . CYS B 1 156 ? 0.397 30.312 -1.967 1 85.44 156 CYS B O 1
ATOM 5180 N N . ASP B 1 157 ? -0.531 31.875 -3.332 1 75.38 157 ASP B N 1
ATOM 5181 C CA . ASP B 1 157 ? 0.712 32.438 -3.836 1 75.38 157 ASP B CA 1
ATOM 5182 C C . ASP B 1 157 ? 1.31 33.438 -2.834 1 75.38 157 ASP B C 1
ATOM 5184 O O . ASP B 1 157 ? 2.49 33.781 -2.922 1 75.38 157 ASP B O 1
ATOM 5188 N N . GLY B 1 158 ? 1.068 33.438 -1.685 1 60.84 158 GLY B N 1
ATOM 5189 C CA . GLY B 1 158 ? 1.641 34.344 -0.701 1 60.84 158 GLY B CA 1
ATOM 5190 C C . GLY B 1 158 ? 1.71 35.781 -1.182 1 60.84 158 GLY B C 1
ATOM 5191 O O . GLY B 1 158 ? 2.762 36.406 -1.103 1 60.84 158 GLY B O 1
ATOM 5192 N N . SER B 1 159 ? 1.08 36.281 -2.16 1 52.38 159 SER B N 1
ATOM 5193 C CA . SER B 1 159 ? 1.199 37.625 -2.748 1 52.38 159 SER B CA 1
ATOM 5194 C C . SER B 1 159 ? 1.665 38.656 -1.716 1 52.38 159 SER B C 1
ATOM 5196 O O . SER B 1 159 ? 2.322 39.625 -2.062 1 52.38 159 SER B O 1
ATOM 5198 N N . ASP B 1 160 ? 1.172 38.719 -0.527 1 45.34 160 ASP B N 1
ATOM 5199 C CA . ASP B 1 160 ? 1.625 39.844 0.287 1 45.34 160 ASP B CA 1
ATOM 5200 C C . ASP B 1 160 ? 3.111 39.719 0.615 1 45.34 160 ASP B C 1
ATOM 5202 O O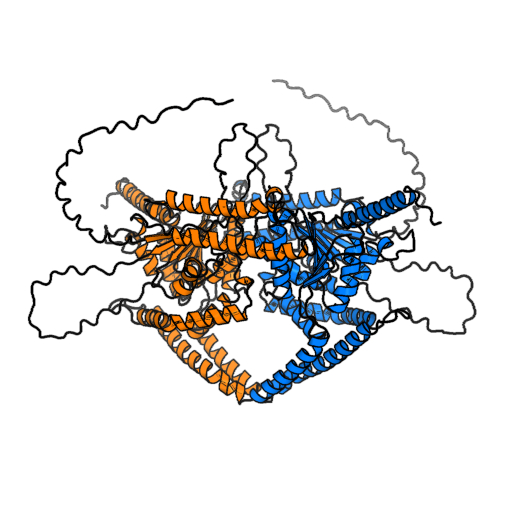 . ASP B 1 160 ? 3.682 40.594 1.272 1 45.34 160 ASP B O 1
ATOM 5206 N N . SER B 1 161 ? 3.584 38.656 0.656 1 41.94 161 SER B N 1
ATOM 5207 C CA . SER B 1 161 ? 5.031 38.625 0.854 1 41.94 161 SER B CA 1
ATOM 5208 C C . SER B 1 161 ? 5.766 39.156 -0.375 1 41.94 161 SER B C 1
ATOM 5210 O O . SER B 1 161 ? 5.422 38.812 -1.507 1 41.94 161 SER B O 1
ATOM 5212 N N . TRP B 1 162 ? 6.246 40.375 -0.334 1 36.78 162 TRP B N 1
ATOM 5213 C CA . TRP B 1 162 ? 7.008 41.219 -1.25 1 36.78 162 TRP B CA 1
ATOM 5214 C C . TRP B 1 162 ? 7.953 40.375 -2.105 1 36.78 162 TRP B C 1
ATOM 5216 O O . TRP B 1 162 ? 8.656 40.906 -2.967 1 36.78 162 TRP B O 1
ATOM 5226 N N . ALA B 1 163 ? 8.477 39.344 -1.506 1 38.66 163 ALA B N 1
ATOM 5227 C CA . ALA B 1 163 ? 9.508 38.812 -2.393 1 38.66 163 ALA B CA 1
ATOM 5228 C C . ALA B 1 163 ? 8.914 38.375 -3.732 1 38.66 163 ALA B C 1
ATOM 5230 O O . ALA B 1 163 ? 8.281 37.344 -3.832 1 38.66 163 ALA B O 1
ATOM 5231 N N . THR B 1 164 ? 8.328 39.188 -4.496 1 37.06 164 THR B N 1
ATOM 5232 C CA . THR B 1 164 ? 7.953 39.219 -5.906 1 37.06 164 THR B CA 1
ATOM 5233 C C . THR B 1 164 ? 8.898 38.375 -6.742 1 37.06 164 THR B C 1
ATOM 5235 O O . THR B 1 164 ? 8.789 38.344 -7.969 1 37.06 164 THR B O 1
ATOM 5238 N N . ASP B 1 165 ? 10.188 38.344 -6.434 1 37.81 165 ASP B N 1
ATOM 5239 C CA . ASP B 1 165 ? 11.055 37.812 -7.488 1 37.81 165 ASP B CA 1
ATOM 5240 C C . ASP B 1 165 ? 10.57 36.438 -7.949 1 37.81 165 ASP B C 1
ATOM 5242 O O . ASP B 1 165 ? 10.328 35.531 -7.129 1 37.81 165 ASP B O 1
ATOM 5246 N N . SER B 1 166 ? 9.82 36.312 -8.984 1 37.94 166 SER B N 1
ATOM 5247 C CA . SER B 1 166 ? 9.57 35.219 -9.938 1 37.94 166 SER B CA 1
ATOM 5248 C C . SER B 1 166 ? 10.625 34.125 -9.828 1 37.94 166 SER B C 1
ATOM 5250 O O . SER B 1 166 ? 10.781 33.312 -10.734 1 37.94 166 SER B O 1
ATOM 5252 N N . GLU B 1 167 ? 11.656 34.312 -9.055 1 41.97 167 GLU B N 1
ATOM 5253 C CA . GLU B 1 167 ? 12.75 33.344 -9.062 1 41.97 167 GLU B CA 1
ATOM 5254 C C . GLU B 1 167 ? 12.25 31.938 -8.742 1 41.97 167 GLU B C 1
ATOM 5256 O O . GLU B 1 167 ? 11.344 31.766 -7.93 1 41.97 167 GLU B O 1
ATOM 5261 N N . THR B 1 168 ? 12.344 31.031 -9.695 1 49.56 168 THR B N 1
ATOM 5262 C CA . THR B 1 168 ? 12.25 29.578 -9.75 1 49.56 168 THR B CA 1
ATOM 5263 C C . THR B 1 168 ? 12.398 28.984 -8.352 1 49.56 168 THR B C 1
ATOM 5265 O O . THR B 1 168 ? 13.492 28.953 -7.789 1 49.56 168 THR B O 1
ATOM 5268 N N . HIS B 1 169 ? 11.352 29.062 -7.434 1 62.09 169 HIS B N 1
ATOM 5269 C CA . HIS B 1 169 ? 11.5 28.531 -6.082 1 62.09 169 HIS B CA 1
ATOM 5270 C C . HIS B 1 169 ? 12.016 27.094 -6.105 1 62.09 169 HIS B C 1
ATOM 5272 O O . HIS B 1 169 ? 11.445 26.234 -6.781 1 62.09 169 HIS B O 1
ATOM 5278 N N . ASP B 1 170 ? 13.164 26.938 -5.695 1 83 170 ASP B N 1
ATOM 5279 C CA . ASP B 1 170 ? 13.836 25.641 -5.547 1 83 170 ASP B CA 1
ATOM 5280 C C . ASP B 1 170 ? 13.195 24.812 -4.43 1 83 170 ASP B C 1
ATOM 5282 O O . ASP B 1 170 ? 13.625 23.688 -4.16 1 83 170 ASP B O 1
ATOM 5286 N N . GLU B 1 171 ? 12.016 25.547 -3.881 1 90.94 171 GLU B N 1
ATOM 5287 C CA . GLU B 1 171 ? 11.336 24.812 -2.826 1 90.94 171 GLU B CA 1
ATOM 5288 C C . GLU B 1 171 ? 9.828 24.734 -3.084 1 90.94 171 GLU B C 1
ATOM 5290 O O . GLU B 1 171 ? 9.258 25.656 -3.67 1 90.94 171 GLU B O 1
ATOM 5295 N N . ARG B 1 172 ? 9.242 23.703 -2.703 1 92.88 172 ARG B N 1
ATOM 5296 C CA . ARG B 1 172 ? 7.797 23.531 -2.77 1 92.88 172 ARG B CA 1
ATOM 5297 C C . ARG B 1 172 ? 7.227 23.172 -1.401 1 92.88 172 ARG B C 1
ATOM 5299 O O . ARG B 1 172 ? 7.797 22.344 -0.685 1 92.88 172 ARG B O 1
ATOM 5306 N N . TRP B 1 173 ? 6.113 23.891 -1.067 1 94.62 173 TRP B N 1
ATOM 5307 C CA . TRP B 1 173 ? 5.484 23.672 0.232 1 94.62 173 TRP B CA 1
ATOM 5308 C C . TRP B 1 173 ? 4.055 23.156 0.067 1 94.62 173 TRP B C 1
ATOM 5310 O O . TRP B 1 173 ? 3.316 23.641 -0.798 1 94.62 173 TRP B O 1
ATOM 5320 N N . PHE B 1 174 ? 3.711 22.172 0.865 1 96.5 174 PHE B N 1
ATOM 5321 C CA . PHE B 1 174 ? 2.371 21.609 0.859 1 96.5 174 PHE B CA 1
ATOM 5322 C C . PHE B 1 174 ? 1.792 21.562 2.268 1 96.5 174 PHE B C 1
ATOM 5324 O O . PHE B 1 174 ? 2.527 21.406 3.244 1 96.5 174 PHE B O 1
ATOM 5331 N N . PHE B 1 175 ? 0.487 21.812 2.381 1 96.94 175 PHE B N 1
ATOM 5332 C CA . PHE B 1 175 ? -0.226 21.672 3.646 1 96.94 175 PHE B CA 1
ATOM 5333 C C . PHE B 1 175 ? -1.43 20.75 3.496 1 96.94 175 PHE B C 1
ATOM 5335 O O . PHE B 1 175 ? -2.264 20.953 2.611 1 96.94 175 PHE B O 1
ATOM 5342 N N . VAL B 1 176 ? -1.47 19.688 4.32 1 96.69 176 VAL B N 1
ATOM 5343 C CA . VAL B 1 176 ? -2.6 18.766 4.328 1 96.69 176 VAL B CA 1
ATOM 5344 C C . VAL B 1 176 ? -3.479 19.031 5.547 1 96.69 176 VAL B C 1
ATOM 5346 O O . VAL B 1 176 ? -3.039 18.859 6.688 1 96.69 176 VAL B O 1
ATOM 5349 N N . SER B 1 177 ? -4.676 19.344 5.32 1 93.06 177 SER B N 1
ATOM 5350 C CA . SER B 1 177 ? -5.578 19.75 6.395 1 93.06 177 SER B CA 1
ATOM 5351 C C . SER B 1 177 ? -6.188 18.531 7.09 1 93.06 177 SER B C 1
ATOM 5353 O O . SER B 1 177 ? -6.246 17.453 6.516 1 93.06 177 SER B O 1
ATOM 5355 N N . GLY B 1 178 ? -6.625 18.719 8.273 1 89.19 178 GLY B N 1
ATOM 5356 C CA . GLY B 1 178 ? -7.246 17.672 9.062 1 89.19 178 GLY B CA 1
ATOM 5357 C C . GLY B 1 178 ? -8.758 17.781 9.125 1 89.19 178 GLY B C 1
ATOM 5358 O O . GLY B 1 178 ? -9.352 18.594 8.414 1 89.19 178 GLY B O 1
ATOM 5359 N N . ILE B 1 179 ? -9.297 16.969 9.961 1 85.25 179 ILE B N 1
ATOM 5360 C CA . ILE B 1 179 ? -10.742 16.891 10.148 1 85.25 179 ILE B CA 1
ATOM 5361 C C . ILE B 1 179 ? -11.266 18.219 10.68 1 85.25 179 ILE B C 1
ATOM 5363 O O . ILE B 1 179 ? -10.617 18.875 11.5 1 85.25 179 ILE B O 1
ATOM 5367 N N . GLY B 1 180 ? -12.375 18.734 10.219 1 79.44 180 GLY B N 1
ATOM 5368 C CA . GLY B 1 180 ? -13.039 19.906 10.742 1 79.44 180 GLY B CA 1
ATOM 5369 C C . GLY B 1 180 ? -12.664 21.188 10.016 1 79.44 180 GLY B C 1
ATOM 5370 O O . GLY B 1 180 ? -13.25 22.25 10.25 1 79.44 180 GLY B O 1
ATOM 5371 N N . THR B 1 181 ? -11.68 21.125 9.195 1 83.56 181 THR B N 1
ATOM 5372 C CA . THR B 1 181 ? -11.297 22.297 8.438 1 83.56 181 THR B CA 1
ATOM 5373 C C . THR B 1 181 ? -12.078 22.391 7.133 1 83.56 181 THR B C 1
ATOM 5375 O O . THR B 1 181 ? -12.016 21.484 6.305 1 83.56 181 THR B O 1
ATOM 5378 N N . THR B 1 182 ? -12.781 23.438 7.023 1 83.19 182 THR B N 1
ATOM 5379 C CA . THR B 1 182 ? -13.523 23.656 5.789 1 83.19 182 THR B CA 1
ATOM 5380 C C . THR B 1 182 ? -12.617 24.219 4.703 1 83.19 182 THR B C 1
ATOM 5382 O O . THR B 1 182 ? -11.555 24.766 5 1 83.19 182 THR B O 1
ATOM 5385 N N . ALA B 1 183 ? -13.078 24.031 3.486 1 86.12 183 ALA B N 1
ATOM 5386 C CA . ALA B 1 183 ? -12.305 24.547 2.359 1 86.12 183 ALA B CA 1
ATOM 5387 C C . ALA B 1 183 ? -12.133 26.062 2.461 1 86.12 183 ALA B C 1
ATOM 5389 O O . ALA B 1 183 ? -11.062 26.594 2.143 1 86.12 183 ALA B O 1
ATOM 5390 N N . HIS B 1 184 ? -13.141 26.719 2.896 1 84.44 184 HIS B N 1
ATOM 5391 C CA . HIS B 1 184 ? -13.086 28.172 3.023 1 84.44 184 HIS B CA 1
ATOM 5392 C C . HIS B 1 184 ? -12.07 28.594 4.074 1 84.44 184 HIS B C 1
ATOM 5394 O O . HIS B 1 184 ? -11.289 29.516 3.848 1 84.44 184 HIS B O 1
ATOM 5400 N N . HIS B 1 185 ? -12.094 27.984 5.156 1 84.75 185 HIS B N 1
ATOM 5401 C CA . HIS B 1 185 ? -11.148 28.312 6.219 1 84.75 185 HIS B CA 1
ATOM 5402 C C . HIS B 1 185 ? -9.719 28 5.801 1 84.75 185 HIS B C 1
ATOM 5404 O O . HIS B 1 185 ? -8.797 28.75 6.125 1 84.75 185 HIS B O 1
ATOM 5410 N N . LEU B 1 186 ? -9.562 26.938 5.102 1 89.38 186 LEU B N 1
ATOM 5411 C CA . LEU B 1 186 ? -8.25 26.562 4.598 1 89.38 186 LEU B CA 1
ATOM 5412 C C . LEU B 1 186 ? -7.723 27.625 3.627 1 89.38 186 LEU B C 1
ATOM 5414 O O . LEU B 1 186 ? -6.586 28.078 3.758 1 89.38 186 LEU B O 1
ATOM 5418 N N . ALA B 1 187 ? -8.516 28.078 2.766 1 88.38 187 ALA B N 1
ATOM 5419 C CA . ALA B 1 187 ? -8.109 28.984 1.69 1 88.38 187 ALA B CA 1
ATOM 5420 C C . ALA B 1 187 ? -7.859 30.391 2.223 1 88.38 187 ALA B C 1
ATOM 5422 O O . ALA B 1 187 ? -6.93 31.062 1.776 1 88.38 187 ALA B O 1
ATOM 5423 N N . HIS B 1 188 ? -8.578 30.812 3.201 1 87.25 188 HIS B N 1
ATOM 5424 C CA . HIS B 1 188 ? -8.562 32.219 3.529 1 87.25 188 HIS B CA 1
ATOM 5425 C C . HIS B 1 188 ? -7.887 32.469 4.875 1 87.25 188 HIS B C 1
ATOM 5427 O O . HIS B 1 188 ? -7.562 33.625 5.207 1 87.25 188 HIS B O 1
ATOM 5433 N N . HIS B 1 189 ? -7.668 31.422 5.582 1 86.5 189 HIS B N 1
ATOM 5434 C CA . HIS B 1 189 ? -7.062 31.656 6.891 1 86.5 189 HIS B CA 1
ATOM 5435 C C . HIS B 1 189 ? -5.797 30.828 7.062 1 86.5 189 HIS B C 1
ATOM 5437 O O . HIS B 1 189 ? -4.707 31.375 7.238 1 86.5 189 HIS B O 1
ATOM 5443 N N . THR B 1 190 ? -5.91 29.531 6.914 1 90.81 190 THR B N 1
ATOM 5444 C CA . THR B 1 190 ? -4.805 28.641 7.234 1 90.81 190 THR B CA 1
ATOM 5445 C C . THR B 1 190 ? -3.662 28.812 6.234 1 90.81 190 THR B C 1
ATOM 5447 O O . THR B 1 190 ? -2.508 29 6.629 1 90.81 190 THR B O 1
ATOM 5450 N N . LEU B 1 191 ? -3.988 28.781 4.984 1 93.25 191 LEU B N 1
ATOM 5451 C CA . LEU B 1 191 ? -2.947 28.812 3.965 1 93.25 191 LEU B CA 1
ATOM 5452 C C . LEU B 1 191 ? -2.25 30.172 3.943 1 93.25 191 LEU B C 1
ATOM 5454 O O . LEU B 1 191 ? -1.021 30.234 3.887 1 93.25 191 LEU B O 1
ATOM 5458 N N . PRO B 1 192 ? -2.998 31.297 4.004 1 90.56 192 PRO B N 1
ATOM 5459 C CA . PRO B 1 192 ? -2.309 32.594 4.066 1 90.56 192 PRO B CA 1
ATOM 5460 C C . PRO B 1 192 ? -1.429 32.719 5.305 1 90.56 192 PRO B C 1
ATOM 5462 O O . PRO B 1 192 ? -0.344 33.312 5.23 1 90.56 192 PRO B O 1
ATOM 5465 N N . LEU B 1 193 ? -1.894 32.219 6.387 1 88.69 193 LEU B N 1
ATOM 5466 C CA . LEU B 1 193 ? -1.098 32.25 7.609 1 88.69 193 LEU B CA 1
ATOM 5467 C C . LEU B 1 193 ? 0.196 31.469 7.438 1 88.69 193 LEU B C 1
ATOM 5469 O O . LEU B 1 193 ? 1.271 31.953 7.809 1 88.69 193 LEU B O 1
ATOM 5473 N N . MET B 1 194 ? 0.102 30.312 6.867 1 90.94 194 MET B N 1
ATOM 5474 C CA . MET B 1 194 ? 1.272 29.469 6.668 1 90.94 194 MET B CA 1
ATOM 5475 C C . MET B 1 194 ? 2.221 30.078 5.645 1 90.94 194 MET B C 1
ATOM 5477 O O . MET B 1 194 ? 3.441 30 5.801 1 90.94 194 MET B O 1
ATOM 5481 N N . ALA B 1 195 ? 1.645 30.594 4.621 1 90.19 195 ALA B N 1
ATOM 5482 C CA . ALA B 1 195 ? 2.463 31.234 3.596 1 90.19 195 ALA B CA 1
ATOM 5483 C C . ALA B 1 195 ? 3.26 32.406 4.176 1 90.19 195 ALA B C 1
ATOM 5485 O O . ALA B 1 195 ? 4.422 32.594 3.814 1 90.19 195 ALA B O 1
ATOM 5486 N N . ARG B 1 196 ? 2.654 33.156 5.078 1 85.88 196 ARG B N 1
ATOM 5487 C CA . ARG B 1 196 ? 3.33 34.281 5.738 1 85.88 196 ARG B CA 1
ATOM 5488 C C . ARG B 1 196 ? 4.387 33.781 6.715 1 85.88 196 ARG B C 1
ATOM 5490 O O . ARG B 1 196 ? 5.492 34.312 6.777 1 85.88 196 ARG B O 1
ATOM 5497 N N . LEU B 1 197 ? 4.062 32.781 7.402 1 87.5 197 LEU B N 1
ATOM 5498 C CA . LEU B 1 197 ? 4.945 32.25 8.43 1 87.5 197 LEU B CA 1
ATOM 5499 C C . LEU B 1 197 ? 6.215 31.672 7.816 1 87.5 197 LEU B C 1
ATOM 5501 O O . LEU B 1 197 ? 7.312 31.891 8.328 1 87.5 197 LEU B O 1
ATOM 5505 N N . PHE B 1 198 ? 6.062 30.953 6.727 1 89 198 PHE B N 1
ATOM 5506 C CA . PHE B 1 198 ? 7.207 30.266 6.141 1 89 198 PHE B CA 1
ATOM 5507 C C . PHE B 1 198 ? 7.715 31.016 4.914 1 89 198 PHE B C 1
ATOM 5509 O O . PHE B 1 198 ? 8.727 30.625 4.32 1 89 198 PHE B O 1
ATOM 5516 N N . THR B 1 199 ? 7.082 32.062 4.43 1 84.06 199 THR B N 1
ATOM 5517 C CA . THR B 1 199 ? 7.48 33 3.389 1 84.06 199 THR B CA 1
ATOM 5518 C C . THR B 1 199 ? 7.598 32.281 2.041 1 84.06 199 THR B C 1
ATOM 5520 O O . THR B 1 199 ? 8.547 32.531 1.292 1 84.06 199 THR B O 1
ATOM 5523 N N . HIS B 1 200 ? 6.805 31.312 1.85 1 86.75 200 HIS B N 1
ATOM 5524 C CA . HIS B 1 200 ? 6.746 30.562 0.601 1 86.75 200 HIS B CA 1
ATOM 5525 C C . HIS B 1 200 ? 5.305 30.297 0.186 1 86.75 200 HIS B C 1
ATOM 5527 O O . HIS B 1 200 ? 4.414 30.203 1.035 1 86.75 200 HIS B O 1
ATOM 5533 N N . PRO B 1 201 ? 5.109 30.266 -1.146 1 89.06 201 PRO B N 1
ATOM 5534 C CA . PRO B 1 201 ? 3.787 29.781 -1.562 1 89.06 201 PRO B CA 1
ATOM 5535 C C . PRO B 1 201 ? 3.498 28.359 -1.086 1 89.06 201 PRO B C 1
ATOM 5537 O O . PRO B 1 201 ? 4.406 27.531 -1.035 1 89.06 201 PRO B O 1
ATOM 5540 N N . ILE B 1 202 ? 2.283 28.172 -0.723 1 93.12 202 ILE B N 1
ATOM 5541 C CA . ILE B 1 202 ? 1.93 26.859 -0.168 1 93.12 202 ILE B CA 1
ATOM 5542 C C . ILE B 1 202 ? 0.685 26.328 -0.869 1 93.12 202 ILE B C 1
ATOM 5544 O O . ILE B 1 202 ? -0.256 27.078 -1.141 1 93.12 202 ILE B O 1
ATOM 5548 N N . THR B 1 203 ? 0.752 25.062 -1.269 1 93.31 203 THR B N 1
ATOM 5549 C CA . THR B 1 203 ? -0.394 24.359 -1.834 1 93.31 203 THR B CA 1
ATOM 5550 C C . THR B 1 203 ? -1.095 23.531 -0.767 1 93.31 203 THR B C 1
ATOM 5552 O O . THR B 1 203 ? -0.458 22.719 -0.085 1 93.31 203 THR B O 1
ATOM 5555 N N . GLY B 1 204 ? -2.375 23.797 -0.638 1 94.75 204 GLY B N 1
ATOM 5556 C CA . GLY B 1 204 ? -3.148 23.062 0.354 1 94.75 204 GLY B CA 1
ATOM 5557 C C . GLY B 1 204 ? -3.971 21.938 -0.24 1 94.75 204 GLY B C 1
ATOM 5558 O O . GLY B 1 204 ? -4.516 22.062 -1.339 1 94.75 204 GLY B O 1
ATOM 5559 N N . ILE B 1 205 ? -3.961 20.812 0.451 1 94.19 205 ILE B N 1
ATOM 5560 C CA . ILE B 1 205 ? -4.812 19.672 0.101 1 94.19 205 ILE B CA 1
ATOM 5561 C C . ILE B 1 205 ? -5.957 19.562 1.103 1 94.19 205 ILE B C 1
ATOM 5563 O O . ILE B 1 205 ? -5.727 19.438 2.309 1 94.19 205 ILE B O 1
ATOM 5567 N N . HIS B 1 206 ? -7.117 19.672 0.559 1 90.25 206 HIS B N 1
ATOM 5568 C CA . HIS B 1 206 ? -8.305 19.641 1.411 1 90.25 206 HIS B CA 1
ATOM 5569 C C . HIS B 1 206 ? -9.008 18.297 1.34 1 90.25 206 HIS B C 1
ATOM 5571 O O . HIS B 1 206 ? -9.125 17.703 0.262 1 90.25 206 HIS B O 1
ATOM 5577 N N . THR B 1 207 ? -9.398 17.75 2.469 1 88 207 THR B N 1
ATOM 5578 C CA . THR B 1 207 ? -10.266 16.594 2.535 1 88 207 THR B CA 1
ATOM 5579 C C . THR B 1 207 ? -11.727 17 2.691 1 88 207 THR B C 1
ATOM 5581 O O . THR B 1 207 ? -12.086 17.656 3.67 1 88 207 THR B O 1
ATOM 5584 N N . PRO B 1 208 ? -12.5 16.609 1.773 1 87.62 208 PRO B N 1
ATOM 5585 C CA . PRO B 1 208 ? -13.914 17 1.87 1 87.62 208 PRO B CA 1
ATOM 5586 C C . PRO B 1 208 ? -14.57 16.5 3.152 1 87.62 208 PRO B C 1
ATOM 5588 O O . PRO B 1 208 ? -14.227 15.43 3.656 1 87.62 208 PRO B O 1
ATOM 5591 N N . THR B 1 209 ? -15.5 17.266 3.629 1 88.69 209 THR B N 1
ATOM 5592 C CA . THR B 1 209 ? -16.25 16.891 4.824 1 88.69 209 THR B CA 1
ATOM 5593 C C . THR B 1 209 ? -17.656 16.453 4.465 1 88.69 209 THR B C 1
ATOM 5595 O O . THR B 1 209 ? -18.266 16.984 3.543 1 88.69 209 THR B O 1
ATOM 5598 N N . TYR B 1 210 ? -18.203 15.461 5.141 1 90.69 210 TYR B N 1
ATOM 5599 C CA . TYR B 1 210 ? -19.578 14.984 4.984 1 90.69 210 TYR B CA 1
ATOM 5600 C C . TYR B 1 210 ? -20.344 15.102 6.297 1 90.69 210 TYR B C 1
ATOM 5602 O O . TYR B 1 210 ? -21.359 14.43 6.488 1 90.69 210 TYR B O 1
ATOM 5610 N N . GLY B 1 211 ? -19.797 15.914 7.117 1 89.06 211 GLY B N 1
ATOM 5611 C CA . GLY B 1 211 ? -20.359 16.031 8.453 1 89.06 211 GLY B CA 1
ATOM 5612 C C . GLY B 1 211 ? -19.516 15.367 9.516 1 89.06 211 GLY B C 1
ATOM 5613 O O . GLY B 1 211 ? -18.875 14.344 9.258 1 89.06 211 GLY B O 1
ATOM 5614 N N . LEU B 1 212 ? -19.578 15.859 10.656 1 86.31 212 LEU B N 1
ATOM 5615 C CA . LEU B 1 212 ? -18.656 15.453 11.711 1 86.31 212 LEU B CA 1
ATOM 5616 C C . LEU B 1 212 ? -18.812 13.969 12.023 1 86.31 212 LEU B C 1
ATOM 5618 O O . LEU B 1 212 ? -17.828 13.227 12.07 1 86.31 212 LEU B O 1
ATOM 5622 N N . PRO B 1 213 ? -20.062 13.406 12.195 1 89.75 213 PRO B N 1
ATOM 5623 C CA . PRO B 1 213 ? -20.188 11.977 12.5 1 89.75 213 PRO B CA 1
ATOM 5624 C C . PRO B 1 213 ? -19.625 11.094 11.383 1 89.75 213 PRO B C 1
ATOM 5626 O O . PRO B 1 213 ? -18.891 10.141 11.648 1 89.75 213 PRO B O 1
ATOM 5629 N N . PHE B 1 214 ? -19.938 11.414 10.18 1 92.88 214 PHE B N 1
ATOM 5630 C CA . PHE B 1 214 ? -19.438 10.633 9.055 1 92.88 214 PHE B CA 1
ATOM 5631 C C . PHE B 1 214 ? -17.922 10.812 8.898 1 92.88 214 PHE B C 1
ATOM 5633 O O . PHE B 1 214 ? -17.219 9.875 8.516 1 92.88 214 PHE B O 1
ATOM 5640 N N . ASP B 1 215 ? -17.422 12.008 9.188 1 90.62 215 ASP B N 1
ATOM 5641 C CA . ASP B 1 215 ? -15.992 12.25 9.117 1 90.62 215 ASP B CA 1
ATOM 5642 C C . ASP B 1 215 ? -15.234 11.391 10.125 1 90.62 215 ASP B C 1
ATOM 5644 O O . ASP B 1 215 ? -14.164 10.859 9.82 1 90.62 215 ASP B O 1
ATOM 5648 N N . ILE B 1 216 ? -15.797 11.297 11.266 1 87.81 216 ILE B N 1
ATOM 5649 C CA . ILE B 1 216 ? -15.164 10.484 12.305 1 87.81 216 ILE B CA 1
ATOM 5650 C C . ILE B 1 216 ? -15.156 9.016 11.867 1 87.81 216 ILE B C 1
ATOM 5652 O O . ILE B 1 216 ? -14.133 8.336 11.992 1 87.81 216 ILE B O 1
ATOM 5656 N N . ILE B 1 217 ? -16.219 8.547 11.305 1 90.44 217 ILE B N 1
ATOM 5657 C CA . ILE B 1 217 ? -16.312 7.164 10.852 1 90.44 217 ILE B CA 1
ATOM 5658 C C . ILE B 1 217 ? -15.336 6.918 9.711 1 90.44 217 ILE B C 1
ATOM 5660 O O . ILE B 1 217 ? -14.617 5.914 9.711 1 90.44 217 ILE B O 1
ATOM 5664 N N . LEU B 1 218 ? -15.297 7.816 8.82 1 91.19 218 LEU B N 1
ATOM 5665 C CA . LEU B 1 218 ? -14.391 7.684 7.684 1 91.19 218 LEU B CA 1
ATOM 5666 C C . LEU B 1 218 ? -12.938 7.727 8.141 1 91.19 218 LEU B C 1
ATOM 5668 O O . LEU B 1 218 ? -12.094 7.008 7.598 1 91.19 218 LEU B O 1
ATOM 5672 N N . THR B 1 219 ? -12.68 8.57 9.078 1 90.25 219 THR B N 1
ATOM 5673 C CA . THR B 1 219 ? -11.32 8.648 9.617 1 90.25 219 THR B CA 1
ATOM 5674 C C . THR B 1 219 ? -10.914 7.328 10.258 1 90.25 219 THR B C 1
ATOM 5676 O O . THR B 1 219 ? -9.789 6.859 10.055 1 90.25 219 THR B O 1
ATOM 5679 N N . MET B 1 220 ? -11.781 6.688 10.953 1 90.06 220 MET B N 1
ATOM 5680 C CA . MET B 1 220 ? -11.492 5.406 11.594 1 90.06 220 MET B CA 1
ATOM 5681 C C . MET B 1 220 ? -11.281 4.312 10.547 1 90.06 220 MET B C 1
ATOM 5683 O O . MET B 1 220 ? -10.422 3.447 10.719 1 90.06 220 MET B O 1
ATOM 5687 N N . LEU B 1 221 ? -12.039 4.418 9.516 1 90.5 221 LEU B N 1
ATOM 5688 C CA . LEU B 1 221 ? -11.898 3.449 8.438 1 90.5 221 LEU B CA 1
ATOM 5689 C C . LEU B 1 221 ? -10.555 3.611 7.73 1 90.5 221 LEU B C 1
ATOM 5691 O O . LEU B 1 221 ? -9.867 2.623 7.465 1 90.5 221 LEU B O 1
ATOM 5695 N N . HIS B 1 222 ? -10.18 4.82 7.539 1 90.5 222 HIS B N 1
ATOM 5696 C CA . HIS B 1 222 ? -8.914 5.09 6.859 1 90.5 222 HIS B CA 1
ATOM 5697 C C . HIS B 1 222 ? -7.727 4.715 7.742 1 90.5 222 HIS B C 1
ATOM 5699 O O . HIS B 1 222 ? -6.691 4.273 7.238 1 90.5 222 HIS B O 1
ATOM 5705 N N . ARG B 1 223 ? -7.895 4.891 9 1 90.5 223 ARG B N 1
ATOM 5706 C CA . ARG B 1 223 ? -6.848 4.508 9.938 1 90.5 223 ARG B CA 1
ATOM 5707 C C . ARG B 1 223 ? -6.645 2.996 9.945 1 90.5 223 ARG B C 1
ATOM 5709 O O . ARG B 1 223 ? -5.527 2.514 10.141 1 90.5 223 ARG B O 1
ATOM 5716 N N . ALA B 1 224 ? -7.723 2.289 9.68 1 89.62 224 ALA B N 1
ATOM 5717 C CA . ALA B 1 224 ? -7.66 0.829 9.703 1 89.62 224 ALA B CA 1
ATOM 5718 C C . ALA B 1 224 ? -7.195 0.281 8.352 1 89.62 224 ALA B C 1
ATOM 5720 O O . ALA B 1 224 ? -6.746 -0.865 8.266 1 89.62 224 ALA B O 1
ATOM 5721 N N . MET B 1 225 ? -7.375 1.11 7.344 1 87.69 225 MET B N 1
ATOM 5722 C CA . MET B 1 225 ? -6.965 0.719 6 1 87.69 225 MET B CA 1
ATOM 5723 C C . MET B 1 225 ? -6.051 1.773 5.383 1 87.69 225 MET B C 1
ATOM 5725 O O . MET B 1 225 ? -6.438 2.453 4.43 1 87.69 225 MET B O 1
ATOM 5729 N N . PRO B 1 226 ? -4.871 1.771 5.805 1 77 226 PRO B N 1
ATOM 5730 C CA . PRO B 1 226 ? -3.982 2.846 5.359 1 77 226 PRO B CA 1
ATOM 5731 C C . PRO B 1 226 ? -3.699 2.791 3.859 1 77 226 PRO B C 1
ATOM 5733 O O . PRO B 1 226 ? -3.334 3.807 3.26 1 77 226 PRO B O 1
ATOM 5736 N N . SER B 1 227 ? -3.936 1.687 3.23 1 76 227 SER B N 1
ATOM 5737 C CA . SER B 1 227 ? -3.611 1.551 1.813 1 76 227 SER B CA 1
ATOM 5738 C C . SER B 1 227 ? -4.777 1.993 0.935 1 76 227 SER B C 1
ATOM 5740 O O . SER B 1 227 ? -4.637 2.1 -0.285 1 76 227 SER B O 1
ATOM 5742 N N . MET B 1 228 ? -5.871 2.346 1.587 1 82.44 228 MET B N 1
ATOM 5743 C CA . MET B 1 228 ? -7.008 2.811 0.802 1 82.44 228 MET B CA 1
ATOM 5744 C C . MET B 1 228 ? -6.789 4.242 0.321 1 82.44 228 MET B C 1
ATOM 5746 O O . MET B 1 228 ? -6.543 5.141 1.126 1 82.44 228 MET B O 1
ATOM 5750 N N . GLN B 1 229 ? -6.977 4.43 -0.933 1 86.19 229 GLN B N 1
ATOM 5751 C CA . GLN B 1 229 ? -6.711 5.738 -1.52 1 86.19 229 GLN B CA 1
ATOM 5752 C C . GLN B 1 229 ? -7.973 6.598 -1.548 1 86.19 229 GLN B C 1
ATOM 5754 O O . GLN B 1 229 ? -9.055 6.102 -1.854 1 86.19 229 GLN B O 1
ATOM 5759 N N . THR B 1 230 ? -7.797 7.789 -1.099 1 87.94 230 THR B N 1
ATOM 5760 C CA . THR B 1 230 ? -8.836 8.812 -1.193 1 87.94 230 THR B CA 1
ATOM 5761 C C . THR B 1 230 ? -8.469 9.852 -2.244 1 87.94 230 THR B C 1
ATOM 5763 O O . THR B 1 230 ? -7.359 9.836 -2.785 1 87.94 230 THR B O 1
ATOM 5766 N N . ALA B 1 231 ? -9.414 10.711 -2.58 1 87.5 231 ALA B N 1
ATOM 5767 C CA . ALA B 1 231 ? -9.125 11.789 -3.525 1 87.5 231 ALA B CA 1
ATOM 5768 C C . ALA B 1 231 ? -8.008 12.688 -3.012 1 87.5 231 ALA B C 1
ATOM 5770 O O . ALA B 1 231 ? -7.152 13.125 -3.785 1 87.5 231 ALA B O 1
ATOM 5771 N N . ALA B 1 232 ? -8.016 12.938 -1.717 1 89.56 232 ALA B N 1
ATOM 5772 C CA . ALA B 1 232 ? -6.98 13.773 -1.115 1 89.56 232 ALA B CA 1
ATOM 5773 C C . ALA B 1 232 ? -5.617 13.102 -1.204 1 89.56 232 ALA B C 1
ATOM 5775 O O . ALA B 1 232 ? -4.617 13.75 -1.536 1 89.56 232 ALA B O 1
ATOM 5776 N N . SER B 1 233 ? -5.559 11.805 -0.911 1 92.69 233 SER B N 1
ATOM 5777 C CA . SER B 1 233 ? -4.285 11.094 -0.97 1 92.69 233 SER B CA 1
ATOM 5778 C C . SER B 1 233 ? -3.764 11.016 -2.4 1 92.69 233 SER B C 1
ATOM 5780 O O . SER B 1 233 ? -2.557 11.109 -2.635 1 92.69 233 SER B O 1
ATOM 5782 N N . ARG B 1 234 ? -4.648 10.836 -3.354 1 92 234 ARG B N 1
ATOM 5783 C CA . ARG B 1 234 ? -4.242 10.781 -4.754 1 92 234 ARG B CA 1
ATOM 5784 C C . ARG B 1 234 ? -3.682 12.117 -5.215 1 92 234 ARG B C 1
ATOM 5786 O O . ARG B 1 234 ? -2.652 12.172 -5.891 1 92 234 ARG B O 1
ATOM 5793 N N . ALA B 1 235 ? -4.391 13.156 -4.887 1 91.88 235 ALA B N 1
ATOM 5794 C CA . ALA B 1 235 ? -3.916 14.492 -5.242 1 91.88 235 ALA B CA 1
ATOM 5795 C C . ALA B 1 235 ? -2.561 14.781 -4.605 1 91.88 235 ALA B C 1
ATOM 5797 O O . ALA B 1 235 ? -1.659 15.312 -5.262 1 91.88 235 ALA B O 1
ATOM 5798 N N . LEU B 1 236 ? -2.486 14.469 -3.359 1 94.75 236 LEU B N 1
ATOM 5799 C CA . LEU B 1 236 ? -1.222 14.68 -2.662 1 94.75 236 LEU B CA 1
ATOM 5800 C C . LEU B 1 236 ? -0.103 13.867 -3.311 1 94.75 236 LEU B C 1
ATOM 5802 O O . LEU B 1 236 ? 1.006 14.375 -3.498 1 94.75 236 LEU B O 1
ATOM 5806 N N . TYR B 1 237 ? -0.372 12.625 -3.643 1 94.88 237 TYR B N 1
ATOM 5807 C CA . TYR B 1 237 ? 0.618 11.766 -4.285 1 94.88 237 TYR B CA 1
ATOM 5808 C C . TYR B 1 237 ? 1.102 12.383 -5.594 1 94.88 237 TYR B C 1
ATOM 5810 O O . TYR B 1 237 ? 2.307 12.438 -5.852 1 94.88 237 TYR B O 1
ATOM 5818 N N . MET B 1 238 ? 0.221 12.797 -6.383 1 91.62 238 MET B N 1
ATOM 5819 C CA . MET B 1 238 ? 0.567 13.352 -7.688 1 91.62 238 MET B CA 1
ATOM 5820 C C . MET B 1 238 ? 1.384 14.633 -7.535 1 91.62 238 MET B C 1
ATOM 5822 O O . MET B 1 238 ? 2.367 14.836 -8.25 1 91.62 238 MET B O 1
ATOM 5826 N N . GLU B 1 239 ? 1.03 15.461 -6.582 1 93 239 GLU B N 1
ATOM 5827 C CA . GLU B 1 239 ? 1.741 16.719 -6.363 1 93 239 GLU B CA 1
ATOM 5828 C C . GLU B 1 239 ? 3.143 16.469 -5.812 1 93 239 GLU B C 1
ATOM 5830 O O . GLU B 1 239 ? 4.113 17.078 -6.27 1 93 239 GLU B O 1
ATOM 5835 N N . LEU B 1 240 ? 3.229 15.609 -4.863 1 95.12 240 LEU B N 1
ATOM 5836 C CA . LEU B 1 240 ? 4.527 15.32 -4.27 1 95.12 240 LEU B CA 1
ATOM 5837 C C . LEU B 1 240 ? 5.445 14.633 -5.273 1 95.12 240 LEU B C 1
ATOM 5839 O O . LEU B 1 240 ? 6.633 14.945 -5.352 1 95.12 240 LEU B O 1
ATOM 5843 N N . ARG B 1 241 ? 4.879 13.688 -5.953 1 92.81 241 ARG B N 1
ATOM 5844 C CA . ARG B 1 241 ? 5.672 12.992 -6.957 1 92.81 241 ARG B CA 1
ATOM 5845 C C . ARG B 1 241 ? 6.215 13.961 -8 1 92.81 241 ARG B C 1
ATOM 5847 O O . ARG B 1 241 ? 7.391 13.891 -8.367 1 92.81 241 ARG B O 1
ATOM 5854 N N . ALA B 1 242 ? 5.375 14.852 -8.484 1 90.62 242 ALA B N 1
ATOM 5855 C CA . ALA B 1 242 ? 5.793 15.844 -9.469 1 90.62 242 ALA B CA 1
ATOM 5856 C C . ALA B 1 242 ? 6.906 16.734 -8.914 1 90.62 242 ALA B C 1
ATOM 5858 O O . ALA B 1 242 ? 7.891 17 -9.602 1 90.62 242 ALA B O 1
ATOM 5859 N N . ALA B 1 243 ? 6.82 17.141 -7.695 1 92.19 243 ALA B N 1
ATOM 5860 C CA . ALA B 1 243 ? 7.812 18 -7.066 1 92.19 243 ALA B CA 1
ATOM 5861 C C . ALA B 1 243 ? 9.125 17.25 -6.844 1 92.19 243 ALA B C 1
ATOM 5863 O O . ALA B 1 243 ? 10.211 17.812 -7.043 1 92.19 243 ALA B O 1
ATOM 5864 N N . LEU B 1 244 ? 9.062 16.016 -6.445 1 92.31 244 LEU B N 1
ATOM 5865 C CA . LEU B 1 244 ? 10.25 15.234 -6.113 1 92.31 244 LEU B CA 1
ATOM 5866 C C . LEU B 1 244 ? 11.016 14.852 -7.371 1 92.31 244 LEU B C 1
ATOM 5868 O O . LEU B 1 244 ? 12.234 14.672 -7.328 1 92.31 244 LEU B O 1
ATOM 5872 N N . LEU B 1 245 ? 10.297 14.711 -8.453 1 88.06 245 LEU B N 1
ATOM 5873 C CA . LEU B 1 245 ? 10.938 14.305 -9.703 1 88.06 245 LEU B CA 1
ATOM 5874 C C . LEU B 1 245 ? 11.484 15.516 -10.453 1 88.06 245 LEU B C 1
ATOM 5876 O O . LEU B 1 245 ? 12.266 15.367 -11.391 1 88.06 245 LEU B O 1
ATOM 5880 N N . ASP B 1 246 ? 11.094 16.688 -10.023 1 85.5 246 ASP B N 1
ATOM 5881 C CA . ASP B 1 246 ? 11.609 17.906 -10.641 1 85.5 246 ASP B CA 1
ATOM 5882 C C . ASP B 1 246 ? 13.031 18.203 -10.156 1 85.5 246 ASP B C 1
ATOM 5884 O O . ASP B 1 246 ? 13.242 18.484 -8.977 1 85.5 246 ASP B O 1
ATOM 5888 N N . SER B 1 247 ? 13.938 18.188 -11.031 1 81.38 247 SER B N 1
ATOM 5889 C CA . SER B 1 247 ? 15.344 18.375 -10.695 1 81.38 247 SER B CA 1
ATOM 5890 C C . SER B 1 247 ? 15.617 19.812 -10.25 1 81.38 247 SER B C 1
ATOM 5892 O O . SER B 1 247 ? 16.625 20.078 -9.594 1 81.38 247 SER B O 1
ATOM 5894 N N . HIS B 1 248 ? 14.719 20.734 -10.57 1 82.06 248 HIS B N 1
ATOM 5895 C CA . HIS B 1 248 ? 14.906 22.125 -10.18 1 82.06 248 HIS B CA 1
ATOM 5896 C C . HIS B 1 248 ? 14.531 22.344 -8.719 1 82.06 248 HIS B C 1
ATOM 5898 O O . HIS B 1 248 ? 14.922 23.344 -8.117 1 82.06 248 HIS B O 1
ATOM 5904 N N . ILE B 1 249 ? 13.797 21.422 -8.25 1 88.62 249 ILE B N 1
ATOM 5905 C CA . ILE B 1 249 ? 13.352 21.547 -6.867 1 88.62 249 ILE B CA 1
ATOM 5906 C C . ILE B 1 249 ? 14.352 20.859 -5.941 1 88.62 249 ILE B C 1
ATOM 5908 O O . ILE B 1 249 ? 14.68 19.688 -6.133 1 88.62 249 ILE B O 1
ATOM 5912 N N . THR B 1 250 ? 14.82 21.531 -5 1 89.88 250 THR B N 1
ATOM 5913 C CA . THR B 1 250 ? 15.836 21 -4.105 1 89.88 250 THR B CA 1
ATOM 5914 C C . THR B 1 250 ? 15.219 20.531 -2.795 1 89.88 250 THR B C 1
ATOM 5916 O O . THR B 1 250 ? 15.797 19.719 -2.08 1 89.88 250 THR B O 1
ATOM 5919 N N . ARG B 1 251 ? 14.078 21.125 -2.523 1 93.44 251 ARG B N 1
ATOM 5920 C CA . ARG B 1 251 ? 13.445 20.766 -1.256 1 93.44 251 ARG B CA 1
ATOM 5921 C C . ARG B 1 251 ? 11.922 20.766 -1.382 1 93.44 251 ARG B C 1
ATOM 5923 O O . ARG B 1 251 ? 11.352 21.641 -2.029 1 93.44 251 ARG B O 1
ATOM 5930 N N . VAL B 1 252 ? 11.375 19.781 -0.803 1 96.38 252 VAL B N 1
ATOM 5931 C CA . VAL B 1 252 ? 9.922 19.656 -0.75 1 96.38 252 VAL B CA 1
ATOM 5932 C C . VAL B 1 252 ? 9.469 19.516 0.701 1 96.38 252 VAL B C 1
ATOM 5934 O O . VAL B 1 252 ? 9.828 18.562 1.387 1 96.38 252 VAL B O 1
ATOM 5937 N N . ALA B 1 253 ? 8.711 20.516 1.219 1 96.88 253 ALA B N 1
ATOM 5938 C CA . ALA B 1 253 ? 8.242 20.5 2.6 1 96.88 253 ALA B CA 1
ATOM 5939 C C . ALA B 1 253 ? 6.738 20.25 2.666 1 96.88 253 ALA B C 1
ATOM 5941 O O . ALA B 1 253 ? 5.961 20.875 1.94 1 96.88 253 ALA B O 1
ATOM 5942 N N . VAL B 1 254 ? 6.355 19.297 3.52 1 98.12 254 VAL B N 1
ATOM 5943 C CA . VAL B 1 254 ? 4.945 18.969 3.695 1 98.12 254 VAL B CA 1
ATOM 5944 C C . VAL B 1 254 ? 4.547 19.156 5.156 1 98.12 254 VAL B C 1
ATOM 5946 O O . VAL B 1 254 ? 5.188 18.609 6.059 1 98.12 254 VAL B O 1
ATOM 5949 N N . LEU B 1 255 ? 3.545 19.938 5.422 1 97.81 255 LEU B N 1
ATOM 5950 C CA . LEU B 1 255 ? 2.957 20.156 6.738 1 97.81 255 LEU B CA 1
ATOM 5951 C C . LEU B 1 255 ? 1.593 19.484 6.84 1 97.81 255 LEU B C 1
ATOM 5953 O O . LEU B 1 255 ? 0.838 19.453 5.867 1 97.81 255 LEU B O 1
ATOM 5957 N N . SER B 1 256 ? 1.342 18.891 7.926 1 97.75 256 SER B N 1
ATOM 5958 C CA . SER B 1 256 ? 0.045 18.25 8.102 1 97.75 256 SER B CA 1
ATOM 5959 C C . SER B 1 256 ? -0.477 18.438 9.523 1 97.75 256 SER B C 1
ATOM 5961 O O . SER B 1 256 ? 0.307 18.547 10.469 1 97.75 256 SER B O 1
ATOM 5963 N N . HIS B 1 257 ? -1.742 18.516 9.602 1 95.94 257 HIS B N 1
ATOM 5964 C CA . HIS B 1 257 ? -2.385 18.703 10.898 1 95.94 257 HIS B CA 1
ATOM 5965 C C . HIS B 1 257 ? -3.355 17.562 11.188 1 95.94 257 HIS B C 1
ATOM 5967 O O . HIS B 1 257 ? -4.191 17.219 10.352 1 95.94 257 HIS B O 1
ATOM 5973 N N . THR B 1 258 ? -3.236 16.922 12.344 1 94.19 258 THR B N 1
ATOM 5974 C CA . THR B 1 258 ? -4.113 15.906 12.93 1 94.19 258 THR B CA 1
ATOM 5975 C C . THR B 1 258 ? -4.367 14.773 11.938 1 94.19 258 THR B C 1
ATOM 5977 O O . THR B 1 258 ? -3.477 13.969 11.664 1 94.19 258 THR B O 1
ATOM 5980 N N . THR B 1 259 ? -5.719 14.727 11.359 1 94 259 THR B N 1
ATOM 5981 C CA . THR B 1 259 ? -6.098 13.609 10.5 1 94 259 THR B CA 1
ATOM 5982 C C . THR B 1 259 ? -5.496 13.766 9.109 1 94 259 THR B C 1
ATOM 5984 O O . THR B 1 259 ? -5.469 12.812 8.328 1 94 259 THR B O 1
ATOM 5987 N N . GLY B 1 260 ? -4.93 14.93 8.836 1 95.19 260 GLY B N 1
ATOM 5988 C CA . GLY B 1 260 ? -4.227 15.102 7.578 1 95.19 260 GLY B CA 1
ATOM 5989 C C . GLY B 1 260 ? -2.992 14.227 7.453 1 95.19 260 GLY B C 1
ATOM 5990 O O . GLY B 1 260 ? -2.486 14.008 6.352 1 95.19 260 GLY B O 1
ATOM 5991 N N . ALA B 1 261 ? -2.547 13.695 8.562 1 96.69 261 ALA B N 1
ATOM 5992 C CA . ALA B 1 261 ? -1.359 12.844 8.578 1 96.69 261 ALA B CA 1
ATOM 5993 C C . ALA B 1 261 ? -1.674 11.461 8.023 1 96.69 261 ALA B C 1
ATOM 5995 O O . ALA B 1 261 ? -0.766 10.703 7.664 1 96.69 261 ALA B O 1
ATOM 5996 N N . ILE B 1 262 ? -2.936 11.102 7.945 1 94.94 262 ILE B N 1
ATOM 5997 C CA . ILE B 1 262 ? -3.332 9.781 7.484 1 94.94 262 ILE B CA 1
ATOM 5998 C C . ILE B 1 262 ? -3.029 9.633 5.996 1 94.94 262 ILE B C 1
ATOM 6000 O O . ILE B 1 262 ? -2.271 8.75 5.59 1 94.94 262 ILE B O 1
ATOM 6004 N N . PRO B 1 263 ? -3.58 10.547 5.164 1 94.5 263 PRO B N 1
ATOM 6005 C CA . PRO B 1 263 ? -3.195 10.43 3.754 1 94.5 263 PRO B CA 1
ATOM 6006 C C . PRO B 1 263 ? -1.7 10.648 3.531 1 94.5 263 PRO B C 1
ATOM 6008 O O . PRO B 1 263 ? -1.113 10.039 2.631 1 94.5 263 PRO B O 1
ATOM 6011 N N . LEU B 1 264 ? -1.104 11.484 4.332 1 96.69 264 LEU B N 1
ATOM 6012 C CA . LEU B 1 264 ? 0.321 11.758 4.184 1 96.69 264 LEU B CA 1
ATOM 6013 C C . LEU B 1 264 ? 1.148 10.508 4.441 1 96.69 264 LEU B C 1
ATOM 6015 O O . LEU B 1 264 ? 2.078 10.203 3.691 1 96.69 264 LEU B O 1
ATOM 6019 N N . SER B 1 265 ? 0.846 9.828 5.508 1 95.38 265 SER B N 1
ATOM 6020 C CA . SER B 1 265 ? 1.562 8.594 5.828 1 95.38 265 SER B CA 1
ATOM 6021 C C . SER B 1 265 ? 1.398 7.559 4.727 1 95.38 265 SER B C 1
ATOM 6023 O O . SER B 1 265 ? 2.359 6.875 4.359 1 95.38 265 SER B O 1
ATOM 6025 N N . SER B 1 266 ? 0.215 7.414 4.211 1 93.12 266 SER B N 1
ATOM 6026 C CA . SER B 1 266 ? -0.052 6.473 3.127 1 93.12 266 SER B CA 1
ATOM 6027 C C . SER B 1 266 ? 0.736 6.836 1.873 1 93.12 266 SER B C 1
ATOM 6029 O O . SER B 1 266 ? 1.312 5.965 1.221 1 93.12 266 SER B O 1
ATOM 6031 N N . VAL B 1 267 ? 0.737 8.102 1.558 1 95.12 267 VAL B N 1
ATOM 6032 C CA . VAL B 1 267 ? 1.433 8.57 0.364 1 95.12 267 VAL B CA 1
ATOM 6033 C C . VAL B 1 267 ? 2.939 8.383 0.536 1 95.12 267 VAL B C 1
ATOM 6035 O O . VAL B 1 267 ? 3.639 8.023 -0.415 1 95.12 267 VAL B O 1
ATOM 6038 N N . LEU B 1 268 ? 3.414 8.641 1.733 1 95.75 268 LEU B N 1
ATOM 6039 C CA . LEU B 1 268 ? 4.836 8.445 1.998 1 95.75 268 LEU B CA 1
ATOM 6040 C C . LEU B 1 268 ? 5.238 6.992 1.756 1 95.75 268 LEU B C 1
ATOM 6042 O O . LEU B 1 268 ? 6.27 6.727 1.137 1 95.75 268 LEU B O 1
ATOM 6046 N N . THR B 1 269 ? 4.438 6.102 2.236 1 92.81 269 THR B N 1
ATOM 6047 C CA . THR B 1 269 ? 4.711 4.684 2.035 1 92.81 269 THR B CA 1
ATOM 6048 C C . THR B 1 269 ? 4.715 4.336 0.549 1 92.81 269 THR B C 1
ATOM 6050 O O . THR B 1 269 ? 5.598 3.619 0.076 1 92.81 269 THR B O 1
ATOM 6053 N N . ARG B 1 270 ? 3.768 4.828 -0.124 1 92.81 270 ARG B N 1
ATOM 6054 C CA . ARG B 1 270 ? 3.676 4.543 -1.553 1 92.81 270 ARG B CA 1
ATOM 6055 C C . ARG B 1 270 ? 4.844 5.164 -2.311 1 92.81 270 ARG B C 1
ATOM 6057 O O . ARG B 1 270 ? 5.406 4.543 -3.217 1 92.81 270 ARG B O 1
ATOM 6064 N N . LEU B 1 271 ? 5.199 6.41 -1.985 1 94 271 LEU B N 1
ATOM 6065 C CA . LEU B 1 271 ? 6.328 7.066 -2.633 1 94 271 LEU B CA 1
ATOM 6066 C C . LEU B 1 271 ? 7.621 6.297 -2.379 1 94 271 LEU B C 1
ATOM 6068 O O . LEU B 1 271 ? 8.469 6.191 -3.268 1 94 271 LEU B O 1
ATOM 6072 N N . SER B 1 272 ? 7.75 5.734 -1.191 1 92.75 272 SER B N 1
ATOM 6073 C CA . SER B 1 272 ? 8.93 4.953 -0.85 1 92.75 272 SER B CA 1
ATOM 6074 C C . SER B 1 272 ? 9.008 3.676 -1.682 1 92.75 272 SER B C 1
ATOM 6076 O O . SER B 1 272 ? 10.102 3.15 -1.921 1 92.75 272 SER B O 1
ATOM 6078 N N . ALA B 1 273 ? 7.879 3.23 -2.08 1 91.31 273 ALA B N 1
ATOM 6079 C CA . ALA B 1 273 ? 7.824 2.02 -2.895 1 91.31 273 ALA B CA 1
ATOM 6080 C C . ALA B 1 273 ? 8.07 2.338 -4.367 1 91.31 273 ALA B C 1
ATOM 6082 O O . ALA B 1 273 ? 8.5 1.471 -5.133 1 91.31 273 ALA B O 1
ATOM 6083 N N . ASP B 1 274 ? 7.812 3.555 -4.766 1 91.06 274 ASP B N 1
ATOM 6084 C CA . ASP B 1 274 ? 7.797 3.875 -6.188 1 91.06 274 ASP B CA 1
ATOM 6085 C C . ASP B 1 274 ? 9.062 4.621 -6.598 1 91.06 274 ASP B C 1
ATOM 6087 O O . ASP B 1 274 ? 9.477 4.566 -7.758 1 91.06 274 ASP B O 1
ATOM 6091 N N . LEU B 1 275 ? 9.664 5.344 -5.676 1 90.38 275 LEU B N 1
ATOM 6092 C CA . LEU B 1 275 ? 10.797 6.203 -6.016 1 90.38 275 LEU B CA 1
ATOM 6093 C C . LEU B 1 275 ? 12.07 5.711 -5.34 1 90.38 275 LEU B C 1
ATOM 6095 O O . LEU B 1 275 ? 12.016 5.066 -4.289 1 90.38 275 LEU B O 1
ATOM 6099 N N . GLN B 1 276 ? 13.133 6.059 -5.961 1 87.75 276 GLN B N 1
ATOM 6100 C CA . GLN B 1 276 ? 14.43 5.762 -5.359 1 87.75 276 GLN B CA 1
ATOM 6101 C C . GLN B 1 276 ? 14.672 6.621 -4.121 1 87.75 276 GLN B C 1
ATOM 6103 O O . GLN B 1 276 ? 14.227 7.77 -4.059 1 87.75 276 GLN B O 1
ATOM 6108 N N . PRO B 1 277 ? 15.375 6.129 -3.162 1 85.88 277 PRO B N 1
ATOM 6109 C CA . PRO B 1 277 ? 15.609 6.848 -1.907 1 85.88 277 PRO B CA 1
ATOM 6110 C C . PRO B 1 277 ? 16.281 8.203 -2.119 1 85.88 277 PRO B C 1
ATOM 6112 O O . PRO B 1 277 ? 16.078 9.133 -1.332 1 85.88 277 PRO B O 1
ATOM 6115 N N . GLU B 1 278 ? 17.047 8.359 -3.123 1 84.06 278 GLU B N 1
ATOM 6116 C CA . GLU B 1 278 ? 17.734 9.617 -3.387 1 84.06 278 GLU B CA 1
ATOM 6117 C C . GLU B 1 278 ? 16.75 10.75 -3.654 1 84.06 278 GLU B C 1
ATOM 6119 O O . GLU B 1 278 ? 17 11.898 -3.287 1 84.06 278 GLU B O 1
ATOM 6124 N N . LYS B 1 279 ? 15.711 10.398 -4.309 1 87.88 279 LYS B N 1
ATOM 6125 C CA . LYS B 1 279 ? 14.688 11.406 -4.602 1 87.88 279 LYS B CA 1
ATOM 6126 C C . LYS B 1 279 ? 13.891 11.758 -3.352 1 87.88 279 LYS B C 1
ATOM 6128 O O . LYS B 1 279 ? 13.367 12.867 -3.24 1 87.88 279 LYS B O 1
ATOM 6133 N N . LEU B 1 280 ? 13.852 10.867 -2.416 1 92.12 280 LEU B N 1
ATOM 6134 C CA . LEU B 1 280 ? 13.078 11.07 -1.194 1 92.12 280 LEU B CA 1
ATOM 6135 C C . LEU B 1 280 ? 13.859 11.914 -0.191 1 92.12 280 LEU B C 1
ATOM 6137 O O . LEU B 1 280 ? 13.289 12.438 0.768 1 92.12 280 LEU B O 1
ATOM 6141 N N . SER B 1 281 ? 15.133 12.086 -0.417 1 89.94 281 SER B N 1
ATOM 6142 C CA . SER B 1 281 ? 15.977 12.812 0.526 1 89.94 281 SER B CA 1
ATOM 6143 C C . SER B 1 281 ? 15.625 14.297 0.553 1 89.94 281 SER B C 1
ATOM 6145 O O . SER B 1 281 ? 15.914 14.992 1.527 1 89.94 281 SER B O 1
ATOM 6147 N N . LYS B 1 282 ? 14.945 14.797 -0.486 1 92.69 282 LYS B N 1
ATOM 6148 C CA . LYS B 1 282 ? 14.523 16.188 -0.568 1 92.69 282 LYS B CA 1
ATOM 6149 C C . LYS B 1 282 ? 13.273 16.438 0.266 1 92.69 282 LYS B C 1
ATOM 6151 O O . LYS B 1 282 ? 12.898 17.594 0.516 1 92.69 282 LYS B O 1
ATOM 6156 N N . LEU B 1 283 ? 12.68 15.391 0.685 1 96.81 283 LEU B N 1
ATOM 6157 C CA . LEU B 1 283 ? 11.367 15.492 1.323 1 96.81 283 LEU B CA 1
ATOM 6158 C C . LEU B 1 283 ? 11.516 15.758 2.818 1 96.81 283 LEU B C 1
ATOM 6160 O O . LEU B 1 283 ? 12.281 15.078 3.502 1 96.81 283 LEU B O 1
ATOM 6164 N N . GLU B 1 284 ? 10.906 16.781 3.312 1 97.12 284 GLU B N 1
ATOM 6165 C CA . GLU B 1 284 ? 10.812 17.109 4.734 1 97.12 284 GLU B CA 1
ATOM 6166 C C . GLU B 1 284 ? 9.359 17.141 5.195 1 97.12 284 GLU B C 1
ATOM 6168 O O . GLU B 1 284 ? 8.539 17.859 4.609 1 97.12 284 GLU B O 1
ATOM 6173 N N . ILE B 1 285 ? 9.07 16.406 6.242 1 98.38 285 ILE B N 1
ATOM 6174 C CA . ILE B 1 285 ? 7.695 16.281 6.711 1 98.38 285 ILE B CA 1
ATOM 6175 C C . ILE B 1 285 ? 7.594 16.812 8.141 1 98.38 285 ILE B C 1
ATOM 6177 O O . ILE B 1 285 ? 8.398 16.438 9 1 98.38 285 ILE B O 1
ATOM 6181 N N . PHE B 1 286 ? 6.629 17.703 8.406 1 98.19 286 PHE B N 1
ATOM 6182 C CA . PHE B 1 286 ? 6.324 18.234 9.727 1 98.19 286 PHE B CA 1
ATOM 6183 C C . PHE B 1 286 ? 4.855 18.031 10.07 1 98.19 286 PHE B C 1
ATOM 6185 O O . PHE B 1 286 ? 3.971 18.547 9.391 1 98.19 286 PHE B O 1
ATOM 6192 N N . THR B 1 287 ? 4.582 17.25 11.086 1 98.31 287 THR B N 1
ATOM 6193 C CA . THR B 1 287 ? 3.191 17 11.453 1 98.31 287 THR B CA 1
ATOM 6194 C C . THR B 1 287 ? 2.867 17.625 12.812 1 98.31 287 THR B C 1
ATOM 6196 O O . THR B 1 287 ? 3.727 17.672 13.695 1 98.31 287 THR B O 1
ATOM 6199 N N . PHE B 1 288 ? 1.649 18.125 12.984 1 97.62 288 PHE B N 1
ATOM 6200 C CA . PHE B 1 288 ? 1.127 18.688 14.219 1 97.62 288 PHE B CA 1
ATOM 6201 C C . PHE B 1 288 ? -0.028 17.859 14.758 1 97.62 288 PHE B C 1
ATOM 6203 O O . PHE B 1 288 ? -1.133 17.891 14.211 1 97.62 288 PHE B O 1
ATOM 6210 N N . GLY B 1 289 ? 0.217 17.125 15.75 1 96.75 289 GLY B N 1
ATOM 6211 C CA . GLY B 1 289 ? -0.823 16.297 16.328 1 96.75 289 GLY B CA 1
ATOM 6212 C C . GLY B 1 289 ? -1.258 15.164 15.406 1 96.75 289 GLY B C 1
ATOM 6213 O O . GLY B 1 289 ? -2.453 14.93 15.227 1 96.75 289 GLY B O 1
ATOM 6214 N N . ALA B 1 290 ? -0.369 14.422 14.875 1 97.06 290 ALA B N 1
ATOM 6215 C CA . ALA B 1 290 ? -0.651 13.383 13.883 1 97.06 290 ALA B CA 1
ATOM 6216 C C . ALA B 1 290 ? -1.558 12.305 14.461 1 97.06 290 ALA B C 1
ATOM 6218 O O . ALA B 1 290 ? -1.224 11.68 15.477 1 97.06 290 ALA B O 1
ATOM 6219 N N . ALA B 1 291 ? -2.645 12.031 13.773 1 94.81 291 ALA B N 1
ATOM 6220 C CA . ALA B 1 291 ? -3.623 11.047 14.227 1 94.81 291 ALA B CA 1
ATOM 6221 C C . ALA B 1 291 ? -3.387 9.695 13.57 1 94.81 291 ALA B C 1
ATOM 6223 O O . ALA B 1 291 ? -4.34 8.977 13.25 1 94.81 291 ALA B O 1
ATOM 6224 N N . VAL B 1 292 ? -2.211 9.398 13.266 1 94.19 292 VAL B N 1
ATOM 6225 C CA . VAL B 1 292 ? -1.874 8.148 12.602 1 94.19 292 VAL B CA 1
ATOM 6226 C C . VAL B 1 292 ? -0.937 7.324 13.484 1 94.19 292 VAL B C 1
ATOM 6228 O O . VAL B 1 292 ? -0.097 7.883 14.195 1 94.19 292 VAL B O 1
ATOM 6231 N N . ARG B 1 293 ? -0.987 6.027 13.367 1 92.81 293 ARG B N 1
ATOM 6232 C CA . ARG B 1 293 ? -0.201 5.133 14.211 1 92.81 293 ARG B CA 1
ATOM 6233 C C . ARG B 1 293 ? 0.984 4.559 13.445 1 92.81 293 ARG B C 1
ATOM 6235 O O . ARG B 1 293 ? 1.802 3.83 14.016 1 92.81 293 ARG B O 1
ATOM 6242 N N . GLU B 1 294 ? 0.99 4.801 12.211 1 92.38 294 GLU B N 1
ATOM 6243 C CA . GLU B 1 294 ? 2.074 4.285 11.375 1 92.38 294 GLU B CA 1
ATOM 6244 C C . GLU B 1 294 ? 2.637 5.371 10.461 1 92.38 294 GLU B C 1
ATOM 6246 O O . GLU B 1 294 ? 1.879 6.125 9.852 1 92.38 294 GLU B O 1
ATOM 6251 N N . PHE B 1 295 ? 3.877 5.492 10.508 1 94.12 295 PHE B N 1
ATOM 6252 C CA . PHE B 1 295 ? 4.637 6.395 9.648 1 94.12 295 PHE B CA 1
ATOM 6253 C C . PHE B 1 295 ? 5.93 5.742 9.18 1 94.12 295 PHE B C 1
ATOM 6255 O O . PHE B 1 295 ? 6.973 5.895 9.82 1 94.12 295 PHE B O 1
ATOM 6262 N N . ALA B 1 296 ? 5.789 5.066 8.016 1 91.25 296 ALA B N 1
ATOM 6263 C CA . ALA B 1 296 ? 6.848 4.125 7.664 1 91.25 296 ALA B CA 1
ATOM 6264 C C . ALA B 1 296 ? 7.715 4.676 6.535 1 91.25 296 ALA B C 1
ATOM 6266 O O . ALA B 1 296 ? 7.207 5.293 5.598 1 91.25 296 ALA B O 1
ATOM 6267 N N . THR B 1 297 ? 8.992 4.547 6.645 1 89.44 297 THR B N 1
ATOM 6268 C CA . THR B 1 297 ? 10.031 4.73 5.645 1 89.44 297 THR B CA 1
ATOM 6269 C C . THR B 1 297 ? 11.062 3.611 5.723 1 89.44 297 THR B C 1
ATOM 6271 O O . THR B 1 297 ? 11.172 2.934 6.746 1 89.44 297 THR B O 1
ATOM 6274 N N . PRO B 1 298 ? 11.609 3.309 4.605 1 85.38 298 PRO B N 1
ATOM 6275 C CA . PRO B 1 298 ? 12.609 2.24 4.676 1 85.38 298 PRO B CA 1
ATOM 6276 C C . PRO B 1 298 ? 13.734 2.549 5.66 1 85.38 298 PRO B C 1
ATOM 6278 O O . PRO B 1 298 ? 14.211 3.686 5.723 1 85.38 298 PRO B O 1
ATOM 6281 N N . LEU B 1 299 ? 13.969 1.585 6.594 1 76.75 299 LEU B N 1
ATOM 6282 C CA . LEU B 1 299 ? 15.016 1.751 7.594 1 76.75 299 LEU B CA 1
ATOM 6283 C C . LEU B 1 299 ? 16.094 0.686 7.43 1 76.75 299 LEU B C 1
ATOM 6285 O O . LEU B 1 299 ? 15.898 -0.301 6.719 1 76.75 299 LEU B O 1
ATOM 6289 N N . GLY B 1 300 ? 17.359 0.878 7.938 1 61.91 300 GLY B N 1
ATOM 6290 C CA . GLY B 1 300 ? 18.453 -0.08 7.969 1 61.91 300 GLY B CA 1
ATOM 6291 C C . GLY B 1 300 ? 19.781 0.523 7.57 1 61.91 300 GLY B C 1
ATOM 6292 O O . GLY B 1 300 ? 19.844 1.682 7.152 1 61.91 300 GLY B O 1
ATOM 6293 N N . GLU B 1 301 ? 20.953 -0.158 7.941 1 56.84 301 GLU B N 1
ATOM 6294 C CA . GLU B 1 301 ? 22.328 0.32 7.82 1 56.84 301 GLU B CA 1
ATOM 6295 C C . GLU B 1 301 ? 22.75 0.432 6.355 1 56.84 301 GLU B C 1
ATOM 6297 O O . GLU B 1 301 ? 22.484 -0.475 5.562 1 56.84 301 GLU B O 1
ATOM 6302 N N . THR B 1 302 ? 22.688 1.56 5.723 1 51.56 302 THR B N 1
ATOM 6303 C CA . THR B 1 302 ? 23.422 1.631 4.465 1 51.56 302 THR B CA 1
ATOM 6304 C C . THR B 1 302 ? 24.906 1.391 4.695 1 51.56 302 THR B C 1
ATOM 6306 O O . THR B 1 302 ? 25.562 2.148 5.414 1 51.56 302 THR B O 1
ATOM 6309 N N . LYS B 1 303 ? 25.422 0.242 4.711 1 43.56 303 LYS B N 1
ATOM 6310 C CA . LYS B 1 303 ? 26.859 0.016 4.758 1 43.56 303 LYS B CA 1
ATOM 6311 C C . LYS B 1 303 ? 27.578 0.831 3.689 1 43.56 303 LYS B C 1
ATOM 6313 O O . LYS B 1 303 ? 27.391 0.599 2.494 1 43.56 303 LYS B O 1
ATOM 6318 N N . LYS B 1 304 ? 27.906 2.014 3.574 1 39.03 304 LYS B N 1
ATOM 6319 C CA . LYS B 1 304 ? 28.984 2.35 2.656 1 39.03 304 LYS B CA 1
ATOM 6320 C C . LYS B 1 304 ? 30.281 1.614 3.031 1 39.03 304 LYS B C 1
ATOM 6322 O O . LYS B 1 304 ? 30.734 1.706 4.168 1 39.03 304 LYS B O 1
ATOM 6327 N N . ALA B 1 305 ? 30.719 0.645 2.244 1 34.06 305 ALA B N 1
ATOM 6328 C CA . ALA B 1 305 ? 32.094 0.179 2.277 1 34.06 305 ALA B CA 1
ATOM 6329 C C . ALA B 1 305 ? 33.094 1.354 2.318 1 34.06 305 ALA B C 1
ATOM 6331 O O . ALA B 1 305 ? 33.156 2.145 1.374 1 34.06 305 ALA B O 1
ATOM 6332 N N . SER B 1 306 ? 33.312 2.061 3.41 1 32.66 306 SER B N 1
ATOM 6333 C CA . SER B 1 306 ? 34.5 2.893 3.303 1 32.66 306 SER B CA 1
ATOM 6334 C C . SER B 1 306 ? 35.625 2.166 2.564 1 32.66 306 SER B C 1
ATOM 6336 O O . SER B 1 306 ? 35.844 0.968 2.771 1 32.66 306 SER B O 1
ATOM 6338 N N . PRO B 1 307 ? 36.156 2.621 1.464 1 30.44 307 PRO B N 1
ATOM 6339 C CA . PRO B 1 307 ? 37.406 2.008 1.037 1 30.44 307 PRO B CA 1
ATOM 6340 C C . PRO B 1 307 ? 38.344 1.656 2.211 1 30.44 307 PRO B C 1
ATOM 6342 O O . PRO B 1 307 ? 38.188 2.232 3.295 1 30.44 307 PRO B O 1
ATOM 6345 N N . ALA B 1 308 ? 39.312 0.674 1.992 1 30.83 308 ALA B N 1
ATOM 6346 C CA . ALA B 1 308 ? 40.406 0.106 2.809 1 30.83 308 ALA B CA 1
ATOM 6347 C C . ALA B 1 308 ? 41.188 1.204 3.502 1 30.83 308 ALA B C 1
ATOM 6349 O O . ALA B 1 308 ? 42.312 1.545 3.068 1 30.83 308 ALA B O 1
ATOM 6350 N N . SER B 1 309 ? 40.969 2.391 3.775 1 29.72 309 SER B N 1
ATOM 6351 C CA . SER B 1 309 ? 42.094 2.842 4.559 1 29.72 309 SER B CA 1
ATOM 6352 C C . SER B 1 309 ? 42.375 1.901 5.727 1 29.72 309 SER B C 1
ATOM 6354 O O . SER B 1 309 ? 41.469 1.275 6.258 1 29.72 309 SER B O 1
ATOM 6356 N N . SER B 1 310 ? 43.688 1.369 6.074 1 31.39 310 SER B N 1
ATOM 6357 C CA . SER B 1 310 ? 44.438 0.512 6.988 1 31.39 310 SER B CA 1
ATOM 6358 C C . SER B 1 310 ? 43.875 0.61 8.406 1 31.39 310 SER B C 1
ATOM 6360 O O . SER B 1 310 ? 44.094 -0.297 9.219 1 31.39 310 SER B O 1
ATOM 6362 N N . THR B 1 311 ? 43.938 1.81 9.078 1 31.42 311 THR B N 1
ATOM 6363 C CA . THR B 1 311 ? 43.844 1.767 10.531 1 31.42 311 THR B CA 1
ATOM 6364 C C . THR B 1 311 ? 42.438 1.392 10.977 1 31.42 311 THR B C 1
ATOM 6366 O O . THR B 1 311 ? 41.469 1.925 10.461 1 31.42 311 THR B O 1
ATOM 6369 N N . PRO B 1 312 ? 42.219 0.287 11.648 1 33.44 312 PRO B N 1
ATOM 6370 C CA . PRO B 1 312 ? 41 -0.209 12.32 1 33.44 312 PRO B CA 1
ATOM 6371 C C . PRO B 1 312 ? 40.188 0.906 12.977 1 33.44 312 PRO B C 1
ATOM 6373 O O . PRO B 1 312 ? 39.5 0.663 13.953 1 33.44 312 PRO B O 1
ATOM 6376 N N . ARG B 1 313 ? 40.719 2.145 12.953 1 30.75 313 ARG B N 1
ATOM 6377 C CA . ARG B 1 313 ? 39.906 3.043 13.781 1 30.75 313 ARG B CA 1
ATOM 6378 C C . ARG B 1 313 ? 38.438 2.965 13.398 1 30.75 313 ARG B C 1
ATOM 6380 O O . ARG B 1 313 ? 38.094 2.787 12.227 1 30.75 313 ARG B O 1
ATOM 6387 N N . PHE B 1 314 ? 37.5 2.699 14.352 1 32.72 314 PHE B N 1
ATOM 6388 C CA . PHE B 1 314 ? 36.062 2.812 14.453 1 32.72 314 PHE B CA 1
ATOM 6389 C C . PHE B 1 314 ? 35.531 3.971 13.609 1 32.72 314 PHE B C 1
ATOM 6391 O O . PHE B 1 314 ? 35.5 5.113 14.07 1 32.72 314 PHE B O 1
ATOM 6398 N N . GLU B 1 315 ? 36.031 4.266 12.555 1 34.94 315 GLU B N 1
ATOM 6399 C CA . GLU B 1 315 ? 35.469 5.375 11.805 1 34.94 315 GLU B CA 1
ATOM 6400 C C . GLU B 1 315 ? 33.938 5.242 11.703 1 34.94 315 GLU B C 1
ATOM 6402 O O . GLU B 1 315 ? 33.438 4.156 11.43 1 34.94 315 GLU B O 1
ATOM 6407 N N . GLU B 1 316 ? 33.219 6.109 12.43 1 37.66 316 GLU B N 1
ATOM 6408 C CA . GLU B 1 316 ? 31.781 6.293 12.57 1 37.66 316 GLU B CA 1
ATOM 6409 C C . GLU B 1 316 ? 31.078 6.117 11.227 1 37.66 316 GLU B C 1
ATOM 6411 O O . GLU B 1 316 ? 31.438 6.766 10.242 1 37.66 316 GLU B O 1
ATOM 6416 N N . PRO B 1 317 ? 30.641 5.016 10.945 1 39.94 317 PRO B N 1
ATOM 6417 C CA . PRO B 1 317 ? 29.875 4.879 9.711 1 39.94 317 PRO B CA 1
ATOM 6418 C C . PRO B 1 317 ? 29.016 6.102 9.406 1 39.94 317 PRO B C 1
ATOM 6420 O O . PRO B 1 317 ? 28.359 6.637 10.312 1 39.94 317 PRO B O 1
ATOM 6423 N N . ILE B 1 318 ? 29.484 7.062 8.672 1 38.97 318 ILE B N 1
ATOM 6424 C CA . ILE B 1 318 ? 28.625 8.141 8.219 1 38.97 318 ILE B CA 1
ATOM 6425 C C . ILE B 1 318 ? 27.312 7.562 7.68 1 38.97 318 ILE B C 1
ATOM 6427 O O . ILE B 1 318 ? 27.312 6.848 6.672 1 38.97 318 ILE B O 1
ATOM 6431 N N . VAL B 1 319 ? 26.453 7.188 8.484 1 44.03 319 VAL B N 1
ATOM 6432 C CA . VAL B 1 319 ? 25.094 6.824 8.086 1 44.03 319 VAL B CA 1
ATOM 6433 C C . VAL B 1 319 ? 24.547 7.879 7.133 1 44.03 319 VAL B C 1
ATOM 6435 O O . VAL B 1 319 ? 24.391 9.047 7.504 1 44.03 319 VAL B O 1
ATOM 6438 N N . GLU B 1 320 ? 24.953 7.945 5.863 1 46.88 320 GLU B N 1
ATOM 6439 C CA . GLU B 1 320 ? 24.297 8.828 4.906 1 46.88 320 GLU B CA 1
ATOM 6440 C C . GLU B 1 320 ? 22.781 8.648 4.949 1 46.88 320 GLU B C 1
ATOM 6442 O O . GLU B 1 320 ? 22.266 7.539 4.785 1 46.88 320 GLU B O 1
ATOM 6447 N N . ASP B 1 321 ? 22.109 9.477 5.664 1 55.97 321 ASP B N 1
ATOM 6448 C CA . ASP B 1 321 ? 20.656 9.5 5.828 1 55.97 321 ASP B CA 1
ATOM 6449 C C . ASP B 1 321 ? 19.953 9.727 4.492 1 55.97 321 ASP B C 1
ATOM 6451 O O . ASP B 1 321 ? 19.812 10.867 4.043 1 55.97 321 ASP B O 1
ATOM 6455 N N . ARG B 1 322 ? 19.812 8.781 3.635 1 64.69 322 ARG B N 1
ATOM 6456 C CA . ARG B 1 322 ? 19.266 8.891 2.289 1 64.69 322 ARG B CA 1
ATOM 6457 C C . ARG B 1 322 ? 17.734 8.914 2.328 1 64.69 322 ARG B C 1
ATOM 6459 O O . ARG B 1 322 ? 17.078 8.797 1.289 1 64.69 322 ARG B O 1
ATOM 6466 N N . GLY B 1 323 ? 17.031 9.203 3.504 1 82.38 323 GLY B N 1
ATOM 6467 C CA . GLY B 1 323 ? 15.578 9.219 3.516 1 82.38 323 GLY B CA 1
ATOM 6468 C C . GLY B 1 323 ? 15 10.578 3.871 1 82.38 323 GLY B C 1
ATOM 6469 O O . GLY B 1 323 ? 15.734 11.57 3.949 1 82.38 323 GLY B O 1
ATOM 6470 N N . PRO B 1 324 ? 13.766 10.664 3.906 1 93.12 324 PRO B N 1
ATOM 6471 C CA . PRO B 1 324 ? 13.086 11.922 4.238 1 93.12 324 PRO B CA 1
ATOM 6472 C C . PRO B 1 324 ? 13.297 12.336 5.691 1 93.12 324 PRO B C 1
ATOM 6474 O O . PRO B 1 324 ? 13.531 11.484 6.555 1 93.12 324 PRO B O 1
ATOM 6477 N N . HIS B 1 325 ? 13.32 13.672 5.906 1 95 325 HIS B N 1
ATOM 6478 C CA . HIS B 1 325 ? 13.352 14.219 7.258 1 95 325 HIS B CA 1
ATOM 6479 C C . HIS B 1 325 ? 11.938 14.359 7.824 1 95 325 HIS B C 1
ATOM 6481 O O . HIS B 1 325 ? 11.062 14.953 7.191 1 95 325 HIS B O 1
ATOM 6487 N N . ILE B 1 326 ? 11.711 13.789 9.023 1 97.5 326 ILE B N 1
ATOM 6488 C CA . ILE B 1 326 ? 10.359 13.781 9.57 1 97.5 326 ILE B CA 1
ATOM 6489 C C . ILE B 1 326 ? 10.391 14.273 11.016 1 97.5 326 ILE B C 1
ATOM 6491 O O . ILE B 1 326 ? 11.172 13.789 11.836 1 97.5 326 ILE B O 1
ATOM 6495 N N . GLU B 1 327 ? 9.594 15.273 11.336 1 97.94 327 GLU B N 1
ATOM 6496 C CA . GLU B 1 327 ? 9.398 15.789 12.695 1 97.94 327 GLU B CA 1
ATOM 6497 C C . GLU B 1 327 ? 7.922 15.812 13.07 1 97.94 327 GLU B C 1
ATOM 6499 O O . GLU B 1 327 ? 7.09 16.297 12.297 1 97.94 327 GLU B O 1
ATOM 6504 N N . HIS B 1 328 ? 7.586 15.289 14.242 1 98.31 328 HIS B N 1
ATOM 6505 C CA . HIS B 1 328 ? 6.219 15.312 14.75 1 98.31 328 HIS B CA 1
ATOM 6506 C C . HIS B 1 328 ? 6.113 16.156 16.016 1 98.31 328 HIS B C 1
ATOM 6508 O O . HIS B 1 328 ? 6.938 16.031 16.922 1 98.31 328 HIS B O 1
ATOM 6514 N N . PHE B 1 329 ? 5.184 17.047 16.078 1 97.81 329 PHE B N 1
ATOM 6515 C CA . PHE B 1 329 ? 4.867 17.859 17.25 1 97.81 329 PHE B CA 1
ATOM 6516 C C . PHE B 1 329 ? 3.535 17.422 17.844 1 97.81 329 PHE B C 1
ATOM 6518 O O . PHE B 1 329 ? 2.549 17.25 17.125 1 97.81 329 PHE B O 1
ATOM 6525 N N . ALA B 1 330 ? 3.492 17.219 19.141 1 97.25 330 ALA B N 1
ATOM 6526 C CA . ALA B 1 330 ? 2.25 16.734 19.75 1 97.25 330 ALA B CA 1
ATOM 6527 C C . ALA B 1 330 ? 2.062 17.312 21.156 1 97.25 330 ALA B C 1
ATOM 6529 O O . ALA B 1 330 ? 3.021 17.422 21.922 1 97.25 330 ALA B O 1
ATOM 6530 N N . PHE B 1 331 ? 0.855 17.766 21.422 1 94.56 331 PHE B N 1
ATOM 6531 C CA . PHE B 1 331 ? 0.424 18.047 22.781 1 94.56 331 PHE B CA 1
ATOM 6532 C C . PHE B 1 331 ? -0.034 16.766 23.469 1 94.56 331 PHE B C 1
ATOM 6534 O O . PHE B 1 331 ? -0.895 16.047 22.953 1 94.56 331 PHE B O 1
ATOM 6541 N N . PRO B 1 332 ? 0.494 16.453 24.594 1 91.81 332 PRO B N 1
ATOM 6542 C CA . PRO B 1 332 ? 0.049 15.25 25.297 1 91.81 332 PRO B CA 1
ATOM 6543 C C . PRO B 1 332 ? -1.442 15.281 25.625 1 91.81 332 PRO B C 1
ATOM 6545 O O . PRO B 1 332 ? -2.059 14.219 25.797 1 91.81 332 PRO B O 1
ATOM 6548 N N . SER B 1 333 ? -2.023 16.438 25.641 1 88.56 333 SER B N 1
ATOM 6549 C CA . SER B 1 333 ? -3.432 16.562 26.016 1 88.56 333 SER B CA 1
ATOM 6550 C C . SER B 1 333 ? -4.324 16.531 24.766 1 88.56 333 SER B C 1
ATOM 6552 O O . SER B 1 333 ? -5.551 16.516 24.891 1 88.56 333 SER B O 1
ATOM 6554 N N . ASP B 1 334 ? -3.764 16.594 23.578 1 90.75 334 ASP B N 1
ATOM 6555 C CA . ASP B 1 334 ? -4.527 16.516 22.344 1 90.75 334 ASP B CA 1
ATOM 6556 C C . ASP B 1 334 ? -5.078 15.117 22.125 1 90.75 334 ASP B C 1
ATOM 6558 O O . ASP B 1 334 ? -4.316 14.164 21.938 1 90.75 334 ASP B O 1
ATOM 6562 N N . PRO B 1 335 ? -6.363 14.984 22.094 1 89.75 335 PRO B N 1
ATOM 6563 C CA . PRO B 1 335 ? -6.957 13.648 22 1 89.75 335 PRO B CA 1
ATOM 6564 C C . PRO B 1 335 ? -6.594 12.953 20.688 1 89.75 335 PRO B C 1
ATOM 6566 O O . PRO B 1 335 ? -6.418 11.727 20.672 1 89.75 335 PRO B O 1
ATOM 6569 N N . LEU B 1 336 ? -6.523 13.656 19.609 1 91.38 336 LEU B N 1
ATOM 6570 C CA . LEU B 1 336 ? -6.203 13.023 18.344 1 91.38 336 LEU B CA 1
ATOM 6571 C C . LEU B 1 336 ? -4.734 12.617 18.281 1 91.38 336 LEU B C 1
ATOM 6573 O O . LEU B 1 336 ? -4.391 11.602 17.672 1 91.38 336 LEU B O 1
ATOM 6577 N N . ALA B 1 337 ? -3.891 13.398 18.891 1 94.19 337 ALA B N 1
ATOM 6578 C CA . ALA B 1 337 ? -2.49 13.008 19.016 1 94.19 337 ALA B CA 1
ATOM 6579 C C . ALA B 1 337 ? -2.34 11.766 19.891 1 94.19 337 ALA B C 1
ATOM 6581 O O . ALA B 1 337 ? -1.479 10.914 19.625 1 94.19 337 ALA B O 1
ATOM 6582 N N . GLN B 1 338 ? -3.172 11.648 20.859 1 92.69 338 GLN B N 1
ATOM 6583 C CA . GLN B 1 338 ? -3.143 10.492 21.75 1 92.69 338 GLN B CA 1
ATOM 6584 C C . GLN B 1 338 ? -3.549 9.219 21.016 1 92.69 338 GLN B C 1
ATOM 6586 O O . GLN B 1 338 ? -3.035 8.133 21.312 1 92.69 338 GLN B O 1
ATOM 6591 N N . LEU B 1 339 ? -4.379 9.438 20.062 1 91.12 339 LEU B N 1
ATOM 6592 C CA . LEU B 1 339 ? -4.863 8.305 19.266 1 91.12 339 LEU B CA 1
ATOM 6593 C C . LEU B 1 339 ? -3.844 7.91 18.203 1 91.12 339 LEU B C 1
ATOM 6595 O O . LEU B 1 339 ? -3.902 6.801 17.672 1 91.12 339 LEU B O 1
ATOM 6599 N N . GLY B 1 340 ? -2.979 8.734 17.922 1 94.19 340 GLY B N 1
ATOM 6600 C CA . GLY B 1 340 ? -2.092 8.508 16.797 1 94.19 340 GLY B CA 1
ATOM 6601 C C . GLY B 1 340 ? -0.631 8.414 17.188 1 94.19 340 GLY B C 1
ATOM 6602 O O . GLY B 1 340 ? -0.176 7.363 17.656 1 94.19 340 GLY B O 1
ATOM 6603 N N . VAL B 1 341 ? 0.045 9.57 17.141 1 96.38 341 VAL B N 1
ATOM 6604 C CA . VAL B 1 341 ? 1.493 9.633 17.297 1 96.38 341 VAL B CA 1
ATOM 6605 C C . VAL B 1 341 ? 1.873 9.18 18.703 1 96.38 341 VAL B C 1
ATOM 6607 O O . VAL B 1 341 ? 2.82 8.406 18.891 1 96.38 341 VAL B O 1
ATOM 6610 N N . LEU B 1 342 ? 1.187 9.578 19.719 1 94.56 342 LEU B N 1
ATOM 6611 C CA . LEU B 1 342 ? 1.558 9.266 21.094 1 94.56 342 LEU B CA 1
ATOM 6612 C C . LEU B 1 342 ? 1.314 7.793 21.406 1 94.56 342 LEU B C 1
ATOM 6614 O O . LEU B 1 342 ? 2.1 7.164 22.109 1 94.56 342 LEU B O 1
ATOM 6618 N N . ARG B 1 343 ? 0.287 7.293 20.844 1 92.94 343 ARG B N 1
ATOM 6619 C CA . ARG B 1 343 ? 0.037 5.863 21 1 92.94 343 ARG B CA 1
ATOM 6620 C C . ARG B 1 343 ? 1.118 5.039 20.297 1 92.94 343 ARG B C 1
ATOM 6622 O O . ARG B 1 343 ? 1.597 4.047 20.844 1 92.94 343 ARG B O 1
ATOM 6629 N N . ALA B 1 344 ? 1.492 5.422 19.156 1 93.06 344 ALA B N 1
ATOM 6630 C CA . ALA B 1 344 ? 2.469 4.699 18.344 1 93.06 344 ALA B CA 1
ATOM 6631 C C . ALA B 1 344 ? 3.842 4.699 19.016 1 93.06 344 ALA B C 1
ATOM 6633 O O . ALA B 1 344 ? 4.555 3.691 18.984 1 93.06 344 ALA B O 1
ATOM 6634 N N . VAL B 1 345 ? 4.195 5.785 19.625 1 94.06 345 VAL B N 1
ATOM 6635 C CA . VAL B 1 345 ? 5.555 5.953 20.125 1 94.06 345 VAL B CA 1
ATOM 6636 C C . VAL B 1 345 ? 5.633 5.492 21.578 1 94.06 345 VAL B C 1
ATOM 6638 O O . VAL B 1 345 ? 6.613 4.863 21.984 1 94.06 345 VAL B O 1
ATOM 6641 N N . GLN B 1 346 ? 4.637 5.668 22.344 1 91.75 346 GLN B N 1
ATOM 6642 C CA . GLN B 1 346 ? 4.742 5.445 23.781 1 91.75 346 GLN B CA 1
ATOM 6643 C C . GLN B 1 346 ? 4.102 4.121 24.188 1 91.75 346 GLN B C 1
ATOM 6645 O O . GLN B 1 346 ? 4.504 3.506 25.172 1 91.75 346 GLN B O 1
ATOM 6650 N N . LYS B 1 347 ? 3.15 3.672 23.438 1 88.75 347 LYS B N 1
ATOM 6651 C CA . LYS B 1 347 ? 2.432 2.475 23.859 1 88.75 347 LYS B CA 1
ATOM 6652 C C . LYS B 1 347 ? 2.744 1.291 22.953 1 88.75 347 LYS B C 1
ATOM 6654 O O . LYS B 1 347 ? 3.016 0.187 23.422 1 88.75 347 LYS B O 1
ATOM 6659 N N . ASP B 1 348 ? 2.676 1.542 21.672 1 88.69 348 ASP B N 1
ATOM 6660 C CA . ASP B 1 348 ? 2.932 0.479 20.703 1 88.69 348 ASP B CA 1
ATOM 6661 C C . ASP B 1 348 ? 4.371 0.533 20.203 1 88.69 348 ASP B C 1
ATOM 6663 O O . ASP B 1 348 ? 4.621 0.972 19.078 1 88.69 348 ASP B O 1
ATOM 6667 N N . HIS B 1 349 ? 5.277 -0.093 20.875 1 87.56 349 HIS B N 1
ATOM 6668 C CA . HIS B 1 349 ? 6.695 0.035 20.562 1 87.56 349 HIS B CA 1
ATOM 6669 C C . HIS B 1 349 ? 7.074 -0.816 19.359 1 87.56 349 HIS B C 1
ATOM 6671 O O . HIS B 1 349 ? 8.148 -0.638 18.766 1 87.56 349 HIS B O 1
ATOM 6677 N N . THR B 1 350 ? 6.141 -1.643 18.906 1 83.94 350 THR B N 1
ATOM 6678 C CA . THR B 1 350 ? 6.453 -2.504 17.781 1 83.94 350 THR B CA 1
ATOM 6679 C C . THR B 1 350 ? 6.035 -1.85 16.469 1 83.94 350 THR B C 1
ATOM 6681 O O . THR B 1 350 ? 6.41 -2.312 15.383 1 83.94 350 THR B O 1
ATOM 6684 N N . ALA B 1 351 ? 5.32 -0.772 16.609 1 85.88 351 ALA B N 1
ATOM 6685 C CA . ALA B 1 351 ? 4.844 -0.09 15.414 1 85.88 351 ALA B CA 1
ATOM 6686 C C . ALA B 1 351 ? 5.973 0.675 14.734 1 85.88 351 ALA B C 1
ATOM 6688 O O . ALA B 1 351 ? 6.859 1.215 15.398 1 85.88 351 ALA B O 1
ATOM 6689 N N . ARG B 1 352 ? 5.941 0.651 13.492 1 91.25 352 ARG B N 1
ATOM 6690 C CA . ARG B 1 352 ? 6.934 1.402 12.734 1 91.25 352 ARG B CA 1
ATOM 6691 C C . ARG B 1 352 ? 6.535 2.867 12.609 1 91.25 352 ARG B C 1
ATOM 6693 O O . ARG B 1 352 ? 5.746 3.229 11.727 1 91.25 352 ARG B O 1
ATOM 6700 N N . PHE B 1 353 ? 6.969 3.633 13.484 1 94.5 353 PHE B N 1
ATOM 6701 C CA . PHE B 1 353 ? 6.715 5.07 13.469 1 94.5 353 PHE B CA 1
ATOM 6702 C C . PHE B 1 353 ? 8.023 5.852 13.391 1 94.5 353 PHE B C 1
ATOM 6704 O O . PHE B 1 353 ? 8.695 6.039 14.398 1 94.5 353 PHE B O 1
ATOM 6711 N N . CYS B 1 354 ? 8.273 6.34 12.156 1 94.12 354 CYS B N 1
ATOM 6712 C CA . CYS B 1 354 ? 9.547 7 11.883 1 94.12 354 CYS B CA 1
ATOM 6713 C C . CYS B 1 354 ? 9.445 8.5 12.117 1 94.12 354 CYS B C 1
ATOM 6715 O O . CYS B 1 354 ? 8.359 9.078 12.008 1 94.12 354 CYS B O 1
ATOM 6717 N N . GLY B 1 355 ? 10.586 9.094 12.469 1 94.62 355 GLY B N 1
ATOM 6718 C CA . GLY B 1 355 ? 10.656 10.523 12.711 1 94.62 355 GLY B CA 1
ATOM 6719 C C . GLY B 1 355 ? 10.852 10.867 14.18 1 94.62 355 GLY B C 1
ATOM 6720 O O . GLY B 1 355 ? 10.656 10.023 15.055 1 94.62 355 GLY B O 1
ATOM 6721 N N . SER B 1 356 ? 11.297 12.07 14.438 1 96.44 356 SER B N 1
ATOM 6722 C CA . SER B 1 356 ? 11.445 12.555 15.805 1 96.44 356 SER B CA 1
ATOM 6723 C C . SER B 1 356 ? 10.141 13.164 16.312 1 96.44 356 SER B C 1
ATOM 6725 O O . SER B 1 356 ? 9.32 13.633 15.531 1 96.44 356 SER B O 1
ATOM 6727 N N . VAL B 1 357 ? 9.992 13.07 17.625 1 97.31 357 VAL B N 1
ATOM 6728 C CA . VAL B 1 357 ? 8.75 13.555 18.219 1 97.31 357 VAL B CA 1
ATOM 6729 C C . VAL B 1 357 ? 9.062 14.609 19.266 1 97.31 357 VAL B C 1
ATOM 6731 O O . VAL B 1 357 ? 9.898 14.391 20.141 1 97.31 357 VAL B O 1
ATOM 6734 N N . PHE B 1 358 ? 8.484 15.789 19.156 1 97.06 358 PHE B N 1
ATOM 6735 C CA . PHE B 1 358 ? 8.547 16.859 20.141 1 97.06 358 PHE B CA 1
ATOM 6736 C C . PHE B 1 358 ? 7.258 16.938 20.938 1 97.06 358 PHE B C 1
ATOM 6738 O O . PHE B 1 358 ? 6.199 17.266 20.406 1 97.06 358 PHE B O 1
ATOM 6745 N N . LEU B 1 359 ? 7.32 16.641 22.188 1 96.44 359 LEU B N 1
ATOM 6746 C CA . LEU B 1 359 ? 6.168 16.75 23.078 1 96.44 359 LEU B CA 1
ATOM 6747 C C . LEU B 1 359 ? 6.121 18.125 23.734 1 96.44 359 LEU B C 1
ATOM 6749 O O . LEU B 1 359 ? 7.07 18.516 24.422 1 96.44 359 LEU B O 1
ATOM 6753 N N . ILE B 1 360 ? 5.047 18.781 23.562 1 94.38 360 ILE B N 1
ATOM 6754 C CA . ILE B 1 360 ? 4.879 20.125 24.078 1 94.38 360 ILE B CA 1
ATOM 6755 C C . ILE B 1 360 ? 4.039 20.094 25.344 1 94.38 360 ILE B C 1
ATOM 6757 O O . ILE B 1 360 ? 2.867 19.719 25.312 1 94.38 360 ILE B O 1
ATOM 6761 N N . HIS B 1 361 ? 4.688 20.531 26.422 1 89.25 361 HIS B N 1
ATOM 6762 C CA . HIS B 1 361 ? 3.984 20.547 27.703 1 89.25 361 HIS B CA 1
ATOM 6763 C C . HIS B 1 361 ? 3.555 21.953 28.078 1 89.25 361 HIS B C 1
ATOM 6765 O O . HIS B 1 361 ? 4.355 22.891 28 1 89.25 361 HIS B O 1
ATOM 6771 N N . VAL B 1 362 ? 2.373 22.328 27.953 1 73 362 VAL B N 1
ATOM 6772 C CA . VAL B 1 362 ? 1.906 23.656 28.312 1 73 362 VAL B CA 1
ATOM 6773 C C . VAL B 1 362 ? 1.651 23.734 29.812 1 73 362 VAL B C 1
ATOM 6775 O O . VAL B 1 362 ? 0.974 22.859 30.375 1 73 362 VAL B O 1
ATOM 6778 N N . GLN B 1 363 ? 2.602 24.5 30.562 1 56 363 GLN B N 1
ATOM 6779 C CA . GLN B 1 363 ? 2.391 24.734 32 1 56 363 GLN B CA 1
ATOM 6780 C C . GLN B 1 363 ? 1.149 25.578 32.25 1 56 363 GLN B C 1
ATOM 6782 O O . GLN B 1 363 ? 0.874 26.516 31.484 1 56 363 GLN B O 1
ATOM 6787 N N . PRO B 1 364 ? 0.231 25.172 32.969 1 47.09 364 PRO B N 1
ATOM 6788 C CA . PRO B 1 364 ? -0.85 26.094 33.375 1 47.09 364 PRO B CA 1
ATOM 6789 C C . PRO B 1 364 ? -0.334 27.438 33.875 1 47.09 364 PRO B C 1
ATOM 6791 O O . PRO B 1 364 ? 0.782 27.516 34.375 1 47.09 364 PRO B O 1
ATOM 6794 N N . PRO B 1 365 ? -0.819 28.594 33.469 1 36.88 365 PRO B N 1
ATOM 6795 C CA . PRO B 1 365 ? -0.365 29.875 34.031 1 36.88 365 PRO B CA 1
ATOM 6796 C C . PRO B 1 365 ? -0.204 29.844 35.531 1 36.88 365 PRO B C 1
ATOM 6798 O O . PRO B 1 365 ? -1.042 29.266 36.219 1 36.88 365 PRO B O 1
ATOM 6801 N N . THR B 1 366 ? 0.994 29.859 36.094 1 33.84 366 THR B N 1
ATOM 6802 C CA . THR B 1 366 ? 1.194 30.094 37.5 1 33.84 366 THR B CA 1
ATOM 6803 C C . THR B 1 366 ? 0.443 31.328 37.969 1 33.84 366 THR B C 1
ATOM 6805 O O . THR B 1 366 ? 0.74 32.438 37.531 1 33.84 366 THR B O 1
ATOM 6808 N N . HIS B 1 367 ? -0.865 31.469 38.219 1 31.48 367 HIS B N 1
ATOM 6809 C CA . HIS B 1 367 ? -1.394 32.531 39.062 1 31.48 367 HIS B CA 1
ATOM 6810 C C . HIS B 1 367 ? -0.593 32.688 40.344 1 31.48 367 HIS B C 1
ATOM 6812 O O . HIS B 1 367 ? -0.783 31.906 41.281 1 31.48 367 HIS B O 1
ATOM 6818 N N . ALA B 1 368 ? 0.581 33.219 40.406 1 31.47 368 ALA B N 1
ATOM 6819 C CA . ALA B 1 368 ? 1.071 33.781 41.656 1 31.47 368 ALA B CA 1
ATOM 6820 C C . ALA B 1 368 ? 0.238 35 42.062 1 31.47 368 ALA B C 1
ATOM 6822 O O . ALA B 1 368 ? 0.696 36.156 41.938 1 31.47 368 ALA B O 1
ATOM 6823 N N . MET B 1 369 ? -1.014 35.375 41.688 1 27.98 369 MET B N 1
ATOM 6824 C CA . MET B 1 369 ? -1.523 36.469 42.5 1 27.98 369 MET B CA 1
ATOM 6825 C C . MET B 1 369 ? -1.442 36.125 43.969 1 27.98 369 MET B C 1
ATOM 6827 O O . MET B 1 369 ? -1.833 35.062 44.406 1 27.98 369 MET B O 1
ATOM 6831 N N . SER B 1 370 ? -0.589 36.812 44.625 1 26.16 370 SER B N 1
ATOM 6832 C CA . SER B 1 370 ? -0.513 37 46.094 1 26.16 370 SER B CA 1
ATOM 6833 C C . SER B 1 370 ? -1.896 37.219 46.688 1 26.16 370 SER B C 1
ATOM 6835 O O . SER B 1 370 ? -2.703 37.969 46.125 1 26.16 370 SER B O 1
ATOM 6837 N N . ALA B 1 371 ? -2.383 36.406 47.562 1 28.94 371 ALA B N 1
ATOM 6838 C CA . ALA B 1 371 ? -3.531 36.375 48.469 1 28.94 371 ALA B CA 1
ATOM 6839 C C . ALA B 1 371 ? -3.674 37.688 49.25 1 28.94 371 ALA B C 1
ATOM 6841 O O . ALA B 1 371 ? -4.434 37.75 50.219 1 28.94 371 ALA B O 1
ATOM 6842 N N . SER B 1 372 ? -2.947 38.75 49.062 1 26.83 372 SER B N 1
ATOM 6843 C CA . SER B 1 372 ? -3.299 39.625 50.156 1 26.83 372 SER B CA 1
ATOM 6844 C C . SER B 1 372 ? -4.773 40.031 50.125 1 26.83 372 SER B C 1
ATOM 6846 O O . SER B 1 372 ? -5.438 40.062 51.156 1 26.83 372 SER B O 1
ATOM 6848 N N . ALA B 1 373 ? -5.168 41.062 49.344 1 27.17 373 ALA B N 1
ATOM 6849 C CA . ALA B 1 373 ? -6.363 41.781 49.75 1 27.17 373 ALA B CA 1
ATOM 6850 C C . ALA B 1 373 ? -7.621 40.969 49.531 1 27.17 373 ALA B C 1
ATOM 6852 O O . ALA B 1 373 ? -7.922 40.594 48.375 1 27.17 373 ALA B O 1
ATOM 6853 N N . MET B 1 374 ? -8.094 40.219 50.562 1 24.31 374 MET B N 1
ATOM 6854 C CA . MET B 1 374 ? -9.32 39.469 50.844 1 24.31 374 MET B CA 1
ATOM 6855 C C . MET B 1 374 ? -10.547 40.344 50.531 1 24.31 374 MET B C 1
ATOM 6857 O O . MET B 1 374 ? -10.906 41.219 51.312 1 24.31 374 MET B O 1
ATOM 6861 N N . PRO B 1 375 ? -10.711 41.094 49.375 1 25.84 375 PRO B N 1
ATOM 6862 C CA . PRO B 1 375 ? -11.984 41.781 49.625 1 25.84 375 PRO B CA 1
ATOM 6863 C C . PRO B 1 375 ? -13.094 40.812 50.062 1 25.84 375 PRO B C 1
ATOM 6865 O O . PRO B 1 375 ? -12.961 39.625 49.906 1 25.84 375 PRO B O 1
ATOM 6868 N N . SER B 1 376 ? -14.203 41.406 50.688 1 26.45 376 SER B N 1
ATOM 6869 C CA . SER B 1 376 ? -15.422 40.875 51.281 1 26.45 376 SER B CA 1
ATOM 6870 C C . SER B 1 376 ? -16.078 39.844 50.344 1 26.45 376 SER B C 1
ATOM 6872 O O . SER B 1 376 ? -15.898 39.938 49.125 1 26.45 376 SER B O 1
ATOM 6874 N N . PRO B 1 377 ? -16.766 38.719 50.969 1 28.45 377 PRO B N 1
ATOM 6875 C CA . PRO B 1 377 ? -17.438 37.5 50.469 1 28.45 377 PRO B CA 1
ATOM 6876 C C . PRO B 1 377 ? -18.406 37.781 49.344 1 28.45 377 PRO B C 1
ATOM 6878 O O . PRO B 1 377 ? -19.078 36.844 48.875 1 28.45 377 PRO B O 1
ATOM 6881 N N . SER B 1 378 ? -18.875 39.031 49.188 1 25.83 378 SER B N 1
ATOM 6882 C CA . SER B 1 378 ? -20.219 39 48.625 1 25.83 378 SER B CA 1
ATOM 6883 C C . SER B 1 378 ? -20.234 38.344 47.281 1 25.83 378 SER B C 1
ATOM 6885 O O . SER B 1 378 ? -21.125 37.531 47 1 25.83 378 SER B O 1
ATOM 6887 N N . SER B 1 379 ? -19.953 39.156 46.219 1 27.27 379 SER B N 1
ATOM 6888 C CA . SER B 1 379 ? -20.594 38.812 44.969 1 27.27 379 SER B CA 1
ATOM 6889 C C . SER B 1 379 ? -19.969 37.562 44.344 1 27.27 379 SER B C 1
ATOM 6891 O O . SER B 1 379 ? -18.766 37.5 44.156 1 27.27 379 SER B O 1
ATOM 6893 N N . THR B 1 380 ? -20.453 36.344 44.656 1 28.7 380 THR B N 1
ATOM 6894 C CA . THR B 1 380 ? -20.344 35 44.062 1 28.7 380 THR B CA 1
ATOM 6895 C C . THR B 1 380 ? -20.156 35.094 42.562 1 28.7 380 THR B C 1
ATOM 6897 O O . THR B 1 380 ? -21.125 35.094 41.812 1 28.7 380 THR B O 1
ATOM 6900 N N . SER B 1 381 ? -19.797 36.188 42.062 1 28.02 381 SER B N 1
ATOM 6901 C CA . SER B 1 381 ? -19.719 36.062 40.625 1 28.02 381 SER B CA 1
ATOM 6902 C C . SER B 1 381 ? -18.875 34.844 40.219 1 28.02 381 SER B C 1
ATOM 6904 O O . SER B 1 381 ? -17.781 34.625 40.75 1 28.02 381 SER B O 1
ATOM 6906 N N . GLY B 1 382 ? -19.562 33.656 40.062 1 30.08 382 GLY B N 1
ATOM 6907 C CA . GLY B 1 382 ? -19.156 32.375 39.5 1 30.08 382 GLY B CA 1
ATOM 6908 C C . GLY B 1 382 ? -18 32.5 38.531 1 30.08 382 GLY B C 1
ATOM 6909 O O . GLY B 1 382 ? -18.188 32.969 37.406 1 30.08 382 GLY B O 1
ATOM 6910 N N . ASN B 1 383 ? -16.984 33.062 38.938 1 28.77 383 ASN B N 1
ATOM 6911 C CA . ASN B 1 383 ? -15.812 32.938 38.062 1 28.77 383 ASN B CA 1
ATOM 6912 C C . ASN B 1 383 ? -15.68 31.547 37.469 1 28.77 383 ASN B C 1
ATOM 6914 O O . ASN B 1 383 ? -15.273 30.609 38.188 1 28.77 383 ASN B O 1
ATOM 6918 N N . ARG B 1 384 ? -16.781 31.047 36.938 1 33.53 384 ARG B N 1
ATOM 6919 C CA . ARG B 1 384 ? -16.719 29.844 36.094 1 33.53 384 ARG B CA 1
ATOM 6920 C C . ARG B 1 384 ? -15.328 29.656 35.531 1 33.53 384 ARG B C 1
ATOM 6922 O O . ARG B 1 384 ? -14.773 30.578 34.906 1 33.53 384 ARG B O 1
ATOM 6929 N N . GLY B 1 385 ? -14.508 29.016 36.188 1 34.66 385 GLY B N 1
ATOM 6930 C CA . GLY B 1 385 ? -13.242 28.5 35.688 1 34.66 385 GLY B CA 1
ATOM 6931 C C . GLY B 1 385 ? -13.234 28.312 34.188 1 34.66 385 GLY B C 1
ATOM 6932 O O . GLY B 1 385 ? -14.148 27.719 33.625 1 34.66 385 GLY B O 1
ATOM 6933 N N . ALA B 1 386 ? -12.883 29.266 33.438 1 36.41 386 ALA B N 1
ATOM 6934 C CA . ALA B 1 386 ? -12.656 29.25 32 1 36.41 386 ALA B CA 1
ATOM 6935 C C . ALA B 1 386 ? -12.328 27.859 31.516 1 36.41 386 ALA B C 1
ATOM 6937 O O . ALA B 1 386 ? -11.336 27.25 31.938 1 36.41 386 ALA B O 1
ATOM 6938 N N . LEU B 1 387 ? -13.203 26.938 31.422 1 42.06 387 LEU B N 1
ATOM 6939 C CA . LEU B 1 387 ? -13.102 25.656 30.75 1 42.06 387 LEU B CA 1
ATOM 6940 C C . LEU B 1 387 ? -12.07 25.703 29.625 1 42.06 387 LEU B C 1
ATOM 6942 O O . LEU B 1 387 ? -12.328 26.281 28.562 1 42.06 387 LEU B O 1
ATOM 6946 N N . ARG B 1 388 ? -10.781 25.797 29.953 1 52.97 388 ARG B N 1
ATOM 6947 C CA . ARG B 1 388 ? -9.641 25.875 29.047 1 52.97 388 ARG B CA 1
ATOM 6948 C C . ARG B 1 388 ? -9.648 24.719 28.062 1 52.97 388 ARG B C 1
ATOM 6950 O O . ARG B 1 388 ? -9.711 23.547 28.469 1 52.97 388 ARG B O 1
ATOM 6957 N N . ARG B 1 389 ? -10.094 24.844 26.875 1 64.44 389 ARG B N 1
ATOM 6958 C CA . ARG B 1 389 ? -10.039 23.906 25.75 1 64.44 389 ARG B CA 1
ATOM 6959 C C . ARG B 1 389 ? -8.648 23.281 25.625 1 64.44 389 ARG B C 1
ATOM 6961 O O . ARG B 1 389 ? -7.641 23.984 25.719 1 64.44 389 ARG B O 1
ATOM 6968 N N . PRO B 1 390 ? -8.703 21.906 25.766 1 71.69 390 PRO B N 1
ATOM 6969 C CA . PRO B 1 390 ? -7.402 21.297 25.469 1 71.69 390 PRO B CA 1
ATOM 6970 C C . PRO B 1 390 ? -6.82 21.766 24.141 1 71.69 390 PRO B C 1
ATOM 6972 O O . PRO B 1 390 ? -7.562 21.984 23.172 1 71.69 390 PRO B O 1
ATOM 6975 N N . PRO B 1 391 ? -5.523 22.094 24.25 1 76.88 391 PRO B N 1
ATOM 6976 C CA . PRO B 1 391 ? -4.91 22.516 22.984 1 76.88 391 PRO B CA 1
ATOM 6977 C C . PRO B 1 391 ? -4.906 21.422 21.938 1 76.88 391 PRO B C 1
ATOM 6979 O O . PRO B 1 391 ? -4.738 20.234 22.266 1 76.88 391 PRO B O 1
ATOM 6982 N N . GLY B 1 392 ? -5.344 21.656 20.719 1 81.19 392 GLY B N 1
ATOM 6983 C CA . GLY B 1 392 ? -5.363 20.672 19.656 1 81.19 392 GLY B CA 1
ATOM 6984 C C . GLY B 1 392 ? -5.531 21.266 18.281 1 81.19 392 GLY B C 1
ATOM 6985 O O . GLY B 1 392 ? -5.25 20.609 17.266 1 81.19 392 GLY B O 1
ATOM 6986 N N . HIS B 1 393 ? -5.797 22.531 18.281 1 86.75 393 HIS B N 1
ATOM 6987 C CA . HIS B 1 393 ? -5.949 23.203 17 1 86.75 393 HIS B CA 1
ATOM 6988 C C . HIS B 1 393 ? -4.598 23.609 16.438 1 86.75 393 HIS B C 1
ATOM 6990 O O . HIS B 1 393 ? -3.615 23.734 17.172 1 86.75 393 HIS B O 1
ATOM 6996 N N . LEU B 1 394 ? -4.648 23.812 15.156 1 90.19 394 LEU B N 1
ATOM 6997 C CA . LEU B 1 394 ? -3.406 24.188 14.492 1 90.19 394 LEU B CA 1
ATOM 6998 C C . LEU B 1 394 ? -2.846 25.469 15.078 1 90.19 394 LEU B C 1
ATOM 7000 O O . LEU B 1 394 ? -1.633 25.594 15.266 1 90.19 394 LEU B O 1
ATOM 7004 N N . ALA B 1 395 ? -3.729 26.391 15.414 1 85.62 395 ALA B N 1
ATOM 7005 C CA . ALA B 1 395 ? -3.312 27.672 15.969 1 85.62 395 ALA B CA 1
ATOM 7006 C C . ALA B 1 395 ? -2.59 27.484 17.297 1 85.62 395 ALA B C 1
ATOM 7008 O O . ALA B 1 395 ? -1.66 28.219 17.625 1 85.62 395 ALA B O 1
ATOM 7009 N N . ASP B 1 396 ? -2.992 26.5 18.062 1 88.69 396 ASP B N 1
ATOM 7010 C CA . ASP B 1 396 ? -2.338 26.219 19.344 1 88.69 396 ASP B CA 1
ATOM 7011 C C . ASP B 1 396 ? -0.898 25.75 19.125 1 88.69 396 ASP B C 1
ATOM 7013 O O . ASP B 1 396 ? 0.008 26.172 19.844 1 88.69 396 ASP B O 1
ATOM 7017 N N . TYR B 1 397 ? -0.741 24.922 18.172 1 93.06 397 TYR B N 1
ATOM 7018 C CA . TYR B 1 397 ? 0.598 24.422 17.859 1 93.06 397 TYR B CA 1
ATOM 7019 C C . TYR B 1 397 ? 1.495 25.547 17.375 1 93.06 397 TYR B C 1
ATOM 7021 O O . TYR B 1 397 ? 2.631 25.703 17.828 1 93.06 397 TYR B O 1
ATOM 7029 N N . LEU B 1 398 ? 1.006 26.359 16.5 1 90.81 398 LEU B N 1
ATOM 7030 C CA . LEU B 1 398 ? 1.799 27.438 15.938 1 90.81 398 LEU B CA 1
ATOM 7031 C C . LEU B 1 398 ? 2.096 28.5 16.984 1 90.81 398 LEU B C 1
ATOM 7033 O O . LEU B 1 398 ? 3.174 29.109 16.984 1 90.81 398 LEU B O 1
ATOM 7037 N N . ALA B 1 399 ? 1.117 28.719 17.891 1 87.56 399 ALA B N 1
ATOM 7038 C CA . ALA B 1 399 ? 1.325 29.703 18.953 1 87.56 399 ALA B CA 1
ATOM 7039 C C . ALA B 1 399 ? 2.406 29.219 19.922 1 87.56 399 ALA B C 1
ATOM 7041 O O . ALA B 1 399 ? 3.148 30.031 20.484 1 87.56 399 ALA B O 1
ATOM 7042 N N . ALA B 1 400 ? 2.469 27.938 20.078 1 89.69 400 ALA B N 1
ATOM 7043 C CA . ALA B 1 400 ? 3.479 27.391 20.969 1 89.69 400 ALA B CA 1
ATOM 7044 C C . ALA B 1 400 ? 4.859 27.391 20.312 1 89.69 400 ALA B C 1
ATOM 7046 O O . ALA B 1 400 ? 5.859 27.688 20.969 1 89.69 400 ALA B O 1
ATOM 7047 N N . LEU B 1 401 ? 4.906 27.172 19.062 1 91.25 401 LEU B N 1
ATOM 7048 C CA . LEU B 1 401 ? 6.18 27.031 18.359 1 91.25 401 LEU B CA 1
ATOM 7049 C C . LEU B 1 401 ? 6.695 28.391 17.906 1 91.25 401 LEU B C 1
ATOM 7051 O O . LEU B 1 401 ? 7.898 28.656 17.938 1 91.25 401 LEU B O 1
ATOM 7055 N N . PHE B 1 402 ? 5.715 29.266 17.5 1 89.19 402 PHE B N 1
ATOM 7056 C CA . PHE B 1 402 ? 6.098 30.547 16.922 1 89.19 402 PHE B CA 1
ATOM 7057 C C . PHE B 1 402 ? 5.223 31.672 17.469 1 89.19 402 PHE B C 1
ATOM 7059 O O . PHE B 1 402 ? 4.531 32.344 16.703 1 89.19 402 PHE B O 1
ATOM 7066 N N . PRO B 1 403 ? 5.355 32 18.703 1 84.44 403 PRO B N 1
ATOM 7067 C CA . PRO B 1 403 ? 4.492 33.031 19.281 1 84.44 403 PRO B CA 1
ATOM 7068 C C . PRO B 1 403 ? 4.758 34.438 18.688 1 84.44 403 PRO B C 1
ATOM 7070 O O . PRO B 1 403 ? 3.824 35.219 18.516 1 84.44 403 PRO B O 1
ATOM 7073 N N . ALA B 1 404 ? 5.961 34.781 18.328 1 75.81 404 ALA B N 1
ATOM 7074 C CA . ALA B 1 404 ? 6.324 36.094 17.828 1 75.81 404 ALA B CA 1
ATOM 7075 C C . ALA B 1 404 ? 5.648 36.375 16.484 1 75.81 404 ALA B C 1
ATOM 7077 O O . ALA B 1 404 ? 5.227 37.5 16.219 1 75.81 404 ALA B O 1
ATOM 7078 N N . SER B 1 405 ? 5.543 35.344 15.734 1 73.69 405 SER B N 1
ATOM 7079 C CA . SER B 1 405 ? 4.98 35.531 14.398 1 73.69 405 SER B CA 1
ATOM 7080 C C . SER B 1 405 ? 3.457 35.531 14.43 1 73.69 405 SER B C 1
ATOM 7082 O O . SER B 1 405 ? 2.809 36.062 13.539 1 73.69 405 SER B O 1
ATOM 7084 N N . MET B 1 406 ? 2.951 34.938 15.453 1 72.69 406 MET B N 1
ATOM 7085 C CA . MET B 1 406 ? 1.497 34.812 15.523 1 72.69 406 MET B CA 1
ATOM 7086 C C . MET B 1 406 ? 0.876 36.062 16.172 1 72.69 406 MET B C 1
ATOM 7088 O O . MET B 1 406 ? -0.203 36.5 15.781 1 72.69 406 MET B O 1
ATOM 7092 N N . ASP B 1 407 ? 1.372 36.562 17.312 1 60.88 407 ASP B N 1
ATOM 7093 C CA . ASP B 1 407 ? 0.778 37.688 18.031 1 60.88 407 ASP B CA 1
ATOM 7094 C C . ASP B 1 407 ? 1.374 39.031 17.562 1 60.88 407 ASP B C 1
ATOM 7096 O O . ASP B 1 407 ? 0.875 40.094 17.906 1 60.88 407 ASP B O 1
ATOM 7100 N N . GLY B 1 408 ? 1.927 39.188 16.312 1 53 408 GLY B N 1
ATOM 7101 C CA . GLY B 1 408 ? 2.486 40.469 15.859 1 53 408 GLY B CA 1
ATOM 7102 C C . GLY B 1 408 ? 3.135 41.25 16.969 1 53 408 GLY B C 1
ATOM 7103 O O . GLY B 1 408 ? 3.842 42.219 16.719 1 53 408 GLY B O 1
ATOM 7104 N N . THR B 1 409 ? 2.461 41.5 18.094 1 44.31 409 THR B N 1
ATOM 7105 C CA . THR B 1 409 ? 2.656 42.625 19.016 1 44.31 409 THR B CA 1
ATOM 7106 C C . THR B 1 409 ? 3.691 42.25 20.078 1 44.31 409 THR B C 1
ATOM 7108 O O . THR B 1 409 ? 4.273 43.156 20.703 1 44.31 409 THR B O 1
ATOM 7111 N N . THR B 1 410 ? 3.557 41.188 20.891 1 44.25 410 THR B N 1
ATOM 7112 C CA . THR B 1 410 ? 4.262 41.25 22.156 1 44.25 410 THR B CA 1
ATOM 7113 C C . THR B 1 410 ? 5.684 40.719 22.016 1 44.25 410 THR B C 1
ATOM 7115 O O . THR B 1 410 ? 5.887 39.5 21.844 1 44.25 410 THR B O 1
ATOM 7118 N N . PRO B 1 411 ? 6.586 41.562 21.766 1 46.81 411 PRO B N 1
ATOM 7119 C CA . PRO B 1 411 ? 8.031 41.312 21.828 1 46.81 411 PRO B CA 1
ATOM 7120 C C . PRO B 1 411 ? 8.469 40.656 23.125 1 46.81 411 PRO B C 1
ATOM 7122 O O . PRO B 1 411 ? 8.188 41.188 24.219 1 46.81 411 PRO B O 1
ATOM 7125 N N . GLY B 1 412 ? 8.359 39.344 23.359 1 50.62 412 GLY B N 1
ATOM 7126 C CA . GLY B 1 412 ? 8.922 38.781 24.562 1 50.62 412 GLY B CA 1
ATOM 7127 C C . GLY B 1 412 ? 8.477 37.344 24.797 1 50.62 412 GLY B C 1
ATOM 7128 O O . GLY B 1 412 ? 8.93 36.688 25.75 1 50.62 412 GLY B O 1
ATOM 7129 N N . LYS B 1 413 ? 7.402 36.906 24.156 1 62.09 413 LYS B N 1
ATOM 7130 C CA . LYS B 1 413 ? 7.051 35.531 24.562 1 62.09 413 LYS B CA 1
ATOM 7131 C C . LYS B 1 413 ? 7.98 34.531 23.922 1 62.09 413 LYS B C 1
ATOM 7133 O O . LYS B 1 413 ? 8.172 34.531 22.703 1 62.09 413 LYS B O 1
ATOM 7138 N N . SER B 1 414 ? 8.633 33.844 24.703 1 76.69 414 SER B N 1
ATOM 7139 C CA . SER B 1 414 ? 9.641 32.875 24.297 1 76.69 414 SER B CA 1
ATOM 7140 C C . SER B 1 414 ? 9.008 31.625 23.734 1 76.69 414 SER B C 1
ATOM 7142 O O . SER B 1 414 ? 7.934 31.203 24.188 1 76.69 414 SER B O 1
ATOM 7144 N N . SER B 1 415 ? 9.484 31.219 22.531 1 85.5 415 SER B N 1
ATOM 7145 C CA . SER B 1 415 ? 9.094 29.969 21.891 1 85.5 415 SER B CA 1
ATOM 7146 C C . SER B 1 415 ? 9.461 28.766 22.766 1 85.5 415 SER B C 1
ATOM 7148 O O . SER B 1 415 ? 10.453 28.812 23.5 1 85.5 415 SER B O 1
ATOM 7150 N N . ILE B 1 416 ? 8.688 27.797 22.75 1 86.69 416 ILE B N 1
ATOM 7151 C CA . ILE B 1 416 ? 8.977 26.594 23.5 1 86.69 416 ILE B CA 1
ATOM 7152 C C . ILE B 1 416 ? 10.273 25.953 22.984 1 86.69 416 ILE B C 1
ATOM 7154 O O . ILE B 1 416 ? 10.938 25.219 23.719 1 86.69 416 ILE B O 1
ATOM 7158 N N . LEU B 1 417 ? 10.586 26.312 21.734 1 89.62 417 LEU B N 1
ATOM 7159 C CA . LEU B 1 417 ? 11.781 25.75 21.141 1 89.62 417 LEU B CA 1
ATOM 7160 C C . LEU B 1 417 ? 13.031 26.469 21.625 1 89.62 417 LEU B C 1
ATOM 7162 O O . LEU B 1 417 ? 14.156 26.031 21.344 1 89.62 417 LEU B O 1
ATOM 7166 N N . ASP B 1 418 ? 12.883 27.5 22.406 1 88.19 418 ASP B N 1
ATOM 7167 C CA . ASP B 1 418 ? 14.008 28.281 22.922 1 88.19 418 ASP B CA 1
ATOM 7168 C C . ASP B 1 418 ? 14.5 27.719 24.266 1 88.19 418 ASP B C 1
ATOM 7170 O O . ASP B 1 418 ? 15.508 28.172 24.797 1 88.19 418 ASP B O 1
ATOM 7174 N N . TYR B 1 419 ? 13.875 26.703 24.734 1 88.62 419 TYR B N 1
ATOM 7175 C CA . TYR B 1 419 ? 14.258 26.078 26 1 88.62 419 TYR B CA 1
ATOM 7176 C C . TYR B 1 419 ? 15.023 24.781 25.766 1 88.62 419 TYR B C 1
ATOM 7178 O O . TYR B 1 419 ? 14.914 24.172 24.688 1 88.62 419 TYR B O 1
ATOM 7186 N N . VAL B 1 420 ? 15.805 24.453 26.75 1 91.69 420 VAL B N 1
ATOM 7187 C CA . VAL B 1 420 ? 16.531 23.188 26.688 1 91.69 420 VAL B CA 1
ATOM 7188 C C . VAL B 1 420 ? 15.547 22.031 26.828 1 91.69 420 VAL B C 1
ATOM 7190 O O . VAL B 1 420 ? 14.695 22.016 27.703 1 91.69 420 VAL B O 1
ATOM 7193 N N . MET B 1 421 ? 15.672 21.125 25.953 1 93.69 421 MET B N 1
ATOM 7194 C CA . MET B 1 421 ? 14.727 20.031 25.891 1 93.69 421 MET B CA 1
ATOM 7195 C C . MET B 1 421 ? 15.094 18.922 26.875 1 93.69 421 MET B C 1
ATOM 7197 O O . MET B 1 421 ? 16.266 18.766 27.219 1 93.69 421 MET B O 1
ATOM 7201 N N . SER B 1 422 ? 14.07 18.266 27.344 1 94.56 422 SER B N 1
ATOM 7202 C CA . SER B 1 422 ? 14.273 17 28.047 1 94.56 422 SER B CA 1
ATOM 7203 C C . SER B 1 422 ? 14.219 15.812 27.094 1 94.56 422 SER B C 1
ATOM 7205 O O . SER B 1 422 ? 13.32 15.727 26.25 1 94.56 422 SER B O 1
ATOM 7207 N N . ILE B 1 423 ? 15.18 14.961 27.156 1 95.5 423 ILE B N 1
ATOM 7208 C CA . ILE B 1 423 ? 15.258 13.836 26.234 1 95.5 423 ILE B CA 1
ATOM 7209 C C . ILE B 1 423 ? 14.625 12.602 26.875 1 95.5 423 ILE B C 1
ATOM 7211 O O . ILE B 1 423 ? 14.961 12.234 28 1 95.5 423 ILE B O 1
ATOM 7215 N N . ASP B 1 424 ? 13.695 12.047 26.219 1 95.31 424 ASP B N 1
ATOM 7216 C CA . ASP B 1 424 ? 13.086 10.797 26.672 1 95.31 424 ASP B CA 1
ATOM 7217 C C . ASP B 1 424 ? 13.883 9.594 26.188 1 95.31 424 ASP B C 1
ATOM 7219 O O . ASP B 1 424 ? 13.484 8.914 25.234 1 95.31 424 ASP B O 1
ATOM 7223 N N . ARG B 1 425 ? 14.836 9.211 26.859 1 94.69 425 ARG B N 1
ATOM 7224 C CA . ARG B 1 425 ? 15.75 8.125 26.516 1 94.69 425 ARG B CA 1
ATOM 7225 C C . ARG B 1 425 ? 15.078 6.77 26.688 1 94.69 425 ARG B C 1
ATOM 7227 O O . ARG B 1 425 ? 15.32 5.848 25.906 1 94.69 425 ARG B O 1
ATOM 7234 N N . ASP B 1 426 ? 14.266 6.684 27.609 1 94.81 426 ASP B N 1
ATOM 7235 C CA . ASP B 1 426 ? 13.594 5.422 27.906 1 94.81 426 ASP B CA 1
ATOM 7236 C C . ASP B 1 426 ? 12.75 4.957 26.719 1 94.81 426 ASP B C 1
ATOM 7238 O O . ASP B 1 426 ? 12.844 3.801 26.297 1 94.81 426 ASP B O 1
ATOM 7242 N N . THR B 1 427 ? 11.992 5.859 26.25 1 95.06 427 THR B N 1
ATOM 7243 C CA . THR B 1 427 ? 11.133 5.52 25.125 1 95.06 427 THR B CA 1
ATOM 7244 C C . THR B 1 427 ? 11.969 5.176 23.891 1 95.06 427 THR B C 1
ATOM 7246 O O . THR B 1 427 ? 11.641 4.246 23.156 1 95.06 427 THR B O 1
ATOM 7249 N N . ALA B 1 428 ? 12.984 5.922 23.672 1 94.44 428 ALA B N 1
ATOM 7250 C CA . ALA B 1 428 ? 13.867 5.66 22.531 1 94.44 428 ALA B CA 1
ATOM 7251 C C . ALA B 1 428 ? 14.477 4.266 22.625 1 94.44 428 ALA B C 1
ATOM 7253 O O . ALA B 1 428 ? 14.516 3.537 21.625 1 94.44 428 ALA B O 1
ATOM 7254 N N . GLU B 1 429 ? 14.906 3.891 23.797 1 94.31 429 GLU B N 1
ATOM 7255 C CA . GLU B 1 429 ? 15.531 2.588 24 1 94.31 429 GLU B CA 1
ATOM 7256 C C . GLU B 1 429 ? 14.508 1.463 23.922 1 94.31 429 GLU B C 1
ATOM 7258 O O . GLU B 1 429 ? 14.781 0.402 23.359 1 94.31 429 GLU B O 1
ATOM 7263 N N . LYS B 1 430 ? 13.383 1.696 24.516 1 94.38 430 LYS B N 1
ATOM 7264 C CA . LYS B 1 430 ? 12.336 0.686 24.5 1 94.38 430 LYS B CA 1
ATOM 7265 C C . LYS B 1 430 ? 11.914 0.356 23.062 1 94.38 430 LYS B C 1
ATOM 7267 O O . LYS B 1 430 ? 11.641 -0.802 22.75 1 94.38 430 LYS B O 1
ATOM 7272 N N . ARG B 1 431 ? 11.82 1.321 22.219 1 93.44 431 ARG B N 1
ATOM 7273 C CA . ARG B 1 431 ? 11.43 1.104 20.828 1 93.44 431 ARG B CA 1
ATOM 7274 C C . ARG B 1 431 ? 12.477 0.266 20.094 1 93.44 431 ARG B C 1
ATOM 7276 O O . ARG B 1 431 ? 12.125 -0.611 19.297 1 93.44 431 ARG B O 1
ATOM 7283 N N . GLU B 1 432 ? 13.766 0.534 20.359 1 92.62 432 GLU B N 1
ATOM 7284 C CA . GLU B 1 432 ? 14.828 -0.253 19.75 1 92.62 432 GLU B CA 1
ATOM 7285 C C . GLU B 1 432 ? 14.828 -1.688 20.266 1 92.62 432 GLU B C 1
ATOM 7287 O O . GLU B 1 432 ? 15.039 -2.631 19.5 1 92.62 432 GLU B O 1
ATOM 7292 N N . LEU B 1 433 ? 14.578 -1.795 21.531 1 92.56 433 LEU B N 1
ATOM 7293 C CA . LEU B 1 433 ? 14.531 -3.123 22.125 1 92.56 433 LEU B CA 1
ATOM 7294 C C . LEU B 1 433 ? 13.352 -3.92 21.594 1 92.56 433 LEU B C 1
ATOM 7296 O O . LEU B 1 433 ? 13.469 -5.125 21.344 1 92.56 433 LEU B O 1
ATOM 7300 N N . ALA B 1 434 ? 12.281 -3.252 21.422 1 92.06 434 ALA B N 1
ATOM 7301 C CA . ALA B 1 434 ? 11.102 -3.91 20.859 1 92.06 434 ALA B CA 1
ATOM 7302 C C . ALA B 1 434 ? 11.375 -4.359 19.422 1 92.06 434 ALA B C 1
ATOM 7304 O O . ALA B 1 434 ? 10.93 -5.438 19.016 1 92.06 434 ALA B O 1
ATOM 7305 N N . ALA B 1 435 ? 12.016 -3.549 18.688 1 90.19 435 ALA B N 1
ATOM 7306 C CA . ALA B 1 435 ? 12.383 -3.918 17.328 1 90.19 435 ALA B CA 1
ATOM 7307 C C . ALA B 1 435 ? 13.273 -5.16 17.312 1 90.19 435 ALA B C 1
ATOM 7309 O O . ALA B 1 435 ? 13.102 -6.047 16.469 1 90.19 435 ALA B O 1
ATOM 7310 N N . MET B 1 436 ? 14.203 -5.234 18.219 1 89.19 436 MET B N 1
ATOM 7311 C CA . MET B 1 436 ? 15.102 -6.387 18.312 1 89.19 436 MET B CA 1
ATOM 7312 C C . MET B 1 436 ? 14.328 -7.645 18.703 1 89.19 436 MET B C 1
ATOM 7314 O O . MET B 1 436 ? 14.586 -8.727 18.172 1 89.19 436 MET B O 1
ATOM 7318 N N . ALA B 1 437 ? 13.422 -7.453 19.578 1 88.5 437 ALA B N 1
ATOM 7319 C CA . ALA B 1 437 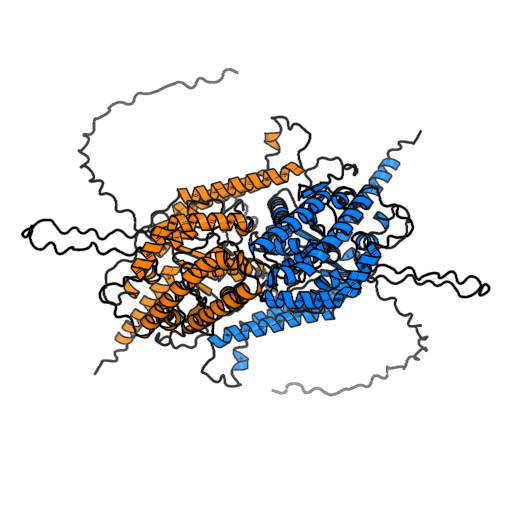? 12.609 -8.586 20.016 1 88.5 437 ALA B CA 1
ATOM 7320 C C . ALA B 1 437 ? 11.766 -9.117 18.859 1 88.5 437 ALA B C 1
ATOM 7322 O O . ALA B 1 437 ? 11.641 -10.336 18.672 1 88.5 437 ALA B O 1
ATOM 7323 N N . SER B 1 438 ? 11.219 -8.227 18.125 1 86.31 438 SER B N 1
ATOM 7324 C CA . SER B 1 438 ? 10.414 -8.625 16.969 1 86.31 438 SER B CA 1
ATOM 7325 C C . SER B 1 438 ? 11.266 -9.328 15.922 1 86.31 438 SER B C 1
ATOM 7327 O O . SER B 1 438 ? 10.812 -10.281 15.289 1 86.31 438 SER B O 1
ATOM 7329 N N . TYR B 1 439 ? 12.406 -8.836 15.719 1 86.31 439 TYR B N 1
ATOM 7330 C CA . TYR B 1 439 ? 13.328 -9.477 14.789 1 86.31 439 TYR B CA 1
ATOM 7331 C C . TYR B 1 439 ? 13.648 -10.898 15.227 1 86.31 439 TYR B C 1
ATOM 7333 O O . TYR B 1 439 ? 13.695 -11.812 14.398 1 86.31 439 TYR B O 1
ATOM 7341 N N . ALA B 1 440 ? 13.859 -11.047 16.469 1 82.88 440 ALA B N 1
ATOM 7342 C CA . ALA B 1 440 ? 14.172 -12.367 17 1 82.88 440 ALA B CA 1
ATOM 7343 C C . ALA B 1 440 ? 13 -13.328 16.812 1 82.88 440 ALA B C 1
ATOM 7345 O O . ALA B 1 440 ? 13.203 -14.508 16.5 1 82.88 440 ALA B O 1
ATOM 7346 N N . GLU B 1 441 ? 11.875 -12.844 16.969 1 80.56 441 GLU B N 1
ATOM 7347 C CA . GLU B 1 441 ? 10.688 -13.672 16.75 1 80.56 441 GLU B CA 1
ATOM 7348 C C . GLU B 1 441 ? 10.555 -14.07 15.289 1 80.56 441 GLU B C 1
ATOM 7350 O O . GLU B 1 441 ? 10.156 -15.203 14.984 1 80.56 441 GLU B O 1
ATOM 7355 N N . CYS B 1 442 ? 10.797 -13.133 14.445 1 78.06 442 CYS B N 1
ATOM 7356 C CA . CYS B 1 442 ? 10.734 -13.391 13.016 1 78.06 442 CYS B CA 1
ATOM 7357 C C . CYS B 1 442 ? 11.75 -14.461 12.609 1 78.06 442 CYS B C 1
ATOM 7359 O O . CYS B 1 442 ? 11.438 -15.344 11.812 1 78.06 442 CYS B O 1
ATOM 7361 N N . LYS B 1 443 ? 12.891 -14.398 13.141 1 77.06 443 LYS B N 1
ATOM 7362 C CA . LYS B 1 443 ? 13.945 -15.352 12.828 1 77.06 443 LYS B CA 1
ATOM 7363 C C . LYS B 1 443 ? 13.594 -16.75 13.328 1 77.06 443 LYS B C 1
ATOM 7365 O O . LYS B 1 443 ? 13.906 -17.75 12.664 1 77.06 443 LYS B O 1
ATOM 7370 N N . LYS B 1 444 ? 13.031 -16.781 14.453 1 74.06 444 LYS B N 1
ATOM 7371 C CA . LYS B 1 444 ? 12.609 -18.078 14.984 1 74.06 444 LYS B CA 1
ATOM 7372 C C . LYS B 1 444 ? 11.609 -18.75 14.055 1 74.06 444 LYS B C 1
ATOM 7374 O O . LYS B 1 444 ? 11.648 -19.969 13.867 1 74.06 444 LYS B O 1
ATOM 7379 N N . ARG B 1 445 ? 10.859 -17.984 13.461 1 65.56 445 ARG B N 1
ATOM 7380 C CA . ARG B 1 445 ? 9.875 -18.5 12.516 1 65.56 445 ARG B CA 1
ATOM 7381 C C . ARG B 1 445 ? 10.562 -19.016 11.25 1 65.56 445 ARG B C 1
ATOM 7383 O O . ARG B 1 445 ? 10.156 -20.047 10.695 1 65.56 445 ARG B O 1
ATOM 7390 N N . SER B 1 446 ? 11.57 -18.312 10.82 1 61.94 446 SER B N 1
ATOM 7391 C CA . SER B 1 446 ? 12.297 -18.719 9.625 1 61.94 446 SER B CA 1
ATOM 7392 C C . SER B 1 446 ? 13.094 -20 9.867 1 61.94 446 SER B C 1
ATOM 7394 O O . SER B 1 446 ? 13.227 -20.828 8.969 1 61.94 446 SER B O 1
ATOM 7396 N N . GLY B 1 447 ? 13.75 -20.109 11.055 1 56.78 447 GLY B N 1
ATOM 7397 C CA . GLY B 1 447 ? 14.57 -21.266 11.398 1 56.78 447 GLY B CA 1
ATOM 7398 C C . GLY B 1 447 ? 13.766 -22.547 11.531 1 56.78 447 GLY B C 1
ATOM 7399 O O . GLY B 1 447 ? 14.32 -23.641 11.492 1 56.78 447 GLY B O 1
ATOM 7400 N N . ARG B 1 448 ? 12.594 -22.531 11.953 1 49.34 448 ARG B N 1
ATOM 7401 C CA . ARG B 1 448 ? 11.812 -23.75 12.031 1 49.34 448 ARG B CA 1
ATOM 7402 C C . ARG B 1 448 ? 11.859 -24.516 10.711 1 49.34 448 ARG B C 1
ATOM 7404 O O . ARG B 1 448 ? 11.766 -25.75 10.703 1 49.34 448 ARG B O 1
ATOM 7411 N N . PHE B 1 449 ? 12.055 -23.922 9.727 1 46.03 449 PHE B N 1
ATOM 7412 C CA . PHE B 1 449 ? 12.141 -24.672 8.477 1 46.03 449 PHE B CA 1
ATOM 7413 C C . PHE B 1 449 ? 13.469 -25.422 8.391 1 46.03 449 PHE B C 1
ATOM 7415 O O . PHE B 1 449 ? 13.578 -26.406 7.664 1 46.03 449 PHE B O 1
ATOM 7422 N N . GLY B 1 450 ? 14.547 -24.922 9.117 1 41.03 450 GLY B N 1
ATOM 7423 C CA . GLY B 1 450 ? 15.805 -25.641 9.07 1 41.03 450 GLY B CA 1
ATOM 7424 C C . GLY B 1 450 ? 15.891 -26.766 10.086 1 41.03 450 GLY B C 1
ATOM 7425 O O . GLY B 1 450 ? 16.688 -27.688 9.93 1 41.03 450 GLY B O 1
ATOM 7426 N N . ARG B 1 451 ? 15.625 -26.641 11.438 1 38.5 451 ARG B N 1
ATOM 7427 C CA . ARG B 1 451 ? 16.062 -27.531 12.5 1 38.5 451 ARG B CA 1
ATOM 7428 C C . ARG B 1 451 ? 15.062 -28.656 12.711 1 38.5 451 ARG B C 1
ATOM 7430 O O . ARG B 1 451 ? 14.141 -28.531 13.516 1 38.5 451 ARG B O 1
ATOM 7437 N N . ASP B 1 452 ? 14.43 -29.359 12.055 1 33.09 452 ASP B N 1
ATOM 7438 C CA . ASP B 1 452 ? 13.961 -30.547 12.758 1 33.09 452 ASP B CA 1
ATOM 7439 C C . ASP B 1 452 ? 15.031 -31.094 13.703 1 33.09 452 ASP B C 1
ATOM 7441 O O . ASP B 1 452 ? 14.766 -31.312 14.891 1 33.09 452 ASP B O 1
ATOM 7445 N N . GLY B 1 453 ? 15.82 -32.438 13.25 1 30.72 453 GLY B N 1
ATOM 7446 C CA . GLY B 1 453 ? 16.281 -33.562 14.055 1 30.72 453 GLY B CA 1
ATOM 7447 C C . GLY B 1 453 ? 17.422 -33.188 15 1 30.72 453 GLY B C 1
ATOM 7448 O O . GLY B 1 453 ? 17.844 -34 15.82 1 30.72 453 GLY B O 1
ATOM 7449 N N . LYS B 1 454 ? 18.719 -32.781 14.492 1 32.41 454 LYS B N 1
ATOM 7450 C CA . LYS B 1 454 ? 19.781 -33.062 15.445 1 32.41 454 LYS B CA 1
ATOM 7451 C C . LYS B 1 454 ? 19.672 -32.156 16.672 1 32.41 454 LYS B C 1
ATOM 7453 O O . LYS B 1 454 ? 19.453 -30.938 16.531 1 32.41 454 LYS B O 1
ATOM 7458 N N . ARG B 1 455 ? 19.422 -32.719 17.844 1 30.84 455 ARG B N 1
ATOM 7459 C CA . ARG B 1 455 ? 19.766 -32.281 19.188 1 30.84 455 ARG B CA 1
ATOM 7460 C C . ARG B 1 455 ? 21.031 -31.422 19.188 1 30.84 455 ARG B C 1
ATOM 7462 O O . ARG B 1 455 ? 22.141 -31.938 19.016 1 30.84 455 ARG B O 1
ATOM 7469 N N . THR B 1 456 ? 21.094 -30.25 18.672 1 28.64 456 THR B N 1
ATOM 7470 C CA . THR B 1 456 ? 22.328 -29.5 18.859 1 28.64 456 THR B CA 1
ATOM 7471 C C . THR B 1 456 ? 22.797 -29.578 20.312 1 28.64 456 THR B C 1
ATOM 7473 O O . THR B 1 456 ? 22.047 -29.25 21.234 1 28.64 456 THR B O 1
ATOM 7476 N N . SER B 1 457 ? 23.75 -30.516 20.609 1 25.88 457 SER B N 1
ATOM 7477 C CA . SER B 1 457 ? 24.547 -30.547 21.828 1 25.88 457 SER B CA 1
ATOM 7478 C C . SER B 1 457 ? 24.938 -29.141 22.25 1 25.88 457 SER B C 1
ATOM 7480 O O . SER B 1 457 ? 25.031 -28.234 21.422 1 25.88 457 SER B O 1
ATOM 7482 N N . TRP B 1 458 ? 24.891 -28.75 23.609 1 27.61 458 TRP B N 1
ATOM 7483 C CA . TRP B 1 458 ? 25.203 -27.547 24.375 1 27.61 458 TRP B CA 1
ATOM 7484 C C . TRP B 1 458 ? 26.484 -26.891 23.844 1 27.61 458 TRP B C 1
ATOM 7486 O O . TRP B 1 458 ? 26.672 -25.688 24 1 27.61 458 TRP B O 1
ATOM 7496 N N . THR B 1 459 ? 27.578 -27.734 23.5 1 29.28 459 THR B N 1
ATOM 7497 C CA . THR B 1 459 ? 28.906 -27.219 23.234 1 29.28 459 THR B CA 1
ATOM 7498 C C . THR B 1 459 ? 28.938 -26.391 21.953 1 29.28 459 THR B C 1
ATOM 7500 O O . THR B 1 459 ? 29.75 -25.484 21.797 1 29.28 459 THR B O 1
ATOM 7503 N N . GLY B 1 460 ? 28.281 -26.859 20.891 1 29.05 460 GLY B N 1
ATOM 7504 C CA . GLY B 1 460 ? 28.422 -26.281 19.562 1 29.05 460 GLY B CA 1
ATOM 7505 C C . GLY B 1 460 ? 27.578 -25.031 19.375 1 29.05 460 GLY B C 1
ATOM 7506 O O . GLY B 1 460 ? 27.5 -24.484 18.266 1 29.05 460 GLY B O 1
ATOM 7507 N N . LEU B 1 461 ? 26.703 -24.641 20.234 1 30.55 461 LEU B N 1
ATOM 7508 C CA . LEU B 1 461 ? 26.016 -23.344 20.312 1 30.55 461 LEU B CA 1
ATOM 7509 C C . LEU B 1 461 ? 27.031 -22.203 20.359 1 30.55 461 LEU B C 1
ATOM 7511 O O . LEU B 1 461 ? 26.688 -21.047 20.078 1 30.55 461 LEU B O 1
ATOM 7515 N N . GLY B 1 462 ? 28.203 -22.344 20.922 1 28.73 462 GLY B N 1
ATOM 7516 C CA . GLY B 1 462 ? 29.25 -21.344 21 1 28.73 462 GLY B CA 1
ATOM 7517 C C . GLY B 1 462 ? 29.828 -20.969 19.656 1 28.73 462 GLY B C 1
ATOM 7518 O O . GLY B 1 462 ? 30.188 -19.812 19.422 1 28.73 462 GLY B O 1
ATOM 7519 N N . ALA B 1 463 ? 30.297 -21.938 18.828 1 30.3 463 ALA B N 1
ATOM 7520 C CA . ALA B 1 463 ? 31.047 -21.672 17.609 1 30.3 463 ALA B CA 1
ATOM 7521 C C . ALA B 1 463 ? 30.125 -21.141 16.516 1 30.3 463 ALA B C 1
ATOM 7523 O O . ALA B 1 463 ? 30.578 -20.438 15.602 1 30.3 463 ALA B O 1
ATOM 7524 N N . THR B 1 464 ? 29 -21.75 16.172 1 31.31 464 THR B N 1
ATOM 7525 C CA . THR B 1 464 ? 28.125 -21.344 15.07 1 31.31 464 THR B CA 1
ATOM 7526 C C . THR B 1 464 ? 27.438 -20.016 15.383 1 31.31 464 THR B C 1
ATOM 7528 O O . THR B 1 464 ? 26.641 -19.531 14.594 1 31.31 464 THR B O 1
ATOM 7531 N N . VAL B 1 465 ? 27.328 -19.562 16.5 1 34.34 465 VAL B N 1
ATOM 7532 C CA . VAL B 1 465 ? 27.047 -18.203 16.906 1 34.34 465 VAL B CA 1
ATOM 7533 C C . VAL B 1 465 ? 27.969 -17.234 16.156 1 34.34 465 VAL B C 1
ATOM 7535 O O . VAL B 1 465 ? 28.047 -16.047 16.516 1 34.34 465 VAL B O 1
ATOM 7538 N N . GLY B 1 466 ? 28.875 -17.734 15.43 1 29.83 466 GLY B N 1
ATOM 7539 C CA . GLY B 1 466 ? 29.766 -16.719 14.852 1 29.83 466 GLY B CA 1
ATOM 7540 C C . GLY B 1 466 ? 29.016 -15.672 14.055 1 29.83 466 GLY B C 1
ATOM 7541 O O . GLY B 1 466 ? 27.812 -15.484 14.234 1 29.83 466 GLY B O 1
ATOM 7542 N N . GLY B 1 467 ? 29.547 -15.453 12.641 1 32.88 467 GLY B N 1
ATOM 7543 C CA . GLY B 1 467 ? 29.531 -14.188 11.93 1 32.88 467 GLY B CA 1
ATOM 7544 C C . GLY B 1 467 ? 28.141 -13.773 11.484 1 32.88 467 GLY B C 1
ATOM 7545 O O . GLY B 1 467 ? 27.797 -12.594 11.547 1 32.88 467 GLY B O 1
ATOM 7546 N N . GLY B 1 468 ? 27.219 -14.664 10.836 1 37.28 468 GLY B N 1
ATOM 7547 C CA . GLY B 1 468 ? 26.047 -14.289 10.078 1 37.28 468 GLY B CA 1
ATOM 7548 C C . GLY B 1 468 ? 24.812 -14.094 10.953 1 37.28 468 GLY B C 1
ATOM 7549 O O . GLY B 1 468 ? 23.938 -13.273 10.633 1 37.28 468 GLY B O 1
ATOM 7550 N N . ALA B 1 469 ? 24.312 -15.094 11.891 1 42.97 469 ALA B N 1
ATOM 7551 C CA . ALA B 1 469 ? 23.234 -14.992 12.875 1 42.97 469 ALA B CA 1
ATOM 7552 C C . ALA B 1 469 ? 23.422 -13.773 13.773 1 42.97 469 ALA B C 1
ATOM 7554 O O . ALA B 1 469 ? 22.438 -13.172 14.219 1 42.97 469 ALA B O 1
ATOM 7555 N N . THR B 1 470 ? 24.625 -13.375 14.117 1 47.38 470 THR B N 1
ATOM 7556 C CA . THR B 1 470 ? 25.203 -12.305 14.914 1 47.38 470 THR B CA 1
ATOM 7557 C C . THR B 1 470 ? 24.984 -10.945 14.25 1 47.38 470 THR B C 1
ATOM 7559 O O . THR B 1 470 ? 24.938 -9.922 14.93 1 47.38 470 THR B O 1
ATOM 7562 N N . ASN B 1 471 ? 24.578 -11.078 12.938 1 55.81 471 ASN B N 1
ATOM 7563 C CA . ASN B 1 471 ? 24.641 -9.781 12.266 1 55.81 471 ASN B CA 1
ATOM 7564 C C . ASN B 1 471 ? 23.375 -8.969 12.492 1 55.81 471 ASN B C 1
ATOM 7566 O O . ASN B 1 471 ? 23.438 -7.773 12.773 1 55.81 471 ASN B O 1
ATOM 7570 N N . GLY B 1 472 ? 22.188 -9.766 12.516 1 61.06 472 GLY B N 1
ATOM 7571 C CA . GLY B 1 472 ? 21 -8.969 12.781 1 61.06 472 GLY B CA 1
ATOM 7572 C C . GLY B 1 472 ? 20.906 -8.477 14.211 1 61.06 472 GLY B C 1
ATOM 7573 O O . GLY B 1 472 ? 20.547 -7.328 14.461 1 61.06 472 GLY B O 1
ATOM 7574 N N . VAL B 1 473 ? 21.25 -9.398 15.086 1 69.19 473 VAL B N 1
ATOM 7575 C CA . VAL B 1 473 ? 21.281 -9.031 16.5 1 69.19 473 VAL B CA 1
ATOM 7576 C C . VAL B 1 473 ? 22.328 -7.945 16.719 1 69.19 473 VAL B C 1
ATOM 7578 O O . VAL B 1 473 ? 22.078 -6.98 17.453 1 69.19 473 VAL B O 1
ATOM 7581 N N . MET B 1 474 ? 23.344 -8.133 15.953 1 78.25 474 MET B N 1
ATOM 7582 C CA . MET B 1 474 ? 24.375 -7.125 16.078 1 78.25 474 MET B CA 1
ATOM 7583 C C . MET B 1 474 ? 23.938 -5.797 15.484 1 78.25 474 MET B C 1
ATOM 7585 O O . MET B 1 474 ? 24.25 -4.73 16.016 1 78.25 474 MET B O 1
ATOM 7589 N N . ASP B 1 475 ? 23.203 -5.973 14.406 1 81.31 475 ASP B N 1
ATOM 7590 C CA . ASP B 1 475 ? 22.656 -4.75 13.82 1 81.31 475 ASP B CA 1
ATOM 7591 C C . ASP B 1 475 ? 21.688 -4.07 14.781 1 81.31 475 ASP B C 1
ATOM 7593 O O . ASP B 1 475 ? 21.625 -2.842 14.844 1 81.31 475 ASP B O 1
ATOM 7597 N N . GLY B 1 476 ? 20.953 -4.922 15.492 1 84.5 476 GLY B N 1
ATOM 7598 C CA . GLY B 1 476 ? 20.047 -4.379 16.5 1 84.5 476 GLY B CA 1
ATOM 7599 C C . GLY B 1 476 ? 20.781 -3.684 17.625 1 84.5 476 GLY B C 1
ATOM 7600 O O . GLY B 1 476 ? 20.344 -2.625 18.094 1 84.5 476 GLY B O 1
ATOM 7601 N N . VAL B 1 477 ? 21.859 -4.258 18.016 1 88.12 477 VAL B N 1
ATOM 7602 C CA . VAL B 1 477 ? 22.641 -3.678 19.094 1 88.12 477 VAL B CA 1
ATOM 7603 C C . VAL B 1 477 ? 23.266 -2.363 18.625 1 88.12 477 VAL B C 1
ATOM 7605 O O . VAL B 1 477 ? 23.297 -1.384 19.375 1 88.12 477 VAL B O 1
ATOM 7608 N N . VAL B 1 478 ? 23.703 -2.379 17.422 1 85.62 478 VAL B N 1
ATOM 7609 C CA . VAL B 1 478 ? 24.25 -1.153 16.859 1 85.62 478 VAL B CA 1
ATOM 7610 C C . VAL B 1 478 ? 23.172 -0.071 16.812 1 85.62 478 VAL B C 1
ATOM 7612 O O . VAL B 1 478 ? 23.438 1.092 17.125 1 85.62 478 VAL B O 1
ATOM 7615 N N . GLY B 1 479 ? 22.016 -0.536 16.406 1 87.38 479 GLY B N 1
ATOM 7616 C CA . GLY B 1 479 ? 20.906 0.409 16.422 1 87.38 479 GLY B CA 1
ATOM 7617 C C . GLY B 1 479 ? 20.625 0.982 17.797 1 87.38 479 GLY B C 1
ATOM 7618 O O . GLY B 1 479 ? 20.328 2.174 17.922 1 87.38 479 GLY B O 1
ATOM 7619 N N . LEU B 1 480 ? 20.656 0.183 18.766 1 91.38 480 LEU B N 1
ATOM 7620 C CA . LEU B 1 480 ? 20.438 0.615 20.156 1 91.38 480 LEU B CA 1
ATOM 7621 C C . LEU B 1 480 ? 21.516 1.603 20.594 1 91.38 480 LEU B C 1
ATOM 7623 O O . LEU B 1 480 ? 21.219 2.617 21.219 1 91.38 480 LEU B O 1
ATOM 7627 N N . GLU B 1 481 ? 22.719 1.344 20.234 1 91 481 GLU B N 1
ATOM 7628 C CA . GLU B 1 481 ? 23.812 2.238 20.594 1 91 481 GLU B CA 1
ATOM 7629 C C . GLU B 1 481 ? 23.688 3.576 19.859 1 91 481 GLU B C 1
ATOM 7631 O O . GLU B 1 481 ? 24.016 4.625 20.438 1 91 481 GLU B O 1
ATOM 7636 N N . MET B 1 482 ? 23.281 3.475 18.688 1 89.56 482 MET B N 1
ATOM 7637 C CA . MET B 1 482 ? 23.078 4.707 17.938 1 89.56 482 MET B CA 1
ATOM 7638 C C . MET B 1 482 ? 21.969 5.551 18.562 1 89.56 482 MET B C 1
ATOM 7640 O O . MET B 1 482 ? 22.062 6.781 18.578 1 89.56 482 MET B O 1
ATOM 7644 N N . ALA B 1 483 ? 20.938 4.879 19 1 91.25 483 ALA B N 1
ATOM 7645 C CA . ALA B 1 483 ? 19.859 5.59 19.656 1 91.25 483 ALA B CA 1
ATOM 7646 C C . ALA B 1 483 ? 20.344 6.25 20.953 1 91.25 483 ALA B C 1
ATOM 7648 O O . ALA B 1 483 ? 19.969 7.391 21.234 1 91.25 483 ALA B O 1
ATOM 7649 N N . ARG B 1 484 ? 21.156 5.582 21.656 1 92.56 484 ARG B N 1
ATOM 7650 C CA . ARG B 1 484 ? 21.703 6.125 22.891 1 92.56 484 ARG B CA 1
ATOM 7651 C C . ARG B 1 484 ? 22.609 7.32 22.609 1 92.56 484 ARG B C 1
ATOM 7653 O O . ARG B 1 484 ? 22.562 8.328 23.312 1 92.56 484 ARG B O 1
ATOM 7660 N N . ARG B 1 485 ? 23.406 7.133 21.594 1 90 485 ARG B N 1
ATOM 7661 C CA . ARG B 1 485 ? 24.281 8.227 21.188 1 90 485 ARG B CA 1
ATOM 7662 C C . ARG B 1 485 ? 23.469 9.445 20.75 1 90 485 ARG B C 1
ATOM 7664 O O . ARG B 1 485 ? 23.828 10.578 21.062 1 90 485 ARG B O 1
ATOM 7671 N N . GLY B 1 486 ? 22.469 9.156 20.031 1 89.62 486 GLY B N 1
ATOM 7672 C CA . GLY B 1 486 ? 21.594 10.242 19.609 1 89.62 486 GLY B CA 1
ATOM 7673 C C . GLY B 1 486 ? 20.969 10.992 20.766 1 89.62 486 GLY B C 1
ATOM 7674 O O . GLY B 1 486 ? 20.844 12.219 20.719 1 89.62 486 GLY B O 1
ATOM 7675 N N . CYS B 1 487 ? 20.562 10.32 21.766 1 93 487 CYS B N 1
ATOM 7676 C CA . CYS B 1 487 ? 20.016 10.938 22.969 1 93 487 CYS B CA 1
ATOM 7677 C C . CYS B 1 487 ? 21.047 11.789 23.672 1 93 487 CYS B C 1
ATOM 7679 O O . CYS B 1 487 ? 20.75 12.906 24.109 1 93 487 CYS B O 1
ATOM 7681 N N . ARG B 1 488 ? 22.234 11.305 23.703 1 92.31 488 ARG B N 1
ATOM 7682 C CA . ARG B 1 488 ? 23.297 12.031 24.391 1 92.31 488 ARG B CA 1
ATOM 7683 C C . ARG B 1 488 ? 23.688 13.297 23.625 1 92.31 488 ARG B C 1
ATOM 7685 O O . ARG B 1 488 ? 23.938 14.344 24.219 1 92.31 488 ARG B O 1
ATOM 7692 N N . GLU B 1 489 ? 23.672 13.172 22.328 1 90.31 489 GLU B N 1
ATOM 7693 C CA . GLU B 1 489 ? 24.062 14.297 21.5 1 90.31 489 GLU B CA 1
ATOM 7694 C C . GLU B 1 489 ? 23.031 15.414 21.562 1 90.31 489 GLU B C 1
ATOM 7696 O O . GLU B 1 489 ? 23.359 16.594 21.375 1 90.31 489 GLU B O 1
ATOM 7701 N N . CYS B 1 490 ? 21.828 15.016 21.781 1 91.75 490 CYS B N 1
ATOM 7702 C CA . CYS B 1 490 ? 20.766 16.016 21.812 1 91.75 490 CYS B CA 1
ATOM 7703 C C . CYS B 1 490 ? 20.578 16.547 23.234 1 91.75 490 CYS B C 1
ATOM 7705 O O . CYS B 1 490 ? 19.906 17.578 23.422 1 91.75 490 CYS B O 1
ATOM 7707 N N . ASP B 1 491 ? 21.172 15.883 24.188 1 92.25 491 ASP B N 1
ATOM 7708 C CA . ASP B 1 491 ? 21.031 16.312 25.578 1 92.25 491 ASP B CA 1
ATOM 7709 C C . ASP B 1 491 ? 21.672 17.688 25.797 1 92.25 491 ASP B C 1
ATOM 7711 O O . ASP B 1 491 ? 22.797 17.938 25.359 1 92.25 491 ASP B O 1
ATOM 7715 N N . GLY B 1 492 ? 20.875 18.672 26.312 1 90.69 492 GLY B N 1
ATOM 7716 C CA . GLY B 1 492 ? 21.359 20.016 26.609 1 90.69 492 GLY B CA 1
ATOM 7717 C C . GLY B 1 492 ? 21.094 21 25.469 1 90.69 492 GLY B C 1
ATOM 7718 O O . GLY B 1 492 ? 21.406 22.188 25.594 1 90.69 492 GLY B O 1
ATOM 7719 N N . HIS B 1 493 ? 20.609 20.516 24.438 1 92.94 493 HIS B N 1
ATOM 7720 C CA . HIS B 1 493 ? 20.344 21.406 23.312 1 92.94 493 HIS B CA 1
ATOM 7721 C C . HIS B 1 493 ? 18.922 21.969 23.391 1 92.94 493 HIS B C 1
ATOM 7723 O O . HIS B 1 493 ? 18.016 21.328 23.922 1 92.94 493 HIS B O 1
ATOM 7729 N N . ARG B 1 494 ? 18.844 23.156 22.828 1 92.31 494 ARG B N 1
ATOM 7730 C CA . ARG B 1 494 ? 17.531 23.766 22.688 1 92.31 494 ARG B CA 1
ATOM 7731 C C . ARG B 1 494 ? 16.766 23.172 21.516 1 92.31 494 ARG B C 1
ATOM 7733 O O . ARG B 1 494 ? 17.359 22.656 20.578 1 92.31 494 ARG B O 1
ATOM 7740 N N . GLY B 1 495 ? 15.461 23.203 21.641 1 92.44 495 GLY B N 1
ATOM 7741 C CA . GLY B 1 495 ? 14.633 22.688 20.562 1 92.44 495 GLY B CA 1
ATOM 7742 C C . GLY B 1 495 ? 14.945 23.297 19.219 1 92.44 495 GLY B C 1
ATOM 7743 O O . GLY B 1 495 ? 14.938 22.609 18.188 1 92.44 495 GLY B O 1
ATOM 7744 N N . ARG B 1 496 ? 15.234 24.547 19.234 1 91.25 496 ARG B N 1
ATOM 7745 C CA . ARG B 1 496 ? 15.492 25.297 18 1 91.25 496 ARG B CA 1
ATOM 7746 C C . ARG B 1 496 ? 16.75 24.797 17.312 1 91.25 496 ARG B C 1
ATOM 7748 O O . ARG B 1 496 ? 16.891 24.906 16.094 1 91.25 496 ARG B O 1
ATOM 7755 N N . GLU B 1 497 ? 17.609 24.219 18.016 1 90.94 497 GLU B N 1
ATOM 7756 C CA . GLU B 1 497 ? 18.859 23.719 17.469 1 90.94 497 GLU B CA 1
ATOM 7757 C C . GLU B 1 497 ? 18.688 22.344 16.844 1 90.94 497 GLU B C 1
ATOM 7759 O O . GLU B 1 497 ? 19.5 21.922 16.031 1 90.94 497 GLU B O 1
ATOM 7764 N N . VAL B 1 498 ? 17.656 21.734 17.234 1 92.19 498 VAL B N 1
ATOM 7765 C CA . VAL B 1 498 ? 17.453 20.359 16.797 1 92.19 498 VAL B CA 1
ATOM 7766 C C . VAL B 1 498 ? 16.391 20.312 15.695 1 92.19 498 VAL B C 1
ATOM 7768 O O . VAL B 1 498 ? 16.516 19.562 14.727 1 92.19 498 VAL B O 1
ATOM 7771 N N . SER B 1 499 ? 15.414 21.141 15.766 1 94.31 499 SER B N 1
ATOM 7772 C CA . SER B 1 499 ? 14.305 21.125 14.812 1 94.31 499 SER B CA 1
ATOM 7773 C C . SER B 1 499 ? 14.672 21.859 13.531 1 94.31 499 SER B C 1
ATOM 7775 O O . SER B 1 499 ? 15.18 22.984 13.578 1 94.31 499 SER B O 1
ATOM 7777 N N . ARG B 1 500 ? 14.391 21.266 12.406 1 92.94 500 ARG B N 1
ATOM 7778 C CA . ARG B 1 500 ? 14.586 21.906 11.109 1 92.94 500 ARG B CA 1
ATOM 7779 C C . ARG B 1 500 ? 13.461 22.891 10.812 1 92.94 500 ARG B C 1
ATOM 7781 O O . ARG B 1 500 ? 13.656 23.859 10.086 1 92.94 500 ARG B O 1
ATOM 7788 N N . LEU B 1 501 ? 12.328 22.609 11.391 1 93.94 501 LEU B N 1
ATOM 7789 C CA . LEU B 1 501 ? 11.18 23.484 11.156 1 93.94 501 LEU B CA 1
ATOM 7790 C C . LEU B 1 501 ? 11.453 24.891 11.688 1 93.94 501 LEU B C 1
ATOM 7792 O O . LEU B 1 501 ? 11.062 25.875 11.055 1 93.94 501 LEU B O 1
ATOM 7796 N N . ALA B 1 502 ? 12.109 24.984 12.82 1 89.69 502 ALA B N 1
ATOM 7797 C CA . ALA B 1 502 ? 12.406 26.281 13.453 1 89.69 502 ALA B CA 1
ATOM 7798 C C . ALA B 1 502 ? 13.32 27.125 12.57 1 89.69 502 ALA B C 1
ATOM 7800 O O . ALA B 1 502 ? 13.266 28.344 12.602 1 89.69 502 ALA B O 1
ATOM 7801 N N . ASP B 1 503 ? 14.102 26.469 11.734 1 87.31 503 ASP B N 1
ATOM 7802 C CA . ASP B 1 503 ? 15.047 27.156 10.867 1 87.31 503 ASP B CA 1
ATOM 7803 C C . ASP B 1 503 ? 14.32 27.922 9.766 1 87.31 503 ASP B C 1
ATOM 7805 O O . ASP B 1 503 ? 14.82 28.938 9.273 1 87.31 503 ASP B O 1
ATOM 7809 N N . TYR B 1 504 ? 13.242 27.5 9.445 1 87.06 504 TYR B N 1
ATOM 7810 C CA . TYR B 1 504 ? 12.523 28.109 8.336 1 87.06 504 TYR B CA 1
ATOM 7811 C C . TYR B 1 504 ? 11.82 29.391 8.789 1 87.06 504 TYR B C 1
ATOM 7813 O O . TYR B 1 504 ? 11.492 30.25 7.965 1 87.06 504 TYR B O 1
ATOM 7821 N N . VAL B 1 505 ? 11.477 29.547 9.977 1 80.62 505 VAL B N 1
ATOM 7822 C CA . VAL B 1 505 ? 10.758 30.719 10.461 1 80.62 505 VAL B CA 1
ATOM 7823 C C . VAL B 1 505 ? 11.75 31.781 10.914 1 80.62 505 VAL B C 1
ATOM 7825 O O . VAL B 1 505 ? 11.492 33 10.789 1 80.62 505 VAL B O 1
ATOM 7828 N N . ARG B 1 506 ? 12.961 31.469 11.461 1 58.91 506 ARG B N 1
ATOM 7829 C CA . ARG B 1 506 ? 13.977 32.438 11.859 1 58.91 506 ARG B CA 1
ATOM 7830 C C . ARG B 1 506 ? 14.406 33.281 10.672 1 58.91 506 ARG B C 1
ATOM 7832 O O . ARG B 1 506 ? 14.562 34.5 10.805 1 58.91 506 ARG B O 1
ATOM 7839 N N . ASN B 1 507 ? 14.734 32.562 9.625 1 47.94 507 ASN B N 1
ATOM 7840 C CA . ASN B 1 507 ? 15.297 33.25 8.469 1 47.94 507 ASN B CA 1
ATOM 7841 C C . ASN B 1 507 ? 14.289 34.188 7.832 1 47.94 507 ASN B C 1
ATOM 7843 O O . ASN B 1 507 ? 14.68 35.156 7.16 1 47.94 507 ASN B O 1
ATOM 7847 N N . SER B 1 508 ? 13.109 33.938 8.078 1 45.97 508 SER B N 1
ATOM 7848 C CA . SER B 1 508 ? 12.109 34.875 7.547 1 45.97 508 SER B CA 1
ATOM 7849 C C . SER B 1 508 ? 12.07 36.156 8.344 1 45.97 508 SER B C 1
ATOM 7851 O O . SER B 1 508 ? 11.836 37.219 7.777 1 45.97 508 SER B O 1
ATOM 7853 N N . ASN B 1 509 ? 12.336 36.062 9.688 1 41.44 509 ASN B N 1
ATOM 7854 C CA . ASN B 1 509 ? 12.383 37.281 10.484 1 41.44 509 ASN B CA 1
ATOM 7855 C C . ASN B 1 509 ? 13.656 38.094 10.211 1 41.44 509 ASN B C 1
ATOM 7857 O O . ASN B 1 509 ? 13.664 39.312 10.344 1 41.44 509 ASN B O 1
ATOM 7861 N N . ILE B 1 510 ? 14.695 37.375 9.805 1 38.53 510 ILE B N 1
ATOM 7862 C CA . ILE B 1 510 ? 15.898 38.125 9.461 1 38.53 510 ILE B CA 1
ATOM 7863 C C . ILE B 1 510 ? 15.703 38.812 8.117 1 38.53 510 ILE B C 1
ATOM 7865 O O . ILE B 1 510 ? 16.141 39.969 7.934 1 38.53 510 ILE B O 1
ATOM 7869 N N . ILE B 1 511 ? 14.922 38.188 7.262 1 37.75 511 ILE B N 1
ATOM 7870 C CA . ILE B 1 511 ? 14.695 38.844 5.98 1 37.75 511 ILE B CA 1
ATOM 7871 C C . ILE B 1 511 ? 13.734 40.031 6.16 1 37.75 511 ILE B C 1
ATOM 7873 O O . ILE B 1 511 ? 13.938 41.094 5.582 1 37.75 511 ILE B O 1
ATOM 7877 N N . ILE B 1 512 ? 12.828 39.906 7.055 1 37.16 512 ILE B N 1
ATOM 7878 C CA . ILE B 1 512 ? 11.922 41.031 7.309 1 37.16 512 ILE B CA 1
ATOM 7879 C C . ILE B 1 512 ? 12.664 42.125 8.047 1 37.16 512 ILE B C 1
ATOM 7881 O O . ILE B 1 512 ? 12.484 43.312 7.73 1 37.16 512 ILE B O 1
ATOM 7885 N N . ARG B 1 513 ? 13.547 41.812 8.945 1 37.84 513 ARG B N 1
ATOM 7886 C CA . ARG B 1 513 ? 14.32 42.875 9.602 1 37.84 513 ARG B CA 1
ATOM 7887 C C . ARG B 1 513 ? 15.312 43.5 8.633 1 37.84 513 ARG B C 1
ATOM 7889 O O . ARG B 1 513 ? 15.641 44.688 8.758 1 37.84 513 ARG B O 1
ATOM 7896 N N . ARG B 1 514 ? 15.836 42.719 7.773 1 37.16 514 ARG B N 1
ATOM 7897 C CA . ARG B 1 514 ? 16.797 43.312 6.863 1 37.16 514 ARG B CA 1
ATOM 7898 C C . ARG B 1 514 ? 16.094 44.312 5.918 1 37.16 514 ARG B C 1
ATOM 7900 O O . ARG B 1 514 ? 16.641 45.375 5.602 1 37.16 514 ARG B O 1
ATOM 7907 N N . ASP B 1 515 ? 14.922 43.938 5.469 1 36.44 515 ASP B N 1
ATOM 7908 C CA . ASP B 1 515 ? 14.266 44.906 4.609 1 36.44 515 ASP B CA 1
ATOM 7909 C C . ASP B 1 515 ? 13.828 46.156 5.414 1 36.44 515 ASP B C 1
ATOM 7911 O O . ASP B 1 515 ? 13.844 47.25 4.902 1 36.44 515 ASP B O 1
ATOM 7915 N N . SER B 1 516 ? 13.461 45.906 6.625 1 35.62 516 SER B N 1
ATOM 7916 C CA . SER B 1 516 ? 13.148 47.125 7.375 1 35.62 516 SER B CA 1
ATOM 7917 C C . SER B 1 516 ? 14.398 47.938 7.637 1 35.62 516 SER B C 1
ATOM 7919 O O . SER B 1 516 ? 14.336 49.188 7.711 1 35.62 516 SER B O 1
ATOM 7921 N N . SER B 1 517 ? 15.484 47.219 7.836 1 34.72 517 SER B N 1
ATOM 7922 C CA . SER B 1 517 ? 16.703 48 7.988 1 34.72 517 SER B CA 1
ATOM 7923 C C . SER B 1 517 ? 17.172 48.531 6.648 1 34.72 517 SER B C 1
ATOM 7925 O O . SER B 1 517 ? 17.734 49.656 6.586 1 34.72 517 SER B O 1
ATOM 7927 N N . VAL B 1 518 ? 16.922 47.75 5.59 1 35.97 518 VAL B N 1
ATOM 7928 C CA . VAL B 1 518 ? 17.297 48.312 4.289 1 35.97 518 VAL B CA 1
ATOM 7929 C C . VAL B 1 518 ? 16.328 49.438 3.914 1 35.97 518 VAL B C 1
ATOM 7931 O O . VAL B 1 518 ? 16.734 50.469 3.361 1 35.97 518 VAL B O 1
ATOM 7934 N N . VAL B 1 519 ? 15.039 49.219 4.277 1 33.78 519 VAL B N 1
ATOM 7935 C CA . VAL B 1 519 ? 14.133 50.344 4.055 1 33.78 519 VAL B CA 1
ATOM 7936 C C . VAL B 1 519 ? 14.539 51.5 4.941 1 33.78 519 VAL B C 1
ATOM 7938 O O . VAL B 1 519 ? 14.516 52.656 4.504 1 33.78 519 VAL B O 1
ATOM 7941 N N . ASP B 1 520 ? 14.914 51.156 6.176 1 32.94 520 ASP B N 1
ATOM 7942 C CA . ASP B 1 520 ? 15.398 52.25 7.008 1 32.94 520 ASP B CA 1
ATOM 7943 C C . ASP B 1 520 ? 16.719 52.781 6.484 1 32.94 520 ASP B C 1
ATOM 7945 O O . ASP B 1 520 ? 17 54 6.602 1 32.94 520 ASP B O 1
ATOM 7949 N N . ALA B 1 521 ? 17.547 51.938 5.949 1 31.91 521 ALA B N 1
ATOM 7950 C CA . ALA B 1 521 ? 18.812 52.438 5.445 1 31.91 521 ALA B CA 1
ATOM 7951 C C . ALA B 1 521 ? 18.625 53.188 4.133 1 31.91 521 ALA B C 1
ATOM 7953 O O . ALA B 1 521 ? 19.453 54.031 3.752 1 31.91 521 ALA B O 1
ATOM 7954 N N . LEU B 1 522 ? 17.672 52.594 3.283 1 32.16 522 LEU B N 1
ATOM 7955 C CA . LEU B 1 522 ? 17.547 53.375 2.041 1 32.16 522 LEU B CA 1
ATOM 7956 C C . LEU B 1 522 ? 16.828 54.688 2.285 1 32.16 522 LEU B C 1
ATOM 7958 O O . LEU B 1 522 ? 16.547 55.438 1.343 1 32.16 522 LEU B O 1
ATOM 7962 N N . GLY B 1 523 ? 17.062 55.469 3.334 1 28.27 523 GLY B N 1
ATOM 7963 C CA . GLY B 1 523 ? 16.734 56.844 3.664 1 28.27 523 GLY B CA 1
ATOM 7964 C C . GLY B 1 523 ? 15.414 57.312 3.064 1 28.27 523 GLY B C 1
ATOM 7965 O O . GLY B 1 523 ? 15.18 58.5 2.916 1 28.27 523 GLY B O 1
ATOM 7966 N N . VAL B 1 524 ? 14.695 56.5 2.412 1 31.17 524 VAL B N 1
ATOM 7967 C CA . VAL B 1 524 ? 13.523 57.188 1.875 1 31.17 524 VAL B CA 1
ATOM 7968 C C . VAL B 1 524 ? 12.633 57.688 3.021 1 31.17 524 VAL B C 1
ATOM 7970 O O . VAL B 1 524 ? 12.086 56.844 3.773 1 31.17 524 VAL B O 1
ATOM 7973 N N . GLY B 1 525 ? 12.938 58.781 3.672 1 26.3 525 GLY B N 1
ATOM 7974 C CA . GLY B 1 525 ? 12.234 59.688 4.578 1 26.3 525 GLY B CA 1
ATOM 7975 C C . GLY B 1 525 ? 10.773 59.875 4.223 1 26.3 525 GLY B C 1
ATOM 7976 O O . GLY B 1 525 ? 10.422 59.969 3.045 1 26.3 525 GLY B O 1
ATOM 7977 N N . ARG B 1 526 ? 9.836 59.25 4.988 1 27.56 526 ARG B N 1
ATOM 7978 C CA . ARG B 1 526 ? 8.508 59.875 4.996 1 27.56 526 ARG B CA 1
ATOM 7979 C C . ARG B 1 526 ? 8.586 61.375 5.074 1 27.56 526 ARG B C 1
ATOM 7981 O O . ARG B 1 526 ? 9.156 61.938 6.023 1 27.56 526 ARG B O 1
ATOM 7988 N N . THR B 1 527 ? 8.797 62.125 3.893 1 21.08 527 THR B N 1
ATOM 7989 C CA . THR B 1 527 ? 8.141 63.438 3.92 1 21.08 527 THR B CA 1
ATOM 7990 C C . THR B 1 527 ? 6.633 63.281 4.09 1 21.08 527 THR B C 1
ATOM 7992 O O . THR B 1 527 ? 6.031 62.375 3.529 1 21.08 527 THR B O 1
#